Protein AF-0000000073942754 (afdb_homodimer)

Radius of gyration: 35.19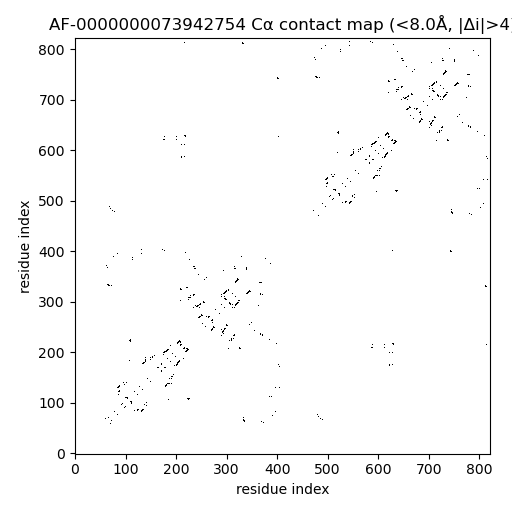 Å; Cα contacts (8 Å, |Δi|>4): 1388; chains: 2; bounding box: 102×134×118 Å

Secondary structure (DSSP, 8-state):
-------------------TTSGGGSGGGTHHHHHHHGGG-----------S-------TTS-TTTBS-HHHHHHHHHHHHHH--EEEP--S-TTTTBSS---SSSTTHHHHHHHHHHHHSTTEES-GGG-SEEE--B-HHHHHHTT--HHHHHHHHHHHHHHHHHH-SHHHHHTTTTEEEEE-STTHHHHTTT-HHHHHHSEEEES--BTTTT--TTTSEE--S-SS--SS----S-STT--EEEEEE----SHHHHHHHHHHTT-SSEEEESS---GGG-TTHHHHHHHTEEEEEEE--TTS--HHHHHHHHHTPEEEEE-SSB--TTTTTB-GGGTSEEE-GGGGGGHHHHHHTS-HHHHHHHHHHHHHHHHHHHSS-S-THHHHHHHHHHHHHHHHTTS--------/-------------------TTSGGGSGGGGGGTHHHHGGG-----------S-------TTS-TTTBS-HHHHHHHHHHHHHH--EEEP--S-TTTTBS----S-STTHHHHHHHHHHHHSTTEES-GGG-SEEE--B-HHHHHHTT--HHHHHHHHHHHHHHHHHH-SHHHHHTTTTEEEEE-STTHHHHTTT-HHHHHHSEEEES--BTTTT--TTTSEE--S-SS--SS----S-STT--EEEEEE----SHHHHHHHHHHTT-SSEEEESS---GGG-TTHHHHHHHTEEEEEEE--TTS--HHHHHHHHHTPEEEEE-SSB--TTTTTB-GGGTSEEE-GGGGGGHHHHHHTS-HHHHHHHHHHHHHHHHHHHSS-S-HHHHHHHHHHHHHHHHHTTS--------

pLDDT: mean 71.67, std 25.23, range [18.22, 98.19]

Foldseek 3Di:
DDPDDPPPDPPDPDPPDDPPPPPVPPPVPPVVPPVVPPVPPPPCPPPPPPDPDPPCLVCLVPLCPFWPGSVVLSVLLVVCVVQAAEEEDPDDDCVAQFLADDDCDDQQVLQRLLSVLNVPDPRYDNDPLSHLAYEGGGEPVRCVVVPDDLVRLLVVLLVSVVVCVVPDVQCVLFVAQRYEYEYEDPSRLSSPVNPVSNLVRHEYEYCQQFPVDSHDPPRYAHDARHQDDDPDAFADLDPPQQQAAEEDADAPQDPLLVVLCVQPCPPDRYPYYNHHPDCVVDPCVVVVNLNRHLEYEFAAHPSGHGNVVVSNLRNLHAYEREDPRDPDGPVNTTDSVQQHHYDYSVCSNVVSVVSVPQDPVSSSRNSVSSNVVVCVCCVVPDPSSNVSSSSVSSVSVVSSVVGDRPSPPDD/DQPDDPPPDPDDPPPPDPPPPPDPPPDPPPVVPPVVPPVPPPPPPVPPPPPPDPPPLVCLVPLCPFWPGSVVLSVLLVVCVVQAAEEEDPDDDCVAQFLADPDCDDQQVLQRLLSVLNVPDPRYDNDPLSHLAYEGGGEPVRCVVVPHDLVRLLVVLLVSVVVCVVPDVQCVLFVAQRYEYEYEDPSRLSSPVNPVSNLVRHEYEYCQQFPVDSHDPPRYAHDARHQDDDPDAFADLDPPQQQAAEEDADAPQDPLLVVLCVQPCPPDRYPYYNHHPDCVVDPCVVLVNLNRHLEYEFAAHPSGHGNVVVSNLRNLHAYEREDPRDPDGPVNTTDSVQQHHYDYSVCSNVVSVVSVPQDPVSSSRNSVSSNVVVCVCCVVPPPSSNVSSSSVSSVSVVSSVVGDRPSPPDD

InterPro domains:
  IPR004263 Exostosin-like [PTHR11062] (67-375)
  IPR040911 Exostosin, GT47 domain [PF03016] (81-358)

Structure (mmCIF, N/CA/C/O backbone):
data_AF-0000000073942754-model_v1
#
loop_
_entity.id
_entity.type
_entity.pdbx_description
1 polymer 'Exostosin GT47 domain-containing protein'
#
loop_
_atom_site.group_PDB
_atom_site.id
_atom_site.type_symbol
_atom_site.label_atom_id
_atom_site.label_alt_id
_atom_site.label_comp_id
_atom_site.label_asym_id
_atom_site.label_entity_id
_atom_site.label_seq_id
_atom_site.pdbx_PDB_ins_code
_atom_site.Cartn_x
_atom_site.Cartn_y
_atom_site.Cartn_z
_atom_site.occupancy
_atom_site.B_iso_or_equiv
_atom_site.auth_seq_id
_atom_site.auth_comp_id
_atom_site.auth_asym_id
_atom_site.auth_atom_id
_atom_site.pdbx_PDB_model_num
ATOM 1 N N . MET A 1 1 ? 25.938 89.25 -39.25 1 18.22 1 MET A N 1
ATOM 2 C CA . MET A 1 1 ? 26.656 89.812 -38.125 1 18.22 1 MET A CA 1
ATOM 3 C C . MET A 1 1 ? 27.281 88.75 -37.25 1 18.22 1 MET A C 1
ATOM 5 O O . MET A 1 1 ? 26.891 87.562 -37.375 1 18.22 1 MET A O 1
ATOM 9 N N . HIS A 1 2 ? 27.828 88.875 -35.875 1 19.86 2 HIS A N 1
ATOM 10 C CA . HIS A 1 2 ? 29.062 88.625 -35.125 1 19.86 2 HIS A CA 1
ATOM 11 C C . HIS A 1 2 ? 29.016 87.312 -34.375 1 19.86 2 HIS A C 1
ATOM 13 O O . HIS A 1 2 ? 28.016 87 -33.719 1 19.86 2 HIS A O 1
ATOM 19 N N . GLY A 1 3 ? 29.812 86.062 -34.656 1 22.89 3 GLY A N 1
ATOM 20 C CA . GLY A 1 3 ? 30.109 84.688 -34.406 1 22.89 3 GLY A CA 1
ATOM 21 C C . GLY A 1 3 ? 30.672 84.375 -33.031 1 22.89 3 GLY A C 1
ATOM 22 O O . GLY A 1 3 ? 31.891 84.312 -32.844 1 22.89 3 GLY A O 1
ATOM 23 N N . ASN A 1 4 ? 30.062 85 -31.906 1 20.05 4 ASN A N 1
ATOM 24 C CA . ASN A 1 4 ? 30.766 85.25 -30.656 1 20.05 4 ASN A CA 1
ATOM 25 C C . ASN A 1 4 ? 31.281 83.938 -30.031 1 20.05 4 ASN A C 1
ATOM 27 O O . ASN A 1 4 ? 30.641 82.875 -30.141 1 20.05 4 ASN A O 1
ATOM 31 N N . ARG A 1 5 ? 32.531 83.75 -29.328 1 20.39 5 ARG A N 1
ATOM 32 C CA . ARG A 1 5 ? 33.812 83.25 -28.875 1 20.39 5 ARG A CA 1
ATOM 33 C C . ARG A 1 5 ? 33.688 82.5 -27.562 1 20.39 5 ARG A C 1
ATOM 35 O O . ARG A 1 5 ? 34.656 82.188 -26.891 1 20.39 5 ARG A O 1
ATOM 42 N N . ILE A 1 6 ? 32.406 82.062 -27.016 1 22.53 6 ILE A N 1
ATOM 43 C CA . ILE A 1 6 ? 32.406 82.062 -25.547 1 22.53 6 ILE A CA 1
ATOM 44 C C . ILE A 1 6 ? 33.344 80.938 -25.047 1 22.53 6 ILE A C 1
ATOM 46 O O . ILE A 1 6 ? 33.188 79.75 -25.406 1 22.53 6 ILE A O 1
ATOM 50 N N . VAL A 1 7 ? 34.594 81.188 -24.516 1 21.11 7 VAL A N 1
ATOM 51 C CA . VAL A 1 7 ? 35.875 80.625 -24.109 1 21.11 7 VAL A CA 1
ATOM 52 C C . VAL A 1 7 ? 35.688 79.75 -22.844 1 21.11 7 VAL A C 1
ATOM 54 O O . VAL A 1 7 ? 35.469 80.312 -21.766 1 21.11 7 VAL A O 1
ATOM 57 N N . ALA A 1 8 ? 34.812 78.625 -22.75 1 22.42 8 ALA A N 1
ATOM 58 C CA . ALA A 1 8 ? 34.344 78 -21.531 1 22.42 8 ALA A CA 1
ATOM 59 C C . ALA A 1 8 ? 35.469 77.312 -20.781 1 22.42 8 ALA A C 1
ATOM 61 O O . ALA A 1 8 ? 36.219 76.5 -21.344 1 22.42 8 ALA A O 1
ATOM 62 N N . HIS A 1 9 ? 36.062 78 -19.812 1 20.41 9 HIS A N 1
ATOM 63 C CA . HIS A 1 9 ? 37.281 77.812 -19.016 1 20.41 9 HIS A CA 1
ATOM 64 C C . HIS A 1 9 ? 37.281 76.5 -18.297 1 20.41 9 HIS A C 1
ATOM 66 O O . HIS A 1 9 ? 36.312 76.125 -17.625 1 20.41 9 HIS A O 1
ATOM 72 N N . LEU A 1 10 ? 38.031 75.438 -18.703 1 21.48 10 LEU A N 1
ATOM 73 C CA . LEU A 1 10 ? 38.312 74 -18.5 1 21.48 10 LEU A CA 1
ATOM 74 C C . LEU A 1 10 ? 38.906 73.75 -17.125 1 21.48 10 LEU A C 1
ATOM 76 O O . LEU A 1 10 ? 40.094 74.062 -16.922 1 21.48 10 LEU A O 1
ATOM 80 N N . ALA A 1 11 ? 38.219 74.375 -16.031 1 20.95 11 ALA A N 1
ATOM 81 C CA . ALA A 1 11 ? 38.969 74.5 -14.781 1 20.95 11 ALA A CA 1
ATOM 82 C C . ALA A 1 11 ? 39.531 73.188 -14.336 1 20.95 11 ALA A C 1
ATOM 84 O O . ALA A 1 11 ? 38.969 72.125 -14.688 1 20.95 11 ALA A O 1
ATOM 85 N N . SER A 1 12 ? 40.75 73.062 -13.758 1 22.14 12 SER A N 1
ATOM 86 C CA . SER A 1 12 ? 41.906 72.25 -13.375 1 22.14 12 SER A CA 1
ATOM 87 C C . SER A 1 12 ? 41.531 71.25 -12.297 1 22.14 12 SER A C 1
ATOM 89 O O . SER A 1 12 ? 40.969 71.625 -11.258 1 22.14 12 SER A O 1
ATOM 91 N N . VAL A 1 13 ? 41.125 69.938 -12.594 1 24.48 13 VAL A N 1
ATOM 92 C CA . VAL A 1 13 ? 40.562 68.812 -11.852 1 24.48 13 VAL A CA 1
ATOM 93 C C . VAL A 1 13 ? 41.562 68.438 -10.758 1 24.48 13 VAL A C 1
ATOM 95 O O . VAL A 1 13 ? 42.688 68.062 -11.039 1 24.48 13 VAL A O 1
ATOM 98 N N . PRO A 1 14 ? 41.469 69.125 -9.602 1 23.84 14 PRO A N 1
ATOM 99 C CA . PRO A 1 14 ? 42.562 69 -8.625 1 23.84 14 PRO A CA 1
ATOM 100 C C . PRO A 1 14 ? 42.938 67.562 -8.344 1 23.84 14 PRO A C 1
ATOM 102 O O . PRO A 1 14 ? 42.125 66.688 -8.57 1 23.84 14 PRO A O 1
ATOM 105 N N . ARG A 1 15 ? 44.25 67.25 -8 1 25.58 15 ARG A N 1
ATOM 106 C CA . ARG A 1 15 ? 45.188 66.188 -7.855 1 25.58 15 ARG A CA 1
ATOM 107 C C . ARG A 1 15 ? 44.844 65.312 -6.656 1 25.58 15 ARG A C 1
ATOM 109 O O . ARG A 1 15 ? 45.031 65.688 -5.508 1 25.58 15 ARG A O 1
ATOM 116 N N . PRO A 1 16 ? 43.562 64.75 -6.5 1 24.33 16 PRO A N 1
ATOM 117 C CA . PRO A 1 16 ? 43.25 64.375 -5.125 1 24.33 16 PRO A CA 1
ATOM 118 C C . PRO A 1 16 ? 44.312 63.438 -4.527 1 24.33 16 PRO A C 1
ATOM 120 O O . PRO A 1 16 ? 45 62.719 -5.258 1 24.33 16 PRO A O 1
ATOM 123 N N . SER A 1 17 ? 44.938 63.844 -3.365 1 22.02 17 SER A N 1
ATOM 124 C CA . SER A 1 17 ? 46.031 63.406 -2.484 1 22.02 17 SER A CA 1
ATOM 125 C C . SER A 1 17 ? 45.938 61.906 -2.199 1 22.02 17 SER A C 1
ATOM 127 O O . SER A 1 17 ? 44.844 61.375 -1.974 1 22.02 17 SER A O 1
ATOM 129 N N . TRP A 1 18 ? 46.969 61.062 -2.582 1 22.22 18 TRP A N 1
ATOM 130 C CA . TRP A 1 18 ? 47.406 59.688 -2.721 1 22.22 18 TRP A CA 1
ATOM 131 C C . TRP A 1 18 ? 47.312 58.938 -1.384 1 22.22 18 TRP A C 1
ATOM 133 O O . TRP A 1 18 ? 47.344 57.719 -1.339 1 22.22 18 TRP A O 1
ATOM 143 N N . ASN A 1 19 ? 47.594 59.781 -0.278 1 22.23 19 ASN A N 1
ATOM 144 C CA . ASN A 1 19 ? 48.344 59.156 0.797 1 22.23 19 ASN A CA 1
ATOM 145 C C . ASN A 1 19 ? 47.594 58.031 1.476 1 22.23 19 ASN A C 1
ATOM 147 O O . ASN A 1 19 ? 48.156 57.188 2.162 1 22.23 19 ASN A O 1
ATOM 151 N N . ARG A 1 20 ? 46.344 58.375 1.848 1 24.11 20 ARG A N 1
ATOM 152 C CA . ARG A 1 20 ? 45.812 57.781 3.059 1 24.11 20 ARG A CA 1
ATOM 153 C C . ARG A 1 20 ? 45.531 56.281 2.855 1 24.11 20 ARG A C 1
ATOM 155 O O . ARG A 1 20 ? 44.438 55.812 3.105 1 24.11 20 ARG A O 1
ATOM 162 N N . PHE A 1 21 ? 46.062 55.719 1.715 1 24.23 21 PHE A N 1
ATOM 163 C CA . PHE A 1 21 ? 45.719 54.375 1.284 1 24.23 21 PHE A CA 1
ATOM 164 C C . PHE A 1 21 ? 46.219 53.344 2.297 1 24.23 21 PHE A C 1
ATOM 166 O O . PHE A 1 21 ? 45.75 52.219 2.322 1 24.23 21 PHE A O 1
ATOM 173 N N . ILE A 1 22 ? 47.469 53.625 2.852 1 23.45 22 ILE A N 1
ATOM 174 C CA . ILE A 1 22 ? 48.375 52.531 3.205 1 23.45 22 ILE A CA 1
ATOM 175 C C . ILE A 1 22 ? 47.906 51.844 4.473 1 23.45 22 ILE A C 1
ATOM 177 O O . ILE A 1 22 ? 48.062 50.625 4.617 1 23.45 22 ILE A O 1
ATOM 181 N N . VAL A 1 23 ? 47.562 52.656 5.492 1 23.11 23 VAL A N 1
ATOM 182 C CA . VAL A 1 23 ? 47.812 52.25 6.867 1 23.11 23 VAL A CA 1
ATOM 183 C C . VAL A 1 23 ? 46.875 51.125 7.25 1 23.11 23 VAL A C 1
ATOM 185 O O . VAL A 1 23 ? 47.062 50.469 8.281 1 23.11 23 VAL A O 1
ATOM 188 N N . ILE A 1 24 ? 45.688 51.125 6.684 1 24.52 24 ILE A N 1
ATOM 189 C CA . ILE A 1 24 ? 44.656 50.438 7.414 1 24.52 24 ILE A CA 1
ATOM 190 C C . ILE A 1 24 ? 44.906 48.938 7.359 1 24.52 24 ILE A C 1
ATOM 192 O O . ILE A 1 24 ? 44.031 48.125 7.695 1 24.52 24 ILE A O 1
ATOM 196 N N . PHE A 1 25 ? 46.062 48.5 6.75 1 25.64 25 PHE A N 1
ATOM 197 C CA . PHE A 1 25 ? 46.344 47.125 6.484 1 25.64 25 PHE A CA 1
ATOM 198 C C . PHE A 1 25 ? 46.531 46.344 7.785 1 25.64 25 PHE A C 1
ATOM 200 O O . PHE A 1 25 ? 46.188 45.156 7.863 1 25.64 25 PHE A O 1
ATOM 207 N N . ILE A 1 26 ? 47.375 46.906 8.695 1 25.78 26 ILE A N 1
ATOM 208 C CA . ILE A 1 26 ? 48.188 46.094 9.609 1 25.78 26 ILE A CA 1
ATOM 209 C C . ILE A 1 26 ? 47.281 45.531 10.719 1 25.78 26 ILE A C 1
ATOM 211 O O . ILE A 1 26 ? 47.5 44.406 11.195 1 25.78 26 ILE A O 1
ATOM 215 N N . THR A 1 27 ? 46.531 46.406 11.352 1 24.95 27 THR A N 1
ATOM 216 C CA . THR A 1 27 ? 46.094 46.125 12.711 1 24.95 27 THR A CA 1
ATOM 217 C C . THR A 1 27 ? 45.125 44.938 12.727 1 24.95 27 THR A C 1
ATOM 219 O O . THR A 1 27 ? 44.625 44.562 13.781 1 24.95 27 THR A O 1
ATOM 222 N N . SER A 1 28 ? 44.562 44.625 11.578 1 26.11 28 SER A N 1
ATOM 223 C CA . SER A 1 28 ? 43.469 43.656 11.57 1 26.11 28 SER A CA 1
ATOM 224 C C . SER A 1 28 ? 43.938 42.281 11.953 1 26.11 28 SER A C 1
ATOM 226 O O . SER A 1 28 ? 43.156 41.312 11.945 1 26.11 28 SER A O 1
ATOM 228 N N . PHE A 1 29 ? 45.281 42.094 12 1 29.81 29 PHE A N 1
ATOM 229 C CA . PHE A 1 29 ? 45.906 40.781 12.195 1 29.81 29 PHE A CA 1
ATOM 230 C C . PHE A 1 29 ? 45.688 40.312 13.617 1 29.81 29 PHE A C 1
ATOM 232 O O . PHE A 1 29 ? 45.562 39.094 13.852 1 29.81 29 PHE A O 1
ATOM 239 N N . PHE A 1 30 ? 45.938 41.219 14.609 1 29.62 30 PHE A N 1
ATOM 240 C CA . PHE A 1 30 ? 46.188 40.75 15.969 1 29.62 30 PHE A CA 1
ATOM 241 C C . PHE A 1 30 ? 44.906 40.188 16.594 1 29.62 30 PHE A C 1
ATOM 243 O O . PHE A 1 30 ? 44.969 39.375 17.516 1 29.62 30 PHE A O 1
ATOM 250 N N . THR A 1 31 ? 43.844 40.969 16.469 1 27.78 31 THR A N 1
ATOM 251 C CA . THR A 1 31 ? 42.719 40.625 17.312 1 27.78 31 THR A CA 1
ATOM 252 C C . THR A 1 31 ? 42.156 39.25 16.953 1 27.78 31 THR A C 1
ATOM 254 O O . THR A 1 31 ? 41.219 38.781 17.594 1 27.78 31 THR A O 1
ATOM 257 N N . ILE A 1 32 ? 42.594 38.688 15.812 1 29.22 32 ILE A N 1
ATOM 258 C CA . ILE A 1 32 ? 42.125 37.344 15.438 1 29.22 32 ILE A CA 1
ATOM 259 C C . ILE A 1 32 ? 42.688 36.312 16.422 1 29.22 32 ILE A C 1
ATOM 261 O O . ILE A 1 32 ? 42.125 35.25 16.594 1 29.22 32 ILE A O 1
ATOM 265 N N . PHE A 1 33 ? 43.875 36.625 17.016 1 29.75 33 PHE A N 1
ATOM 266 C CA . PHE A 1 33 ? 44.625 35.656 17.766 1 29.75 33 PHE A CA 1
ATOM 267 C C . PHE A 1 33 ? 43.969 35.312 19.094 1 29.75 33 PHE A C 1
ATOM 269 O O . PHE A 1 33 ? 43.938 34.156 19.5 1 29.75 33 PHE A O 1
ATOM 276 N N . PHE A 1 34 ? 43.688 36.312 19.953 1 30.33 34 PHE A N 1
ATOM 277 C CA . PHE A 1 34 ? 43.281 36 21.312 1 30.33 34 PHE A CA 1
ATOM 278 C C . PHE A 1 34 ? 41.938 35.25 21.312 1 30.33 34 PHE A C 1
ATOM 280 O O . PHE A 1 34 ? 41.594 34.594 22.297 1 30.33 34 PHE A O 1
ATOM 287 N N . ALA A 1 35 ? 41 35.656 20.422 1 27.25 35 ALA A N 1
ATOM 288 C CA . ALA A 1 35 ? 39.688 35.031 20.5 1 27.25 35 ALA A CA 1
ATOM 289 C C . ALA A 1 35 ? 39.781 33.531 20.25 1 27.25 35 ALA A C 1
ATOM 291 O O . ALA A 1 35 ? 38.812 32.812 20.422 1 27.25 35 ALA A O 1
ATOM 292 N N . THR A 1 36 ? 40.875 33.062 19.688 1 29.11 36 THR A N 1
ATOM 293 C CA . THR A 1 36 ? 41.156 31.625 19.516 1 29.11 36 THR A CA 1
ATOM 294 C C . THR A 1 36 ? 41.344 30.938 20.859 1 29.11 36 THR A C 1
ATOM 296 O O . THR A 1 36 ? 40.969 29.781 21.031 1 29.11 36 THR A O 1
ATOM 299 N N . LEU A 1 37 ? 42.094 31.562 21.766 1 28.11 37 LEU A N 1
ATOM 300 C CA . LEU A 1 37 ? 42.562 30.891 22.984 1 28.11 37 LEU A CA 1
ATOM 301 C C . LEU A 1 37 ? 41.375 30.562 23.891 1 28.11 37 LEU A C 1
ATOM 303 O O . LEU A 1 37 ? 41.375 29.516 24.547 1 28.11 37 LEU A O 1
ATOM 307 N N . TYR A 1 38 ? 40.656 31.641 24.297 1 26.7 38 TYR A N 1
ATOM 308 C CA . TYR A 1 38 ? 39.75 31.391 25.406 1 26.7 38 TYR A CA 1
ATOM 309 C C . TYR A 1 38 ? 38.75 30.297 25.047 1 26.7 38 TYR A C 1
ATOM 311 O O . TYR A 1 38 ? 38.094 29.75 25.922 1 26.7 38 TYR A O 1
ATOM 319 N N . TYR A 1 39 ? 38.375 30.219 23.812 1 25.59 39 TYR A N 1
ATOM 320 C CA . TYR A 1 39 ? 37.312 29.25 23.547 1 25.59 39 TYR A CA 1
ATOM 321 C C . TYR A 1 39 ? 37.812 27.828 23.734 1 25.59 39 TYR A C 1
ATOM 323 O O . TYR A 1 39 ? 37.094 26.859 23.484 1 25.59 39 TYR A O 1
ATOM 331 N N . GLN A 1 40 ? 39.125 27.672 24 1 23.72 40 GLN A N 1
ATOM 332 C CA . GLN A 1 40 ? 39.688 26.344 24.203 1 23.72 40 GLN A CA 1
ATOM 333 C C . GLN A 1 40 ? 39.219 25.75 25.531 1 23.72 40 GLN A C 1
ATOM 335 O O . GLN A 1 40 ? 39.656 24.672 25.938 1 23.72 40 GLN A O 1
ATOM 340 N N . SER A 1 41 ? 39 26.578 26.469 1 26.61 41 SER A N 1
ATOM 341 C CA . SER A 1 41 ? 38.812 25.859 27.719 1 26.61 41 SER A CA 1
ATOM 342 C C . SER A 1 41 ? 37.844 24.688 27.531 1 26.61 41 SER A C 1
ATOM 344 O O . SER A 1 41 ? 36.719 24.875 27.062 1 26.61 41 SER A O 1
ATOM 346 N N . GLN A 1 42 ? 38.406 23.516 27.531 1 24.34 42 GLN A N 1
ATOM 347 C CA . GLN A 1 42 ? 38.125 22.109 27.266 1 24.34 42 GLN A CA 1
ATOM 348 C C . GLN A 1 42 ? 37 21.609 28.172 1 24.34 42 GLN A C 1
ATOM 350 O O . GLN A 1 42 ? 37.188 21.375 29.359 1 24.34 42 GLN A O 1
ATOM 355 N N . VAL A 1 43 ? 35.938 22.281 28.438 1 26.98 43 VAL A N 1
ATOM 356 C CA . VAL A 1 43 ? 35.031 21.5 29.281 1 26.98 43 VAL A CA 1
ATOM 357 C C . VAL A 1 43 ? 35.094 20.031 28.875 1 26.98 43 VAL A C 1
ATOM 359 O O . VAL A 1 43 ? 34.75 19.688 27.734 1 26.98 43 VAL A O 1
ATOM 362 N N . GLU A 1 44 ? 36 19.297 29.453 1 26.2 44 GLU A N 1
ATOM 363 C CA . GLU A 1 44 ? 36.031 17.828 29.516 1 26.2 44 GLU A CA 1
ATOM 364 C C . GLU A 1 44 ? 34.625 17.281 29.734 1 26.2 44 GLU A C 1
ATOM 366 O O . GLU A 1 44 ? 34.094 17.281 30.859 1 26.2 44 GLU A O 1
ATOM 371 N N . VAL A 1 45 ? 33.688 17.672 29.016 1 25.34 45 VAL A N 1
ATOM 372 C CA . VAL A 1 45 ? 32.438 16.922 29.188 1 25.34 45 VAL A CA 1
ATOM 373 C C . VAL A 1 45 ? 32.75 15.43 29.234 1 25.34 45 VAL A C 1
ATOM 375 O O . VAL A 1 45 ? 33.25 14.859 28.266 1 25.34 45 VAL A O 1
ATOM 378 N N . SER A 1 46 ? 33.312 15 30.312 1 25.53 46 SER A N 1
ATOM 379 C CA . SER A 1 46 ? 33.375 13.578 30.609 1 25.53 46 SER A CA 1
ATOM 380 C C . SER A 1 46 ? 32.25 12.805 29.922 1 25.53 46 SER A C 1
ATOM 382 O O . SER A 1 46 ? 31.078 13.148 30.062 1 25.53 46 SER A O 1
ATOM 384 N N . TRP A 1 47 ? 32.594 12.312 28.844 1 24.56 47 TRP A N 1
ATOM 385 C CA . TRP A 1 47 ? 31.828 11.344 28.062 1 24.56 47 TRP A CA 1
ATOM 386 C C . TRP A 1 47 ? 31.141 10.336 28.984 1 24.56 47 TRP A C 1
ATOM 388 O O . TRP A 1 47 ? 31.812 9.578 29.703 1 24.56 47 TRP A O 1
ATOM 398 N N . PHE A 1 48 ? 30.203 10.789 29.75 1 26.25 48 PHE A N 1
ATOM 399 C CA . PHE A 1 48 ? 29.469 9.789 30.516 1 26.25 48 PHE A CA 1
ATOM 400 C C . PHE A 1 48 ? 29.422 8.461 29.766 1 26.25 48 PHE A C 1
ATOM 402 O O . PHE A 1 48 ? 29.172 8.438 28.562 1 26.25 48 PHE A O 1
ATOM 409 N N . GLN A 1 49 ? 30.219 7.523 30.125 1 26.19 49 GLN A N 1
ATOM 410 C CA . GLN A 1 49 ? 30.125 6.109 29.766 1 26.19 49 GLN A CA 1
ATOM 411 C C . GLN A 1 49 ? 28.672 5.672 29.609 1 26.19 49 GLN A C 1
ATOM 413 O O . GLN A 1 49 ? 27.938 5.605 30.594 1 26.19 49 GLN A O 1
ATOM 418 N N . VAL A 1 50 ? 28.078 6.113 28.594 1 26.27 50 VAL A N 1
ATOM 419 C CA . VAL A 1 50 ? 26.75 5.551 28.359 1 26.27 50 VAL A CA 1
ATOM 420 C C . VAL A 1 50 ? 26.812 4.031 28.5 1 26.27 50 VAL A C 1
ATOM 422 O O . VAL A 1 50 ? 27.625 3.369 27.859 1 26.27 50 VAL A O 1
ATOM 425 N N . PRO A 1 51 ? 26.5 3.582 29.625 1 27.81 51 PRO A N 1
ATOM 426 C CA . PRO A 1 51 ? 26.547 2.119 29.672 1 27.81 51 PRO A CA 1
ATOM 427 C C . PRO A 1 51 ? 26.094 1.465 28.375 1 27.81 51 PRO A C 1
ATOM 429 O O . PRO A 1 51 ? 25.297 2.053 27.641 1 27.81 51 PRO A O 1
ATOM 432 N N . THR A 1 52 ? 26.75 0.521 27.875 1 27.2 52 THR A N 1
ATOM 433 C CA . THR A 1 52 ? 26.609 -0.288 26.656 1 27.2 52 THR A CA 1
ATOM 434 C C . THR A 1 52 ? 25.141 -0.547 26.344 1 27.2 52 THR A C 1
ATOM 436 O O . THR A 1 52 ? 24.672 -0.256 25.25 1 27.2 52 THR A O 1
ATOM 439 N N . THR A 1 53 ? 24.797 -1.943 26.234 1 29.84 53 THR A N 1
ATOM 440 C CA . THR A 1 53 ? 23.797 -2.666 25.438 1 29.84 53 THR A CA 1
ATOM 441 C C . THR A 1 53 ? 22.406 -2.484 26.031 1 29.84 53 THR A C 1
ATOM 443 O O . THR A 1 53 ? 21.953 -3.307 26.828 1 29.84 53 THR A O 1
ATOM 446 N N . LEU A 1 54 ? 22.172 -1.504 26.672 1 26.36 54 LEU A N 1
ATOM 447 C CA . LEU A 1 54 ? 20.828 -1.66 27.219 1 26.36 54 LEU A CA 1
ATOM 448 C C . LEU A 1 54 ? 19.812 -1.902 26.094 1 26.36 54 LEU A C 1
ATOM 450 O O . LEU A 1 54 ? 19.672 -1.072 25.203 1 26.36 54 LEU A O 1
ATOM 454 N N . LYS A 1 55 ? 19.438 -3.148 25.797 1 33.31 55 LYS A N 1
ATOM 455 C CA . LYS A 1 55 ? 18.266 -3.596 25.062 1 33.31 55 LYS A CA 1
ATOM 456 C C . LYS A 1 55 ? 17.031 -2.781 25.469 1 33.31 55 LYS A C 1
ATOM 458 O O . LYS A 1 55 ? 16.375 -3.09 26.469 1 33.31 55 LYS A O 1
ATOM 463 N N . VAL A 1 56 ? 17.094 -1.529 25.531 1 31.36 56 VAL A N 1
ATOM 464 C CA . VAL A 1 56 ? 15.836 -0.826 25.781 1 31.36 56 VAL A CA 1
ATOM 465 C C . VAL A 1 56 ? 14.766 -1.289 24.797 1 31.36 56 VAL A C 1
ATOM 467 O O . VAL A 1 56 ? 14.852 -0.993 23.594 1 31.36 56 VAL A O 1
ATOM 470 N N . THR A 1 57 ? 14.156 -2.379 24.953 1 36.97 57 THR A N 1
ATOM 471 C CA . THR A 1 57 ? 12.898 -2.682 24.297 1 36.97 57 THR A CA 1
ATOM 472 C C . THR A 1 57 ? 11.914 -1.525 24.453 1 36.97 57 THR A C 1
ATOM 474 O O . THR A 1 57 ? 11.602 -1.11 25.562 1 36.97 57 THR A O 1
ATOM 477 N N . PRO A 1 58 ? 11.891 -0.522 23.594 1 39.88 58 PRO A N 1
ATOM 478 C CA . PRO A 1 58 ? 10.875 0.515 23.781 1 39.88 58 PRO A CA 1
ATOM 479 C C . PRO A 1 58 ? 9.602 -0.02 24.438 1 39.88 58 PRO A C 1
ATOM 481 O O . PRO A 1 58 ? 9.102 -1.079 24.047 1 39.88 58 PRO A O 1
ATOM 484 N N . ASN A 1 59 ? 9.461 0.083 25.734 1 39.59 59 ASN A N 1
ATOM 485 C CA . ASN A 1 59 ? 8.227 -0.261 26.438 1 39.59 59 ASN A CA 1
ATOM 486 C C . ASN A 1 59 ? 7.008 0.355 25.75 1 39.59 59 ASN A C 1
ATOM 488 O O . ASN A 1 59 ? 6.613 1.477 26.078 1 39.59 59 ASN A O 1
ATOM 492 N N . PHE A 1 60 ? 6.711 0.02 24.625 1 43.25 60 PHE A N 1
ATOM 493 C CA . PHE A 1 60 ? 5.496 0.438 23.938 1 43.25 60 PHE A CA 1
ATOM 494 C C . PHE A 1 60 ? 4.273 0.243 24.828 1 43.25 60 PHE A C 1
ATOM 496 O O . PHE A 1 60 ? 3.158 0.604 24.438 1 43.25 60 PHE A O 1
ATOM 503 N N . GLU A 1 61 ? 4.375 -0.404 26 1 43.34 61 GLU A N 1
ATOM 504 C CA . GLU A 1 61 ? 3.213 -0.641 26.859 1 43.34 61 GLU A CA 1
ATOM 505 C C . GLU A 1 61 ? 2.584 0.673 27.312 1 43.34 61 GLU A C 1
ATOM 507 O O . GLU A 1 61 ? 1.368 0.752 27.5 1 43.34 61 GLU A O 1
ATOM 512 N N . VAL A 1 62 ? 3.322 1.658 27.656 1 42.88 62 VAL A N 1
ATOM 513 C CA . VAL A 1 62 ? 2.758 2.803 28.359 1 42.88 62 VAL A CA 1
ATOM 514 C C . VAL A 1 62 ? 1.966 3.674 27.391 1 42.88 62 VAL A C 1
ATOM 516 O O . VAL A 1 62 ? 1.013 4.348 27.781 1 42.88 62 VAL A O 1
ATOM 519 N N . PHE A 1 63 ? 2.328 3.82 26.172 1 50.97 63 PHE A N 1
ATOM 520 C CA . PHE A 1 63 ? 1.787 4.883 25.328 1 50.97 63 PHE A CA 1
ATOM 521 C C . PHE A 1 63 ? 0.729 4.336 24.375 1 50.97 63 PHE A C 1
ATOM 523 O O . PHE A 1 63 ? 0.855 4.461 23.156 1 50.97 63 PHE A O 1
ATOM 530 N N . THR A 1 64 ? -0.251 3.615 24.922 1 60.41 64 THR A N 1
ATOM 531 C CA . THR A 1 64 ? -1.172 2.713 24.25 1 60.41 64 THR A CA 1
ATOM 532 C C . THR A 1 64 ? -2.217 3.498 23.469 1 60.41 64 THR A C 1
ATOM 534 O O . THR A 1 64 ? -2.652 3.066 22.391 1 60.41 64 THR A O 1
ATOM 537 N N . ASP A 1 65 ? -2.34 4.867 23.859 1 71.56 65 ASP A N 1
ATOM 538 C CA . ASP A 1 65 ? -3.57 5.414 23.297 1 71.56 65 ASP A CA 1
ATOM 539 C C . ASP A 1 65 ? -3.301 6.113 21.969 1 71.56 65 ASP A C 1
ATOM 541 O O . ASP A 1 65 ? -4.195 6.23 21.125 1 71.56 65 ASP A O 1
ATOM 545 N N . VAL A 1 66 ? -1.976 6.48 21.719 1 80.94 66 VAL A N 1
ATOM 546 C CA . VAL A 1 66 ? -1.726 7.297 20.531 1 80.94 66 VAL A CA 1
ATOM 547 C C . VAL A 1 66 ? -1.498 6.391 19.328 1 80.94 66 VAL A C 1
ATOM 549 O O . VAL A 1 66 ? -1.587 6.844 18.172 1 80.94 66 VAL A O 1
ATOM 552 N N . TYR A 1 67 ? -1.264 5.141 19.609 1 78.88 67 TYR A N 1
ATOM 553 C CA . TYR A 1 67 ? -1.079 4.184 18.516 1 78.88 67 TYR A CA 1
ATOM 554 C C . TYR A 1 67 ? -2.367 3.414 18.25 1 78.88 67 TYR A C 1
ATOM 556 O O . TYR A 1 67 ? -3.133 3.125 19.172 1 78.88 67 TYR A O 1
ATOM 564 N N . HIS A 1 68 ? -2.561 3.119 16.922 1 78.19 68 HIS A N 1
ATOM 565 C CA . HIS A 1 68 ? -3.676 2.223 16.641 1 78.19 68 HIS A CA 1
ATOM 566 C C . HIS A 1 68 ? -3.512 0.894 17.375 1 78.19 68 HIS A C 1
ATOM 568 O O . HIS A 1 68 ? -4.465 0.385 17.969 1 78.19 68 HIS A O 1
ATOM 574 N N . SER A 1 69 ? -2.357 0.312 17.297 1 74.25 69 SER A N 1
ATOM 575 C CA . SER A 1 69 ? -1.957 -0.885 18.031 1 74.25 69 SER A CA 1
ATOM 576 C C . SER A 1 69 ? -0.481 -0.835 18.406 1 74.25 69 SER A C 1
ATOM 578 O O . SER A 1 69 ? 0.389 -1.064 17.562 1 74.25 69 SER A O 1
ATOM 580 N N . SER A 1 70 ? -0.24 -0.608 19.609 1 75.31 70 SER A N 1
ATOM 581 C CA . SER A 1 70 ? 1.136 -0.496 20.094 1 75.31 70 SER A CA 1
ATOM 582 C C . SER A 1 70 ? 1.871 -1.826 19.969 1 75.31 70 SER A C 1
ATOM 584 O O . SER A 1 70 ? 3.074 -1.854 19.703 1 75.31 70 SER A O 1
ATOM 586 N N . GLN A 1 71 ? 1.146 -2.891 20.062 1 74.5 71 GLN A N 1
ATOM 587 C CA . GLN A 1 71 ? 1.754 -4.215 19.984 1 74.5 71 GLN A CA 1
ATOM 588 C C . GLN A 1 71 ? 2.211 -4.527 18.562 1 74.5 71 GLN A C 1
ATOM 590 O O . GLN A 1 71 ? 3.342 -4.969 18.359 1 74.5 71 GLN A O 1
ATOM 595 N N . VAL A 1 72 ? 1.322 -4.262 17.656 1 74.69 72 VAL A N 1
ATOM 596 C CA . VAL A 1 72 ? 1.654 -4.523 16.25 1 74.69 72 VAL A CA 1
ATOM 597 C C . VAL A 1 72 ? 2.836 -3.652 15.836 1 74.69 72 VAL A C 1
ATOM 599 O O . VAL A 1 72 ? 3.771 -4.133 15.188 1 74.69 72 VAL A O 1
ATOM 602 N N . PHE A 1 73 ? 2.777 -2.424 16.25 1 74.56 73 PHE A N 1
ATOM 603 C CA . PHE A 1 73 ? 3.871 -1.521 15.906 1 74.56 73 PHE A CA 1
ATOM 604 C C . PHE A 1 73 ? 5.184 -2.012 16.516 1 74.56 73 PHE A C 1
ATOM 606 O O . PHE A 1 73 ? 6.215 -2.025 15.836 1 74.56 73 PHE A O 1
ATOM 613 N N . GLY A 1 74 ? 5.109 -2.318 17.75 1 72.56 74 GLY A N 1
ATOM 614 C CA . GLY A 1 74 ? 6.301 -2.793 18.438 1 72.56 74 GLY A CA 1
ATOM 615 C C . GLY A 1 74 ? 6.934 -4 17.766 1 72.56 74 GLY A C 1
ATOM 616 O O . GLY A 1 74 ? 8.148 -4.035 17.547 1 72.56 74 GLY A O 1
ATOM 617 N N . HIS A 1 75 ? 6.188 -4.961 17.391 1 73.94 75 HIS A N 1
ATOM 618 C CA . HIS A 1 75 ? 6.695 -6.168 16.75 1 73.94 75 HIS A CA 1
ATOM 619 C C . HIS A 1 75 ? 7.246 -5.859 15.352 1 73.94 75 HIS A C 1
ATOM 621 O O . HIS A 1 75 ? 8.273 -6.414 14.953 1 73.94 75 HIS A O 1
ATOM 627 N N . ASN A 1 76 ? 6.531 -5.02 14.625 1 73.06 76 ASN A N 1
ATOM 628 C CA . ASN A 1 76 ? 7.016 -4.609 13.312 1 73.06 76 ASN A CA 1
ATOM 629 C C . ASN A 1 76 ? 8.367 -3.904 13.414 1 73.06 76 ASN A C 1
ATOM 631 O O . ASN A 1 76 ? 9.25 -4.129 12.578 1 73.06 76 ASN A O 1
ATOM 635 N N . TYR A 1 77 ? 8.43 -3.068 14.375 1 72.75 77 TYR A N 1
ATOM 636 C CA . TYR A 1 77 ? 9.672 -2.338 14.586 1 72.75 77 TYR A CA 1
ATOM 637 C C . TYR A 1 77 ? 10.82 -3.293 14.898 1 72.75 77 TYR A C 1
ATOM 639 O O . TYR A 1 77 ? 11.922 -3.148 14.352 1 72.75 77 TYR A O 1
ATOM 647 N N . GLU A 1 78 ? 10.578 -4.207 15.711 1 73.62 78 GLU A N 1
ATOM 648 C CA . GLU A 1 78 ? 11.602 -5.188 16.078 1 73.62 78 GLU A CA 1
ATOM 649 C C . GLU A 1 78 ? 12.023 -6.012 14.859 1 73.62 78 GLU A C 1
ATOM 651 O O . GLU A 1 78 ? 13.211 -6.277 14.672 1 73.62 78 GLU A O 1
ATOM 656 N N . GLU A 1 79 ? 11.102 -6.395 14.109 1 72.88 79 GLU A N 1
ATOM 657 C CA . GLU A 1 79 ? 11.398 -7.172 12.906 1 72.88 79 GLU A CA 1
ATOM 658 C C . GLU A 1 79 ? 12.242 -6.363 11.922 1 72.88 79 GLU A C 1
ATOM 660 O O . GLU A 1 79 ? 13.164 -6.895 11.305 1 72.88 79 GLU A O 1
ATOM 665 N N . MET A 1 80 ? 11.875 -5.18 11.75 1 75.12 80 MET A N 1
ATOM 666 C CA . MET A 1 80 ? 12.633 -4.293 10.867 1 75.12 80 MET A CA 1
ATOM 667 C C . MET A 1 80 ? 14.078 -4.16 11.344 1 75.12 80 MET A C 1
ATOM 669 O O . MET A 1 80 ? 15.008 -4.293 10.547 1 75.12 80 MET A O 1
ATOM 673 N N . GLU A 1 81 ? 14.227 -3.945 12.641 1 74.06 81 GLU A N 1
ATOM 674 C CA . GLU A 1 81 ? 15.57 -3.775 13.203 1 74.06 81 GLU A CA 1
ATOM 675 C C . GLU A 1 81 ? 16.422 -5.027 13 1 74.06 81 GLU A C 1
ATOM 677 O O . GLU A 1 81 ? 17.625 -4.938 12.789 1 74.06 81 GLU A O 1
ATOM 682 N N . ARG A 1 82 ? 15.734 -6.031 12.938 1 74.81 82 ARG A N 1
ATOM 683 C CA . ARG A 1 82 ? 16.453 -7.301 12.867 1 74.81 82 ARG A CA 1
ATOM 684 C C . ARG A 1 82 ? 16.797 -7.66 11.43 1 74.81 82 ARG A C 1
ATOM 686 O O . ARG A 1 82 ? 17.875 -8.172 11.148 1 74.81 82 ARG A O 1
ATOM 693 N N . ASN A 1 83 ? 15.953 -7.426 10.484 1 74.25 83 ASN A N 1
ATOM 694 C CA . ASN A 1 83 ? 16.078 -8.117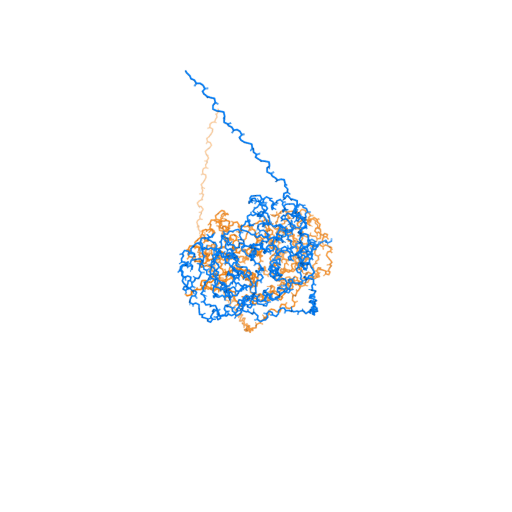 9.203 1 74.25 83 ASN A CA 1
ATOM 695 C C . ASN A 1 83 ? 16.156 -7.129 8.039 1 74.25 83 ASN A C 1
ATOM 697 O O . ASN A 1 83 ? 16.625 -7.473 6.957 1 74.25 83 ASN A O 1
ATOM 701 N N . PHE A 1 84 ? 15.789 -5.906 8.203 1 80.88 84 PHE A N 1
ATOM 702 C CA . PHE A 1 84 ? 15.555 -5 7.082 1 80.88 84 PHE A CA 1
ATOM 703 C C . PHE A 1 84 ? 16.875 -4.492 6.512 1 80.88 84 PHE A C 1
ATOM 705 O O . PHE A 1 84 ? 17.75 -4.047 7.258 1 80.88 84 PHE A O 1
ATOM 712 N N . LYS A 1 85 ? 17 -4.562 5.176 1 85.44 85 LYS A N 1
ATOM 713 C CA . LYS A 1 85 ? 18.203 -4.098 4.48 1 85.44 85 LYS A CA 1
ATOM 714 C C . LYS A 1 85 ? 17.844 -3.297 3.232 1 85.44 85 LYS A C 1
ATOM 716 O O . LYS A 1 85 ? 16.906 -3.654 2.512 1 85.44 85 LYS A O 1
ATOM 721 N N . ILE A 1 86 ? 18.594 -2.234 2.965 1 89.31 86 ILE A N 1
ATOM 722 C CA . ILE A 1 86 ? 18.375 -1.352 1.825 1 89.31 86 ILE A CA 1
ATOM 723 C C . ILE A 1 86 ? 19.656 -1.261 0.994 1 89.31 86 ILE A C 1
ATOM 725 O O . ILE A 1 86 ? 20.734 -1.052 1.537 1 89.31 86 ILE A O 1
ATOM 729 N N . TYR A 1 87 ? 19.562 -1.511 -0.258 1 92.81 87 TYR A N 1
ATOM 730 C CA . TYR A 1 87 ? 20.641 -1.247 -1.19 1 92.81 87 TYR A CA 1
ATOM 731 C C . TYR A 1 87 ? 20.516 0.143 -1.802 1 92.81 87 TYR A C 1
ATOM 733 O O . TYR A 1 87 ? 19.469 0.494 -2.344 1 92.81 87 TYR A O 1
ATOM 741 N N . VAL A 1 88 ? 21.484 0.943 -1.672 1 92.69 88 VAL A N 1
ATOM 742 C CA . VAL A 1 88 ? 21.516 2.281 -2.252 1 92.69 88 VAL A CA 1
ATOM 743 C C . VAL A 1 88 ? 22.359 2.273 -3.527 1 92.69 88 VAL A C 1
ATOM 745 O O . VAL A 1 88 ? 23.547 1.943 -3.494 1 92.69 88 VAL A O 1
ATOM 748 N N . TYR A 1 89 ? 21.719 2.588 -4.668 1 95.31 89 TYR A N 1
ATOM 749 C CA . TYR A 1 89 ? 22.5 2.668 -5.898 1 95.31 89 TYR A CA 1
ATOM 750 C C . TYR A 1 89 ? 23.672 3.631 -5.746 1 95.31 89 TYR A C 1
ATOM 752 O O . TYR A 1 89 ? 23.5 4.75 -5.25 1 95.31 89 TYR A O 1
ATOM 760 N N . PRO A 1 90 ? 24.781 3.258 -6.141 1 93.25 90 PRO A N 1
ATOM 761 C CA . PRO A 1 90 ? 25.953 4.109 -5.934 1 93.25 90 PRO A CA 1
ATOM 762 C C . PRO A 1 90 ? 26.125 5.164 -7.023 1 93.25 90 PRO A C 1
ATOM 764 O O . PRO A 1 90 ? 26.953 6.07 -6.895 1 93.25 90 PRO A O 1
ATOM 767 N N . ASP A 1 91 ? 25.359 5.129 -7.984 1 91.94 91 ASP A N 1
ATOM 768 C CA . ASP A 1 91 ? 25.547 5.949 -9.172 1 91.94 91 ASP A CA 1
ATOM 769 C C . ASP A 1 91 ? 25.156 7.402 -8.914 1 91.94 91 ASP A C 1
ATOM 771 O O . ASP A 1 91 ? 24.234 7.676 -8.141 1 91.94 91 ASP A O 1
ATOM 775 N N . GLY A 1 92 ? 25.75 8.336 -9.664 1 88.75 92 GLY A N 1
ATOM 776 C CA . GLY A 1 92 ? 25.422 9.758 -9.609 1 88.75 92 GLY A CA 1
ATOM 777 C C . GLY A 1 92 ? 26.516 10.586 -8.945 1 88.75 92 GLY A C 1
ATOM 778 O O . GLY A 1 92 ? 27.141 10.141 -7.98 1 88.75 92 GLY A O 1
ATOM 779 N N . ASP A 1 93 ? 26.719 11.703 -9.453 1 86.38 93 ASP A N 1
ATOM 780 C CA . ASP A 1 93 ? 27.703 12.641 -8.914 1 86.38 93 ASP A CA 1
ATOM 781 C C . ASP A 1 93 ? 27.188 13.305 -7.637 1 86.38 93 ASP A C 1
ATOM 783 O O . ASP A 1 93 ? 26.25 14.102 -7.68 1 86.38 93 ASP A O 1
ATOM 787 N N . PRO A 1 94 ? 27.781 12.992 -6.543 1 83.12 94 PRO A N 1
ATOM 788 C CA . PRO A 1 94 ? 27.312 13.539 -5.27 1 83.12 94 PRO A CA 1
ATOM 789 C C . PRO A 1 94 ? 27.391 15.062 -5.215 1 83.12 94 PRO A C 1
ATOM 791 O O . PRO A 1 94 ? 26.812 15.688 -4.328 1 83.12 94 PRO A O 1
ATOM 794 N N . LYS A 1 95 ? 28.094 15.656 -6.098 1 83.25 95 LYS A N 1
ATOM 795 C CA . LYS A 1 95 ? 28.219 17.109 -6.133 1 83.25 95 LYS A CA 1
ATOM 796 C C . LYS A 1 95 ? 27 17.75 -6.793 1 83.25 95 LYS A C 1
ATOM 798 O O . LYS A 1 95 ? 26.859 18.984 -6.785 1 83.25 95 LYS A O 1
ATOM 803 N N . THR A 1 96 ? 26.188 16.953 -7.273 1 85.69 96 THR A N 1
ATOM 804 C CA . THR A 1 96 ? 24.969 17.422 -7.93 1 85.69 96 THR A CA 1
ATOM 805 C C . THR A 1 96 ? 23.734 17.016 -7.145 1 85.69 96 THR A C 1
ATOM 807 O O . THR A 1 96 ? 23.703 17.109 -5.918 1 85.69 96 THR A O 1
ATOM 810 N N . TYR A 1 97 ? 22.719 16.609 -7.797 1 85.5 97 TYR A N 1
ATOM 811 C CA . TYR A 1 97 ? 21.453 16.281 -7.141 1 85.5 97 TYR A CA 1
ATOM 812 C C . TYR A 1 97 ? 21.328 14.773 -6.902 1 85.5 97 TYR A C 1
ATOM 814 O O . TYR A 1 97 ? 20.25 14.273 -6.574 1 85.5 97 TYR A O 1
ATOM 822 N N . TYR A 1 98 ? 22.531 14.141 -7.07 1 82.69 98 TYR A N 1
ATOM 823 C CA . TYR A 1 98 ? 22.562 12.711 -6.77 1 82.69 98 TYR A CA 1
ATOM 824 C C . TYR A 1 98 ? 23.234 12.453 -5.43 1 82.69 98 TYR A C 1
ATOM 826 O O . TYR A 1 98 ? 24.141 13.195 -5.027 1 82.69 98 TYR A O 1
ATOM 834 N N . GLN A 1 99 ? 22.891 11.414 -4.684 1 74.69 99 GLN A N 1
ATOM 835 C CA . GLN A 1 99 ? 23.531 10.828 -3.514 1 74.69 99 GLN A CA 1
ATOM 836 C C . GLN A 1 99 ? 23.438 11.766 -2.312 1 74.69 99 GLN A C 1
ATOM 838 O O . GLN A 1 99 ? 23.438 11.32 -1.166 1 74.69 99 GLN A O 1
ATOM 843 N N . THR A 1 100 ? 23.547 13.078 -2.629 1 65.44 100 THR A N 1
ATOM 844 C CA . THR A 1 100 ? 23.766 13.992 -1.514 1 65.44 100 THR A CA 1
ATOM 845 C C . THR A 1 100 ? 22.516 14.789 -1.2 1 65.44 100 THR A C 1
ATOM 847 O O . THR A 1 100 ? 21.875 15.328 -2.105 1 65.44 100 THR A O 1
ATOM 850 N N . PRO A 1 101 ? 22.156 14.57 0.076 1 59.5 101 PRO A N 1
ATOM 851 C CA . PRO A 1 101 ? 21.047 15.445 0.47 1 59.5 101 PRO A CA 1
ATOM 852 C C . PRO A 1 101 ? 21.422 16.922 0.416 1 59.5 101 PRO A C 1
ATOM 854 O O . PRO A 1 101 ? 22.594 17.281 0.436 1 59.5 101 PRO A O 1
ATOM 857 N N . LYS A 1 102 ? 20.5 17.703 -0.157 1 60.84 102 LYS A N 1
ATOM 858 C CA . LYS A 1 102 ? 20.797 19.109 0.105 1 60.84 102 LYS A CA 1
ATOM 859 C C . LYS A 1 102 ? 21.016 19.359 1.595 1 60.84 102 LYS A C 1
ATOM 861 O O . LYS A 1 102 ? 21.031 18.422 2.391 1 60.84 102 LYS A O 1
ATOM 866 N N . LYS A 1 103 ? 20.5 20.688 1.93 1 61.44 103 LYS A N 1
ATOM 867 C CA . LYS A 1 103 ? 20.594 21.312 3.25 1 61.44 103 LYS A CA 1
ATOM 868 C C . LYS A 1 103 ? 19.641 20.625 4.242 1 61.44 103 LYS A C 1
ATOM 870 O O . LYS A 1 103 ? 18.547 20.219 3.877 1 61.44 103 LYS A O 1
ATOM 875 N N . LEU A 1 104 ? 20.141 20.141 5.34 1 64.56 104 LEU A N 1
ATOM 876 C CA . LEU A 1 104 ? 19.438 19.594 6.5 1 64.56 104 LEU A CA 1
ATOM 877 C C . LEU A 1 104 ? 18.688 20.688 7.246 1 64.56 104 LEU A C 1
ATOM 879 O O . LEU A 1 104 ? 18.5 20.594 8.461 1 64.56 104 LEU A O 1
ATOM 883 N N . LYS A 1 105 ? 18.453 21.781 6.426 1 63.28 105 LYS A N 1
ATOM 884 C CA . LYS A 1 105 ? 17.688 22.859 7.051 1 63.28 105 LYS A CA 1
ATOM 885 C C . LYS A 1 105 ? 16.547 23.312 6.16 1 63.28 105 LYS A C 1
ATOM 887 O O . LYS A 1 105 ? 16.547 23.062 4.953 1 63.28 105 LYS A O 1
ATOM 892 N N . GLY A 1 106 ? 15.594 23.844 6.832 1 65.19 106 GLY A N 1
ATOM 893 C CA . GLY A 1 106 ? 14.477 24.422 6.113 1 65.19 106 GLY A CA 1
ATOM 894 C C . GLY A 1 106 ? 13.32 23.453 5.914 1 65.19 106 GLY A C 1
ATOM 895 O O . GLY A 1 106 ? 13.289 22.391 6.535 1 65.19 106 GLY A O 1
ATOM 896 N N . LYS A 1 107 ? 12.359 23.859 5.082 1 67.19 107 LYS A N 1
ATOM 897 C CA . LYS A 1 107 ? 11.078 23.188 4.906 1 67.19 107 LYS A CA 1
ATOM 898 C C . LYS A 1 107 ? 11.266 21.781 4.383 1 67.19 107 LYS A C 1
ATOM 900 O O . LYS A 1 107 ? 10.516 20.859 4.75 1 67.19 107 LYS A O 1
ATOM 905 N N . TYR A 1 108 ? 12.297 21.469 3.588 1 73.06 108 TYR A N 1
ATOM 906 C CA . TYR A 1 108 ? 12.445 20.156 2.979 1 73.06 108 TYR A CA 1
ATOM 907 C C . TYR A 1 108 ? 13.664 19.438 3.531 1 73.06 108 TYR A C 1
ATOM 909 O O . TYR A 1 108 ? 14.266 18.594 2.852 1 73.06 108 TYR A O 1
ATOM 917 N N . ALA A 1 109 ? 13.93 19.812 4.812 1 74.88 109 ALA A N 1
ATOM 918 C CA . ALA A 1 109 ? 15.062 19.188 5.484 1 74.88 109 ALA A CA 1
ATOM 919 C C . ALA A 1 109 ? 14.844 17.688 5.633 1 74.88 109 ALA A C 1
ATOM 921 O O . ALA A 1 109 ? 15.805 16.906 5.738 1 74.88 109 ALA A O 1
ATOM 922 N N . SER A 1 110 ? 13.602 17.297 5.566 1 77.69 110 SER A N 1
ATOM 923 C CA . SER A 1 110 ? 13.266 15.891 5.742 1 77.69 110 SER A CA 1
ATOM 924 C C . SER A 1 110 ? 13.906 15.031 4.656 1 77.69 110 SER A C 1
ATOM 926 O O . SER A 1 110 ? 14.32 13.898 4.918 1 77.69 110 SER A O 1
ATOM 928 N N . GLU A 1 111 ? 13.953 15.531 3.42 1 79.62 111 GLU A N 1
ATOM 929 C CA . GLU A 1 111 ? 14.617 14.789 2.354 1 79.62 111 GLU A CA 1
ATOM 930 C C . GLU A 1 111 ? 16.094 14.57 2.664 1 79.62 111 GLU A C 1
ATOM 932 O O . GLU A 1 111 ? 16.609 13.461 2.502 1 79.62 111 GLU A O 1
ATOM 937 N N . GLY A 1 112 ? 16.719 15.656 3.1 1 78.19 112 GLY A N 1
ATOM 938 C CA . GLY A 1 112 ? 18.125 15.539 3.473 1 78.19 112 GLY A CA 1
ATOM 939 C C . GLY A 1 112 ? 18.359 14.539 4.586 1 78.19 112 GLY A C 1
ATOM 940 O O . GLY A 1 112 ? 19.281 13.727 4.504 1 78.19 112 GLY A O 1
ATOM 941 N N . TYR A 1 113 ? 17.547 14.648 5.562 1 75.12 113 TYR A N 1
ATOM 942 C CA . TYR A 1 113 ? 17.688 13.719 6.684 1 75.12 113 TYR A CA 1
ATOM 943 C C . TYR A 1 113 ? 17.438 12.281 6.238 1 75.12 113 TYR A C 1
ATOM 945 O O . TYR A 1 113 ? 18.078 11.359 6.746 1 75.12 113 TYR A O 1
ATOM 953 N N . PHE A 1 114 ? 16.578 12.164 5.336 1 78.19 114 PHE A N 1
ATOM 954 C CA . PHE A 1 114 ? 16.281 10.828 4.816 1 78.19 114 PHE A CA 1
ATOM 955 C C . PHE A 1 114 ? 17.516 10.234 4.141 1 78.19 114 PHE A C 1
ATOM 957 O O . PHE A 1 114 ? 17.875 9.086 4.406 1 78.19 114 PHE A O 1
ATOM 964 N N . PHE A 1 115 ? 18.172 11.008 3.316 1 79.88 115 PHE A N 1
ATOM 965 C CA . PHE A 1 115 ? 19.391 10.562 2.645 1 79.88 115 PHE A CA 1
ATOM 966 C C . PHE A 1 115 ? 20.484 10.234 3.658 1 79.88 115 PHE A C 1
ATOM 968 O O . PHE A 1 115 ? 21.125 9.18 3.566 1 79.88 115 PHE A O 1
ATOM 975 N N . GLN A 1 116 ? 20.625 11.078 4.594 1 76.62 116 GLN A N 1
ATOM 976 C CA . GLN A 1 116 ? 21.672 10.906 5.59 1 76.62 116 GLN A CA 1
ATOM 977 C C . GLN A 1 116 ? 21.422 9.664 6.445 1 76.62 116 GLN A C 1
ATOM 979 O O . GLN A 1 116 ? 22.328 8.883 6.695 1 76.62 116 GLN A O 1
ATOM 984 N N . ASN A 1 117 ? 20.25 9.508 6.875 1 73.75 117 ASN A N 1
ATOM 985 C CA . ASN A 1 117 ? 19.922 8.406 7.77 1 73.75 117 ASN A CA 1
ATOM 986 C C . ASN A 1 117 ? 20.094 7.055 7.082 1 73.75 117 ASN A C 1
ATOM 988 O O . ASN A 1 117 ? 20.562 6.098 7.695 1 73.75 117 ASN A O 1
ATOM 992 N N . ILE A 1 118 ? 19.688 6.965 5.82 1 78.62 118 ILE A N 1
ATOM 993 C CA . ILE A 1 118 ? 19.875 5.703 5.113 1 78.62 118 ILE A CA 1
ATOM 994 C C . ILE A 1 118 ? 21.359 5.371 5.016 1 78.62 118 ILE A C 1
ATOM 996 O O . ILE A 1 118 ? 21.766 4.223 5.219 1 78.62 118 ILE A O 1
ATOM 1000 N N . ARG A 1 119 ? 22.094 6.359 4.785 1 76.88 119 ARG A N 1
ATOM 1001 C CA . ARG A 1 119 ? 23.516 6.16 4.57 1 76.88 119 ARG A CA 1
ATOM 1002 C C . ARG A 1 119 ? 24.219 5.75 5.867 1 76.88 119 ARG A C 1
ATOM 1004 O O . ARG A 1 119 ? 25.141 4.934 5.848 1 76.88 119 ARG A O 1
ATOM 1011 N N . GLU A 1 120 ? 23.734 6.289 6.906 1 75.06 120 GLU A N 1
ATOM 1012 C CA . GLU A 1 120 ? 24.406 6.078 8.18 1 75.06 120 GLU A CA 1
ATOM 1013 C C . GLU A 1 120 ? 23.75 4.953 8.977 1 75.06 120 GLU A C 1
ATOM 1015 O O . GLU A 1 120 ? 24.234 4.582 10.047 1 75.06 120 GLU A O 1
ATOM 1020 N N . SER A 1 121 ? 22.812 4.371 8.43 1 75.12 121 SER A N 1
ATOM 1021 C CA . SER A 1 121 ? 22.047 3.391 9.195 1 75.12 121 SER A CA 1
ATOM 1022 C C . SER A 1 121 ? 22.625 1.989 9.023 1 75.12 121 SER A C 1
ATOM 1024 O O . SER A 1 121 ? 23.375 1.733 8.078 1 75.12 121 SER A O 1
ATOM 1026 N N . ARG A 1 122 ? 22.281 1.128 10.031 1 81.38 122 ARG A N 1
ATOM 1027 C CA . ARG A 1 122 ? 22.641 -0.285 9.969 1 81.38 122 ARG A CA 1
ATOM 1028 C C . ARG A 1 122 ? 21.828 -1.012 8.906 1 81.38 122 ARG A C 1
ATOM 1030 O O . ARG A 1 122 ? 22.094 -2.172 8.594 1 81.38 122 ARG A O 1
ATOM 1037 N N . PHE A 1 123 ? 20.906 -0.32 8.312 1 81.94 123 PHE A N 1
ATOM 1038 C CA . PHE A 1 123 ? 20 -0.956 7.359 1 81.94 123 PHE A CA 1
ATOM 1039 C C . PHE A 1 123 ? 20.609 -0.976 5.965 1 81.94 123 PHE A C 1
ATOM 1041 O O . PHE A 1 123 ? 20.125 -1.687 5.082 1 81.94 123 PHE A O 1
ATOM 1048 N N . ARG A 1 124 ? 21.562 -0.22 5.758 1 86.94 124 ARG A N 1
ATOM 1049 C CA . ARG A 1 124 ? 22.203 -0.188 4.445 1 86.94 124 ARG A CA 1
ATOM 1050 C C . ARG A 1 124 ? 23.031 -1.445 4.211 1 86.94 124 ARG A C 1
ATOM 1052 O O . ARG A 1 124 ? 23.719 -1.92 5.117 1 86.94 124 ARG A O 1
ATOM 1059 N N . THR A 1 125 ? 22.859 -2.006 3.004 1 90.56 125 THR A N 1
ATOM 1060 C CA . THR A 1 125 ? 23.688 -3.135 2.604 1 90.56 125 THR A CA 1
ATOM 1061 C C . THR A 1 125 ? 24.344 -2.865 1.257 1 90.56 125 THR A C 1
ATOM 1063 O O . THR A 1 125 ? 23.766 -2.207 0.392 1 90.56 125 THR A O 1
ATOM 1066 N N . ASP A 1 126 ? 25.547 -3.416 1.11 1 93.38 126 ASP A N 1
ATOM 1067 C CA . ASP A 1 126 ? 26.234 -3.32 -0.166 1 93.38 126 ASP A CA 1
ATOM 1068 C C . ASP A 1 126 ? 26 -4.562 -1.021 1 93.38 126 ASP A C 1
ATOM 1070 O O . ASP A 1 126 ? 26.422 -4.625 -2.174 1 93.38 126 ASP A O 1
ATOM 1074 N N . ASP A 1 127 ? 25.281 -5.441 -0.456 1 92.69 127 ASP A N 1
ATOM 1075 C CA . ASP A 1 127 ? 24.922 -6.664 -1.17 1 92.69 127 ASP A CA 1
ATOM 1076 C C . ASP A 1 127 ? 23.484 -6.613 -1.658 1 92.69 127 ASP A C 1
ATOM 1078 O O . ASP A 1 127 ? 22.547 -6.777 -0.869 1 92.69 127 ASP A O 1
ATOM 1082 N N . PRO A 1 128 ? 23.281 -6.422 -2.945 1 92.19 128 PRO A N 1
ATOM 1083 C CA . PRO A 1 128 ? 21.922 -6.324 -3.469 1 92.19 128 PRO A CA 1
ATOM 1084 C C . PRO A 1 128 ? 21.094 -7.582 -3.207 1 92.19 128 PRO A C 1
ATOM 1086 O O . PRO A 1 128 ? 19.875 -7.516 -3.129 1 92.19 128 PRO A O 1
ATOM 1089 N N . GLU A 1 129 ? 21.703 -8.688 -3.021 1 87 129 GLU A N 1
ATOM 1090 C CA . GLU A 1 129 ? 20.984 -9.938 -2.801 1 87 129 GLU A CA 1
ATOM 1091 C C . GLU A 1 129 ? 20.359 -9.977 -1.408 1 87 129 GLU A C 1
ATOM 1093 O O . GLU A 1 129 ? 19.422 -10.727 -1.168 1 87 129 GLU A O 1
ATOM 1098 N N . GLN A 1 130 ? 20.906 -9.141 -0.593 1 86.38 130 GLN A N 1
ATOM 1099 C CA . GLN A 1 130 ? 20.391 -9.078 0.771 1 86.38 130 GLN A CA 1
ATOM 1100 C C . GLN A 1 130 ? 19.359 -7.969 0.918 1 86.38 130 GLN A C 1
ATOM 1102 O O . GLN A 1 130 ? 18.656 -7.898 1.931 1 86.38 130 GLN A O 1
ATOM 1107 N N . ALA A 1 131 ? 19.234 -7.215 -0.099 1 88.94 131 ALA A N 1
ATOM 1108 C CA . ALA A 1 131 ? 18.406 -6.012 0.011 1 88.94 131 ALA A CA 1
ATOM 1109 C C . ALA A 1 131 ? 16.922 -6.352 -0.091 1 88.94 131 ALA A C 1
ATOM 1111 O O . ALA A 1 131 ? 16.531 -7.188 -0.904 1 88.94 131 ALA A O 1
ATOM 1112 N N . HIS A 1 132 ? 16.188 -5.762 0.756 1 85.69 132 HIS A N 1
ATOM 1113 C CA . HIS A 1 132 ? 14.742 -5.84 0.669 1 85.69 132 HIS A CA 1
ATOM 1114 C C . HIS A 1 132 ? 14.18 -4.734 -0.219 1 85.69 132 HIS A C 1
ATOM 1116 O O . HIS A 1 132 ? 13.156 -4.922 -0.877 1 85.69 132 HIS A O 1
ATOM 1122 N N . LEU A 1 133 ? 14.836 -3.619 -0.187 1 90.44 133 LEU A N 1
ATOM 1123 C CA . LEU A 1 133 ? 14.469 -2.471 -1.007 1 90.44 133 LEU A CA 1
ATOM 1124 C C . LEU A 1 133 ? 15.703 -1.823 -1.627 1 90.44 133 LEU A C 1
ATOM 1126 O O . LEU A 1 133 ? 16.797 -1.923 -1.078 1 90.44 133 LEU A O 1
ATOM 1130 N N . PHE A 1 134 ? 15.461 -1.22 -2.723 1 93.06 134 PHE A N 1
ATOM 1131 C CA . PHE A 1 134 ? 16.484 -0.494 -3.449 1 93.06 134 PHE A CA 1
ATOM 1132 C C . PHE A 1 134 ? 16.188 1 -3.477 1 93.06 134 PHE A C 1
ATOM 1134 O O . PHE A 1 134 ? 15.102 1.41 -3.893 1 93.06 134 PHE A O 1
ATOM 1141 N N . PHE A 1 135 ? 17.109 1.813 -3.004 1 92.62 135 PHE A N 1
ATOM 1142 C CA . PHE A 1 135 ? 16.922 3.258 -2.926 1 92.62 135 PHE A CA 1
ATOM 1143 C C . PHE A 1 135 ? 17.516 3.945 -4.152 1 92.62 135 PHE A C 1
ATOM 1145 O O . PHE A 1 135 ? 18.656 3.68 -4.527 1 92.62 135 PHE A O 1
ATOM 1152 N N . ILE A 1 136 ? 16.719 4.762 -4.812 1 93.19 136 ILE A N 1
ATOM 1153 C CA . ILE A 1 136 ? 17.172 5.617 -5.906 1 93.19 136 ILE A CA 1
ATOM 1154 C C . ILE A 1 136 ? 17.547 6.996 -5.363 1 93.19 136 ILE A C 1
ATOM 1156 O O . ILE A 1 136 ? 16.672 7.805 -5.055 1 93.19 136 ILE A O 1
ATOM 1160 N N . PRO A 1 137 ? 18.797 7.27 -5.262 1 91 137 PRO A N 1
ATOM 1161 C CA . PRO A 1 137 ? 19.25 8.461 -4.539 1 91 137 PRO A CA 1
ATOM 1162 C C . PRO A 1 137 ? 19.266 9.711 -5.418 1 91 137 PRO A C 1
ATOM 1164 O O . PRO A 1 137 ? 20.344 10.219 -5.746 1 91 137 PRO A O 1
ATOM 1167 N N . ILE A 1 138 ? 18.188 10.234 -5.746 1 88.31 138 ILE A N 1
ATOM 1168 C CA . ILE A 1 138 ? 18.062 11.461 -6.523 1 88.31 138 ILE A CA 1
ATOM 1169 C C . ILE A 1 138 ? 17.234 12.484 -5.75 1 88.31 138 ILE A C 1
ATOM 1171 O O . ILE A 1 138 ? 16.188 12.164 -5.211 1 88.31 138 ILE A O 1
ATOM 1175 N N . SER A 1 139 ? 17.734 13.664 -5.66 1 84.88 139 SER A N 1
ATOM 1176 C CA . SER A 1 139 ? 17.109 14.711 -4.871 1 84.88 139 SER A CA 1
ATOM 1177 C C . SER A 1 139 ? 16.375 15.711 -5.762 1 84.88 139 SER A C 1
ATOM 1179 O O . SER A 1 139 ? 17 16.547 -6.406 1 84.88 139 SER A O 1
ATOM 1181 N N . CYS A 1 140 ? 15.102 15.734 -5.68 1 81.81 140 CYS A N 1
ATOM 1182 C CA . CYS A 1 140 ? 14.312 16.688 -6.449 1 81.81 140 CYS A CA 1
ATOM 1183 C C . CYS A 1 140 ? 14.492 18.109 -5.91 1 81.81 140 CYS A C 1
ATOM 1185 O O . CYS A 1 140 ? 14.469 19.078 -6.672 1 81.81 140 CYS A O 1
ATOM 1187 N N . GLN A 1 141 ? 14.672 18.172 -4.652 1 80 141 GLN A N 1
ATOM 1188 C CA . GLN A 1 141 ? 14.883 19.484 -4.043 1 80 141 GLN A CA 1
ATOM 1189 C C . GLN A 1 141 ? 16.172 20.125 -4.547 1 80 141 GLN A C 1
ATOM 1191 O O . GLN A 1 141 ? 16.203 21.328 -4.844 1 80 141 GLN A O 1
ATOM 1196 N N . LYS A 1 142 ? 17.141 19.375 -4.539 1 82.94 142 LYS A N 1
ATOM 1197 C CA . LYS A 1 142 ? 18.422 19.891 -5.008 1 82.94 142 LYS A CA 1
ATOM 1198 C C . LYS A 1 142 ? 18.375 20.234 -6.496 1 82.94 142 LYS A C 1
ATOM 1200 O O . LYS A 1 142 ? 19 21.203 -6.941 1 82.94 142 LYS A O 1
ATOM 1205 N N . MET A 1 143 ? 17.625 19.469 -7.254 1 85.12 143 MET A N 1
ATOM 1206 C CA . MET A 1 143 ? 17.453 19.781 -8.672 1 85.12 143 MET A CA 1
ATOM 1207 C C . MET A 1 143 ? 16.797 21.141 -8.867 1 85.12 143 MET A C 1
ATOM 1209 O O . MET A 1 143 ? 17.266 21.953 -9.664 1 85.12 143 MET A O 1
ATOM 1213 N N . ARG A 1 144 ? 15.766 21.328 -8.109 1 80.75 144 ARG A N 1
ATOM 1214 C CA . ARG A 1 144 ? 15.055 22.594 -8.195 1 80.75 144 ARG A CA 1
ATOM 1215 C C . ARG A 1 144 ? 15.938 23.75 -7.727 1 80.75 144 ARG A C 1
ATOM 1217 O O . ARG A 1 144 ? 15.914 24.828 -8.305 1 80.75 144 ARG A O 1
ATOM 1224 N N . GLY A 1 145 ? 16.625 23.5 -6.668 1 79.19 145 GLY A N 1
ATOM 1225 C CA . GLY A 1 145 ? 17.531 24.5 -6.141 1 79.19 145 GLY A CA 1
ATOM 1226 C C . GLY A 1 145 ? 18.656 24.859 -7.102 1 79.19 145 GLY A C 1
ATOM 1227 O O . GLY A 1 145 ? 19.203 25.969 -7.047 1 79.19 145 GLY A O 1
ATOM 1228 N N . SER A 1 146 ? 18.953 23.969 -7.957 1 82.31 146 SER A N 1
ATOM 1229 C CA . SER A 1 146 ? 20.016 24.203 -8.93 1 82.31 146 SER A CA 1
ATOM 1230 C C . SER A 1 146 ? 19.469 24.859 -10.195 1 82.31 146 SER A C 1
ATOM 1232 O O . SER A 1 146 ? 20.188 24.969 -11.195 1 82.31 146 SER A O 1
ATOM 1234 N N . GLY A 1 147 ? 18.141 25.203 -10.148 1 83.06 147 GLY A N 1
ATOM 1235 C CA . GLY A 1 147 ? 17.562 26 -11.227 1 83.06 147 GLY A CA 1
ATOM 1236 C C . GLY A 1 147 ? 16.906 25.141 -12.305 1 83.06 147 GLY A C 1
ATOM 1237 O O . GLY A 1 147 ? 16.5 25.656 -13.344 1 83.06 147 GLY A O 1
ATOM 1238 N N . ALA A 1 148 ? 16.812 23.875 -12.109 1 86.31 148 ALA A N 1
ATOM 1239 C CA . ALA A 1 148 ? 16.203 23.016 -13.117 1 86.31 148 ALA A CA 1
ATOM 1240 C C . ALA A 1 148 ? 14.711 23.297 -13.266 1 86.31 148 ALA A C 1
ATOM 1242 O O . ALA A 1 148 ? 14.016 23.531 -12.273 1 86.31 148 ALA A O 1
ATOM 1243 N N . SER A 1 149 ? 14.273 23.438 -14.555 1 87.5 149 SER A N 1
ATOM 1244 C CA . SER A 1 149 ? 12.844 23.547 -14.82 1 87.5 149 SER A CA 1
ATOM 1245 C C . SER A 1 149 ? 12.125 22.234 -14.539 1 87.5 149 SER A C 1
ATOM 1247 O O . SER A 1 149 ? 12.766 21.188 -14.453 1 87.5 149 SER A O 1
ATOM 1249 N N . TYR A 1 150 ? 10.828 22.25 -14.43 1 81.81 150 TYR A N 1
ATOM 1250 C CA . TYR A 1 150 ? 10.047 21.047 -14.18 1 81.81 150 TYR A CA 1
ATOM 1251 C C . TYR A 1 150 ? 10.234 20.031 -15.305 1 81.81 150 TYR A C 1
ATOM 1253 O O . TYR A 1 150 ? 10.359 18.828 -15.055 1 81.81 150 TYR A O 1
ATOM 1261 N N . GLU A 1 151 ? 10.219 20.531 -16.469 1 86.94 151 GLU A N 1
ATOM 1262 C CA . GLU A 1 151 ? 10.414 19.672 -17.625 1 86.94 151 GLU A CA 1
ATOM 1263 C C . GLU A 1 151 ? 11.789 19 -17.578 1 86.94 151 GLU A C 1
ATOM 1265 O O . GLU A 1 151 ? 11.914 17.812 -17.891 1 86.94 151 GLU A O 1
ATOM 1270 N N . ASN A 1 152 ? 12.742 19.75 -17.172 1 91 152 ASN A N 1
ATOM 1271 C CA . ASN A 1 152 ? 14.094 19.219 -17.109 1 91 152 ASN A CA 1
ATOM 1272 C C . ASN A 1 152 ? 14.234 18.203 -15.984 1 91 152 ASN A C 1
ATOM 1274 O O . ASN A 1 152 ? 14.992 17.234 -16.109 1 91 152 ASN A O 1
ATOM 1278 N N . MET A 1 153 ? 13.539 18.469 -14.93 1 90.25 153 MET A N 1
ATOM 1279 C CA . MET A 1 153 ? 13.586 17.531 -13.82 1 90.25 153 MET A CA 1
ATOM 1280 C C . MET A 1 153 ? 13.07 16.156 -14.242 1 90.25 153 MET A C 1
ATOM 1282 O O . MET A 1 153 ? 13.656 15.133 -13.883 1 90.25 153 MET A O 1
ATOM 1286 N N . THR A 1 154 ? 12.008 16.172 -15.031 1 91.5 154 THR A N 1
ATOM 1287 C CA . THR A 1 154 ? 11.438 14.93 -15.531 1 91.5 154 THR A CA 1
ATOM 1288 C C . THR A 1 154 ? 12.453 14.18 -16.391 1 91.5 154 THR A C 1
ATOM 1290 O O . THR A 1 154 ? 12.617 12.969 -16.25 1 91.5 154 THR A O 1
ATOM 1293 N N . THR A 1 155 ? 13.133 14.906 -17.203 1 94.31 155 THR A N 1
ATOM 1294 C CA . THR A 1 155 ? 14.133 14.312 -18.094 1 94.31 155 THR A CA 1
ATOM 1295 C C . THR A 1 155 ? 15.312 13.773 -17.297 1 94.31 155 THR A C 1
ATOM 1297 O O . THR A 1 155 ? 15.828 12.688 -17.578 1 94.31 155 THR A O 1
ATOM 1300 N N . ILE A 1 156 ? 15.727 14.484 -16.312 1 92.25 156 ILE A N 1
ATOM 1301 C CA . ILE A 1 156 ? 16.859 14.094 -15.477 1 92.25 156 ILE A CA 1
ATOM 1302 C C . ILE A 1 156 ? 16.531 12.781 -14.758 1 92.25 156 ILE A C 1
ATOM 1304 O O . ILE A 1 156 ? 17.344 11.844 -14.766 1 92.25 156 ILE A O 1
ATOM 1308 N N . VAL A 1 157 ? 15.375 12.719 -14.164 1 92.44 157 VAL A N 1
ATOM 1309 C CA . VAL A 1 157 ? 14.969 11.516 -13.438 1 92.44 157 VAL A CA 1
ATOM 1310 C C . VAL A 1 157 ? 14.844 10.344 -14.406 1 92.44 157 VAL A C 1
ATOM 1312 O O . VAL A 1 157 ? 15.312 9.242 -14.117 1 92.44 157 VAL A O 1
ATOM 1315 N N . GLN A 1 158 ? 14.219 10.586 -15.539 1 95.25 158 GLN A N 1
ATOM 1316 C CA . GLN A 1 158 ? 14.055 9.555 -16.562 1 95.25 158 GLN A CA 1
ATOM 1317 C C . GLN A 1 158 ? 15.406 8.984 -16.984 1 95.25 158 GLN A C 1
ATOM 1319 O O . GLN A 1 158 ? 15.586 7.77 -17.031 1 95.25 158 GLN A O 1
ATOM 1324 N N . ASN A 1 159 ? 16.312 9.875 -17.281 1 95.5 159 ASN A N 1
ATOM 1325 C CA . ASN A 1 159 ? 17.641 9.453 -17.719 1 95.5 159 ASN A CA 1
ATOM 1326 C C . ASN A 1 159 ? 18.375 8.68 -16.625 1 95.5 159 ASN A C 1
ATOM 1328 O O . ASN A 1 159 ? 19.047 7.684 -16.891 1 95.5 159 ASN A O 1
ATOM 1332 N N . TYR A 1 160 ? 18.281 9.172 -15.461 1 94.62 160 TYR A N 1
ATOM 1333 C CA . TYR A 1 160 ? 18.953 8.523 -14.344 1 94.62 160 TYR A CA 1
ATOM 1334 C C . TYR A 1 160 ? 18.422 7.109 -14.133 1 94.62 160 TYR A C 1
ATOM 1336 O O . TYR A 1 160 ? 19.188 6.152 -14.062 1 94.62 160 TYR A O 1
ATOM 1344 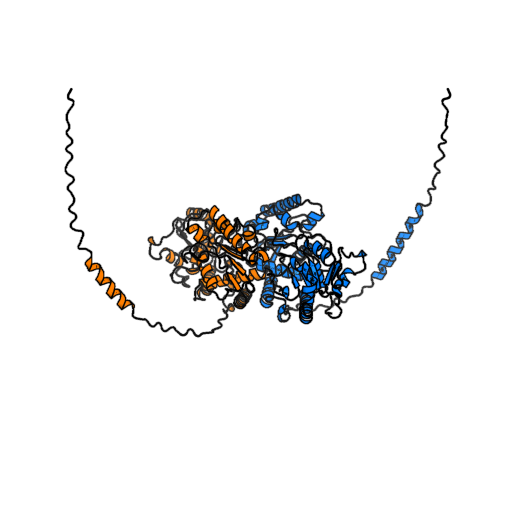N N . VAL A 1 161 ? 17.125 6.926 -14.086 1 96 161 VAL A N 1
ATOM 1345 C CA . VAL A 1 161 ? 16.516 5.625 -13.859 1 96 161 VAL A CA 1
ATOM 1346 C C . VAL A 1 161 ? 16.844 4.688 -15.023 1 96 161 VAL A C 1
ATOM 1348 O O . VAL A 1 161 ? 17.172 3.52 -14.812 1 96 161 VAL A O 1
ATOM 1351 N N . GLN A 1 162 ? 16.781 5.223 -16.219 1 96.94 162 GLN A N 1
ATOM 1352 C CA . GLN A 1 162 ? 17.125 4.414 -17.375 1 96.94 162 GLN A CA 1
ATOM 1353 C C . GLN A 1 162 ? 18.562 3.926 -17.297 1 96.94 162 GLN A C 1
ATOM 1355 O O . GLN A 1 162 ? 18.859 2.787 -17.656 1 96.94 162 GLN A O 1
ATOM 1360 N N . SER A 1 163 ? 19.438 4.812 -16.844 1 97.06 163 SER A N 1
ATOM 1361 C CA . SER A 1 163 ? 20.828 4.414 -16.703 1 97.06 163 SER A CA 1
ATOM 1362 C C . SER A 1 163 ? 20.984 3.291 -15.688 1 97.06 163 SER A C 1
ATOM 1364 O O . SER A 1 163 ? 21.812 2.393 -15.867 1 97.06 163 SER A O 1
ATOM 1366 N N . LEU A 1 164 ? 20.234 3.332 -14.602 1 96.94 164 LEU A N 1
ATOM 1367 C CA . LEU A 1 164 ? 20.281 2.27 -13.602 1 96.94 164 LEU A CA 1
ATOM 1368 C C . LEU A 1 164 ? 19.734 0.962 -14.18 1 96.94 164 LEU A C 1
ATOM 1370 O O . LEU A 1 164 ? 20.312 -0.106 -13.938 1 96.94 164 LEU A O 1
ATOM 1374 N N . ILE A 1 165 ? 18.641 1.046 -14.945 1 96.94 165 ILE A N 1
ATOM 1375 C CA . ILE A 1 165 ? 18 -0.112 -15.562 1 96.94 165 ILE A CA 1
ATOM 1376 C C . ILE A 1 165 ? 18.984 -0.812 -16.484 1 96.94 165 ILE A C 1
ATOM 1378 O O . ILE A 1 165 ? 19.047 -2.043 -16.516 1 96.94 165 ILE A O 1
ATOM 1382 N N . LEU A 1 166 ? 19.75 -0.077 -17.219 1 97.06 166 LEU A N 1
ATOM 1383 C CA . LEU A 1 166 ? 20.703 -0.613 -18.188 1 97.06 166 LEU A CA 1
ATOM 1384 C C . LEU A 1 166 ? 21.938 -1.182 -17.484 1 97.06 166 LEU A C 1
ATOM 1386 O O . LEU A 1 166 ? 22.5 -2.189 -17.922 1 97.06 166 LEU A O 1
ATOM 1390 N N . LYS A 1 167 ? 22.328 -0.593 -16.438 1 97.44 167 LYS A N 1
ATOM 1391 C CA . LYS A 1 167 ? 23.594 -0.917 -15.781 1 97.44 167 LYS A CA 1
ATOM 1392 C C . LYS A 1 167 ? 23.422 -2.092 -14.82 1 97.44 167 LYS A C 1
ATOM 1394 O O . LYS A 1 167 ? 24.359 -2.879 -14.633 1 97.44 167 LYS A O 1
ATOM 1399 N N . TYR A 1 168 ? 22.281 -2.148 -14.125 1 96.94 168 TYR A N 1
ATOM 1400 C CA . TYR A 1 168 ? 22.062 -3.156 -13.094 1 96.94 168 TYR A CA 1
ATOM 1401 C C . TYR A 1 168 ? 20.859 -4.027 -13.43 1 96.94 168 TYR A C 1
ATOM 1403 O O . TYR A 1 168 ? 19.906 -3.566 -14.062 1 96.94 168 TYR A O 1
ATOM 1411 N N . PRO A 1 169 ? 20.828 -5.254 -12.938 1 94.81 169 PRO A N 1
ATOM 1412 C CA . PRO A 1 169 ? 19.703 -6.141 -13.219 1 94.81 169 PRO A CA 1
ATOM 1413 C C . PRO A 1 169 ? 18.562 -5.977 -12.219 1 94.81 169 PRO A C 1
ATOM 1415 O O . PRO A 1 169 ? 17.5 -6.574 -12.391 1 94.81 169 PRO A O 1
ATOM 1418 N N . TYR A 1 170 ? 18.672 -5.172 -11.203 1 94.38 170 TYR A N 1
ATOM 1419 C CA . TYR A 1 170 ? 17.781 -5.191 -10.047 1 94.38 170 TYR A CA 1
ATOM 1420 C C . TYR A 1 170 ? 16.406 -4.648 -10.398 1 94.38 170 TYR A C 1
ATOM 1422 O O . TYR A 1 170 ? 15.391 -5.242 -10.039 1 94.38 170 TYR A O 1
ATOM 1430 N N . TRP A 1 171 ? 16.328 -3.527 -11.117 1 95.38 171 TRP A N 1
ATOM 1431 C CA . TRP A 1 171 ? 15.062 -2.912 -11.484 1 95.38 171 TRP A CA 1
ATOM 1432 C C . TRP A 1 171 ? 14.195 -3.887 -12.281 1 95.38 171 TRP A C 1
ATOM 1434 O O . TRP A 1 171 ? 13.008 -4.055 -11.984 1 95.38 171 TRP A O 1
ATOM 1444 N N . ASN A 1 172 ? 14.82 -4.539 -13.195 1 93.25 172 ASN A N 1
ATOM 1445 C CA . ASN A 1 172 ? 14.094 -5.383 -14.141 1 93.25 172 ASN A CA 1
ATOM 1446 C C . ASN A 1 172 ? 13.555 -6.641 -13.477 1 93.25 172 ASN A C 1
ATOM 1448 O O . ASN A 1 172 ? 12.656 -7.297 -14.008 1 93.25 172 ASN A O 1
ATOM 1452 N N . ARG A 1 173 ? 14.047 -6.941 -12.336 1 89.81 173 ARG A N 1
ATOM 1453 C CA . ARG A 1 173 ? 13.547 -8.117 -11.625 1 89.81 173 ARG A CA 1
ATOM 1454 C C . ARG A 1 173 ? 12.102 -7.918 -11.18 1 89.81 173 ARG A C 1
ATOM 1456 O O . ARG A 1 173 ? 11.328 -8.875 -11.125 1 89.81 173 ARG A O 1
ATOM 1463 N N . THR A 1 174 ? 11.742 -6.676 -10.883 1 91.81 174 THR A N 1
ATOM 1464 C CA . THR A 1 174 ? 10.406 -6.414 -10.352 1 91.81 174 THR A CA 1
ATOM 1465 C C . THR A 1 174 ? 9.766 -5.227 -11.062 1 91.81 174 THR A C 1
ATOM 1467 O O . THR A 1 174 ? 8.711 -4.742 -10.641 1 91.81 174 THR A O 1
ATOM 1470 N N . LEU A 1 175 ? 10.469 -4.738 -12.023 1 94.88 175 LEU A N 1
ATOM 1471 C CA . LEU A 1 175 ? 10.039 -3.537 -12.727 1 94.88 175 LEU A CA 1
ATOM 1472 C C . LEU A 1 175 ? 9.852 -2.375 -11.758 1 94.88 175 LEU A C 1
ATOM 1474 O O . LEU A 1 175 ? 8.867 -1.634 -11.852 1 94.88 175 LEU A O 1
ATOM 1478 N N . GLY A 1 176 ? 10.648 -2.373 -10.766 1 95.25 176 GLY A N 1
ATOM 1479 C CA . GLY A 1 176 ? 10.703 -1.239 -9.852 1 95.25 176 GLY A CA 1
ATOM 1480 C C . GLY A 1 176 ? 9.828 -1.421 -8.625 1 95.25 176 GLY A C 1
ATOM 1481 O O . GLY A 1 176 ? 9.797 -0.554 -7.746 1 95.25 176 GLY A O 1
ATOM 1482 N N . ALA A 1 177 ? 9.188 -2.543 -8.422 1 92.81 177 ALA A N 1
ATOM 1483 C CA . ALA A 1 177 ? 8.242 -2.727 -7.324 1 92.81 177 ALA A CA 1
ATOM 1484 C C . ALA A 1 177 ? 8.961 -2.74 -5.977 1 92.81 177 ALA A C 1
ATOM 1486 O O . ALA A 1 177 ? 8.359 -2.432 -4.945 1 92.81 177 ALA A O 1
ATOM 1487 N N . ASP A 1 178 ? 10.188 -3.084 -5.961 1 90.75 178 ASP A N 1
ATOM 1488 C CA . ASP A 1 178 ? 10.945 -3.086 -4.715 1 90.75 178 ASP A CA 1
ATOM 1489 C C . ASP A 1 178 ? 11.898 -1.896 -4.652 1 90.75 178 ASP A C 1
ATOM 1491 O O . ASP A 1 178 ? 12.922 -1.95 -3.969 1 90.75 178 ASP A O 1
ATOM 1495 N N . HIS A 1 179 ? 11.648 -0.878 -5.391 1 94.06 179 HIS A N 1
ATOM 1496 C CA . HIS A 1 179 ? 12.422 0.355 -5.371 1 94.06 179 HIS A CA 1
ATOM 1497 C C . HIS A 1 179 ? 11.664 1.479 -4.68 1 94.06 179 HIS A C 1
ATOM 1499 O O . HIS A 1 179 ? 10.43 1.435 -4.586 1 94.06 179 HIS A O 1
ATOM 1505 N N . PHE A 1 180 ? 12.367 2.404 -4.16 1 91.12 180 PHE A N 1
ATOM 1506 C CA . PHE A 1 180 ? 11.727 3.59 -3.609 1 91.12 180 PHE A CA 1
ATOM 1507 C C . PHE A 1 180 ? 12.625 4.812 -3.754 1 91.12 180 PHE A C 1
ATOM 1509 O O . PHE A 1 180 ? 13.82 4.68 -4.016 1 91.12 180 PHE A O 1
ATOM 1516 N N . PHE A 1 181 ? 12.07 5.859 -3.672 1 87.12 181 PHE A N 1
ATOM 1517 C CA . PHE A 1 181 ? 12.82 7.113 -3.711 1 87.12 181 PHE A CA 1
ATOM 1518 C C . PHE A 1 181 ? 12.062 8.211 -2.967 1 87.12 181 PHE A C 1
ATOM 1520 O O . PHE A 1 181 ? 10.898 8.039 -2.613 1 87.12 181 PHE A O 1
ATOM 1527 N N . VAL A 1 182 ? 12.742 9.273 -2.609 1 84.25 182 VAL A N 1
ATOM 1528 C CA . VAL A 1 182 ? 12.188 10.352 -1.802 1 84.25 182 VAL A CA 1
ATOM 1529 C C . VAL A 1 182 ? 12 11.594 -2.666 1 84.25 182 VAL A C 1
ATOM 1531 O O . VAL A 1 182 ? 12.906 11.992 -3.398 1 84.25 182 VAL A O 1
ATOM 1534 N N . THR A 1 183 ? 10.852 12.047 -2.623 1 78.81 183 THR A N 1
ATOM 1535 C CA . THR A 1 183 ? 10.57 13.266 -3.379 1 78.81 183 THR A CA 1
ATOM 1536 C C . THR A 1 183 ? 9.898 14.305 -2.492 1 78.81 183 THR A C 1
ATOM 1538 O O . THR A 1 183 ? 8.734 14.156 -2.115 1 78.81 183 THR A O 1
ATOM 1541 N N . CYS A 1 184 ? 10.836 15.211 -2.061 1 74.38 184 CYS A N 1
ATOM 1542 C CA . CYS A 1 184 ? 10.289 16.312 -1.29 1 74.38 184 CYS A CA 1
ATOM 1543 C C . CYS A 1 184 ? 10.062 17.531 -2.176 1 74.38 184 CYS A C 1
ATOM 1545 O O . CYS A 1 184 ? 10.641 17.641 -3.264 1 74.38 184 CYS A O 1
ATOM 1547 N N . HIS A 1 185 ? 9.047 18.203 -2.219 1 62.34 185 HIS A N 1
ATOM 1548 C CA . HIS A 1 185 ? 8.641 19.422 -2.914 1 62.34 185 HIS A CA 1
ATOM 1549 C C . HIS A 1 185 ? 7.371 19.188 -3.73 1 62.34 185 HIS A C 1
ATOM 1551 O O . HIS A 1 185 ? 7.086 18.062 -4.137 1 62.34 185 HIS A O 1
ATOM 1557 N N . ASP A 1 186 ? 6.688 20.156 -3.865 1 61.94 186 ASP A N 1
ATOM 1558 C CA . ASP A 1 186 ? 5.445 20.172 -4.633 1 61.94 186 ASP A CA 1
ATOM 1559 C C . ASP A 1 186 ? 5.648 19.578 -6.027 1 61.94 186 ASP A C 1
ATOM 1561 O O . ASP A 1 186 ? 4.746 18.953 -6.574 1 61.94 186 ASP A O 1
ATOM 1565 N N . VAL A 1 187 ? 6.961 19.625 -6.445 1 64.5 187 VAL A N 1
ATOM 1566 C CA . VAL A 1 187 ? 7.281 19.297 -7.832 1 64.5 187 VAL A CA 1
ATOM 1567 C C . VAL A 1 187 ? 7.805 17.859 -7.922 1 64.5 187 VAL A C 1
ATOM 1569 O O . VAL A 1 187 ? 7.871 17.281 -9.008 1 64.5 187 VAL A O 1
ATOM 1572 N N . GLY A 1 188 ? 7.973 17.266 -6.797 1 67.06 188 GLY A N 1
ATOM 1573 C CA . GLY A 1 188 ? 8.594 15.945 -6.789 1 67.06 188 GLY A CA 1
ATOM 1574 C C . GLY A 1 188 ? 7.773 14.891 -7.504 1 67.06 188 GLY A C 1
ATOM 1575 O O . GLY A 1 188 ? 8.305 14.109 -8.289 1 67.06 188 GLY A O 1
ATOM 1576 N N . VAL A 1 189 ? 6.523 14.93 -7.363 1 74.81 189 VAL A N 1
ATOM 1577 C CA . VAL A 1 189 ? 5.668 13.93 -7.992 1 74.81 189 VAL A CA 1
ATOM 1578 C C . VAL A 1 189 ? 5.699 14.102 -9.508 1 74.81 189 VAL A C 1
ATOM 1580 O O . VAL A 1 189 ? 5.719 13.117 -10.258 1 74.81 189 VAL A O 1
ATOM 1583 N N . ARG A 1 190 ? 5.863 15.281 -9.93 1 77.94 190 ARG A N 1
ATOM 1584 C CA . ARG A 1 190 ? 5.875 15.578 -11.359 1 77.94 190 ARG A CA 1
ATOM 1585 C C . ARG A 1 190 ? 7.188 15.141 -12 1 77.94 190 ARG A C 1
ATOM 1587 O O . ARG A 1 190 ? 7.211 14.727 -13.164 1 77.94 190 ARG A O 1
ATOM 1594 N N . ALA A 1 191 ? 8.227 15.242 -11.195 1 84.94 191 ALA A N 1
ATOM 1595 C CA . ALA A 1 191 ? 9.555 14.914 -11.711 1 84.94 191 ALA A CA 1
ATOM 1596 C C . ALA A 1 191 ? 9.625 13.461 -12.156 1 84.94 191 ALA A C 1
ATOM 1598 O O . ALA A 1 191 ? 10.469 13.094 -12.984 1 84.94 191 ALA A O 1
ATOM 1599 N N . THR A 1 192 ? 8.727 12.625 -11.688 1 87.62 192 THR A N 1
ATOM 1600 C CA . THR A 1 192 ? 8.797 11.195 -11.969 1 87.62 192 THR A CA 1
ATOM 1601 C C . THR A 1 192 ? 7.871 10.828 -13.125 1 87.62 192 THR A C 1
ATOM 1603 O O . THR A 1 192 ? 7.848 9.672 -13.562 1 87.62 192 THR A O 1
ATOM 1606 N N . GLU A 1 193 ? 7.16 11.742 -13.672 1 87.31 193 GLU A N 1
ATOM 1607 C CA . GLU A 1 193 ? 6.105 11.461 -14.641 1 87.31 193 GLU A CA 1
ATOM 1608 C C . GLU A 1 193 ? 6.684 10.891 -15.938 1 87.31 193 GLU A C 1
ATOM 1610 O O . GLU A 1 193 ? 5.973 10.258 -16.719 1 87.31 193 GLU A O 1
ATOM 1615 N N . GLY A 1 194 ? 7.977 11.062 -16.125 1 88.88 194 GLY A N 1
ATOM 1616 C CA . GLY A 1 194 ? 8.617 10.547 -17.328 1 88.88 194 GLY A CA 1
ATOM 1617 C C . GLY A 1 194 ? 8.891 9.055 -17.266 1 88.88 194 GLY A C 1
ATOM 1618 O O . GLY A 1 194 ? 9.281 8.445 -18.25 1 88.88 194 GLY A O 1
ATOM 1619 N N . VAL A 1 195 ? 8.727 8.453 -16.125 1 92.5 195 VAL A N 1
ATOM 1620 C CA . VAL A 1 195 ? 8.922 7.02 -15.93 1 92.5 195 VAL A CA 1
ATOM 1621 C C . VAL A 1 195 ? 7.66 6.402 -15.328 1 92.5 195 VAL A C 1
ATOM 1623 O O . VAL A 1 195 ? 7.598 6.16 -14.117 1 92.5 195 VAL A O 1
ATOM 1626 N N . PRO A 1 196 ? 6.754 6.012 -16.156 1 93.62 196 PRO A N 1
ATOM 1627 C CA . PRO A 1 196 ? 5.449 5.551 -15.688 1 93.62 196 PRO A CA 1
ATOM 1628 C C . PRO A 1 196 ? 5.559 4.367 -14.727 1 93.62 196 PRO A C 1
ATOM 1630 O O . PRO A 1 196 ? 4.836 4.309 -13.727 1 93.62 196 PRO A O 1
ATOM 1633 N N . LEU A 1 197 ? 6.465 3.475 -14.977 1 95.25 197 LEU A N 1
ATOM 1634 C CA . LEU A 1 197 ? 6.602 2.311 -14.109 1 95.25 197 LEU A CA 1
ATOM 1635 C C . LEU A 1 197 ? 7.145 2.711 -12.742 1 95.25 197 LEU A C 1
ATOM 1637 O O . LEU A 1 197 ? 6.852 2.059 -11.742 1 95.25 197 LEU A O 1
ATOM 1641 N N . LEU A 1 198 ? 7.957 3.787 -12.75 1 94.25 198 LEU A N 1
ATOM 1642 C CA . LEU A 1 198 ? 8.43 4.32 -11.477 1 94.25 198 LEU A CA 1
ATOM 1643 C C . LEU A 1 198 ? 7.262 4.836 -10.641 1 94.25 198 LEU A C 1
ATOM 1645 O O . LEU A 1 198 ? 7.184 4.562 -9.438 1 94.25 198 LEU A O 1
ATOM 1649 N N . VAL A 1 199 ? 6.359 5.543 -11.266 1 93.12 199 VAL A N 1
ATOM 1650 C CA . VAL A 1 199 ? 5.195 6.102 -10.586 1 93.12 199 VAL A CA 1
ATOM 1651 C C . VAL A 1 199 ? 4.27 4.977 -10.141 1 93.12 199 VAL A C 1
ATOM 1653 O O . VAL A 1 199 ? 3.807 4.961 -9 1 93.12 199 VAL A O 1
ATOM 1656 N N . LYS A 1 200 ? 4.094 4.047 -10.938 1 94.06 200 LYS A N 1
ATOM 1657 C CA . LYS A 1 200 ? 3.098 3.006 -10.688 1 94.06 200 LYS A CA 1
ATOM 1658 C C . LYS A 1 200 ? 3.609 1.98 -9.688 1 94.06 200 LYS A C 1
ATOM 1660 O O . LYS A 1 200 ? 2.898 1.615 -8.742 1 94.06 200 LYS A O 1
ATOM 1665 N N . ASN A 1 201 ? 4.891 1.544 -9.875 1 94.94 201 ASN A N 1
ATOM 1666 C CA . ASN A 1 201 ? 5.336 0.35 -9.164 1 94.94 201 ASN A CA 1
ATOM 1667 C C . ASN A 1 201 ? 6.168 0.707 -7.934 1 94.94 201 ASN A C 1
ATOM 1669 O O . ASN A 1 201 ? 6.16 -0.025 -6.941 1 94.94 201 ASN A O 1
ATOM 1673 N N . SER A 1 202 ? 6.906 1.757 -7.957 1 93.31 202 SER A N 1
ATOM 1674 C CA . SER A 1 202 ? 7.844 2.066 -6.883 1 93.31 202 SER A CA 1
ATOM 1675 C C . SER A 1 202 ? 7.156 2.832 -5.754 1 93.31 202 SER A C 1
ATOM 1677 O O . SER A 1 202 ? 6.137 3.49 -5.977 1 93.31 202 SER A O 1
ATOM 1679 N N . ILE A 1 203 ? 7.695 2.693 -4.59 1 90.75 203 ILE A N 1
ATOM 1680 C CA . ILE A 1 203 ? 7.211 3.453 -3.441 1 90.75 203 ILE A CA 1
ATOM 1681 C C . ILE A 1 203 ? 7.812 4.855 -3.459 1 90.75 203 ILE A C 1
ATOM 1683 O O . ILE A 1 203 ? 9.031 5.016 -3.521 1 90.75 203 ILE A O 1
ATOM 1687 N N . ARG A 1 204 ? 6.977 5.812 -3.469 1 90.5 204 ARG A N 1
ATOM 1688 C CA . ARG A 1 204 ? 7.465 7.184 -3.396 1 90.5 204 ARG A CA 1
ATOM 1689 C C . ARG A 1 204 ? 7.227 7.777 -2.012 1 90.5 204 ARG A C 1
ATOM 1691 O O . ARG A 1 204 ? 6.137 7.645 -1.451 1 90.5 204 ARG A O 1
ATOM 1698 N N . VAL A 1 205 ? 8.25 8.297 -1.434 1 86.44 205 VAL A N 1
ATOM 1699 C CA . VAL A 1 205 ? 8.164 9.047 -0.184 1 86.44 205 VAL A CA 1
ATOM 1700 C C . VAL A 1 205 ? 7.992 10.531 -0.482 1 86.44 205 VAL A C 1
ATOM 1702 O O . VAL A 1 205 ? 8.914 11.18 -0.98 1 86.44 205 VAL A O 1
ATOM 1705 N N . VAL A 1 206 ? 6.805 11.008 -0.13 1 85.56 206 VAL A N 1
ATOM 1706 C CA . VAL A 1 206 ? 6.438 12.305 -0.689 1 85.56 206 VAL A CA 1
ATOM 1707 C C . VAL A 1 206 ? 6.094 13.273 0.438 1 85.56 206 VAL A C 1
ATOM 1709 O O . VAL A 1 206 ? 5.5 12.875 1.445 1 85.56 206 VAL A O 1
ATOM 1712 N N . CYS A 1 207 ? 6.379 14.578 0.284 1 81.62 207 CYS A N 1
ATOM 1713 C CA . CYS A 1 207 ? 6.059 15.602 1.273 1 81.62 207 CYS A CA 1
ATOM 1714 C C . CYS A 1 207 ? 4.691 16.219 1.002 1 81.62 207 CYS A C 1
ATOM 1716 O O . CYS A 1 207 ? 4.113 16.859 1.877 1 81.62 207 CYS A O 1
ATOM 1718 N N . SER A 1 208 ? 4.105 16.047 -0.194 1 83.25 208 SER A N 1
ATOM 1719 C CA . SER A 1 208 ? 2.795 16.578 -0.559 1 83.25 208 SER A CA 1
ATOM 1720 C C . SER A 1 208 ? 1.792 15.453 -0.812 1 83.25 208 SER A C 1
ATOM 1722 O O . SER A 1 208 ? 1.341 15.258 -1.943 1 83.25 208 SER A O 1
ATOM 1724 N N . PRO A 1 209 ? 1.371 14.852 0.238 1 88.62 209 PRO A N 1
ATOM 1725 C CA . PRO A 1 209 ? 0.535 13.664 0.084 1 88.62 209 PRO A CA 1
ATOM 1726 C C . PRO A 1 209 ? -0.949 13.992 -0.052 1 88.62 209 PRO A C 1
ATOM 1728 O O . PRO A 1 209 ? -1.751 13.617 0.807 1 88.62 209 PRO A O 1
ATOM 1731 N N . SER A 1 210 ? -1.343 14.633 -1.125 1 89.94 210 SER A N 1
ATOM 1732 C CA . SER A 1 210 ? -2.74 14.938 -1.413 1 89.94 210 SER A CA 1
ATOM 1733 C C . SER A 1 210 ? -3.375 13.859 -2.283 1 89.94 210 SER A C 1
ATOM 1735 O O . SER A 1 210 ? -2.795 13.445 -3.287 1 89.94 210 SER A O 1
ATOM 1737 N N . TYR A 1 211 ? -4.625 13.422 -1.91 1 91.19 211 TYR A N 1
ATOM 1738 C CA . TYR A 1 211 ? -5.348 12.445 -2.709 1 91.19 211 TYR A CA 1
ATOM 1739 C C . TYR A 1 211 ? -5.793 13.039 -4.039 1 91.19 211 TYR A C 1
ATOM 1741 O O . TYR A 1 211 ? -6.184 12.312 -4.953 1 91.19 211 TYR A O 1
ATOM 1749 N N . GLU A 1 212 ? -5.699 14.328 -4.176 1 89.31 212 GLU A N 1
ATOM 1750 C CA . GLU A 1 212 ? -6.227 15.023 -5.344 1 89.31 212 GLU A CA 1
ATOM 1751 C C . GLU A 1 212 ? -5.203 15.062 -6.473 1 89.31 212 GLU A C 1
ATOM 1753 O O . GLU A 1 212 ? -5.562 15.25 -7.637 1 89.31 212 GLU A O 1
ATOM 1758 N N . ILE A 1 213 ? -4.016 14.82 -6.105 1 87.31 213 ILE A N 1
ATOM 1759 C CA . ILE A 1 213 ? -2.977 14.969 -7.121 1 87.31 213 ILE A CA 1
ATOM 1760 C C . ILE A 1 213 ? -2.232 13.648 -7.297 1 87.31 213 ILE A C 1
ATOM 1762 O O . ILE A 1 213 ? -2.838 12.57 -7.254 1 87.31 213 ILE A O 1
ATOM 1766 N N . GLY A 1 214 ? -0.934 13.68 -7.57 1 84.56 214 GLY A N 1
ATOM 1767 C CA . GLY A 1 214 ? -0.214 12.508 -8.039 1 84.56 214 GLY A CA 1
ATOM 1768 C C . GLY A 1 214 ? 0.139 11.539 -6.922 1 84.56 214 GLY A C 1
ATOM 1769 O O . GLY A 1 214 ? 0.672 10.461 -7.176 1 84.56 214 GLY A O 1
ATOM 1770 N N . PHE A 1 215 ? -0.204 11.906 -5.699 1 89.25 215 PHE A N 1
ATOM 1771 C CA . PHE A 1 215 ? 0.032 11.008 -4.574 1 89.25 215 PHE A CA 1
ATOM 1772 C C . PHE A 1 215 ? -0.871 9.781 -4.664 1 89.25 215 PHE A C 1
ATOM 1774 O O . PHE A 1 215 ? -2.084 9.914 -4.844 1 89.25 215 PHE A O 1
ATOM 1781 N N . ILE A 1 216 ? -0.305 8.617 -4.605 1 92.06 216 ILE A N 1
ATOM 1782 C CA . ILE A 1 216 ? -1.067 7.375 -4.625 1 92.06 216 ILE A CA 1
ATOM 1783 C C . ILE A 1 216 ? -1.136 6.789 -3.215 1 92.06 216 ILE A C 1
ATOM 1785 O O . ILE A 1 216 ? -0.172 6.188 -2.738 1 92.06 216 ILE A O 1
ATOM 1789 N N . PRO A 1 217 ? -2.326 6.895 -2.609 1 91 217 PRO A N 1
ATOM 1790 C CA . PRO A 1 217 ? -2.447 6.363 -1.25 1 91 217 PRO A CA 1
ATOM 1791 C C . PRO A 1 217 ? -2.227 4.852 -1.188 1 91 217 PRO A C 1
ATOM 1793 O O . PRO A 1 217 ? -2.369 4.16 -2.199 1 91 217 PRO A O 1
ATOM 1796 N N . HIS A 1 218 ? -1.847 4.305 -0.017 1 86.94 218 HIS A N 1
ATOM 1797 C CA . HIS A 1 218 ? -1.59 2.896 0.269 1 86.94 218 HIS A CA 1
ATOM 1798 C C . HIS A 1 218 ? -0.26 2.447 -0.327 1 86.94 218 HIS A C 1
ATOM 1800 O O . HIS A 1 218 ? 0.305 1.437 0.097 1 86.94 218 HIS A O 1
ATOM 1806 N N . LYS A 1 219 ? 0.196 3.119 -1.358 1 89.44 219 LYS A N 1
ATOM 1807 C CA . LYS A 1 219 ? 1.493 2.809 -1.951 1 89.44 219 LYS A CA 1
ATOM 1808 C C . LYS A 1 219 ? 2.551 3.824 -1.525 1 89.44 219 LYS A C 1
ATOM 1810 O O . LYS A 1 219 ? 3.564 3.459 -0.928 1 89.44 219 LYS A O 1
ATOM 1815 N N . ASP A 1 220 ? 2.273 5.039 -1.875 1 88.44 220 ASP A N 1
ATOM 1816 C CA . ASP A 1 220 ? 3.197 6.105 -1.502 1 88.44 220 ASP A CA 1
ATOM 1817 C C . ASP A 1 220 ? 3.146 6.375 0 1 88.44 220 ASP A C 1
ATOM 1819 O O . ASP A 1 220 ? 2.189 5.988 0.674 1 88.44 220 ASP A O 1
ATOM 1823 N N . VAL A 1 221 ? 4.223 6.992 0.475 1 85.94 221 VAL A N 1
ATOM 1824 C CA . VAL A 1 221 ? 4.344 7.242 1.907 1 85.94 221 VAL A CA 1
ATOM 1825 C C . VAL A 1 221 ? 4.492 8.742 2.162 1 85.94 221 VAL A C 1
ATOM 1827 O O . VAL A 1 221 ? 5.352 9.391 1.564 1 85.94 221 VAL A O 1
ATOM 1830 N N . PRO A 1 222 ? 3.621 9.258 3 1 85.44 222 PRO A N 1
ATOM 1831 C CA . PRO A 1 222 ? 3.77 10.68 3.336 1 85.44 222 PRO A CA 1
ATOM 1832 C C . PRO A 1 222 ? 4.969 10.945 4.242 1 85.44 222 PRO A C 1
ATOM 1834 O O . PRO A 1 222 ? 5.148 10.266 5.254 1 85.44 222 PRO A O 1
ATOM 1837 N N . LEU A 1 223 ? 5.777 11.883 3.912 1 81.94 223 LEU A N 1
ATOM 1838 C CA . LEU A 1 223 ? 6.914 12.359 4.695 1 81.94 223 LEU A CA 1
ATOM 1839 C C . LEU A 1 223 ? 6.66 13.766 5.23 1 81.94 223 LEU A C 1
ATOM 1841 O O . LEU A 1 223 ? 6.34 14.672 4.465 1 81.94 223 LEU A O 1
ATOM 1845 N N . PRO A 1 224 ? 6.715 13.859 6.551 1 78.19 224 PRO A N 1
ATOM 1846 C CA . PRO A 1 224 ? 6.59 15.234 7.047 1 78.19 224 PRO A CA 1
ATOM 1847 C C . PRO A 1 224 ? 7.652 16.172 6.465 1 78.19 224 PRO A C 1
ATOM 1849 O O . PRO A 1 224 ? 8.797 15.758 6.266 1 78.19 224 PRO A O 1
ATOM 1852 N N . GLN A 1 225 ? 7.297 17.344 6.215 1 74.06 225 GLN A N 1
ATOM 1853 C CA . GLN A 1 225 ? 8.227 18.297 5.629 1 74.06 225 GLN A CA 1
ATOM 1854 C C . GLN A 1 225 ? 9.422 18.531 6.547 1 74.06 225 GLN A C 1
ATOM 1856 O O . GLN A 1 225 ? 10.547 18.734 6.074 1 74.06 225 GLN A O 1
ATOM 1861 N N . VAL A 1 226 ? 9.125 18.656 7.801 1 65.44 226 VAL A N 1
ATOM 1862 C CA . VAL A 1 226 ? 10.211 18.906 8.742 1 65.44 226 VAL A CA 1
ATOM 1863 C C . VAL A 1 226 ? 10.273 17.781 9.781 1 65.44 226 VAL A C 1
ATOM 1865 O O . VAL A 1 226 ? 9.242 17.359 10.305 1 65.44 226 VAL A O 1
ATOM 1868 N N . LEU A 1 227 ? 11.43 17.203 9.867 1 57.16 227 LEU A N 1
ATOM 1869 C CA . LEU A 1 227 ? 11.586 16.172 10.883 1 57.16 227 LEU A CA 1
ATOM 1870 C C . LEU A 1 227 ? 12.211 16.734 12.156 1 57.16 227 LEU A C 1
ATOM 1872 O O . LEU A 1 227 ? 12.008 16.203 13.242 1 57.16 227 LEU A O 1
ATOM 1876 N N . GLN A 1 228 ? 13.219 17.609 12.141 1 54.22 228 GLN A N 1
ATOM 1877 C CA . GLN A 1 228 ? 13.836 18.188 13.328 1 54.22 228 GLN A CA 1
ATOM 1878 C C . GLN A 1 228 ? 13.578 19.688 13.422 1 54.22 228 GLN A C 1
ATOM 1880 O O . GLN A 1 228 ? 13.969 20.438 12.539 1 54.22 228 GLN A O 1
ATOM 1885 N N . PRO A 1 229 ? 12.508 19.938 14.281 1 52.16 229 PRO A N 1
ATOM 1886 C CA . PRO A 1 229 ? 12.312 21.391 14.461 1 52.16 229 PRO A CA 1
ATOM 1887 C C . PRO A 1 229 ? 13.555 22.094 14.984 1 52.16 229 PRO A C 1
ATOM 1889 O O . PRO A 1 229 ? 14.508 21.438 15.422 1 52.16 229 PRO A O 1
ATOM 1892 N N . PHE A 1 230 ? 13.539 23.375 14.836 1 50.78 230 PHE A N 1
ATOM 1893 C CA . PHE A 1 230 ? 14.547 24.297 15.336 1 50.78 230 PHE A CA 1
ATOM 1894 C C . PHE A 1 230 ? 14.898 23.984 16.781 1 50.78 230 PHE A C 1
ATOM 1896 O O . PHE A 1 230 ? 14.109 23.375 17.5 1 50.78 230 PHE A O 1
ATOM 1903 N N . ALA A 1 231 ? 16.188 24.188 17.109 1 48.44 231 ALA A N 1
ATOM 1904 C CA . ALA A 1 231 ? 16.875 24.016 18.375 1 48.44 231 ALA A CA 1
ATOM 1905 C C . ALA A 1 231 ? 16.031 24.547 19.547 1 48.44 231 ALA A C 1
ATOM 1907 O O . ALA A 1 231 ? 16.547 24.734 20.656 1 48.44 231 ALA A O 1
ATOM 1908 N N . LEU A 1 232 ? 14.812 24.906 19.312 1 52.19 232 LEU A N 1
ATOM 1909 C CA . LEU A 1 232 ? 14.18 25.422 20.516 1 52.19 232 LEU A CA 1
ATOM 1910 C C . LEU A 1 232 ? 13.672 24.266 21.391 1 52.19 232 LEU A C 1
ATOM 1912 O O . LEU A 1 232 ? 13.359 23.188 20.891 1 52.19 232 LEU A O 1
ATOM 1916 N N . PRO A 1 233 ? 13.773 24.578 22.703 1 56.5 233 PRO A N 1
ATOM 1917 C CA . PRO A 1 233 ? 13.328 23.562 23.672 1 56.5 233 PRO A CA 1
ATOM 1918 C C . PRO A 1 233 ? 11.914 23.062 23.391 1 56.5 233 PRO A C 1
ATOM 1920 O O . PRO A 1 233 ? 11.07 23.828 22.891 1 56.5 233 PRO A O 1
ATOM 1923 N N . ALA A 1 234 ? 11.758 21.797 23.391 1 58.78 234 ALA A N 1
ATOM 1924 C CA . ALA A 1 234 ? 10.453 21.141 23.266 1 58.78 234 ALA A CA 1
ATOM 1925 C C . ALA A 1 234 ? 9.414 21.797 24.172 1 58.78 234 ALA A C 1
ATOM 1927 O O . ALA A 1 234 ? 9.75 22.328 25.234 1 58.78 234 ALA A O 1
ATOM 1928 N N . GLY A 1 235 ? 8.188 22.188 23.547 1 58.31 235 GLY A N 1
ATOM 1929 C CA . GLY A 1 235 ? 7.086 22.734 24.328 1 58.31 235 GLY A CA 1
ATOM 1930 C C . GLY A 1 235 ? 6.848 22 25.625 1 58.31 235 GLY A C 1
ATOM 1931 O O . GLY A 1 235 ? 7.184 20.812 25.75 1 58.31 235 GLY A O 1
ATOM 1932 N N . GLY A 1 236 ? 6.766 22.625 26.734 1 60.44 236 GLY A N 1
ATOM 1933 C CA . GLY A 1 236 ? 6.543 22.094 28.062 1 60.44 236 GLY A CA 1
ATOM 1934 C C . GLY A 1 236 ? 5.145 21.531 28.25 1 60.44 236 GLY A C 1
ATOM 1935 O O . GLY A 1 236 ? 4.324 21.578 27.328 1 60.44 236 GLY A O 1
ATOM 1936 N N . ASN A 1 237 ? 4.898 20.672 29.141 1 66.31 237 ASN A N 1
ATOM 1937 C CA . ASN A 1 237 ? 3.668 20.047 29.609 1 66.31 237 ASN A CA 1
ATOM 1938 C C . ASN A 1 237 ? 2.754 21.047 30.297 1 66.31 237 ASN A C 1
ATOM 1940 O O . ASN A 1 237 ? 1.824 20.656 31.016 1 66.31 237 ASN A O 1
ATOM 1944 N N . ASP A 1 238 ? 2.916 22.359 29.859 1 80.56 238 ASP A N 1
ATOM 1945 C CA . ASP A 1 238 ? 2.125 23.328 30.625 1 80.56 238 ASP A CA 1
ATOM 1946 C C . ASP A 1 238 ? 0.842 23.688 29.875 1 80.56 238 ASP A C 1
ATOM 1948 O O . ASP A 1 238 ? 0.891 24.312 28.812 1 80.56 238 ASP A O 1
ATOM 1952 N N . THR A 1 239 ? -0.294 23.375 30.406 1 87.31 239 THR A N 1
ATOM 1953 C CA . THR A 1 239 ? -1.586 23.719 29.828 1 87.31 239 THR A CA 1
ATOM 1954 C C . THR A 1 239 ? -2.127 25.016 30.438 1 87.31 239 THR A C 1
ATOM 1956 O O . THR A 1 239 ? -2.936 25.703 29.812 1 87.31 239 THR A O 1
ATOM 1959 N N . GLU A 1 240 ? -1.596 25.438 31.547 1 85.44 240 GLU A N 1
ATOM 1960 C CA . GLU A 1 240 ? -2.123 26.594 32.281 1 85.44 240 GLU A CA 1
ATOM 1961 C C . GLU A 1 240 ? -1.739 27.906 31.594 1 85.44 240 GLU A C 1
ATOM 1963 O O . GLU A 1 240 ? -2.506 28.859 31.609 1 85.44 240 GLU A O 1
ATOM 1968 N N . ASN A 1 241 ? -0.606 27.906 31.016 1 85.56 241 ASN A N 1
ATOM 1969 C CA . ASN A 1 241 ? -0.105 29.141 30.422 1 85.56 241 ASN A CA 1
ATOM 1970 C C . ASN A 1 241 ? -0.622 29.328 29 1 85.56 241 ASN A C 1
ATOM 1972 O O . ASN A 1 241 ? -0.374 30.359 28.375 1 85.56 241 ASN A O 1
ATOM 1976 N N . ARG A 1 242 ? -1.348 28.391 28.5 1 92.69 242 ARG A N 1
ATOM 1977 C CA . ARG A 1 242 ? -1.898 28.5 27.156 1 92.69 242 ARG A CA 1
ATOM 1978 C C . ARG A 1 242 ? -3.262 29.188 27.172 1 92.69 242 ARG A C 1
ATOM 1980 O O . ARG A 1 242 ? -4.293 28.516 27.281 1 92.69 242 ARG A O 1
ATOM 1987 N N . LYS A 1 243 ? -3.213 30.484 26.938 1 91.31 243 LYS A N 1
ATOM 1988 C CA . LYS A 1 243 ? -4.398 31.312 27.125 1 91.31 243 LYS A CA 1
ATOM 1989 C C . LYS A 1 243 ? -5.051 31.641 25.781 1 91.31 243 LYS A C 1
ATOM 1991 O O . LYS A 1 243 ? -6.262 31.875 25.719 1 91.31 243 LYS A O 1
ATOM 1996 N N . MET A 1 244 ? -4.262 31.734 24.797 1 94.75 244 MET A N 1
ATOM 1997 C CA . MET A 1 244 ? -4.809 31.984 23.469 1 94.75 244 MET A CA 1
ATOM 1998 C C . MET A 1 244 ? -5.508 30.75 22.922 1 94.75 244 MET A C 1
ATOM 2000 O O . MET A 1 244 ? -5.016 29.625 23.078 1 94.75 244 MET A O 1
ATOM 2004 N N . LEU A 1 245 ? -6.652 30.953 22.281 1 97.62 245 LEU A N 1
ATOM 2005 C CA . LEU A 1 245 ? -7.43 29.844 21.766 1 97.62 245 LEU A CA 1
ATOM 2006 C C . LEU A 1 245 ? -6.738 29.203 20.547 1 97.62 245 LEU A C 1
ATOM 2008 O O . LEU A 1 245 ? -6.543 28 20.5 1 97.62 245 LEU A O 1
ATOM 2012 N N . GLY A 1 246 ? -6.445 30.047 19.609 1 97.25 246 GLY A N 1
ATOM 2013 C CA . GLY A 1 246 ? -5.84 29.547 18.391 1 97.25 246 GLY A CA 1
ATOM 2014 C C . GLY A 1 246 ? -4.84 30.516 17.781 1 97.25 246 GLY A C 1
ATOM 2015 O O . GLY A 1 246 ? -4.879 31.719 18.062 1 97.25 246 GLY A O 1
ATOM 2016 N N . PHE A 1 247 ? -3.957 29.953 16.891 1 95.5 247 PHE A N 1
ATOM 2017 C CA . PHE A 1 247 ? -2.908 30.781 16.312 1 95.5 247 PHE A CA 1
ATOM 2018 C C . PHE A 1 247 ? -2.539 30.266 14.922 1 95.5 247 PHE A C 1
ATOM 2020 O O . PHE A 1 247 ? -2.473 29.062 14.695 1 95.5 247 PHE A O 1
ATOM 2027 N N . TRP A 1 248 ? -2.334 31.141 14.016 1 95.25 248 TRP A N 1
ATOM 2028 C CA . TRP A 1 248 ? -1.749 30.859 12.711 1 95.25 248 TRP A CA 1
ATOM 2029 C C . TRP A 1 248 ? -1.046 32.094 12.148 1 95.25 248 TRP A C 1
ATOM 2031 O O . TRP A 1 248 ? -1.584 33.188 12.203 1 95.25 248 TRP A O 1
ATOM 2041 N N . ALA A 1 249 ? 0.098 31.891 11.711 1 91.25 249 ALA A N 1
ATOM 2042 C CA . ALA A 1 249 ? 0.834 32.906 10.977 1 91.25 249 ALA A CA 1
ATOM 2043 C C . ALA A 1 249 ? 1.519 32.344 9.75 1 91.25 249 ALA A C 1
ATOM 2045 O O . ALA A 1 249 ? 2.348 31.422 9.867 1 91.25 249 ALA A O 1
ATOM 2046 N N . GLY A 1 250 ? 1.167 32.719 8.594 1 88 250 GLY A N 1
ATOM 2047 C CA . GLY A 1 250 ? 1.757 32.219 7.375 1 88 250 GLY A CA 1
ATOM 2048 C C . GLY A 1 250 ? 1.298 32.938 6.129 1 88 250 GLY A C 1
ATOM 2049 O O . GLY A 1 250 ? 0.441 33.812 6.199 1 88 250 GLY A O 1
ATOM 2050 N N . HIS A 1 251 ? 1.89 32.531 5.008 1 86.69 251 HIS A N 1
ATOM 2051 C CA . HIS A 1 251 ? 1.537 33.125 3.725 1 86.69 251 HIS A CA 1
ATOM 2052 C C . HIS A 1 251 ? 0.204 32.594 3.215 1 86.69 251 HIS A C 1
ATOM 2054 O O . HIS A 1 251 ? -0.115 31.422 3.41 1 86.69 251 HIS A O 1
ATOM 2060 N N . ARG A 1 252 ? -0.48 33.438 2.512 1 87.81 252 ARG A N 1
ATOM 2061 C CA . ARG A 1 252 ? -1.761 33.062 1.918 1 87.81 252 ARG A CA 1
ATOM 2062 C C . ARG A 1 252 ? -1.563 32.406 0.558 1 87.81 252 ARG A C 1
ATOM 2064 O O . ARG A 1 252 ? -2.139 32.844 -0.44 1 87.81 252 ARG A O 1
ATOM 2071 N N . ASN A 1 253 ? -0.865 31.375 0.484 1 86.81 253 ASN A N 1
ATOM 2072 C CA . ASN A 1 253 ? -0.477 30.75 -0.781 1 86.81 253 ASN A CA 1
ATOM 2073 C C . ASN A 1 253 ? -1.428 29.625 -1.171 1 86.81 253 ASN A C 1
ATOM 2075 O O . ASN A 1 253 ? -1.141 28.859 -2.09 1 86.81 253 ASN A O 1
ATOM 2079 N N . SER A 1 254 ? -2.465 29.484 -0.428 1 90.81 254 SER A N 1
ATOM 2080 C CA . SER A 1 254 ? -3.525 28.531 -0.766 1 90.81 254 SER A CA 1
ATOM 2081 C C . SER A 1 254 ? -4.902 29.141 -0.494 1 90.81 254 SER A C 1
ATOM 2083 O O . SER A 1 254 ? -5.023 30.125 0.226 1 90.81 254 SER A O 1
ATOM 2085 N N . GLU A 1 255 ? -5.906 28.547 -1.115 1 92.56 255 GLU A N 1
ATOM 2086 C CA . GLU A 1 255 ? -7.262 29.047 -0.96 1 92.56 255 GLU A CA 1
ATOM 2087 C C . GLU A 1 255 ? -7.707 29 0.499 1 92.56 255 GLU A C 1
ATOM 2089 O O . GLU A 1 255 ? -8.273 29.969 1.011 1 92.56 255 GLU A O 1
ATOM 2094 N N . ILE A 1 256 ? -7.445 27.953 1.16 1 94.62 256 ILE A N 1
ATOM 2095 C CA . ILE A 1 256 ? -7.895 27.797 2.539 1 94.62 256 ILE A CA 1
ATOM 2096 C C . ILE A 1 256 ? -7.164 28.781 3.439 1 94.62 256 ILE A C 1
ATOM 2098 O O . ILE A 1 256 ? -7.738 29.297 4.406 1 94.62 256 ILE A O 1
ATOM 2102 N N . ARG A 1 257 ? -5.938 29.078 3.178 1 94.38 257 ARG A N 1
ATOM 2103 C CA . ARG A 1 257 ? -5.191 30.047 3.967 1 94.38 257 ARG A CA 1
ATOM 2104 C C . ARG A 1 257 ? -5.734 31.453 3.756 1 94.38 257 ARG A C 1
ATOM 2106 O O . ARG A 1 257 ? -5.828 32.25 4.703 1 94.38 257 ARG A O 1
ATOM 2113 N N . ALA A 1 258 ? -6.082 31.734 2.514 1 94.62 258 ALA A N 1
ATOM 2114 C CA . ALA A 1 258 ? -6.695 33.031 2.219 1 94.62 258 ALA A CA 1
ATOM 2115 C C . ALA A 1 258 ? -8.031 33.188 2.941 1 94.62 258 ALA A C 1
ATOM 2117 O O . ALA A 1 258 ? -8.297 34.219 3.545 1 94.62 258 ALA A O 1
ATOM 2118 N N . VAL A 1 259 ? -8.805 32.188 2.896 1 96.31 259 VAL A N 1
ATOM 2119 C CA . VAL A 1 259 ? -10.117 32.219 3.539 1 96.31 259 VAL A CA 1
ATOM 2120 C C . VAL A 1 259 ? -9.953 32.344 5.051 1 96.31 259 VAL A C 1
ATOM 2122 O O . VAL A 1 259 ? -10.656 33.125 5.703 1 96.31 259 VAL A O 1
ATOM 2125 N N . LEU A 1 260 ? -9.055 31.594 5.582 1 96.75 260 LEU A N 1
ATOM 2126 C CA . LEU A 1 260 ? -8.766 31.641 7.012 1 96.75 260 LEU A CA 1
ATOM 2127 C C . LEU A 1 260 ? -8.414 33.062 7.449 1 96.75 260 LEU A C 1
ATOM 2129 O O . LEU A 1 260 ? -8.953 33.562 8.438 1 96.75 260 LEU A O 1
ATOM 2133 N N . ALA A 1 261 ? -7.512 33.656 6.754 1 94.94 261 ALA A N 1
ATOM 2134 C CA . ALA A 1 261 ? -7.094 35.031 7.055 1 94.94 261 ALA A CA 1
ATOM 2135 C C . ALA A 1 261 ? -8.266 36 6.93 1 94.94 261 ALA A C 1
ATOM 2137 O O . ALA A 1 261 ? -8.492 36.812 7.816 1 94.94 261 ALA A O 1
ATOM 2138 N N . ASN A 1 262 ? -8.953 35.875 5.891 1 94.88 262 ASN A N 1
ATOM 2139 C CA . ASN A 1 262 ? -10.062 36.812 5.633 1 94.88 262 ASN A CA 1
ATOM 2140 C C . ASN A 1 262 ? -11.141 36.688 6.711 1 94.88 262 ASN A C 1
ATOM 2142 O O . ASN A 1 262 ? -11.727 37.688 7.113 1 94.88 262 ASN A O 1
ATOM 2146 N N . GLU A 1 263 ? -11.43 35.531 7.129 1 96.25 263 GLU A N 1
ATOM 2147 C CA . GLU A 1 263 ? -12.531 35.281 8.055 1 96.25 263 GLU A CA 1
ATOM 2148 C C . GLU A 1 263 ? -12.141 35.656 9.484 1 96.25 263 GLU A C 1
ATOM 2150 O O . GLU A 1 263 ? -12.984 36.062 10.273 1 96.25 263 GLU A O 1
ATOM 2155 N N . TRP A 1 264 ? -10.82 35.438 9.828 1 96.62 264 TRP A N 1
ATOM 2156 C CA . TRP A 1 264 ? -10.562 35.406 11.258 1 96.62 264 TRP A CA 1
ATOM 2157 C C . TRP A 1 264 ? -9.422 36.375 11.625 1 96.62 264 TRP A C 1
ATOM 2159 O O . TRP A 1 264 ? -9.031 36.469 12.789 1 96.62 264 TRP A O 1
ATOM 2169 N N . GLU A 1 265 ? -8.828 37.125 10.773 1 93.94 265 GLU A N 1
ATOM 2170 C CA . GLU A 1 265 ? -7.668 37.969 11.055 1 93.94 265 GLU A CA 1
ATOM 2171 C C . GLU A 1 265 ? -8 39.031 12.109 1 93.94 265 GLU A C 1
ATOM 2173 O O . GLU A 1 265 ? -7.113 39.5 12.82 1 93.94 265 GLU A O 1
ATOM 2178 N N . ASN A 1 266 ? -9.242 39.406 12.273 1 94.19 266 ASN A N 1
ATOM 2179 C CA . ASN A 1 266 ? -9.625 40.438 13.203 1 94.19 266 ASN A CA 1
ATOM 2180 C C . ASN A 1 266 ? -10.242 39.875 14.477 1 94.19 266 ASN A C 1
ATOM 2182 O O . ASN A 1 266 ? -10.766 40.625 15.305 1 94.19 266 ASN A O 1
ATOM 2186 N N . ASP A 1 267 ? -10.156 38.656 14.586 1 94.44 267 ASP A N 1
ATOM 2187 C CA . ASP A 1 267 ? -10.703 38.031 15.781 1 94.44 267 ASP A CA 1
ATOM 2188 C C . ASP A 1 267 ? -9.797 38.25 16.984 1 94.44 267 ASP A C 1
ATOM 2190 O O . ASP A 1 267 ? -8.586 38.406 16.844 1 94.44 267 ASP A O 1
ATOM 2194 N N . THR A 1 268 ? -10.352 38.25 18.188 1 93.81 268 THR A N 1
ATOM 2195 C CA . THR A 1 268 ? -9.57 38.531 19.375 1 93.81 268 THR A CA 1
ATOM 2196 C C . THR A 1 268 ? -9.156 37.25 20.094 1 93.81 268 THR A C 1
ATOM 2198 O O . THR A 1 268 ? -8.25 37.281 20.922 1 93.81 268 THR A O 1
ATOM 2201 N N . GLU A 1 269 ? -9.797 36.188 19.828 1 95.62 269 GLU A N 1
ATOM 2202 C CA . GLU A 1 269 ? -9.469 34.938 20.484 1 95.62 269 GLU A CA 1
ATOM 2203 C C . GLU A 1 269 ? -8.602 34.031 19.594 1 95.62 269 GLU A C 1
ATOM 2205 O O . GLU A 1 269 ? -7.965 33.094 20.078 1 95.62 269 GLU A O 1
ATOM 2210 N N . LEU A 1 270 ? -8.688 34.25 18.328 1 96.44 270 LEU A N 1
ATOM 2211 C CA . LEU A 1 270 ? -7.797 33.625 17.359 1 96.44 270 LEU A CA 1
ATOM 2212 C C . LEU A 1 270 ? -6.746 34.625 16.859 1 96.44 270 LEU A C 1
ATOM 2214 O O . LEU A 1 270 ? -7.086 35.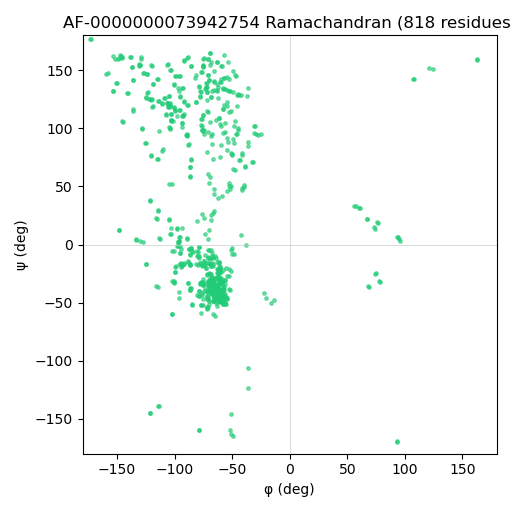656 16.297 1 96.44 270 LEU A O 1
ATOM 2218 N N . ASP A 1 271 ? -5.512 34.281 17.109 1 95.19 271 ASP A N 1
ATOM 2219 C CA . ASP A 1 271 ? -4.414 35.125 16.625 1 95.19 271 ASP A CA 1
ATOM 2220 C C . ASP A 1 271 ? -3.998 34.719 15.211 1 95.19 271 ASP A C 1
ATOM 2222 O O . ASP A 1 271 ? -3.068 33.906 15.039 1 95.19 271 ASP A O 1
ATOM 2226 N N . ILE A 1 272 ? -4.672 35.25 14.227 1 94.94 272 ILE A N 1
ATOM 2227 C CA . ILE A 1 272 ? -4.422 34.938 12.828 1 94.94 272 ILE A CA 1
ATOM 2228 C C . ILE A 1 272 ? -3.672 36.062 12.156 1 94.94 272 ILE A C 1
ATOM 2230 O O . ILE A 1 272 ? -4.16 37.219 12.125 1 94.94 272 ILE A O 1
ATOM 2234 N N . GLN A 1 273 ? -2.523 35.75 11.625 1 88.69 273 GLN A N 1
ATOM 2235 C CA . GLN A 1 273 ? -1.701 36.75 10.984 1 88.69 273 GLN A CA 1
ATOM 2236 C C . GLN A 1 273 ? -1.476 36.438 9.508 1 88.69 273 GLN A C 1
ATOM 2238 O O . GLN A 1 273 ? -1.293 35.281 9.133 1 88.69 273 GLN A O 1
ATOM 2243 N N . ASN A 1 274 ? -1.539 37.438 8.656 1 78.06 274 ASN A N 1
ATOM 2244 C CA . ASN A 1 274 ? -1.465 37.281 7.207 1 78.06 274 ASN A CA 1
ATOM 2245 C C . ASN A 1 274 ? -0.023 37.125 6.73 1 78.06 274 ASN A C 1
ATOM 2247 O O . ASN A 1 274 ? 0.224 36.938 5.539 1 78.06 274 ASN A O 1
ATOM 2251 N N . ASN A 1 275 ? 0.857 37.344 7.586 1 72.81 275 ASN A N 1
ATOM 2252 C CA . ASN A 1 275 ? 2.25 37.219 7.168 1 72.81 275 ASN A CA 1
ATOM 2253 C C . ASN A 1 275 ? 3.051 36.344 8.117 1 72.81 275 ASN A C 1
ATOM 2255 O O . ASN A 1 275 ? 2.664 36.156 9.273 1 72.81 275 ASN A O 1
ATOM 2259 N N . ARG A 1 276 ? 4.066 35.812 7.496 1 68.94 276 ARG A N 1
ATOM 2260 C CA . ARG A 1 276 ? 4.973 35.031 8.328 1 68.94 276 ARG A CA 1
ATOM 2261 C C . ARG A 1 276 ? 5.633 35.906 9.391 1 68.94 276 ARG A C 1
ATOM 2263 O O . ARG A 1 276 ? 5.93 37.062 9.141 1 68.94 276 ARG A O 1
ATOM 2270 N N . ILE A 1 277 ? 5.605 35.406 10.531 1 68.69 277 ILE A N 1
ATOM 2271 C CA . ILE A 1 277 ? 6.426 36.031 11.562 1 68.69 277 ILE A CA 1
ATOM 2272 C C . ILE A 1 277 ? 7.895 35.656 11.336 1 68.69 277 ILE A C 1
ATOM 2274 O O . ILE A 1 277 ? 8.273 34.5 11.422 1 68.69 277 ILE A O 1
ATOM 2278 N N . THR A 1 278 ? 8.5 36.562 10.727 1 61.59 278 THR A N 1
ATOM 2279 C CA . THR A 1 278 ? 9.898 36.344 10.391 1 61.59 278 THR A CA 1
ATOM 2280 C C . THR A 1 278 ? 10.781 36.469 11.625 1 61.59 278 THR A C 1
ATOM 2282 O O . THR A 1 278 ? 10.336 36.969 12.672 1 61.59 278 THR A O 1
ATOM 2285 N N . ARG A 1 279 ? 11.922 35.938 11.531 1 58.81 279 ARG A N 1
ATOM 2286 C CA . ARG A 1 279 ? 12.93 36.062 12.578 1 58.81 279 ARG A CA 1
ATOM 2287 C C . ARG A 1 279 ? 13.172 37.562 12.891 1 58.81 279 ARG A C 1
ATOM 2289 O O . ARG A 1 279 ? 13.555 37.906 14.016 1 58.81 279 ARG A O 1
ATOM 2296 N N . GLY A 1 280 ? 12.93 38.281 11.914 1 55.91 280 GLY A N 1
ATOM 2297 C CA . GLY A 1 280 ? 13.141 39.688 12.078 1 55.91 280 GLY A CA 1
ATOM 2298 C C . GLY A 1 280 ? 12.18 40.344 13.062 1 55.91 280 GLY A C 1
ATOM 2299 O O . GLY A 1 280 ? 12.477 41.375 13.648 1 55.91 280 GLY A O 1
ATOM 2300 N N . THR A 1 281 ? 11.047 39.781 13.133 1 61.16 281 THR A N 1
ATOM 2301 C CA . THR A 1 281 ? 10.055 40.344 14.055 1 61.16 281 THR A CA 1
ATOM 2302 C C . THR A 1 281 ? 10.578 40.344 15.484 1 61.16 281 THR A C 1
ATOM 2304 O O . THR A 1 281 ? 10.312 41.25 16.266 1 61.16 281 THR A O 1
ATOM 2307 N N . GLY A 1 282 ? 11.344 39.375 15.812 1 61.16 282 GLY A N 1
ATOM 2308 C CA . GLY A 1 282 ? 11.914 39.188 17.141 1 61.16 282 GLY A CA 1
ATOM 2309 C C . GLY A 1 282 ? 12.43 37.781 17.391 1 61.16 282 GLY A C 1
ATOM 2310 O O . GLY A 1 282 ? 12.07 36.875 16.672 1 61.16 282 GLY A O 1
ATOM 2311 N N . HIS A 1 283 ? 13.234 37.938 18.328 1 61.31 283 HIS A N 1
ATOM 2312 C CA . HIS A 1 283 ? 13.852 36.688 18.703 1 61.31 283 HIS A CA 1
ATOM 2313 C C . HIS A 1 283 ? 12.805 35.688 19.188 1 61.31 283 HIS A C 1
ATOM 2315 O O . HIS A 1 283 ? 12.18 35.906 20.234 1 61.31 283 HIS A O 1
ATOM 2321 N N . LEU A 1 284 ? 12.445 34.656 18.547 1 69.19 284 LEU A N 1
ATOM 2322 C CA . LEU A 1 284 ? 11.664 33.5 18.906 1 69.19 284 LEU A CA 1
ATOM 2323 C C . LEU A 1 284 ? 10.18 33.844 19.016 1 69.19 284 LEU A C 1
ATOM 2325 O O . LEU A 1 284 ? 9.43 33.125 19.703 1 69.19 284 LEU A O 1
ATOM 2329 N N . VAL A 1 285 ? 9.805 35.062 18.484 1 76.62 285 VAL A N 1
ATOM 2330 C CA . VAL A 1 285 ? 8.414 35.5 18.609 1 76.62 285 VAL A CA 1
ATOM 2331 C C . VAL A 1 285 ? 7.48 34.438 18.062 1 76.62 285 VAL A C 1
ATOM 2333 O O . VAL A 1 285 ? 6.469 34.094 18.688 1 76.62 285 VAL A O 1
ATOM 2336 N N . TYR A 1 286 ? 7.758 33.938 16.969 1 80.25 286 TYR A N 1
ATOM 2337 C CA . TYR A 1 286 ? 6.949 32.875 16.359 1 80.25 286 TYR A CA 1
ATOM 2338 C C . TYR A 1 286 ? 6.844 31.672 17.266 1 80.25 286 TYR A C 1
ATOM 2340 O O . TYR A 1 286 ? 5.754 31.141 17.469 1 80.25 286 TYR A O 1
ATOM 2348 N N . LEU A 1 287 ? 7.824 31.359 17.875 1 76.44 287 LEU A N 1
ATOM 2349 C CA . LEU A 1 287 ? 7.883 30.172 18.719 1 76.44 287 LEU A CA 1
ATOM 2350 C C . LEU A 1 287 ? 7.109 30.391 20.016 1 76.44 287 LEU A C 1
ATOM 2352 O O . LEU A 1 287 ? 6.473 29.453 20.516 1 76.44 287 LEU A O 1
ATOM 2356 N N . GLN A 1 288 ? 7.242 31.547 20.531 1 80.25 288 GLN A N 1
ATOM 2357 C CA . GLN A 1 288 ? 6.559 31.859 21.781 1 80.25 288 GLN A CA 1
ATOM 2358 C C . GLN A 1 288 ? 5.043 31.766 21.625 1 80.25 288 GLN A C 1
ATOM 2360 O O . GLN A 1 288 ? 4.34 31.422 22.578 1 80.25 288 GLN A O 1
ATOM 2365 N N . LYS A 1 289 ? 4.617 31.984 20.422 1 87.56 289 LYS A N 1
ATOM 2366 C CA . LYS A 1 289 ? 3.182 31.891 20.172 1 87.56 289 LYS A CA 1
ATOM 2367 C C . LYS A 1 289 ? 2.684 30.469 20.359 1 87.56 289 LYS A C 1
ATOM 2369 O O . LYS A 1 289 ? 1.585 30.25 20.875 1 87.56 289 LYS A O 1
ATOM 2374 N N . PHE A 1 290 ? 3.465 29.547 20.031 1 87.88 290 PHE A N 1
ATOM 2375 C CA . PHE A 1 290 ? 3.078 28.141 20.172 1 87.88 290 PHE A CA 1
ATOM 2376 C C . PHE A 1 290 ? 2.93 27.766 21.641 1 87.88 290 PHE A C 1
ATOM 2378 O O . PHE A 1 290 ? 2.068 26.953 22 1 87.88 290 PHE A O 1
ATOM 2385 N N . TYR A 1 291 ? 3.682 28.406 22.484 1 85.06 291 TYR A N 1
ATOM 2386 C CA . TYR A 1 291 ? 3.717 28.062 23.906 1 85.06 291 TYR A CA 1
ATOM 2387 C C . TYR A 1 291 ? 2.521 28.656 24.641 1 85.06 291 TYR A C 1
ATOM 2389 O O . TYR A 1 291 ? 2.205 28.25 25.766 1 85.06 291 TYR A O 1
ATOM 2397 N N . THR A 1 292 ? 1.934 29.562 24.062 1 89.88 292 THR A N 1
ATOM 2398 C CA . THR A 1 292 ? 0.875 30.266 24.781 1 89.88 292 THR A CA 1
ATOM 2399 C C . THR A 1 292 ? -0.486 29.984 24.156 1 89.88 292 THR A C 1
ATOM 2401 O O . THR A 1 292 ? -1.488 30.594 24.531 1 89.88 292 THR A O 1
ATOM 2404 N N . THR A 1 293 ? -0.482 29.125 23.188 1 94.5 293 THR A N 1
ATOM 2405 C CA . THR A 1 293 ? -1.701 28.859 22.438 1 94.5 293 THR A CA 1
ATOM 2406 C C . THR A 1 293 ? -2.164 27.422 22.656 1 94.5 293 THR A C 1
ATOM 2408 O O . THR A 1 293 ? -1.345 26.5 22.734 1 94.5 293 THR A O 1
ATOM 2411 N N . LYS A 1 294 ? -3.473 27.25 22.734 1 96.38 294 LYS A N 1
ATOM 2412 C CA . LYS A 1 294 ? -4.043 25.906 22.922 1 96.38 294 LYS A CA 1
ATOM 2413 C C . LYS A 1 294 ? -4.023 25.125 21.609 1 96.38 294 LYS A C 1
ATOM 2415 O O . LYS A 1 294 ? -3.51 24 21.562 1 96.38 294 LYS A O 1
ATOM 2420 N N . PHE A 1 295 ? -4.578 25.766 20.578 1 97.75 295 PHE A N 1
ATOM 2421 C CA . PHE A 1 295 ? -4.742 25.109 19.297 1 97.75 295 PHE A CA 1
ATOM 2422 C C . PHE A 1 295 ? -3.967 25.859 18.203 1 97.75 295 PHE A C 1
ATOM 2424 O O . PHE A 1 295 ? -4.227 27.031 17.938 1 97.75 295 PHE A O 1
ATOM 2431 N N . CYS A 1 296 ? -3.027 25.219 17.609 1 95.62 296 CYS A N 1
ATOM 2432 C CA . CYS A 1 296 ? -2.295 25.781 16.484 1 95.62 296 CYS A CA 1
ATOM 2433 C C . CYS A 1 296 ? -2.893 25.328 15.156 1 95.62 296 CYS A C 1
ATOM 2435 O O . CYS A 1 296 ? -2.848 24.156 14.82 1 95.62 296 CYS A O 1
ATOM 2437 N N . ILE A 1 297 ? -3.4 26.312 14.438 1 96.94 297 ILE A N 1
ATOM 2438 C CA . ILE A 1 297 ? -4.125 26.031 13.195 1 96.94 297 ILE A CA 1
ATOM 2439 C C . ILE A 1 297 ? -3.137 25.734 12.078 1 96.94 297 ILE A C 1
ATOM 2441 O O . ILE A 1 297 ? -2.189 26.484 11.852 1 96.94 297 ILE A O 1
ATOM 2445 N N . CYS A 1 298 ? -3.375 24.562 11.406 1 94.62 298 CYS A N 1
ATOM 2446 C CA . CYS A 1 298 ? -2.502 24.094 10.336 1 94.62 298 CYS A CA 1
ATOM 2447 C C . CYS A 1 298 ? -3.277 23.938 9.031 1 94.62 298 CYS A C 1
ATOM 2449 O O . CYS A 1 298 ? -3.531 22.812 8.594 1 94.62 298 CYS A O 1
ATOM 2451 N N . PRO A 1 299 ? -3.561 25.094 8.398 1 95.31 299 PRO A N 1
ATOM 2452 C CA . PRO A 1 299 ? -4.223 25.016 7.09 1 95.31 299 PRO A CA 1
ATOM 2453 C C . PRO A 1 299 ? -3.307 24.469 5.996 1 95.31 299 PRO A C 1
ATOM 2455 O O . PRO A 1 299 ? -2.105 24.75 5.992 1 95.31 299 PRO A O 1
ATOM 2458 N N . GLY A 1 300 ? -3.926 23.688 5.16 1 91.12 300 GLY A N 1
ATOM 2459 C CA . GLY A 1 300 ? -3.143 23.125 4.07 1 91.12 300 GLY A CA 1
ATOM 2460 C C . GLY A 1 300 ? -2.541 24.188 3.166 1 91.12 300 GLY A C 1
ATOM 2461 O O . GLY A 1 300 ? -3.178 25.203 2.883 1 91.12 300 GLY A O 1
ATOM 2462 N N . GLY A 1 301 ? -1.33 23.938 2.771 1 86.88 301 GLY A N 1
ATOM 2463 C CA . GLY A 1 301 ? -0.722 24.781 1.75 1 86.88 301 GLY A CA 1
ATOM 2464 C C . GLY A 1 301 ? -1.189 24.438 0.347 1 86.88 301 GLY A C 1
ATOM 2465 O O . GLY A 1 301 ? -2.258 23.859 0.167 1 86.88 301 GLY A O 1
ATOM 2466 N N . SER A 1 302 ? -0.42 24.828 -0.587 1 78.56 302 SER A N 1
ATOM 2467 C CA . SER A 1 302 ? -0.799 24.609 -1.979 1 78.56 302 SER A CA 1
ATOM 2468 C C . SER A 1 302 ? -0.913 23.125 -2.295 1 78.56 302 SER A C 1
ATOM 2470 O O . SER A 1 302 ? -1.729 22.719 -3.125 1 78.56 302 SER A O 1
ATOM 2472 N N . GLN A 1 303 ? -0.089 22.328 -1.692 1 77.88 303 GLN A N 1
ATOM 2473 C CA . GLN A 1 303 ? -0.189 20.875 -1.885 1 77.88 303 GLN A CA 1
ATOM 2474 C C . GLN A 1 303 ? -0.408 20.156 -0.557 1 77.88 303 GLN A C 1
ATOM 2476 O O . GLN A 1 303 ? 0.232 19.141 -0.281 1 77.88 303 GLN A O 1
ATOM 2481 N N . VAL A 1 304 ? -1.186 20.75 0.295 1 77 304 VAL A N 1
ATOM 2482 C CA . VAL A 1 304 ? -1.787 20.266 1.532 1 77 304 VAL A CA 1
ATOM 2483 C C . VAL A 1 304 ? -0.743 20.266 2.646 1 77 304 VAL A C 1
ATOM 2485 O O . VAL A 1 304 ? -1.088 20.312 3.83 1 77 304 VAL A O 1
ATOM 2488 N N . ASN A 1 305 ? 0.504 20.047 2.336 1 79.38 305 ASN A N 1
ATOM 2489 C CA . ASN A 1 305 ? 1.487 19.906 3.404 1 79.38 305 ASN A CA 1
ATOM 2490 C C . ASN A 1 305 ? 1.755 21.25 4.098 1 79.38 305 ASN A C 1
ATOM 2492 O O . ASN A 1 305 ? 1.615 22.297 3.486 1 79.38 305 ASN A O 1
ATOM 2496 N N . SER A 1 306 ? 2.018 21.203 5.387 1 78.06 306 SER A N 1
ATOM 2497 C CA . SER A 1 306 ? 2.326 22.375 6.207 1 78.06 306 SER A CA 1
ATOM 2498 C C . SER A 1 306 ? 3.414 22.062 7.23 1 78.06 306 SER A C 1
ATOM 2500 O O . SER A 1 306 ? 3.316 21.078 7.961 1 78.06 306 SER A O 1
ATOM 2502 N N . ASP A 1 307 ? 4.441 22.891 7.32 1 79.12 307 ASP A N 1
ATOM 2503 C CA . ASP A 1 307 ? 5.492 22.719 8.32 1 79.12 307 ASP A CA 1
ATOM 2504 C C . ASP A 1 307 ? 4.957 23 9.727 1 79.12 307 ASP A C 1
ATOM 2506 O O . ASP A 1 307 ? 5.555 22.562 10.711 1 79.12 307 ASP A O 1
ATOM 2510 N N . ARG A 1 308 ? 3.857 23.641 9.781 1 84.69 308 ARG A N 1
ATOM 2511 C CA . ARG A 1 308 ? 3.281 24.047 11.055 1 84.69 308 ARG A CA 1
ATOM 2512 C C . ARG A 1 308 ? 2.885 22.844 11.891 1 84.69 308 ARG A C 1
ATOM 2514 O O . ARG A 1 308 ? 2.887 22.906 13.125 1 84.69 308 ARG A O 1
ATOM 2521 N N . ILE A 1 309 ? 2.553 21.781 11.195 1 87.44 309 ILE A N 1
ATOM 2522 C CA . ILE A 1 309 ? 2.156 20.578 11.914 1 87.44 309 ILE A CA 1
ATOM 2523 C C . ILE A 1 309 ? 3.32 20.078 12.773 1 87.44 309 ILE A C 1
ATOM 2525 O O . ILE A 1 309 ? 3.152 19.812 13.961 1 87.44 309 ILE A O 1
ATOM 2529 N N . ALA A 1 310 ? 4.461 20.016 12.141 1 80.19 310 ALA A N 1
ATOM 2530 C CA . ALA A 1 310 ? 5.648 19.578 12.867 1 80.19 310 ALA A CA 1
ATOM 2531 C C . ALA A 1 310 ? 6 20.547 13.984 1 80.19 310 ALA A C 1
ATOM 2533 O O . ALA A 1 310 ? 6.355 20.141 15.094 1 80.19 310 ALA A O 1
ATOM 2534 N N . ASP A 1 311 ? 5.875 21.812 13.719 1 80.44 311 ASP A N 1
ATOM 2535 C CA . ASP A 1 311 ? 6.129 22.828 14.734 1 80.44 311 ASP A CA 1
ATOM 2536 C C . ASP A 1 311 ? 5.172 22.672 15.914 1 80.44 311 ASP A C 1
ATOM 2538 O O . ASP A 1 311 ? 5.594 22.719 17.062 1 80.44 311 ASP A O 1
ATOM 2542 N N . SER A 1 312 ? 3.941 22.547 15.578 1 86.88 312 SER A N 1
ATOM 2543 C CA . SER A 1 312 ? 2.914 22.422 16.609 1 86.88 312 SER A CA 1
ATOM 2544 C C . SER A 1 312 ? 3.195 21.234 17.531 1 86.88 312 SER A C 1
ATOM 2546 O O . SER A 1 312 ? 3.092 21.359 18.75 1 86.88 312 SER A O 1
ATOM 2548 N N . ILE A 1 313 ? 3.545 20.172 16.938 1 84 313 ILE A N 1
ATOM 2549 C CA . ILE A 1 313 ? 3.83 18.969 17.719 1 84 313 ILE A CA 1
ATOM 2550 C C . ILE A 1 313 ? 5.062 19.203 18.594 1 84 313 ILE A C 1
ATOM 2552 O O . ILE A 1 313 ? 5.055 18.875 19.781 1 84 313 ILE A O 1
ATOM 2556 N N . HIS A 1 314 ? 6.039 19.781 18.031 1 77.81 314 HIS A N 1
ATOM 2557 C CA . HIS A 1 314 ? 7.297 20 18.75 1 77.81 314 HIS A CA 1
ATOM 2558 C C . HIS A 1 314 ? 7.102 20.938 19.938 1 77.81 314 HIS A C 1
ATOM 2560 O O . HIS A 1 314 ? 7.66 20.703 21.016 1 77.81 314 HIS A O 1
ATOM 2566 N N . TYR A 1 315 ? 6.312 21.922 19.766 1 81.06 315 TYR A N 1
ATOM 2567 C CA . TYR A 1 315 ? 6.172 22.938 20.797 1 81.06 315 TYR A CA 1
ATOM 2568 C C . TYR A 1 315 ? 4.969 22.641 21.688 1 81.06 315 TYR A C 1
ATOM 2570 O O . TYR A 1 315 ? 4.648 23.438 22.594 1 81.06 315 TYR A O 1
ATOM 2578 N N . GLY A 1 316 ? 4.328 21.547 21.438 1 84.69 316 GLY A N 1
ATOM 2579 C CA . GLY A 1 316 ? 3.252 21.094 22.312 1 84.69 316 GLY A CA 1
ATOM 2580 C C . GLY A 1 316 ? 1.964 21.875 22.109 1 84.69 316 GLY A C 1
ATOM 2581 O O . GLY A 1 316 ? 1.204 22.078 23.062 1 84.69 316 GLY A O 1
ATOM 2582 N N . CYS A 1 317 ? 1.806 22.516 21.078 1 91.69 317 CYS A N 1
ATOM 2583 C CA . CYS A 1 317 ? 0.553 23.156 20.703 1 91.69 317 CYS A CA 1
ATOM 2584 C C . CYS A 1 317 ? -0.333 22.203 19.906 1 91.69 317 CYS A C 1
ATOM 2586 O O . CYS A 1 317 ? 0.078 21.672 18.875 1 91.69 317 CYS A O 1
ATOM 2588 N N . VAL A 1 318 ? -1.519 21.875 20.344 1 94.69 318 VAL A N 1
ATOM 2589 C CA . VAL A 1 318 ? -2.371 20.891 19.688 1 94.69 318 VAL A CA 1
ATOM 2590 C C . VAL A 1 318 ? -2.645 21.312 18.25 1 94.69 318 VAL A C 1
ATOM 2592 O O . VAL A 1 318 ? -3.246 22.359 18.016 1 94.69 318 VAL A O 1
ATOM 2595 N N . PRO A 1 319 ? -2.211 20.547 17.312 1 95.31 319 PRO A N 1
ATOM 2596 C CA . PRO A 1 319 ? -2.438 20.953 15.922 1 95.31 319 PRO A CA 1
ATOM 2597 C C . PRO A 1 319 ? -3.895 20.797 15.5 1 95.31 319 PRO A C 1
ATOM 2599 O O . PRO A 1 319 ? -4.555 19.828 15.875 1 95.31 319 PRO A O 1
ATOM 2602 N N . VAL A 1 320 ? -4.391 21.797 14.828 1 97.62 320 VAL A N 1
ATOM 2603 C CA . VAL A 1 320 ? -5.676 21.734 14.133 1 97.62 320 VAL A CA 1
ATOM 2604 C C . VAL A 1 320 ? -5.449 21.594 12.633 1 97.62 320 VAL A C 1
ATOM 2606 O O . VAL A 1 320 ? -5.172 22.562 11.938 1 97.62 320 VAL A O 1
ATOM 2609 N N . ILE A 1 321 ? -5.59 20.359 12.227 1 95.56 321 ILE A N 1
ATOM 2610 C CA . ILE A 1 321 ? -5.383 20.094 10.805 1 95.56 321 ILE A CA 1
ATOM 2611 C C . ILE A 1 321 ? -6.598 20.547 10.008 1 95.56 321 ILE A C 1
ATOM 2613 O O . ILE A 1 321 ? -7.676 19.953 10.102 1 95.56 321 ILE A O 1
ATOM 2617 N N . LEU A 1 322 ? -6.406 21.641 9.266 1 95.81 322 LEU A N 1
ATOM 2618 C CA . LEU A 1 322 ? -7.461 22.219 8.438 1 95.81 322 LEU A CA 1
ATOM 2619 C C . LEU A 1 322 ? -7.16 22.016 6.957 1 95.81 322 LEU A C 1
ATOM 2621 O O . LEU A 1 322 ? -6.676 22.938 6.289 1 95.81 322 LEU A O 1
ATOM 2625 N N . SER A 1 323 ? -7.457 20.875 6.426 1 93.12 323 SER A N 1
ATOM 2626 C CA . SER A 1 323 ? -7.121 20.469 5.059 1 93.12 323 SER A CA 1
ATOM 2627 C C . SER A 1 323 ? -8.016 19.328 4.578 1 93.12 323 SER A C 1
ATOM 2629 O O . SER A 1 323 ? -8.469 18.516 5.379 1 93.12 323 SER A O 1
ATOM 2631 N N . ASN A 1 324 ? -8.273 19.391 3.262 1 91.69 324 ASN A N 1
ATOM 2632 C CA . ASN A 1 324 ? -8.953 18.266 2.635 1 91.69 324 ASN A CA 1
ATOM 2633 C C . ASN A 1 324 ? -7.961 17.297 2.01 1 91.69 324 ASN A C 1
ATOM 2635 O O . ASN A 1 324 ? -6.895 17.703 1.55 1 91.69 324 ASN A O 1
ATOM 2639 N N . TYR A 1 325 ? -8.297 15.984 2.061 1 91.75 325 TYR A N 1
ATOM 2640 C CA . TYR A 1 325 ? -7.629 14.953 1.273 1 91.75 325 TYR A CA 1
ATOM 2641 C C . TYR A 1 325 ? -6.141 14.891 1.61 1 91.75 325 TYR A C 1
ATOM 2643 O O . TYR A 1 325 ? -5.305 14.719 0.722 1 91.75 325 TYR A O 1
ATOM 2651 N N . TYR A 1 326 ? -5.809 15.195 2.852 1 91.19 326 TYR A N 1
ATOM 2652 C CA . TYR A 1 326 ? -4.434 15.148 3.342 1 91.19 326 TYR A CA 1
ATOM 2653 C C . TYR A 1 326 ? -4.133 13.789 3.977 1 91.19 326 TYR A C 1
ATOM 2655 O O . TYR A 1 326 ? -4.73 13.43 4.992 1 91.19 326 TYR A O 1
ATOM 2663 N N . ASP A 1 327 ? -3.283 13.008 3.301 1 90.06 327 ASP A N 1
ATOM 2664 C CA . ASP A 1 327 ? -2.811 11.773 3.92 1 90.06 327 ASP A CA 1
ATOM 2665 C C . ASP A 1 327 ? -1.749 12.062 4.98 1 90.06 327 ASP A C 1
ATOM 2667 O O . ASP A 1 327 ? -0.567 12.203 4.66 1 90.06 327 ASP A O 1
ATOM 2671 N N . LEU A 1 328 ? -2.109 12.102 6.25 1 87.44 328 LEU A N 1
ATOM 2672 C CA . LEU A 1 328 ? -1.226 12.516 7.332 1 87.44 328 LEU A CA 1
ATOM 2673 C C . LEU A 1 328 ? -0.073 11.539 7.504 1 87.44 328 LEU A C 1
ATOM 2675 O O . LEU A 1 328 ? -0.266 10.32 7.402 1 87.44 328 LEU A O 1
ATOM 2679 N N . PRO A 1 329 ? 1.071 12.062 7.754 1 84.44 329 PRO A N 1
ATOM 2680 C CA . PRO A 1 329 ? 2.225 11.18 7.941 1 84.44 329 PRO A CA 1
ATOM 2681 C C . PRO A 1 329 ? 2.021 10.18 9.078 1 84.44 329 PRO A C 1
ATOM 2683 O O . PRO A 1 329 ? 1.446 10.523 10.109 1 84.44 329 PRO A O 1
ATOM 2686 N N . PHE A 1 330 ? 2.338 8.914 8.93 1 78.12 330 PHE A N 1
ATOM 2687 C CA . PHE A 1 330 ? 2.316 7.832 9.906 1 78.12 330 PHE A CA 1
ATOM 2688 C C . PHE A 1 330 ? 0.888 7.508 10.328 1 78.12 330 PHE A C 1
ATOM 2690 O O . PHE A 1 330 ? 0.654 7.023 11.438 1 78.12 330 PHE A O 1
ATOM 2697 N N . ASN A 1 331 ? 0.018 7.875 9.508 1 80.38 331 ASN A N 1
ATOM 2698 C CA . ASN A 1 331 ? -1.386 7.648 9.836 1 80.38 331 ASN A CA 1
ATOM 2699 C C . ASN A 1 331 ? -1.682 6.164 10.023 1 80.38 331 ASN A C 1
ATOM 2701 O O . ASN A 1 331 ? -2.662 5.801 10.68 1 80.38 331 ASN A O 1
ATOM 2705 N N . ASP A 1 332 ? -0.885 5.25 9.539 1 72.12 332 ASP A N 1
ATOM 2706 C CA . ASP A 1 332 ? -1.085 3.811 9.672 1 72.12 332 ASP A CA 1
ATOM 2707 C C . ASP A 1 332 ? -0.725 3.33 11.078 1 72.12 332 ASP A C 1
ATOM 2709 O O . ASP A 1 332 ? -1.157 2.258 11.5 1 72.12 332 ASP A O 1
ATOM 2713 N N . ILE A 1 333 ? 0.005 4.117 11.75 1 76 333 ILE A N 1
ATOM 2714 C CA . ILE A 1 333 ? 0.491 3.705 13.062 1 76 333 ILE A CA 1
ATOM 2715 C C . ILE A 1 333 ? -0.117 4.598 14.141 1 76 333 ILE A C 1
ATOM 2717 O O . ILE A 1 333 ? -0.471 4.121 15.227 1 76 333 ILE A O 1
ATOM 2721 N N . LEU A 1 334 ? -0.261 5.852 13.766 1 80.19 334 LEU A N 1
ATOM 2722 C CA . LEU A 1 334 ? -0.702 6.836 14.75 1 80.19 334 LEU A CA 1
ATOM 2723 C C . LEU A 1 334 ? -2.186 7.141 14.586 1 80.19 334 LEU A C 1
ATOM 2725 O O . LEU A 1 334 ? -2.682 7.25 13.461 1 80.19 334 LEU A O 1
ATOM 2729 N N . ASN A 1 335 ? -2.785 7.227 15.727 1 84.38 335 ASN A N 1
ATOM 2730 C CA . ASN A 1 335 ? -4.137 7.777 15.742 1 84.38 335 ASN A CA 1
ATOM 2731 C C . ASN A 1 335 ? -4.129 9.289 15.938 1 84.38 335 ASN A C 1
ATOM 2733 O O . ASN A 1 335 ? -4.141 9.773 17.078 1 84.38 335 ASN A O 1
ATOM 2737 N N . TRP A 1 336 ? -4.168 10.031 14.914 1 88.06 336 TRP A N 1
ATOM 2738 C CA . TRP A 1 336 ? -4.02 11.484 14.922 1 88.06 336 TRP A CA 1
ATOM 2739 C C . TRP A 1 336 ? -5.133 12.141 15.727 1 88.06 336 TRP A C 1
ATOM 2741 O O . TRP A 1 336 ? -4.969 13.25 16.234 1 88.06 336 TRP A O 1
ATOM 2751 N N . ARG A 1 337 ? -6.207 11.492 15.914 1 89.69 337 ARG A N 1
ATOM 2752 C CA . ARG A 1 337 ? -7.344 12.062 16.625 1 89.69 337 ARG A CA 1
ATOM 2753 C C . ARG A 1 337 ? -7.078 12.117 18.125 1 89.69 337 ARG A C 1
ATOM 2755 O O . ARG A 1 337 ? -7.793 12.797 18.875 1 89.69 337 ARG A O 1
ATOM 2762 N N . LYS A 1 338 ? -6.102 11.43 18.484 1 90.19 338 LYS A N 1
ATOM 2763 C CA . LYS A 1 338 ? -5.805 11.352 19.906 1 90.19 338 LYS A CA 1
ATOM 2764 C C . LYS A 1 338 ? -4.914 12.516 20.359 1 90.19 338 LYS A C 1
ATOM 2766 O O . LYS A 1 338 ? -4.734 12.75 21.547 1 90.19 338 LYS A O 1
ATOM 2771 N N . PHE A 1 339 ? -4.398 13.305 19.391 1 91.81 339 PHE A N 1
ATOM 2772 C CA . PHE A 1 339 ? -3.521 14.391 19.812 1 91.81 339 PHE A CA 1
ATOM 2773 C C . PHE A 1 339 ? -3.658 15.586 18.859 1 91.81 339 PHE A C 1
ATOM 2775 O O . PHE A 1 339 ? -2.807 16.469 18.859 1 91.81 339 PHE A O 1
ATOM 2782 N N . SER A 1 340 ? -4.617 15.602 18.047 1 94.44 340 SER A N 1
ATOM 2783 C CA . SER A 1 340 ? -4.91 16.688 17.125 1 94.44 340 SER A CA 1
ATOM 2784 C C . SER A 1 340 ? -6.41 16.844 16.891 1 94.44 340 SER A C 1
ATOM 2786 O O . SER A 1 340 ? -7.195 16 17.344 1 94.44 340 SER A O 1
ATOM 2788 N N . VAL A 1 341 ? -6.746 18 16.375 1 96.44 341 VAL A N 1
ATOM 2789 C CA . VAL A 1 341 ? -8.102 18.234 15.891 1 96.44 341 VAL A CA 1
ATOM 2790 C C . VAL A 1 341 ? -8.109 18.219 14.359 1 96.44 341 VAL A C 1
ATOM 2792 O O . VAL A 1 341 ? -7.395 19 13.719 1 96.44 341 VAL A O 1
ATOM 2795 N N . ILE A 1 342 ? -8.844 17.297 13.805 1 94.25 342 ILE A N 1
ATOM 2796 C CA . ILE A 1 342 ? -8.875 17.141 12.352 1 94.25 342 ILE A CA 1
ATOM 2797 C C . ILE A 1 342 ? -10.18 17.719 11.805 1 94.25 342 ILE A C 1
ATOM 2799 O O . ILE A 1 342 ? -11.266 17.281 12.172 1 94.25 342 ILE A O 1
ATOM 2803 N N . LEU A 1 343 ? -10.055 18.719 10.922 1 94.62 343 LEU A N 1
ATOM 2804 C CA . LEU A 1 343 ? -11.203 19.422 10.344 1 94.62 343 LEU A CA 1
ATOM 2805 C C . LEU A 1 343 ? -11.109 19.469 8.828 1 94.62 343 LEU A C 1
ATOM 2807 O O . LEU A 1 343 ? -10.047 19.203 8.258 1 94.62 343 LEU A O 1
ATOM 2811 N N . ASN A 1 344 ? -12.273 19.703 8.156 1 92.44 344 ASN A N 1
ATOM 2812 C CA . ASN A 1 344 ? -12.305 19.984 6.727 1 92.44 344 ASN A CA 1
ATOM 2813 C C . ASN A 1 344 ? -12.156 21.484 6.453 1 92.44 344 ASN A C 1
ATOM 2815 O O . ASN A 1 344 ? -12.367 22.312 7.344 1 92.44 344 ASN A O 1
ATOM 2819 N N . GLU A 1 345 ? -11.805 21.766 5.25 1 94.31 345 GLU A N 1
ATOM 2820 C CA . GLU A 1 345 ? -11.555 23.156 4.906 1 94.31 345 GLU A CA 1
ATOM 2821 C C . GLU A 1 345 ? -12.805 24 5.113 1 94.31 345 GLU A C 1
ATOM 2823 O O . GLU A 1 345 ? -12.711 25.172 5.508 1 94.31 345 GLU A O 1
ATOM 2828 N N . LEU A 1 346 ? -13.984 23.484 4.934 1 94.69 346 LEU A N 1
ATOM 2829 C CA . LEU A 1 346 ? -15.227 24.219 5.09 1 94.69 346 LEU A CA 1
ATOM 2830 C C . LEU A 1 346 ? -15.469 24.578 6.551 1 94.69 346 LEU A C 1
ATOM 2832 O O . LEU A 1 346 ? -16.234 25.5 6.852 1 94.69 346 LEU A O 1
ATOM 2836 N N . ASP A 1 347 ? -14.836 23.938 7.438 1 96.5 347 ASP A N 1
ATOM 2837 C CA . ASP A 1 347 ? -14.977 24.203 8.867 1 96.5 347 ASP A CA 1
ATOM 2838 C C . ASP A 1 347 ? -14.336 25.531 9.242 1 96.5 347 ASP A C 1
ATOM 2840 O O . ASP A 1 347 ? -14.562 26.062 10.336 1 96.5 347 ASP A O 1
ATOM 2844 N N . VAL A 1 348 ? -13.594 26.109 8.328 1 97.75 348 VAL A N 1
ATOM 2845 C CA . VAL A 1 348 ? -12.891 27.359 8.578 1 97.75 348 VAL A CA 1
ATOM 2846 C C . VAL A 1 348 ? -13.898 28.438 8.953 1 97.75 348 VAL A C 1
ATOM 2848 O O . VAL A 1 348 ? -13.594 29.312 9.773 1 97.75 348 VAL A O 1
ATOM 2851 N N . TYR A 1 349 ? -15.094 28.391 8.453 1 97.5 349 TYR A N 1
ATOM 2852 C CA . TYR A 1 349 ? -16.094 29.422 8.68 1 97.5 349 TYR A CA 1
ATOM 2853 C C . TYR A 1 349 ? -16.609 29.375 10.109 1 97.5 349 TYR A C 1
ATOM 2855 O O . TYR A 1 349 ? -17.062 30.391 10.648 1 97.5 349 TYR A O 1
ATOM 2863 N N . GLY A 1 350 ? -16.562 28.297 10.734 1 97.75 350 GLY A N 1
ATOM 2864 C CA . GLY A 1 350 ? -16.969 28.141 12.117 1 97.75 350 GLY A CA 1
ATOM 2865 C C . GLY A 1 350 ? -15.836 27.766 13.047 1 97.75 350 GLY A C 1
ATOM 2866 O O . GLY A 1 350 ? -16.062 27.203 14.117 1 97.75 350 GLY A O 1
ATOM 2867 N N . LEU A 1 351 ? -14.625 28.047 12.672 1 98.19 351 LEU A N 1
ATOM 2868 C CA . LEU A 1 351 ? -13.422 27.516 13.312 1 98.19 351 LEU A CA 1
ATOM 2869 C C . LEU A 1 351 ? -13.398 27.875 14.797 1 98.19 351 LEU A C 1
ATOM 2871 O O . LEU A 1 351 ? -13.203 27 15.641 1 98.19 351 LEU A O 1
ATOM 2875 N N . LYS A 1 352 ? -13.594 29.156 15.156 1 97.94 352 LYS A N 1
ATOM 2876 C CA . LYS A 1 352 ? -13.562 29.594 16.547 1 97.94 352 LYS A CA 1
ATOM 2877 C C . LYS A 1 352 ? -14.562 28.828 17.406 1 97.94 352 LYS A C 1
ATOM 2879 O O . LYS A 1 352 ? -14.234 28.359 18.484 1 97.94 352 LYS A O 1
ATOM 2884 N N . TYR A 1 353 ? -15.727 28.625 16.906 1 97.56 353 TYR A N 1
ATOM 2885 C CA . TYR A 1 353 ? -16.797 27.984 17.656 1 97.56 353 TYR A CA 1
ATOM 2886 C C . TYR A 1 353 ? -16.516 26.5 17.844 1 97.56 353 TYR A C 1
ATOM 2888 O O . TYR A 1 353 ? -16.812 25.938 18.906 1 97.56 353 TYR A O 1
ATOM 2896 N N . ILE A 1 354 ? -16 25.906 16.812 1 97.75 354 ILE A N 1
ATOM 2897 C CA . ILE A 1 354 ? -15.625 24.5 16.891 1 97.75 354 ILE A CA 1
ATOM 2898 C C . ILE A 1 354 ? -14.586 24.297 18 1 97.75 354 ILE A C 1
ATOM 2900 O O . ILE A 1 354 ? -14.719 23.406 18.828 1 97.75 354 ILE A O 1
ATOM 2904 N N . LEU A 1 355 ? -13.578 25.156 18.031 1 98.19 355 LEU A N 1
ATOM 2905 C CA . LEU A 1 355 ? -12.5 25.016 19 1 98.19 355 LEU A CA 1
ATOM 2906 C C . LEU A 1 355 ? -12.992 25.344 20.406 1 98.19 355 LEU A C 1
ATOM 2908 O O . LEU A 1 355 ? -12.578 24.688 21.375 1 98.19 355 LEU A O 1
ATOM 2912 N N . LYS A 1 356 ? -13.898 26.266 20.562 1 97.5 356 LYS A N 1
ATOM 2913 C CA . LYS A 1 356 ? -14.445 26.641 21.859 1 97.5 356 LYS A CA 1
ATOM 2914 C C . LYS A 1 356 ? -15.312 25.516 22.438 1 97.5 356 LYS A C 1
ATOM 2916 O O . LYS A 1 356 ? -15.492 25.422 23.656 1 97.5 356 LYS A O 1
ATOM 2921 N N . LYS A 1 357 ? -15.812 24.75 21.594 1 97.19 357 LYS A N 1
ATOM 2922 C CA . LYS A 1 357 ? -16.703 23.672 22.016 1 97.19 357 LYS A CA 1
ATOM 2923 C C . LYS A 1 357 ? -15.898 22.5 22.578 1 97.19 357 LYS A C 1
ATOM 2925 O O . LYS A 1 357 ? -16.469 21.609 23.219 1 97.19 357 LYS A O 1
ATOM 2930 N N . ILE A 1 358 ? -14.656 22.453 22.328 1 96.88 358 ILE A N 1
ATOM 2931 C CA . ILE A 1 358 ? -13.82 21.391 22.891 1 96.88 358 ILE A CA 1
ATOM 2932 C C . ILE A 1 358 ? -13.664 21.609 24.391 1 96.88 358 ILE A C 1
ATOM 2934 O O . ILE A 1 358 ? -13.078 22.609 24.828 1 96.88 358 ILE A O 1
ATOM 2938 N N . PRO A 1 359 ? -14.203 20.703 25.172 1 96.19 359 PRO A N 1
ATOM 2939 C CA . PRO A 1 359 ? -14.078 20.875 26.625 1 96.19 359 PRO A CA 1
ATOM 2940 C C . PRO A 1 359 ? -12.633 20.906 27.094 1 96.19 359 PRO A C 1
ATOM 2942 O O . PRO A 1 359 ? -11.758 20.312 26.469 1 96.19 359 PRO A O 1
ATOM 2945 N N . GLU A 1 360 ? -12.445 21.594 28.234 1 94.25 360 GLU A N 1
ATOM 2946 C CA . GLU A 1 360 ? -11.109 21.734 28.797 1 94.25 360 GLU A CA 1
ATOM 2947 C C . GLU A 1 360 ? -10.484 20.375 29.062 1 94.25 360 GLU A C 1
ATOM 2949 O O . GLU A 1 360 ? -9.281 20.188 28.859 1 94.25 360 GLU A O 1
ATOM 2954 N N . SER A 1 361 ? -11.273 19.422 29.484 1 95.31 361 SER A N 1
ATOM 2955 C CA . SER A 1 361 ? -10.766 18.078 29.75 1 95.31 361 SER A CA 1
ATOM 2956 C C . SER A 1 361 ? -10.242 17.422 28.484 1 95.31 361 SER A C 1
ATOM 2958 O O . SER A 1 361 ? -9.219 16.734 28.516 1 95.31 361 SER A O 1
ATOM 2960 N N . GLU A 1 362 ? -10.922 17.625 27.422 1 95.31 362 GLU A N 1
ATOM 2961 C CA . GLU A 1 362 ? -10.484 17.062 26.141 1 95.31 362 GLU A CA 1
ATOM 2962 C C . GLU A 1 362 ? -9.227 17.766 25.641 1 95.31 362 GLU A C 1
ATOM 2964 O O . GLU A 1 362 ? -8.328 17.109 25.094 1 95.31 362 GLU A O 1
ATOM 2969 N N . PHE A 1 363 ? -9.188 19.078 25.844 1 95.38 363 PHE A N 1
ATOM 2970 C CA . PHE A 1 363 ? -7.977 19.797 25.469 1 95.38 363 PHE A CA 1
ATOM 2971 C C . PHE A 1 363 ? -6.77 19.25 26.234 1 95.38 363 PHE A C 1
ATOM 2973 O O . PHE A 1 363 ? -5.723 18.984 25.641 1 95.38 363 PHE A O 1
ATOM 2980 N N . ILE A 1 364 ? -6.93 19.047 27.5 1 93.5 364 ILE A N 1
ATOM 2981 C CA . ILE A 1 364 ? -5.852 18.547 28.344 1 93.5 364 ILE A CA 1
ATOM 2982 C C . ILE A 1 364 ? -5.43 17.156 27.875 1 93.5 364 ILE A C 1
ATOM 2984 O O . ILE A 1 364 ? -4.234 16.844 27.812 1 93.5 364 ILE A O 1
ATOM 2988 N N . ARG A 1 365 ? -6.379 16.359 27.516 1 92.75 365 ARG A N 1
ATOM 2989 C CA . ARG A 1 365 ? -6.086 15.016 27.031 1 92.75 365 ARG A CA 1
ATOM 2990 C C . ARG A 1 365 ? -5.309 15.07 25.719 1 92.75 365 ARG A C 1
ATOM 2992 O O . ARG A 1 365 ? -4.312 14.367 25.547 1 92.75 365 ARG A O 1
ATOM 2999 N N . LEU A 1 366 ? -5.762 15.875 24.781 1 93.88 366 LEU A N 1
ATOM 3000 C CA . LEU A 1 366 ? -5.07 16.031 23.516 1 93.88 366 LEU A CA 1
ATOM 3001 C C . LEU A 1 366 ? -3.641 16.516 23.719 1 93.88 366 LEU A C 1
ATOM 3003 O O . LEU A 1 366 ? -2.705 15.977 23.125 1 93.88 366 LEU A O 1
ATOM 3007 N N . HIS A 1 367 ? -3.514 17.5 24.594 1 92.5 367 HIS A N 1
ATOM 3008 C CA . HIS A 1 367 ? -2.203 18.078 24.875 1 92.5 367 HIS A CA 1
ATOM 3009 C C . HIS A 1 367 ? -1.279 17.031 25.516 1 92.5 367 HIS A C 1
ATOM 3011 O O . HIS A 1 367 ? -0.109 16.938 25.141 1 92.5 367 HIS A O 1
ATOM 3017 N N . TYR A 1 368 ? -1.788 16.312 26.422 1 88.38 368 TYR A N 1
ATOM 3018 C CA . TYR A 1 368 ? -1.02 15.273 27.094 1 88.38 368 TYR A CA 1
ATOM 3019 C C . TYR A 1 368 ? -0.509 14.242 26.094 1 88.38 368 TYR A C 1
ATOM 3021 O O . TYR A 1 368 ? 0.672 13.891 26.109 1 88.38 368 TYR A O 1
ATOM 3029 N N . ASN A 1 369 ? -1.399 13.766 25.234 1 87.88 369 ASN A N 1
ATOM 3030 C CA . ASN A 1 369 ? -1.04 12.781 24.234 1 87.88 369 ASN A CA 1
ATOM 3031 C C . ASN A 1 369 ? -0.018 13.336 23.234 1 87.88 369 ASN A C 1
ATOM 3033 O O . ASN A 1 369 ? 0.875 12.617 22.797 1 87.88 369 ASN A O 1
ATOM 3037 N N . LEU A 1 370 ? -0.163 14.562 22.953 1 87.56 370 LEU A N 1
ATOM 3038 C CA . LEU A 1 370 ? 0.743 15.227 22.031 1 87.56 370 LEU A CA 1
ATOM 3039 C C . LEU A 1 370 ? 2.158 15.281 22.594 1 87.56 370 LEU A C 1
ATOM 3041 O O . LEU A 1 370 ? 3.123 14.969 21.891 1 87.56 370 LEU A O 1
ATOM 3045 N N . VAL A 1 371 ? 2.236 15.656 23.797 1 81.12 371 VAL A N 1
ATOM 3046 C CA . VAL A 1 371 ? 3.535 15.805 24.438 1 81.12 371 VAL A CA 1
ATOM 3047 C C . VAL A 1 371 ? 4.18 14.438 24.641 1 81.12 371 VAL A C 1
ATOM 3049 O O . VAL A 1 371 ? 5.387 14.281 24.453 1 81.12 371 VAL A O 1
ATOM 3052 N N . LYS A 1 372 ? 3.426 13.523 25 1 73.19 372 LYS A N 1
ATOM 3053 C CA . LYS A 1 372 ? 3.945 12.172 25.203 1 73.19 372 LYS A CA 1
ATOM 3054 C C . LYS A 1 372 ? 4.449 11.57 23.891 1 73.19 372 LYS A C 1
ATOM 3056 O O . LYS A 1 372 ? 5.477 10.883 23.875 1 73.19 372 LYS A O 1
ATOM 3061 N N . ARG A 1 373 ? 3.703 11.773 22.906 1 66.94 373 ARG A N 1
ATOM 3062 C CA . ARG A 1 373 ? 4.109 11.312 21.578 1 66.94 373 ARG A CA 1
ATOM 3063 C C . ARG A 1 373 ? 5.434 11.945 21.156 1 66.94 373 ARG A C 1
ATOM 3065 O O . ARG A 1 373 ? 6.301 11.273 20.594 1 66.94 373 ARG A O 1
ATOM 3072 N N . SER A 1 374 ? 5.402 13.172 21.328 1 59.47 374 SER A N 1
ATOM 3073 C CA . SER A 1 374 ? 6.594 13.922 20.938 1 59.47 374 SER A CA 1
ATOM 3074 C C . SER A 1 374 ? 7.836 13.383 21.656 1 59.47 374 SER A C 1
ATOM 3076 O O . SER A 1 374 ? 8.93 13.398 21.078 1 59.47 374 SER A O 1
ATOM 3078 N N . SER A 1 375 ? 7.516 12.906 22.812 1 51.34 375 SER A N 1
ATOM 3079 C CA . SER A 1 375 ? 8.617 12.344 23.578 1 51.34 375 SER A CA 1
ATOM 3080 C C . SER A 1 375 ? 9.086 11.016 22.984 1 51.34 375 SER A C 1
ATOM 3082 O O . SER A 1 375 ? 10.273 10.688 23.047 1 51.34 375 SER A O 1
ATOM 3084 N N . ILE A 1 376 ? 8.172 10.305 22.594 1 48.38 376 ILE A N 1
ATOM 3085 C CA . ILE A 1 376 ? 8.531 9.039 21.953 1 48.38 376 ILE A CA 1
ATOM 3086 C C . ILE A 1 376 ? 9.281 9.312 20.656 1 48.38 376 ILE A C 1
ATOM 3088 O O . ILE A 1 376 ? 10.273 8.648 20.359 1 48.38 376 ILE A O 1
ATOM 3092 N N . ALA A 1 377 ? 8.656 10.227 20.031 1 45.31 377 ALA A N 1
ATOM 3093 C CA . ALA A 1 377 ? 9.328 10.633 18.797 1 45.31 377 ALA A CA 1
ATOM 3094 C C . ALA A 1 377 ? 10.68 11.273 19.094 1 45.31 377 ALA A C 1
ATOM 3096 O O . ALA A 1 377 ? 11.648 11.07 18.359 1 45.31 377 ALA A O 1
ATOM 3097 N N . VAL A 1 378 ? 10.68 12.18 20.25 1 38.19 378 VAL A N 1
ATOM 3098 C CA . VAL A 1 378 ? 11.844 12.961 20.641 1 38.19 378 VAL A CA 1
ATOM 3099 C C . VAL A 1 378 ? 12.758 12.109 21.516 1 38.19 378 VAL A C 1
ATOM 3101 O O . VAL A 1 378 ? 13.984 12.227 21.438 1 38.19 378 VAL A O 1
ATOM 3104 N N . ASN A 1 379 ? 12.203 11.516 22.562 1 35.38 379 ASN A N 1
ATOM 3105 C CA . ASN A 1 379 ? 13.117 10.898 23.516 1 35.38 379 ASN A CA 1
ATOM 3106 C C . ASN A 1 379 ? 13.992 9.844 22.844 1 35.38 379 ASN A C 1
ATOM 3108 O O . ASN A 1 379 ? 14.812 9.203 23.5 1 35.38 379 ASN A O 1
ATOM 3112 N N . THR A 1 380 ? 13.5 9.102 21.984 1 32.78 380 THR A N 1
ATOM 3113 C CA . THR A 1 380 ? 14.68 8.406 21.5 1 32.78 380 THR A CA 1
ATOM 3114 C C . THR A 1 380 ? 15.766 9.398 21.078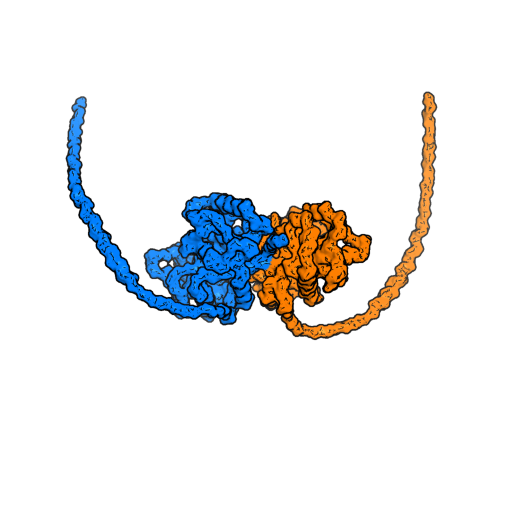 1 32.78 380 THR A C 1
ATOM 3116 O O . THR A 1 380 ? 15.688 10 20.016 1 32.78 380 THR A O 1
ATOM 3119 N N . ALA A 1 381 ? 16.109 10.258 21.875 1 32.78 381 ALA A N 1
ATOM 3120 C CA . ALA A 1 381 ? 17.078 11.336 22.016 1 32.78 381 ALA A CA 1
ATOM 3121 C C . ALA A 1 381 ? 18.25 11.141 21.062 1 32.78 381 ALA A C 1
ATOM 3123 O O . ALA A 1 381 ? 19.125 12.008 20.953 1 32.78 381 ALA A O 1
ATOM 3124 N N . GLY A 1 382 ? 18.812 10.016 20.938 1 33.53 382 GLY A N 1
ATOM 3125 C CA . GLY A 1 382 ? 19.844 10.25 19.938 1 33.53 382 GLY A CA 1
ATOM 3126 C C . GLY A 1 382 ? 19.328 10.922 18.688 1 33.53 382 GLY A C 1
ATOM 3127 O O . GLY A 1 382 ? 18.156 11.305 18.625 1 33.53 382 GLY A O 1
ATOM 3128 N N . SER A 1 383 ? 19.922 11.023 17.422 1 34.94 383 SER A N 1
ATOM 3129 C CA . SER A 1 383 ? 19.547 11.805 16.25 1 34.94 383 SER A CA 1
ATOM 3130 C C . SER A 1 383 ? 18.094 11.539 15.844 1 34.94 383 SER A C 1
ATOM 3132 O O . SER A 1 383 ? 17.719 10.391 15.594 1 34.94 383 SER A O 1
ATOM 3134 N N . ASP A 1 384 ? 17.016 12.242 16.344 1 41.53 384 ASP A N 1
ATOM 3135 C CA . ASP A 1 384 ? 15.594 12.43 16.094 1 41.53 384 ASP A CA 1
ATOM 3136 C C . ASP A 1 384 ? 15.203 11.938 14.703 1 41.53 384 ASP A C 1
ATOM 3138 O O . ASP A 1 384 ? 14.141 11.336 14.531 1 41.53 384 ASP A O 1
ATOM 3142 N N . SER A 1 385 ? 15.93 12.391 13.891 1 42.75 385 SER A N 1
ATOM 3143 C CA . SER A 1 385 ? 15.75 12.031 12.484 1 42.75 385 SER A CA 1
ATOM 3144 C C . SER A 1 385 ? 15.773 10.523 12.289 1 42.75 385 SER A C 1
ATOM 3146 O O . SER A 1 385 ? 15.078 9.992 11.422 1 42.75 385 SER A O 1
ATOM 3148 N N . SER A 1 386 ? 16.375 9.883 13.32 1 41.78 386 SER A N 1
ATOM 3149 C CA . SER A 1 386 ? 16.547 8.445 13.148 1 41.78 386 SER A CA 1
ATOM 3150 C C . SER A 1 386 ? 15.242 7.695 13.359 1 41.78 386 SER A C 1
ATOM 3152 O O . SER A 1 386 ? 14.938 6.746 12.633 1 41.78 386 SER A O 1
ATOM 3154 N N . PHE A 1 387 ? 14.555 8.125 14.344 1 43.59 387 PHE A N 1
ATOM 3155 C CA . PHE A 1 387 ? 13.328 7.391 14.633 1 43.59 387 PHE A CA 1
ATOM 3156 C C . PHE A 1 387 ? 12.32 7.562 13.508 1 43.59 387 PHE A C 1
ATOM 3158 O O . PHE A 1 387 ? 11.68 6.598 13.078 1 43.59 387 PHE A O 1
ATOM 3165 N N . THR A 1 388 ? 12.211 8.867 13.211 1 48.66 388 THR A N 1
ATOM 3166 C CA . THR A 1 388 ? 11.289 9.102 12.102 1 48.66 388 THR A CA 1
ATOM 3167 C C . THR A 1 388 ? 11.656 8.234 10.898 1 48.66 388 THR A C 1
ATOM 3169 O O . THR A 1 388 ? 10.789 7.656 10.258 1 48.66 388 THR A O 1
ATOM 3172 N N . CYS A 1 389 ? 12.961 8.227 10.844 1 44.66 389 CYS A N 1
ATOM 3173 C CA . CYS A 1 389 ? 13.422 7.41 9.727 1 44.66 389 CYS A CA 1
ATOM 3174 C C . CYS A 1 389 ? 13.125 5.934 9.961 1 44.66 389 CYS A C 1
ATOM 3176 O O . CYS A 1 389 ? 12.742 5.215 9.039 1 44.66 389 CYS A O 1
ATOM 3178 N N . LYS A 1 390 ? 13.211 5.695 11.273 1 45.31 390 LYS A N 1
ATOM 3179 C CA . LYS A 1 390 ? 12.953 4.293 11.578 1 45.31 390 LYS A CA 1
ATOM 3180 C C . LYS A 1 390 ? 11.492 3.938 11.328 1 45.31 390 LYS A C 1
ATOM 3182 O O . LYS A 1 390 ? 11.188 2.842 10.852 1 45.31 390 LYS A O 1
ATOM 3187 N N . TYR A 1 391 ? 10.742 4.926 11.656 1 49.28 391 TYR A N 1
ATOM 3188 C CA . TYR A 1 391 ? 9.328 4.699 11.359 1 49.28 391 TYR A CA 1
ATOM 3189 C C . TYR A 1 391 ? 9.109 4.539 9.859 1 49.28 391 TYR A C 1
ATOM 3191 O O . TYR A 1 391 ? 8.375 3.646 9.43 1 49.28 391 TYR A O 1
ATOM 3199 N N . PHE A 1 392 ? 9.852 5.344 9.273 1 47.78 392 PHE A N 1
ATOM 3200 C CA . PHE A 1 392 ? 9.719 5.254 7.824 1 47.78 392 PHE A CA 1
ATOM 3201 C C . PHE A 1 392 ? 10.195 3.893 7.32 1 47.78 392 PHE A C 1
ATOM 3203 O O . PHE A 1 392 ? 9.547 3.279 6.473 1 47.78 392 PHE A O 1
ATOM 3210 N N . TYR A 1 393 ? 11.219 3.504 8.047 1 42.53 393 TYR A N 1
ATOM 3211 C CA . TYR A 1 393 ? 11.75 2.211 7.625 1 42.53 393 TYR A CA 1
ATOM 3212 C C . TYR A 1 393 ? 10.773 1.09 7.957 1 42.53 393 TYR A C 1
ATOM 3214 O O . TYR A 1 393 ? 10.594 0.163 7.164 1 42.53 393 TYR A O 1
ATOM 3222 N N . SER A 1 394 ? 10.188 1.306 9.109 1 44.22 394 SER A N 1
ATOM 3223 C CA . SER A 1 394 ? 9.219 0.294 9.508 1 44.22 394 SER A CA 1
ATOM 3224 C C . SER A 1 394 ? 8.039 0.249 8.539 1 44.22 394 SER A C 1
ATOM 3226 O O . SER A 1 394 ? 7.547 -0.83 8.203 1 44.22 394 SER A O 1
ATOM 3228 N N . MET A 1 395 ? 7.734 1.459 8.117 1 45.75 395 MET A N 1
ATOM 3229 C CA . MET A 1 395 ? 6.645 1.537 7.152 1 45.75 395 MET A CA 1
ATOM 3230 C C . MET A 1 395 ? 7.051 0.914 5.82 1 45.75 395 MET A C 1
ATOM 3232 O O . MET A 1 395 ? 6.266 0.184 5.207 1 45.75 395 MET A O 1
ATOM 3236 N N . LEU A 1 396 ? 8.289 1.268 5.516 1 43.09 396 LEU A N 1
ATOM 3237 C CA . LEU A 1 396 ? 8.805 0.716 4.266 1 43.09 396 LEU A CA 1
ATOM 3238 C C . LEU A 1 396 ? 8.922 -0.802 4.348 1 43.09 396 LEU A C 1
ATOM 3240 O O . LEU A 1 396 ? 8.602 -1.506 3.387 1 43.09 396 LEU A O 1
ATOM 3244 N N . GLN A 1 397 ? 9.328 -1.252 5.488 1 42.38 397 GLN A N 1
ATOM 3245 C CA . GLN A 1 397 ? 9.43 -2.693 5.684 1 42.38 397 GLN A CA 1
ATOM 3246 C C . GLN A 1 397 ? 8.062 -3.363 5.594 1 42.38 397 GLN A C 1
ATOM 3248 O O . GLN A 1 397 ? 7.926 -4.422 4.977 1 42.38 397 GLN A O 1
ATOM 3253 N N . ALA A 1 398 ? 7.125 -2.736 6.23 1 44.81 398 ALA A N 1
ATOM 3254 C CA . ALA A 1 398 ? 5.773 -3.295 6.207 1 44.81 398 ALA A CA 1
ATOM 3255 C C . ALA A 1 398 ? 5.234 -3.369 4.781 1 44.81 398 ALA A C 1
ATOM 3257 O O . ALA A 1 398 ? 4.508 -4.301 4.434 1 44.81 398 ALA A O 1
ATOM 3258 N N . LYS A 1 399 ? 5.699 -2.416 4.02 1 43.62 399 LYS A N 1
ATOM 3259 C CA . LYS A 1 399 ? 5.273 -2.4 2.623 1 43.62 399 LYS A CA 1
ATOM 3260 C C . LYS A 1 399 ? 6.047 -3.426 1.8 1 43.62 399 LYS A C 1
ATOM 3262 O O . LYS A 1 399 ? 5.508 -4.008 0.858 1 43.62 399 LYS A O 1
ATOM 3267 N N . LYS A 1 400 ? 7.375 -3.625 1.997 1 40.72 400 LYS A N 1
ATOM 3268 C CA . LYS A 1 400 ? 8.211 -4.578 1.278 1 40.72 400 LYS A CA 1
ATOM 3269 C C . LYS A 1 400 ? 7.688 -6.004 1.438 1 40.72 400 LYS A C 1
ATOM 3271 O O . LYS A 1 400 ? 7.719 -6.789 0.491 1 40.72 400 LYS A O 1
ATOM 3276 N N . ASN A 1 401 ? 7.391 -6.305 2.643 1 35.38 401 ASN A N 1
ATOM 3277 C CA . ASN A 1 401 ? 6.914 -7.676 2.795 1 35.38 401 ASN A CA 1
ATOM 3278 C C . ASN A 1 401 ? 5.805 -8 1.799 1 35.38 401 ASN A C 1
ATOM 3280 O O . ASN A 1 401 ? 5.527 -9.172 1.534 1 35.38 401 ASN A O 1
ATOM 3284 N N . CYS A 1 402 ? 5.469 -6.957 1.064 1 31.8 402 CYS A N 1
ATOM 3285 C CA . CYS A 1 402 ? 4.41 -7.156 0.083 1 31.8 402 CYS A CA 1
ATOM 3286 C C . CYS A 1 402 ? 4.988 -7.473 -1.29 1 31.8 402 CYS A C 1
ATOM 3288 O O . CYS A 1 402 ? 4.27 -7.926 -2.184 1 31.8 402 CYS A O 1
ATOM 3290 N N . THR A 1 403 ? 6.316 -7.223 -1.638 1 30.44 403 THR A N 1
ATOM 3291 C CA . THR A 1 403 ? 6.824 -7.387 -2.994 1 30.44 403 THR A CA 1
ATOM 3292 C C . THR A 1 403 ? 7.727 -8.617 -3.09 1 30.44 403 THR A C 1
ATOM 3294 O O . THR A 1 403 ? 8.523 -8.875 -2.188 1 30.44 403 THR A O 1
ATOM 3297 N N . PHE A 1 404 ? 7.305 -9.609 -3.766 1 29.89 404 PHE A N 1
ATOM 3298 C CA . PHE A 1 404 ? 8.055 -10.844 -3.98 1 29.89 404 PHE A CA 1
ATOM 3299 C C . PHE A 1 404 ? 9.367 -10.562 -4.703 1 29.89 404 PHE A C 1
ATOM 3301 O O . PHE A 1 404 ? 9.391 -9.844 -5.707 1 29.89 404 PHE A O 1
ATOM 3308 N N . HIS A 1 405 ? 10.453 -10.586 -3.934 1 32.31 405 HIS A N 1
ATOM 3309 C CA . HIS A 1 405 ? 11.742 -10.594 -4.609 1 32.31 405 HIS A CA 1
ATOM 3310 C C . HIS A 1 405 ? 12.07 -11.977 -5.16 1 32.31 405 HIS A C 1
ATOM 3312 O O . HIS A 1 405 ? 11.969 -12.977 -4.445 1 32.31 405 HIS A O 1
ATOM 3318 N N . ALA A 1 406 ? 11.953 -12.219 -6.332 1 30.27 406 ALA A N 1
ATOM 3319 C CA . ALA A 1 406 ? 12.539 -13.422 -6.922 1 30.27 406 ALA A CA 1
ATOM 3320 C C . ALA A 1 406 ? 14.008 -13.562 -6.531 1 30.27 406 ALA A C 1
ATOM 3322 O O . ALA A 1 406 ? 14.805 -12.648 -6.758 1 30.27 406 ALA A O 1
ATOM 3323 N N . GLU A 1 407 ? 14.25 -13.969 -5.426 1 30.47 407 GLU A N 1
ATOM 3324 C CA . GLU A 1 407 ? 15.664 -14.25 -5.199 1 30.47 407 GLU A CA 1
ATOM 3325 C C . GLU A 1 407 ? 16.266 -15.008 -6.379 1 30.47 407 GLU A C 1
ATOM 3327 O O . GLU A 1 407 ? 15.703 -15.992 -6.852 1 30.47 407 GLU A O 1
ATOM 3332 N N . TRP A 1 408 ? 16.906 -14.484 -7.203 1 30.8 408 TRP A N 1
ATOM 3333 C CA . TRP A 1 408 ? 17.812 -15.219 -8.078 1 30.8 408 TRP A CA 1
ATOM 3334 C C . TRP A 1 408 ? 18.766 -16.094 -7.27 1 30.8 408 TRP A C 1
ATOM 3336 O O . TRP A 1 408 ? 19.766 -15.594 -6.734 1 30.8 408 TRP A O 1
ATOM 3346 N N . ARG A 1 409 ? 18.25 -16.781 -6.387 1 30.16 409 ARG A N 1
ATOM 3347 C CA . ARG A 1 409 ? 19.344 -17.609 -5.871 1 30.16 409 ARG A CA 1
ATOM 3348 C C . ARG A 1 409 ? 19.984 -18.422 -6.988 1 30.16 409 ARG A C 1
ATOM 3350 O O . ARG A 1 409 ? 19.297 -18.938 -7.867 1 30.16 409 ARG A O 1
ATOM 3357 N N . LYS A 1 410 ? 21.266 -18.203 -7.203 1 32.56 410 LYS A N 1
ATOM 3358 C CA . LYS A 1 410 ? 22.203 -19.109 -7.879 1 32.56 410 LYS A CA 1
ATOM 3359 C C . LYS A 1 410 ? 21.984 -20.562 -7.461 1 32.56 410 LYS A C 1
ATOM 3361 O O . LYS A 1 410 ? 22.125 -20.891 -6.285 1 32.56 410 LYS A O 1
ATOM 3366 N N . LEU A 1 411 ? 21.078 -21.141 -7.953 1 23.58 411 LEU A N 1
ATOM 3367 C CA . LEU A 1 411 ? 21.328 -22.578 -7.91 1 23.58 411 LEU A CA 1
ATOM 3368 C C . LEU A 1 411 ? 22.734 -22.922 -8.398 1 23.58 411 LEU A C 1
ATOM 3370 O O . LEU A 1 411 ? 23.219 -22.312 -9.367 1 23.58 411 LEU A O 1
ATOM 3374 N N . MET B 1 1 ? -35.594 -32 -86.312 1 18.53 1 MET B N 1
ATOM 3375 C CA . MET B 1 1 ? -36.156 -33.188 -85.688 1 18.53 1 MET B CA 1
ATOM 3376 C C . MET B 1 1 ? -37.031 -32.812 -84.5 1 18.53 1 MET B C 1
ATOM 3378 O O . MET B 1 1 ? -37 -31.688 -84.062 1 18.53 1 MET B O 1
ATOM 3382 N N . HIS B 1 2 ? -37.469 -33.781 -83.562 1 19.69 2 HIS B N 1
ATOM 3383 C CA . HIS B 1 2 ? -38.594 -34.312 -82.812 1 19.69 2 HIS B CA 1
ATOM 3384 C C . HIS B 1 2 ? -38.656 -33.656 -81.438 1 19.69 2 HIS B C 1
ATOM 3386 O O . HIS B 1 2 ? -37.688 -33.656 -80.688 1 19.69 2 HIS B O 1
ATOM 3392 N N . GLY B 1 3 ? -39.5 -32.625 -81 1 22.75 3 GLY B N 1
ATOM 3393 C CA . GLY B 1 3 ? -39.938 -31.719 -79.938 1 22.75 3 GLY B CA 1
ATOM 3394 C C . GLY B 1 3 ? -40.5 -32.406 -78.75 1 22.75 3 GLY B C 1
ATOM 3395 O O . GLY B 1 3 ? -41.719 -32.281 -78.438 1 22.75 3 GLY B O 1
ATOM 3396 N N . ASN B 1 4 ? -39.844 -33.688 -78.25 1 20.28 4 ASN B N 1
ATOM 3397 C CA . ASN B 1 4 ? -40.594 -34.719 -77.562 1 20.28 4 ASN B CA 1
ATOM 3398 C C . ASN B 1 4 ? -41.125 -34.188 -76.188 1 20.28 4 ASN B C 1
ATOM 3400 O O . ASN B 1 4 ? -40.5 -33.344 -75.562 1 20.28 4 ASN B O 1
ATOM 3404 N N . ARG B 1 5 ? -42.344 -34.625 -75.562 1 20.14 5 ARG B N 1
ATOM 3405 C CA . ARG B 1 5 ? -43.594 -34.562 -74.812 1 20.14 5 ARG B CA 1
ATOM 3406 C C . ARG B 1 5 ? -43.406 -34.875 -73.312 1 20.14 5 ARG B C 1
ATOM 3408 O O . ARG B 1 5 ? -44.375 -35.125 -72.625 1 20.14 5 ARG B O 1
ATOM 3415 N N . ILE B 1 6 ? -42.094 -34.906 -72.625 1 22.14 6 ILE B N 1
ATOM 3416 C CA . ILE B 1 6 ? -42 -35.875 -71.562 1 22.14 6 ILE B CA 1
ATOM 3417 C C . ILE B 1 6 ? -42.844 -35.438 -70.375 1 22.14 6 ILE B C 1
ATOM 3419 O O . ILE B 1 6 ? -42.625 -34.375 -69.812 1 22.14 6 ILE B O 1
ATOM 3423 N N . VAL B 1 7 ? -44.094 -35.906 -70.188 1 21.23 7 VAL B N 1
ATOM 3424 C CA . VAL B 1 7 ? -45.281 -35.688 -69.312 1 21.23 7 VAL B CA 1
ATOM 3425 C C . VAL B 1 7 ? -45 -36.094 -67.875 1 21.23 7 VAL B C 1
ATOM 3427 O O . VAL B 1 7 ? -44.75 -37.281 -67.625 1 21.23 7 VAL B O 1
ATOM 3430 N N . ALA B 1 8 ? -44.219 -35.375 -67 1 22.33 8 ALA B N 1
ATOM 3431 C CA . ALA B 1 8 ? -43.594 -35.688 -65.688 1 22.33 8 ALA B CA 1
ATOM 3432 C C . ALA B 1 8 ? -44.656 -35.875 -64.625 1 22.33 8 ALA B C 1
ATOM 3434 O O . ALA B 1 8 ? -45.406 -34.969 -64.312 1 22.33 8 ALA B O 1
ATOM 3435 N N . HIS B 1 9 ? -45.219 -37.062 -64.438 1 20.52 9 HIS B N 1
ATOM 3436 C CA . HIS B 1 9 ? -46.375 -37.5 -63.688 1 20.52 9 HIS B CA 1
ATOM 3437 C C . HIS B 1 9 ? -46.188 -37.281 -62.188 1 20.52 9 HIS B C 1
ATOM 3439 O O . HIS B 1 9 ? -45.156 -37.656 -61.625 1 20.52 9 HIS B O 1
ATOM 3445 N N . LEU B 1 10 ? -46.844 -36.312 -61.5 1 21.73 10 LEU B N 1
ATOM 3446 C CA . LEU B 1 10 ? -46.875 -35.594 -60.219 1 21.73 10 LEU B CA 1
ATOM 3447 C C . LEU B 1 10 ? -47.375 -36.5 -59.094 1 21.73 10 LEU B C 1
ATOM 3449 O O . LEU B 1 10 ? -48.562 -36.844 -59.031 1 21.73 10 LEU B O 1
ATOM 3453 N N . ALA B 1 11 ? -46.594 -37.656 -58.844 1 21.17 11 ALA B N 1
ATOM 3454 C CA . ALA B 1 11 ? -47.125 -38.75 -58.031 1 21.17 11 ALA B CA 1
ATOM 3455 C C . ALA B 1 11 ? -47.594 -38.25 -56.656 1 21.17 11 ALA B C 1
ATOM 3457 O O . ALA B 1 11 ? -47.062 -37.25 -56.156 1 21.17 11 ALA B O 1
ATOM 3458 N N . SER B 1 12 ? -48.656 -38.781 -56.062 1 21.62 12 SER B N 1
ATOM 3459 C CA . SER B 1 12 ? -49.719 -38.625 -55.094 1 21.62 12 SER B CA 1
ATOM 3460 C C . SER B 1 12 ? -49.188 -38.75 -53.688 1 21.62 12 SER B C 1
ATOM 3462 O O . SER B 1 12 ? -48.531 -39.75 -53.344 1 21.62 12 SER B O 1
ATOM 3464 N N . VAL B 1 13 ? -48.812 -37.656 -52.906 1 23.08 13 VAL B N 1
ATOM 3465 C CA . VAL B 1 13 ? -48.188 -37.438 -51.594 1 23.08 13 VAL B CA 1
ATOM 3466 C C . VAL B 1 13 ? -49.031 -38.031 -50.5 1 23.08 13 VAL B C 1
ATOM 3468 O O . VAL B 1 13 ? -50.188 -37.594 -50.281 1 23.08 13 VAL B O 1
ATOM 3471 N N . PRO B 1 14 ? -49.031 -39.344 -50.344 1 22.02 14 PRO B N 1
ATOM 3472 C CA . PRO B 1 14 ? -50.031 -39.938 -49.5 1 22.02 14 PRO B CA 1
ATOM 3473 C C . PRO B 1 14 ? -50.094 -39.281 -48.125 1 22.02 14 PRO B C 1
ATOM 3475 O O . PRO B 1 14 ? -49.094 -38.75 -47.625 1 22.02 14 PRO B O 1
ATOM 3478 N N . ARG B 1 15 ? -51.219 -38.906 -47.562 1 26.12 15 ARG B N 1
ATOM 3479 C CA . ARG B 1 15 ? -51.656 -38.094 -46.438 1 26.12 15 ARG B CA 1
ATOM 3480 C C . ARG B 1 15 ? -51.344 -38.812 -45.125 1 26.12 15 ARG B C 1
ATOM 3482 O O . ARG B 1 15 ? -51.781 -39.938 -44.875 1 26.12 15 ARG B O 1
ATOM 3489 N N . PRO B 1 16 ? -50.031 -38.781 -44.594 1 22.56 16 PRO B N 1
ATOM 3490 C CA . PRO B 1 16 ? -49.625 -39.719 -43.531 1 22.56 16 PRO B CA 1
ATOM 3491 C C . PRO B 1 16 ? -50.594 -39.688 -42.344 1 22.56 16 PRO B C 1
ATOM 3493 O O . PRO B 1 16 ? -51.188 -38.656 -42.031 1 22.56 16 PRO B O 1
ATOM 3496 N N . SER B 1 17 ? -51.344 -40.719 -42.031 1 21.72 17 SER B N 1
ATOM 3497 C CA . SER B 1 17 ? -52.406 -41.062 -41.094 1 21.72 17 SER B CA 1
ATOM 3498 C C . SER B 1 17 ? -52 -40.688 -39.656 1 21.72 17 SER B C 1
ATOM 3500 O O . SER B 1 17 ? -50.875 -40.969 -39.25 1 21.72 17 SER B O 1
ATOM 3502 N N . TRP B 1 18 ? -52.625 -39.719 -38.875 1 22.16 18 TRP B N 1
ATOM 3503 C CA . TRP B 1 18 ? -52.594 -38.875 -37.688 1 22.16 18 TRP B CA 1
ATOM 3504 C C . TRP B 1 18 ? -52.688 -39.75 -36.438 1 22.16 18 TRP B C 1
ATOM 3506 O O . TRP B 1 18 ? -52.75 -39.219 -35.312 1 22.16 18 TRP B O 1
ATOM 3516 N N . ASN B 1 19 ? -53 -41.062 -36.531 1 21.36 19 ASN B N 1
ATOM 3517 C CA . ASN B 1 19 ? -53.656 -41.719 -35.406 1 21.36 19 ASN B CA 1
ATOM 3518 C C . ASN B 1 19 ? -52.75 -41.719 -34.188 1 21.36 19 ASN B C 1
ATOM 3520 O O . ASN B 1 19 ? -53.219 -41.844 -33.031 1 21.36 19 ASN B O 1
ATOM 3524 N N . ARG B 1 20 ? -51.531 -42.188 -34.312 1 24.2 20 ARG B N 1
ATOM 3525 C CA . ARG B 1 20 ? -50.938 -42.938 -33.219 1 24.2 20 ARG B CA 1
ATOM 3526 C C . ARG B 1 20 ? -50.531 -42.031 -32.094 1 24.2 20 ARG B C 1
ATOM 3528 O O . ARG B 1 20 ? -49.312 -41.75 -31.906 1 24.2 20 ARG B O 1
ATOM 3535 N N . PHE B 1 21 ? -51.156 -40.75 -31.938 1 24.06 21 PHE B N 1
ATOM 3536 C CA . PHE B 1 21 ? -50.875 -39.625 -31.062 1 24.06 21 PHE B CA 1
ATOM 3537 C C . PHE B 1 21 ? -51 -40.062 -29.594 1 24.06 21 PHE B C 1
ATOM 3539 O O . PHE B 1 21 ? -50.312 -39.531 -28.734 1 24.06 21 PHE B O 1
ATOM 3546 N N . ILE B 1 22 ? -52.125 -40.812 -29.156 1 23.34 22 ILE B N 1
ATOM 3547 C CA . ILE B 1 22 ? -52.844 -40.594 -27.906 1 23.34 22 ILE B CA 1
ATOM 3548 C C . ILE B 1 22 ? -52.094 -41.25 -26.75 1 23.34 22 ILE B C 1
ATOM 3550 O O . ILE B 1 22 ? -52.062 -40.688 -25.641 1 23.34 22 ILE B O 1
ATOM 3554 N N . VAL B 1 23 ? -51.594 -42.469 -26.906 1 22.59 23 VAL B N 1
ATOM 3555 C CA . VAL B 1 23 ? -51.594 -43.375 -25.781 1 22.59 23 VAL B CA 1
ATOM 3556 C C . VAL B 1 23 ? -50.5 -42.969 -24.797 1 22.59 23 VAL B C 1
ATOM 3558 O O . VAL B 1 23 ? -50.469 -43.469 -23.656 1 22.59 23 VAL B O 1
ATOM 3561 N N . ILE B 1 24 ? -49.406 -42.375 -25.281 1 24.17 24 ILE B N 1
ATOM 3562 C CA . ILE B 1 24 ? -48.156 -42.531 -24.5 1 24.17 24 ILE B CA 1
ATOM 3563 C C . ILE B 1 24 ? -48.25 -41.656 -23.25 1 24.17 24 ILE B C 1
ATOM 3565 O O . ILE B 1 24 ? -47.219 -41.281 -22.672 1 24.17 24 ILE B O 1
ATOM 3569 N N . PHE B 1 25 ? -49.438 -41.031 -22.891 1 25.16 25 PHE B N 1
ATOM 3570 C CA . PHE B 1 25 ? -49.688 -40.062 -21.844 1 25.16 25 PHE B CA 1
ATOM 3571 C C . PHE B 1 25 ? -49.469 -40.688 -20.469 1 25.16 25 PHE B C 1
ATOM 3573 O O . PHE B 1 25 ? -49.031 -40 -19.531 1 25.16 25 PHE B O 1
ATOM 3580 N N . ILE B 1 26 ? -50.031 -41.906 -20.188 1 24.7 26 ILE B N 1
ATOM 3581 C CA . ILE B 1 26 ? -50.562 -42.25 -18.859 1 24.7 26 ILE B CA 1
ATOM 3582 C C . ILE B 1 26 ? -49.375 -42.562 -17.922 1 24.7 26 ILE B C 1
ATOM 3584 O O . ILE B 1 26 ? -49.406 -42.156 -16.766 1 24.7 26 ILE B O 1
ATOM 3588 N N . THR B 1 27 ? -48.562 -43.562 -18.281 1 24.62 27 THR B N 1
ATOM 3589 C CA . THR B 1 27 ? -47.938 -44.375 -17.266 1 24.62 27 THR B CA 1
ATOM 3590 C C . THR B 1 27 ? -46.812 -43.625 -16.562 1 24.62 27 THR B C 1
ATOM 3592 O O . THR B 1 27 ? -46.094 -44.188 -15.742 1 24.62 27 THR B O 1
ATOM 3595 N N . SER B 1 28 ? -46.438 -42.438 -17.078 1 25.53 28 SER B N 1
ATOM 3596 C CA . SER B 1 28 ? -45.25 -41.719 -16.609 1 25.53 28 SER B CA 1
ATOM 3597 C C . SER B 1 28 ? -45.438 -41.219 -15.18 1 25.53 28 SER B C 1
ATOM 3599 O O . SER B 1 28 ? -44.562 -40.531 -14.641 1 25.53 28 SER B O 1
ATOM 3601 N N . PHE B 1 29 ? -46.688 -41.312 -14.648 1 29.47 29 PHE B N 1
ATOM 3602 C CA . PHE B 1 29 ? -47.062 -40.719 -13.383 1 29.47 29 PHE B CA 1
ATOM 3603 C C . PHE B 1 29 ? -46.438 -41.438 -12.203 1 29.47 29 PHE B C 1
ATOM 3605 O O . PHE B 1 29 ? -46.188 -40.844 -11.156 1 29.47 29 PHE B O 1
ATOM 3612 N N . PHE B 1 30 ? -46.469 -42.844 -12.242 1 28.45 30 PHE B N 1
ATOM 3613 C CA . PHE B 1 30 ? -46.375 -43.594 -11 1 28.45 30 PHE B CA 1
ATOM 3614 C C . PHE B 1 30 ? -44.969 -43.469 -10.422 1 28.45 30 PHE B C 1
ATOM 3616 O O . PHE B 1 30 ? -44.781 -43.562 -9.211 1 28.45 30 PHE B O 1
ATOM 3623 N N . THR B 1 31 ? -43.969 -43.75 -11.273 1 27.27 31 THR B N 1
ATOM 3624 C CA . THR B 1 31 ? -42.656 -44.062 -10.672 1 27.27 31 THR B CA 1
ATOM 3625 C C . THR B 1 31 ? -42.094 -42.844 -9.953 1 27.27 31 THR B C 1
ATOM 3627 O O . THR B 1 31 ? -41 -42.875 -9.398 1 27.27 31 THR B O 1
ATOM 3630 N N . ILE B 1 32 ? -42.688 -41.625 -10.086 1 29.33 32 ILE B N 1
ATOM 3631 C CA . ILE B 1 32 ? -42.25 -40.406 -9.43 1 29.33 32 ILE B CA 1
ATOM 3632 C C . ILE B 1 32 ? -42.438 -40.531 -7.918 1 29.33 32 ILE B C 1
ATOM 3634 O O . ILE B 1 32 ? -41.75 -39.844 -7.145 1 29.33 32 ILE B O 1
ATOM 3638 N N . PHE B 1 33 ? -43.469 -41.312 -7.48 1 29.36 33 PHE B N 1
ATOM 3639 C CA . PHE B 1 33 ? -43.969 -41.281 -6.109 1 29.36 33 PHE B CA 1
ATOM 3640 C C . PHE B 1 33 ? -42.969 -41.938 -5.156 1 29.36 33 PHE B C 1
ATOM 3642 O O . PHE B 1 33 ? -42.781 -41.469 -4.039 1 29.36 33 PHE B O 1
ATOM 3649 N N . PHE B 1 34 ? -42.562 -43.219 -5.426 1 29.78 34 PHE B N 1
ATOM 3650 C CA . PHE B 1 34 ? -41.875 -43.969 -4.387 1 29.78 34 PHE B CA 1
ATOM 3651 C C . PHE B 1 34 ? -40.5 -43.344 -4.074 1 29.78 34 PHE B C 1
ATOM 3653 O O . PHE B 1 34 ? -39.875 -43.656 -3.062 1 29.78 34 PHE B O 1
ATOM 3660 N N . ALA B 1 35 ? -39.844 -42.781 -5.113 1 27.14 35 ALA B N 1
ATOM 3661 C CA . ALA B 1 35 ? -38.5 -42.281 -4.84 1 27.14 35 ALA B CA 1
ATOM 3662 C C . ALA B 1 35 ? -38.5 -41.156 -3.816 1 27.14 35 ALA B C 1
ATOM 3664 O O . ALA B 1 35 ? -37.469 -40.688 -3.375 1 27.14 35 ALA B O 1
ATOM 3665 N N . THR B 1 36 ? -39.688 -40.562 -3.551 1 29.23 36 THR B N 1
ATOM 3666 C CA . THR B 1 36 ? -39.875 -39.531 -2.535 1 29.23 36 THR B CA 1
ATOM 3667 C C . THR B 1 36 ? -39.656 -40.125 -1.137 1 29.23 36 THR B C 1
ATOM 3669 O O . THR B 1 36 ? -39.188 -39.406 -0.238 1 29.23 36 THR B O 1
ATOM 3672 N N . LEU B 1 37 ? -40.219 -41.312 -0.889 1 27.7 37 LEU B N 1
ATOM 3673 C CA . LEU B 1 37 ? -40.312 -41.812 0.477 1 27.7 37 LEU B CA 1
ATOM 3674 C C . LEU B 1 37 ? -38.938 -42.062 1.062 1 27.7 37 LEU B C 1
ATOM 3676 O O . LEU B 1 37 ? -38.719 -41.844 2.252 1 27.7 37 LEU B O 1
ATOM 3680 N N . TYR B 1 38 ? -38.25 -43 0.37 1 26.52 38 TYR B N 1
ATOM 3681 C CA . TYR B 1 38 ? -37.125 -43.562 1.1 1 26.52 38 TYR B CA 1
ATOM 3682 C C . TYR B 1 38 ? -36.125 -42.5 1.474 1 26.52 38 TYR B C 1
ATOM 3684 O O . TYR B 1 38 ? -35.219 -42.719 2.264 1 26.52 38 TYR B O 1
ATOM 3692 N N . TYR B 1 39 ? -36.062 -41.469 0.684 1 25.61 39 TYR B N 1
ATOM 3693 C CA . TYR B 1 39 ? -35 -40.5 0.967 1 25.61 39 TYR B CA 1
ATOM 3694 C C . TYR B 1 39 ? -35.25 -39.781 2.281 1 25.61 39 TYR B C 1
ATOM 3696 O O . TYR B 1 39 ? -34.5 -38.875 2.658 1 25.61 39 TYR B O 1
ATOM 3704 N N . GLN B 1 40 ? -36.406 -40 2.873 1 23.78 40 GLN B N 1
ATOM 3705 C CA . GLN B 1 40 ? -36.75 -39.312 4.125 1 23.78 40 GLN B CA 1
ATOM 3706 C C . GLN B 1 40 ? -35.906 -39.844 5.273 1 23.78 40 GLN B C 1
ATOM 3708 O O . GLN B 1 40 ? -36.094 -39.438 6.43 1 23.78 40 GLN B O 1
ATOM 3713 N N . SER B 1 41 ? -35.594 -41.062 5.215 1 26.75 41 SER B N 1
ATOM 3714 C CA . SER B 1 41 ? -35.031 -41.5 6.488 1 26.75 41 SER B CA 1
ATOM 3715 C C . SER B 1 41 ? -33.969 -40.531 6.988 1 26.75 41 SER B C 1
ATOM 3717 O O . SER B 1 41 ? -33 -40.219 6.281 1 26.75 41 SER B O 1
ATOM 3719 N N . GLN B 1 42 ? -34.375 -39.719 7.941 1 24.28 42 GLN B N 1
ATOM 3720 C CA . GLN B 1 42 ? -33.938 -38.562 8.695 1 24.28 42 GLN B CA 1
ATOM 3721 C C . GLN B 1 42 ? -32.594 -38.812 9.367 1 24.28 42 GLN B C 1
ATOM 3723 O O . GLN B 1 42 ? -32.5 -39.562 10.336 1 24.28 42 GLN B O 1
ATOM 3728 N N . VAL B 1 43 ? -31.578 -39.344 8.789 1 26.95 43 VAL B N 1
ATOM 3729 C CA . VAL B 1 43 ? -30.406 -39.406 9.641 1 26.95 43 VAL B CA 1
ATOM 3730 C C . VAL B 1 43 ? -30.328 -38.188 10.531 1 26.95 43 VAL B C 1
ATOM 3732 O O . VAL B 1 43 ? -30.234 -37.062 10.031 1 26.95 43 VAL B O 1
ATOM 3735 N N . GLU B 1 44 ? -31 -38.219 11.656 1 26.27 44 GLU B N 1
ATOM 3736 C CA . GLU B 1 44 ? -30.797 -37.312 12.789 1 26.27 44 GLU B CA 1
ATOM 3737 C C . GLU B 1 44 ? -29.312 -37.031 13.008 1 26.27 44 GLU B C 1
ATOM 3739 O O . GLU B 1 44 ? -28.594 -37.844 13.578 1 26.27 44 GLU B O 1
ATOM 3744 N N . VAL B 1 45 ? -28.625 -36.656 12.062 1 25.25 45 VAL B N 1
ATOM 3745 C CA . VAL B 1 45 ? -27.281 -36.188 12.414 1 25.25 45 VAL B CA 1
ATOM 3746 C C . VAL B 1 45 ? -27.359 -35.312 13.648 1 25.25 45 VAL B C 1
ATOM 3748 O O . VAL B 1 45 ? -27.969 -34.219 13.617 1 25.25 45 VAL B O 1
ATOM 3751 N N . SER B 1 46 ? -27.578 -35.875 14.758 1 25.53 46 SER B N 1
ATOM 3752 C CA . SER B 1 46 ? -27.375 -35.188 16.031 1 25.53 46 SER B CA 1
ATOM 3753 C C . SER B 1 46 ? -26.312 -34.094 15.914 1 25.53 46 SER B C 1
ATOM 3755 O O . SER B 1 46 ? -25.188 -34.375 15.477 1 25.53 46 SER B O 1
ATOM 3757 N N . TRP B 1 47 ? -26.75 -32.969 15.68 1 24.52 47 TRP B N 1
ATOM 3758 C CA . TRP B 1 47 ? -26.031 -31.703 15.719 1 24.52 47 TRP B CA 1
ATOM 3759 C C . TRP B 1 47 ? -25.047 -31.672 16.875 1 24.52 47 TRP B C 1
ATOM 3761 O O . TRP B 1 47 ? -25.438 -31.766 18.047 1 24.52 47 TRP B O 1
ATOM 3771 N N . PHE B 1 48 ? -24.047 -32.469 16.797 1 26.53 48 PHE B N 1
ATOM 3772 C CA . PHE B 1 48 ? -23.031 -32.344 17.844 1 26.53 48 PHE B CA 1
ATOM 3773 C C . PHE B 1 48 ? -22.938 -30.906 18.328 1 26.53 48 PHE B C 1
ATOM 3775 O O . PHE B 1 48 ? -22.922 -29.969 17.531 1 26.53 48 PHE B O 1
ATOM 3782 N N . GLN B 1 49 ? -23.5 -30.594 19.438 1 25.97 49 GLN B N 1
ATOM 3783 C CA . GLN B 1 49 ? -23.281 -29.391 20.234 1 25.97 49 GLN B CA 1
ATOM 3784 C C . GLN B 1 49 ? -21.844 -28.891 20.109 1 25.97 49 GLN B C 1
ATOM 3786 O O . GLN B 1 49 ? -20.922 -29.547 20.578 1 25.97 49 GLN B O 1
ATOM 3791 N N . VAL B 1 50 ? -21.547 -28.391 19 1 26.19 50 VAL B N 1
ATOM 3792 C CA . VAL B 1 50 ? -20.234 -27.75 18.953 1 26.19 50 VAL B CA 1
ATOM 3793 C C . VAL B 1 50 ? -20.047 -26.875 20.188 1 26.19 50 VAL B C 1
ATOM 3795 O O . VAL B 1 50 ? -20.875 -26.016 20.484 1 26.19 50 VAL B O 1
ATOM 3798 N N . PRO B 1 51 ? -19.453 -27.406 21.141 1 27.7 51 PRO B N 1
ATOM 3799 C CA . PRO B 1 51 ? -19.297 -26.484 22.281 1 27.7 51 PRO B CA 1
ATOM 3800 C C . PRO B 1 51 ? -19.016 -25.047 21.828 1 27.7 51 PRO B C 1
ATOM 3802 O O . PRO B 1 51 ? -18.422 -24.828 20.766 1 27.7 51 PRO B O 1
ATOM 3805 N N . THR B 1 52 ? -19.703 -24.094 22.25 1 27.91 52 THR B N 1
ATOM 3806 C CA . THR B 1 52 ? -19.719 -22.656 21.984 1 27.91 52 THR B CA 1
ATOM 3807 C C . THR B 1 52 ? -18.312 -22.125 21.766 1 27.91 52 THR B C 1
ATOM 3809 O O . THR B 1 52 ? -18.047 -21.469 20.766 1 27.91 52 THR B O 1
ATOM 3812 N N . THR B 1 53 ? -17.766 -21.359 22.844 1 29.53 53 THR B N 1
ATOM 3813 C CA . THR B 1 53 ? -16.859 -20.219 22.844 1 29.53 53 THR B CA 1
ATOM 3814 C C . THR B 1 53 ? -15.414 -20.672 22.672 1 29.53 53 THR B C 1
ATOM 3816 O O . THR B 1 53 ? -14.672 -20.766 23.656 1 29.53 53 THR B O 1
ATOM 3819 N N . LEU B 1 54 ? -15.156 -21.766 22.203 1 26.03 54 LEU B N 1
ATOM 3820 C CA . LEU B 1 54 ? -13.719 -21.969 22.312 1 26.03 54 LEU B CA 1
ATOM 3821 C C . LEU B 1 54 ? -12.961 -20.859 21.578 1 26.03 54 LEU B C 1
ATOM 3823 O O . LEU B 1 54 ? -13.102 -20.703 20.375 1 26.03 54 LEU B O 1
ATOM 3827 N N . LYS B 1 55 ? -12.516 -19.797 22.266 1 33.38 55 LYS B N 1
ATOM 3828 C CA . LYS B 1 55 ? -11.484 -18.828 21.906 1 33.38 55 LYS B CA 1
ATOM 3829 C C . LYS B 1 55 ? -10.281 -19.531 21.266 1 33.38 55 LYS B C 1
ATOM 3831 O O . LYS B 1 55 ? -9.391 -20 21.969 1 33.38 55 LYS B O 1
ATOM 3836 N N . VAL B 1 56 ? -10.438 -20.375 20.344 1 30.92 56 VAL B N 1
ATOM 3837 C CA . VAL B 1 56 ? -9.234 -20.891 19.719 1 30.92 56 VAL B CA 1
ATOM 3838 C C . VAL B 1 56 ? -8.367 -19.734 19.219 1 30.92 56 VAL B C 1
ATOM 3840 O O . VAL B 1 56 ? -8.734 -19.031 18.281 1 30.92 56 VAL B O 1
ATOM 3843 N N . THR B 1 57 ? -7.613 -19.109 20.016 1 36.66 57 THR B N 1
ATOM 3844 C CA . THR B 1 57 ? -6.504 -18.266 19.562 1 36.66 57 THR B CA 1
ATOM 3845 C C . THR B 1 57 ? -5.641 -19.031 18.547 1 36.66 57 THR B C 1
ATOM 3847 O O . THR B 1 57 ? -5.141 -20.109 18.844 1 36.66 57 THR B O 1
ATOM 3850 N N . PRO B 1 58 ? -5.879 -18.984 17.266 1 39.84 58 PRO B N 1
ATOM 3851 C CA . PRO B 1 58 ? -4.961 -19.688 16.359 1 39.84 58 PRO B CA 1
ATOM 3852 C C . PRO B 1 58 ? -3.527 -19.719 16.891 1 39.84 58 PRO B C 1
ATOM 3854 O O . PRO B 1 58 ? -3.018 -18.703 17.359 1 39.84 58 PRO B O 1
ATOM 3857 N N . ASN B 1 59 ? -3.111 -20.766 17.547 1 39.81 59 ASN B N 1
ATOM 3858 C CA . ASN B 1 59 ? -1.725 -20.953 17.969 1 39.81 59 ASN B CA 1
ATOM 3859 C C . ASN B 1 59 ? -0.754 -20.703 16.812 1 39.81 59 ASN B C 1
ATOM 3861 O O . ASN B 1 59 ? -0.429 -21.609 16.062 1 39.81 59 ASN B O 1
ATOM 3865 N N . PHE B 1 60 ? -0.657 -19.594 16.328 1 43.38 60 PHE B N 1
ATOM 3866 C CA . PHE B 1 60 ? 0.327 -19.219 15.328 1 43.38 60 PHE B CA 1
ATOM 3867 C C . PHE B 1 60 ? 1.727 -19.641 15.742 1 43.38 60 PHE B C 1
ATOM 3869 O O . PHE B 1 60 ? 2.686 -19.484 14.984 1 43.38 60 PHE B O 1
ATOM 3876 N N . GLU B 1 61 ? 1.952 -20.125 16.969 1 43.25 61 GLU B N 1
ATOM 3877 C CA . GLU B 1 61 ? 3.291 -20.5 17.422 1 43.25 61 GLU B CA 1
ATOM 3878 C C . GLU B 1 61 ? 3.869 -21.625 16.562 1 43.25 61 GLU B C 1
ATOM 3880 O O . GLU B 1 61 ? 5.082 -21.688 16.344 1 43.25 61 GLU B O 1
ATOM 3885 N N . VAL B 1 62 ? 3.119 -22.594 16.188 1 43.03 62 VAL B N 1
ATOM 3886 C CA . VAL B 1 62 ? 3.705 -23.812 15.625 1 43.03 62 VAL B CA 1
ATOM 3887 C C . VAL B 1 62 ? 4.172 -23.547 14.195 1 43.03 62 VAL B C 1
ATOM 3889 O O . VAL B 1 62 ? 5.113 -24.188 13.711 1 43.03 62 VAL B O 1
ATOM 3892 N N . PHE B 1 63 ? 3.557 -22.719 13.422 1 50.88 63 PHE B N 1
ATOM 3893 C CA . PHE B 1 63 ? 3.785 -22.719 11.977 1 50.88 63 PHE B CA 1
ATOM 3894 C C . PHE B 1 63 ? 4.656 -21.531 11.578 1 50.88 63 PHE B C 1
ATOM 3896 O O . PHE B 1 63 ? 4.277 -20.734 10.703 1 50.88 63 PHE B O 1
ATOM 3903 N N . THR B 1 64 ? 5.801 -21.375 12.234 1 60.38 64 THR B N 1
ATOM 3904 C CA . THR B 1 64 ? 6.633 -20.188 12.297 1 60.38 64 THR B CA 1
ATOM 3905 C C . THR B 1 64 ? 7.395 -19.984 10.992 1 60.38 64 THR B C 1
ATOM 3907 O O . THR B 1 64 ? 7.633 -18.844 10.57 1 60.38 64 THR B O 1
ATOM 3910 N N . ASP B 1 65 ? 7.461 -21.156 10.18 1 71.25 65 ASP B N 1
ATOM 3911 C CA . ASP B 1 65 ? 8.469 -20.953 9.141 1 71.25 65 ASP B CA 1
ATOM 3912 C C . ASP B 1 65 ? 7.828 -20.422 7.855 1 71.25 65 ASP B C 1
ATOM 3914 O O . ASP B 1 65 ? 8.492 -19.75 7.066 1 71.25 65 ASP B O 1
ATOM 3918 N N . VAL B 1 66 ? 6.457 -20.609 7.738 1 80.88 66 VAL B N 1
ATOM 3919 C CA . VAL B 1 66 ? 5.855 -20.25 6.457 1 80.88 66 VAL B CA 1
ATOM 3920 C C . VAL B 1 66 ? 5.457 -18.781 6.461 1 80.88 66 VAL B C 1
ATOM 3922 O O . VAL B 1 66 ? 5.23 -18.188 5.402 1 80.88 66 VAL B O 1
ATOM 3925 N N . TYR B 1 67 ? 5.438 -18.203 7.633 1 78.62 67 TYR B N 1
ATOM 3926 C CA . TYR B 1 67 ? 5.113 -16.797 7.746 1 78.62 67 TYR B CA 1
ATOM 3927 C C . TYR B 1 67 ? 6.379 -15.953 7.879 1 78.62 67 TYR B C 1
ATOM 3929 O O . TYR B 1 67 ? 7.355 -16.391 8.5 1 78.62 67 TYR B O 1
ATOM 3937 N N . HIS B 1 68 ? 6.309 -14.734 7.266 1 78.06 68 HIS B N 1
ATOM 3938 C CA . HIS B 1 68 ? 7.418 -13.828 7.523 1 78.06 68 HIS B CA 1
ATOM 3939 C C . HIS B 1 68 ? 7.566 -13.547 9.016 1 78.06 68 HIS B C 1
ATOM 3941 O O . HIS B 1 68 ? 8.672 -13.578 9.555 1 78.06 68 HIS B O 1
ATOM 3947 N N . SER B 1 69 ? 6.484 -13.219 9.656 1 74.06 69 SER B N 1
ATOM 3948 C CA . SER B 1 69 ? 6.391 -13.055 11.109 1 74.06 69 SER B CA 1
ATOM 3949 C C . SER B 1 69 ? 5.039 -13.523 11.633 1 74.06 69 SER B C 1
ATOM 3951 O O . SER B 1 69 ? 4.031 -12.836 11.484 1 74.06 69 SER B O 1
ATOM 3953 N N . SER B 1 70 ? 5.051 -14.633 12.242 1 75.19 70 SER B N 1
ATOM 3954 C CA . SER B 1 70 ? 3.814 -15.203 12.758 1 75.19 70 SER B CA 1
ATOM 3955 C C . SER B 1 70 ? 3.215 -14.336 13.859 1 75.19 70 SER B C 1
ATOM 3957 O O . SER B 1 70 ? 1.992 -14.242 13.984 1 75.19 70 SER B O 1
ATOM 3959 N N . GLN B 1 71 ? 4.051 -13.656 14.57 1 74.5 71 GLN B N 1
ATOM 3960 C CA . GLN B 1 71 ? 3.584 -12.812 15.664 1 74.5 71 GLN B CA 1
ATOM 3961 C C . GLN B 1 71 ? 2.855 -11.578 15.141 1 74.5 71 GLN B C 1
ATOM 3963 O O . GLN B 1 71 ? 1.76 -11.258 15.602 1 74.5 71 GLN B O 1
ATOM 3968 N N . VAL B 1 72 ? 3.486 -10.961 14.172 1 74.56 72 VAL B N 1
ATOM 3969 C CA . VAL B 1 72 ? 2.877 -9.766 13.594 1 74.56 72 VAL B CA 1
ATOM 3970 C C . VAL B 1 72 ? 1.547 -10.125 12.945 1 74.56 72 VAL B C 1
ATOM 3972 O O . VAL B 1 72 ? 0.547 -9.43 13.125 1 74.56 72 VAL B O 1
ATOM 3975 N N . PHE B 1 73 ? 1.562 -11.227 12.25 1 74.56 73 PHE B N 1
ATOM 3976 C CA . PHE B 1 73 ? 0.33 -11.664 11.602 1 74.56 73 PHE B CA 1
ATOM 3977 C C . PHE B 1 73 ? -0.752 -11.953 12.641 1 74.56 73 PHE B C 1
ATOM 3979 O O . PHE B 1 73 ? -1.901 -11.539 12.469 1 74.56 73 PHE B O 1
ATOM 3986 N N . GLY B 1 74 ? -0.376 -12.695 13.602 1 72.62 74 GLY B N 1
ATOM 3987 C CA . GLY B 1 74 ? -1.328 -13.039 14.648 1 72.62 74 GLY B CA 1
ATOM 3988 C C . GLY B 1 74 ? -1.959 -11.82 15.305 1 72.62 74 GLY B C 1
ATOM 3989 O O . GLY B 1 74 ? -3.18 -11.766 15.477 1 72.62 74 GLY B O 1
ATOM 3990 N N . HIS B 1 75 ? -1.216 -10.844 15.641 1 73.94 75 HIS B N 1
ATOM 3991 C CA . HIS B 1 75 ? -1.722 -9.633 16.281 1 73.94 75 HIS B CA 1
ATOM 3992 C C . HIS B 1 75 ? -2.598 -8.828 15.336 1 73.94 75 HIS B C 1
ATOM 3994 O O . HIS B 1 75 ? -3.623 -8.273 15.742 1 73.94 75 HIS B O 1
ATOM 4000 N N . ASN B 1 76 ? -2.16 -8.742 14.094 1 73.12 76 ASN B N 1
ATOM 4001 C CA . ASN B 1 76 ? -2.969 -8.055 13.094 1 73.12 76 ASN B CA 1
ATOM 4002 C C . ASN B 1 76 ? -4.328 -8.719 12.914 1 73.12 76 ASN B C 1
ATOM 4004 O O . ASN B 1 76 ? -5.348 -8.039 12.781 1 73.12 76 ASN B O 1
ATOM 4008 N N . TYR B 1 77 ? -4.262 -9.984 12.875 1 72.88 77 TYR B N 1
ATOM 4009 C CA . TYR B 1 77 ? -5.496 -10.75 12.727 1 72.88 77 TYR B CA 1
ATOM 4010 C C . TYR B 1 77 ? -6.441 -10.492 13.891 1 72.88 77 TYR B C 1
ATOM 4012 O O . TYR B 1 77 ? -7.641 -10.289 13.695 1 72.88 77 TYR B O 1
ATOM 4020 N N . GLU B 1 78 ? -5.922 -10.5 15.031 1 73.62 78 GLU B N 1
ATOM 4021 C CA . GLU B 1 78 ? -6.727 -10.258 16.219 1 73.62 78 GLU B CA 1
ATOM 4022 C C . GLU B 1 78 ? -7.324 -8.859 16.203 1 73.62 78 GLU B C 1
ATOM 4024 O O . GLU B 1 78 ? -8.492 -8.672 16.562 1 73.62 78 GLU B O 1
ATOM 4029 N N . GLU B 1 79 ? -6.551 -7.934 15.836 1 72.88 79 GLU B N 1
ATOM 4030 C CA . GLU B 1 79 ? -7.031 -6.559 15.766 1 72.88 79 GLU B CA 1
ATOM 4031 C C . GLU B 1 79 ? -8.148 -6.418 14.734 1 72.88 79 GLU B C 1
ATOM 4033 O O . GLU B 1 79 ? -9.133 -5.711 14.969 1 72.88 79 GLU B O 1
ATOM 4038 N N . MET B 1 80 ? -7.957 -7.012 13.648 1 75.25 80 MET B N 1
ATOM 4039 C CA . MET B 1 80 ? -8.977 -6.992 12.602 1 75.25 80 MET B CA 1
ATOM 4040 C C . MET B 1 80 ? -10.289 -7.59 13.109 1 75.25 80 MET B C 1
ATOM 4042 O O . MET B 1 80 ? -11.352 -7 12.938 1 75.25 80 MET B O 1
ATOM 4046 N N . GLU B 1 81 ? -10.164 -8.727 13.773 1 74.25 81 GLU B N 1
ATOM 4047 C CA . GLU B 1 81 ? -11.359 -9.406 14.273 1 74.25 81 GLU B CA 1
ATOM 4048 C C . GLU B 1 81 ? -12.094 -8.539 15.289 1 74.25 81 GLU B C 1
ATOM 4050 O O . GLU B 1 81 ? -13.328 -8.57 15.359 1 74.25 81 GLU B O 1
ATOM 4055 N N . ARG B 1 82 ? -11.336 -7.777 15.875 1 74.94 82 ARG B N 1
ATOM 4056 C CA . ARG B 1 82 ? -11.922 -6.988 16.953 1 74.94 82 ARG B CA 1
ATOM 4057 C C . ARG B 1 82 ? -12.539 -5.699 16.422 1 74.94 82 ARG B C 1
ATOM 4059 O O . ARG B 1 82 ? -13.602 -5.277 16.891 1 74.94 82 ARG B O 1
ATOM 4066 N N . ASN B 1 83 ? -11.961 -5.039 15.492 1 74.31 83 ASN B N 1
ATOM 4067 C CA . ASN B 1 83 ? -12.297 -3.639 15.266 1 74.31 83 ASN B CA 1
ATOM 4068 C C . ASN B 1 83 ? -12.734 -3.396 13.82 1 74.31 83 ASN B C 1
ATOM 4070 O O . ASN B 1 83 ? -13.398 -2.402 13.531 1 74.31 83 ASN B O 1
ATOM 4074 N N . PHE B 1 84 ? -12.469 -4.258 12.906 1 80.94 84 PHE B N 1
ATOM 4075 C CA . PHE B 1 84 ? -12.586 -3.961 11.484 1 80.94 84 PHE B CA 1
ATOM 4076 C C . PHE B 1 84 ? -14.039 -3.992 11.047 1 80.94 84 PHE B C 1
ATOM 4078 O O . PHE B 1 84 ? -14.766 -4.938 11.352 1 80.94 84 PHE B O 1
ATOM 4085 N N . LYS B 1 85 ? -14.461 -2.943 10.32 1 85.5 85 LYS B N 1
ATOM 4086 C CA . LYS B 1 85 ? -15.82 -2.84 9.805 1 85.5 85 LYS B CA 1
ATOM 4087 C C . LYS B 1 85 ? -15.828 -2.365 8.352 1 85.5 85 LYS B C 1
ATOM 4089 O O . LYS B 1 85 ? -15.047 -1.488 7.98 1 85.5 85 LYS B O 1
ATOM 4094 N N . ILE B 1 86 ? -16.734 -2.922 7.547 1 89.25 86 ILE B N 1
ATOM 4095 C CA . ILE B 1 86 ? -16.875 -2.598 6.129 1 89.25 86 ILE B CA 1
ATOM 4096 C C . ILE B 1 86 ? -18.312 -2.158 5.84 1 89.25 86 ILE B C 1
ATOM 4098 O O . ILE B 1 86 ? -19.266 -2.816 6.258 1 89.25 86 ILE B O 1
ATOM 4102 N N . TYR B 1 87 ? -18.469 -1.026 5.25 1 92.75 87 TYR B N 1
ATOM 4103 C CA . TYR B 1 87 ? -19.766 -0.601 4.727 1 92.75 87 TYR B CA 1
ATOM 4104 C C . TYR B 1 87 ? -19.922 -1.011 3.268 1 92.75 87 TYR B C 1
ATOM 4106 O O . TYR B 1 87 ? -19.062 -0.708 2.436 1 92.75 87 TYR B O 1
ATOM 4114 N N . VAL B 1 88 ? -20.922 -1.732 2.957 1 92.69 88 VAL B N 1
ATOM 4115 C CA . VAL B 1 88 ? -21.219 -2.152 1.592 1 92.69 88 VAL B CA 1
ATOM 4116 C C . VAL B 1 88 ? -22.312 -1.269 1.008 1 92.69 88 VAL B C 1
ATOM 4118 O O . VAL B 1 88 ? -23.422 -1.208 1.547 1 92.69 88 VAL B O 1
ATOM 4121 N N . TYR B 1 89 ? -21.984 -0.546 -0.08 1 95.31 89 TYR B N 1
ATOM 4122 C CA . TYR B 1 89 ? -23.031 0.258 -0.716 1 95.31 89 TYR B CA 1
ATOM 4123 C C . TYR B 1 89 ? -24.219 -0.603 -1.098 1 95.31 89 TYR B C 1
ATOM 4125 O O . TYR B 1 89 ? -24.062 -1.677 -1.682 1 95.31 89 TYR B O 1
ATOM 4133 N N . PRO B 1 90 ? -25.359 -0.172 -0.805 1 93.25 90 PRO B N 1
ATOM 4134 C CA . PRO B 1 90 ? -26.547 -0.997 -1.065 1 93.25 90 PRO B CA 1
ATOM 4135 C C . PRO B 1 90 ? -27.047 -0.863 -2.498 1 93.25 90 PRO B C 1
ATOM 4137 O O . PRO B 1 90 ? -27.922 -1.631 -2.924 1 93.25 90 PRO B O 1
ATOM 4140 N N . ASP B 1 91 ? -26.516 -0.032 -3.227 1 92 91 ASP B N 1
ATOM 4141 C CA . ASP B 1 91 ? -27.062 0.329 -4.531 1 92 91 ASP B CA 1
ATOM 4142 C C . ASP B 1 91 ? -26.781 -0.758 -5.566 1 92 91 ASP B C 1
ATOM 4144 O O . ASP B 1 91 ? -25.75 -1.422 -5.508 1 92 91 ASP B O 1
ATOM 4148 N N . GLY B 1 92 ? -27.609 -0.852 -6.605 1 88.69 92 GLY B N 1
ATOM 4149 C CA . GLY B 1 92 ? -27.438 -1.765 -7.727 1 88.69 92 GLY B CA 1
ATOM 4150 C C . GLY B 1 92 ? -28.422 -2.918 -7.707 1 88.69 92 GLY B C 1
ATOM 4151 O O . GLY B 1 92 ? -28.766 -3.438 -6.641 1 88.69 92 GLY B O 1
ATOM 4152 N N . ASP B 1 93 ? -28.859 -3.281 -8.828 1 86.31 93 ASP B N 1
ATOM 4153 C CA . ASP B 1 93 ? -29.781 -4.395 -8.992 1 86.31 93 ASP B CA 1
ATOM 4154 C C . ASP B 1 93 ? -29.078 -5.734 -8.836 1 86.31 93 ASP B C 1
ATOM 4156 O O . ASP B 1 93 ? -28.25 -6.109 -9.672 1 86.31 93 ASP B O 1
ATOM 4160 N N . PRO B 1 94 ? -29.375 -6.426 -7.801 1 83 94 PRO B N 1
ATOM 4161 C CA . PRO B 1 94 ? -28.688 -7.691 -7.543 1 83 94 PRO B CA 1
ATOM 4162 C C . PRO B 1 94 ? -28.906 -8.719 -8.648 1 83 94 PRO B C 1
ATOM 4164 O O . PRO B 1 94 ? -28.203 -9.734 -8.711 1 83 94 PRO B O 1
ATOM 4167 N N . LYS B 1 95 ? -29.844 -8.508 -9.484 1 83.44 95 LYS B N 1
ATOM 4168 C CA . LYS B 1 95 ? -30.125 -9.422 -10.586 1 83.44 95 LYS B CA 1
ATOM 4169 C C . LYS B 1 95 ? -29.156 -9.203 -11.75 1 83.44 95 LYS B C 1
ATOM 4171 O O . LYS B 1 95 ? -29.141 -9.977 -12.703 1 83.44 95 LYS B O 1
ATOM 4176 N N . THR B 1 96 ? -28.391 -8.219 -11.602 1 86.06 96 THR B N 1
ATOM 4177 C CA . THR B 1 96 ? -27.422 -7.898 -12.633 1 86.06 96 THR B CA 1
ATOM 4178 C C . THR B 1 96 ? -26 -8.094 -12.109 1 86.06 96 THR B C 1
ATOM 4180 O O . THR B 1 96 ? -25.703 -9.086 -11.438 1 86.06 96 THR B O 1
ATOM 4183 N N . TYR B 1 97 ? -25.109 -7.23 -12.422 1 86.06 97 TYR B N 1
ATOM 4184 C CA . TYR B 1 97 ? -23.719 -7.387 -12.055 1 86.06 97 TYR B CA 1
ATOM 4185 C C . TYR B 1 97 ? -23.391 -6.594 -10.797 1 86.06 97 TYR B C 1
ATOM 4187 O O . TYR B 1 97 ? -22.219 -6.414 -10.453 1 86.06 97 TYR B O 1
ATOM 4195 N N . TYR B 1 98 ? -24.516 -6.168 -10.148 1 83.62 98 TYR B N 1
ATOM 4196 C CA . TYR B 1 98 ? -24.344 -5.48 -8.867 1 83.62 98 TYR B CA 1
ATOM 4197 C C . TYR B 1 98 ? -24.672 -6.41 -7.707 1 83.62 98 TYR B C 1
ATOM 4199 O O . TYR B 1 98 ? -25.531 -7.285 -7.82 1 83.62 98 TYR B O 1
ATOM 4207 N N . GLN B 1 99 ? -24.062 -6.258 -6.547 1 75.5 99 GLN B N 1
ATOM 4208 C CA . GLN B 1 99 ? -24.359 -6.852 -5.246 1 75.5 99 GLN B CA 1
ATOM 4209 C C . GLN B 1 99 ? -24.094 -8.352 -5.254 1 75.5 99 GLN B C 1
ATOM 4211 O O . GLN B 1 99 ? -23.812 -8.945 -4.211 1 75.5 99 GLN B O 1
ATOM 4216 N N . THR B 1 100 ? -24.391 -8.984 -6.414 1 65.75 100 THR B N 1
ATOM 4217 C CA . THR B 1 100 ? -24.438 -10.438 -6.387 1 65.75 100 THR B CA 1
ATOM 4218 C C . THR B 1 100 ? -23.234 -11.039 -7.09 1 65.75 100 THR B C 1
ATOM 4220 O O . THR B 1 100 ? -22.875 -10.617 -8.195 1 65.75 100 THR B O 1
ATOM 4223 N N . PRO B 1 101 ? -22.562 -11.844 -6.215 1 60.12 101 PRO B N 1
ATOM 4224 C CA . PRO B 1 101 ? -21.5 -12.578 -6.902 1 60.12 101 PRO B CA 1
ATOM 4225 C C . PRO B 1 101 ? -22.031 -13.531 -7.969 1 60.12 101 PRO B C 1
ATOM 4227 O O . PRO B 1 101 ? -23.203 -13.906 -7.938 1 60.12 101 PRO B O 1
ATOM 4230 N N . LYS B 1 102 ? -21.328 -13.555 -9.133 1 60.72 102 LYS B N 1
ATOM 4231 C CA . LYS B 1 102 ? -21.672 -14.703 -9.969 1 60.72 102 LYS B CA 1
ATOM 4232 C C . LYS B 1 102 ? -21.578 -16 -9.18 1 60.72 102 LYS B C 1
ATOM 4234 O O . LYS B 1 102 ? -21.188 -16 -8.008 1 60.72 102 LYS B O 1
ATOM 4239 N N . LYS B 1 103 ? -21.453 -17.078 -10.055 1 60.75 103 LYS B N 1
ATOM 4240 C CA . LYS B 1 103 ? -21.328 -18.469 -9.648 1 60.75 103 LYS B CA 1
ATOM 4241 C C . LYS B 1 103 ? -20.047 -18.688 -8.828 1 60.75 103 LYS B C 1
ATOM 4243 O O . LYS B 1 103 ? -19.016 -18.078 -9.102 1 60.75 103 LYS B O 1
ATOM 4248 N N . LEU B 1 104 ? -20.109 -19.234 -7.648 1 64.38 104 LEU B N 1
ATOM 4249 C CA . LEU B 1 104 ? -19.078 -19.656 -6.711 1 64.38 104 LEU B CA 1
ATOM 4250 C C . LEU B 1 104 ? -18.312 -20.859 -7.266 1 64.38 104 LEU B C 1
ATOM 4252 O O . LEU B 1 104 ? -17.875 -21.719 -6.504 1 64.38 104 LEU B O 1
ATOM 4256 N N . LYS B 1 105 ? -18.375 -20.891 -8.656 1 63.25 105 LYS B N 1
ATOM 4257 C CA . LYS B 1 105 ? -17.641 -21.984 -9.281 1 63.25 105 LYS B CA 1
ATOM 4258 C C . LYS B 1 105 ? -16.75 -21.469 -10.414 1 63.25 105 LYS B C 1
ATOM 4260 O O . LYS B 1 105 ? -16.984 -20.391 -10.945 1 63.25 105 LYS B O 1
ATOM 4265 N N . GLY B 1 106 ? -15.75 -22.234 -10.602 1 65.19 106 GLY B N 1
ATOM 4266 C CA . GLY B 1 106 ? -14.891 -21.938 -11.734 1 65.19 106 GLY B CA 1
ATOM 4267 C C . GLY B 1 106 ? -13.703 -21.047 -11.367 1 65.19 106 GLY B C 1
ATOM 4268 O O . GLY B 1 106 ? -13.422 -20.844 -10.188 1 65.19 106 GLY B O 1
ATOM 4269 N N . LYS B 1 107 ? -13.008 -20.562 -12.406 1 67.25 107 LYS B N 1
ATOM 4270 C CA . LYS B 1 107 ? -11.727 -19.875 -12.289 1 67.25 107 LYS B CA 1
ATOM 4271 C C . LYS B 1 107 ? -11.867 -18.594 -11.484 1 67.25 107 LYS B C 1
ATOM 4273 O O . LYS B 1 107 ? -10.953 -18.203 -10.75 1 67.25 107 LYS B O 1
ATOM 4278 N N . TYR B 1 108 ? -13.008 -17.906 -11.5 1 73.06 108 TYR B N 1
ATOM 4279 C CA . TYR B 1 108 ? -13.141 -16.625 -10.844 1 73.06 108 TYR B CA 1
ATOM 4280 C C . TYR B 1 108 ? -14.125 -16.703 -9.68 1 73.06 108 TYR B C 1
ATOM 4282 O O . TYR B 1 108 ? -14.75 -15.703 -9.32 1 73.06 108 TYR B O 1
ATOM 4290 N N . ALA B 1 109 ? -14.156 -17.953 -9.141 1 74.69 109 ALA B N 1
ATOM 4291 C CA . ALA B 1 109 ? -15.031 -18.172 -7.992 1 74.69 109 ALA B CA 1
ATOM 4292 C C . ALA B 1 109 ? -14.625 -17.297 -6.809 1 74.69 109 ALA B C 1
ATOM 4294 O O . ALA B 1 109 ? -15.445 -16.984 -5.941 1 74.69 109 ALA B O 1
ATOM 4295 N N . SER B 1 110 ? -13.391 -16.891 -6.836 1 77.38 110 SER B N 1
ATOM 4296 C CA . SER B 1 110 ? -12.875 -16.078 -5.738 1 77.38 110 SER B CA 1
ATOM 4297 C C . SER B 1 110 ? -13.641 -14.773 -5.602 1 77.38 110 SER B C 1
ATOM 4299 O O . SER B 1 110 ? -13.867 -14.289 -4.492 1 77.38 110 SER B O 1
ATOM 4301 N N . GLU B 1 111 ? -14.016 -14.156 -6.727 1 79.5 111 GLU B N 1
ATOM 4302 C CA . GLU B 1 111 ? -14.812 -12.938 -6.664 1 79.5 111 GLU B CA 1
ATOM 4303 C C . GLU B 1 111 ? -16.156 -13.18 -5.977 1 79.5 111 GLU B C 1
ATOM 4305 O O . GLU B 1 111 ? -16.562 -12.406 -5.117 1 79.5 111 GLU B O 1
ATOM 4310 N N . GLY B 1 112 ? -16.766 -14.273 -6.391 1 77.94 112 GLY B N 1
ATOM 4311 C CA . GLY B 1 112 ? -18.031 -14.625 -5.77 1 77.94 112 GLY B CA 1
ATOM 4312 C C . GLY B 1 112 ? -17.922 -14.859 -4.273 1 77.94 112 GLY B C 1
ATOM 4313 O O . GLY B 1 112 ? -18.75 -14.367 -3.5 1 77.94 112 GLY B O 1
ATOM 4314 N N . TYR B 1 113 ? -16.938 -15.586 -3.943 1 74.88 113 TYR B N 1
ATOM 4315 C CA . TYR B 1 113 ? -16.719 -15.867 -2.527 1 74.88 113 TYR B CA 1
ATOM 4316 C C . TYR B 1 113 ? -16.438 -14.578 -1.757 1 74.88 113 TYR B C 1
ATOM 4318 O O . TYR B 1 113 ? -16.828 -14.445 -0.598 1 74.88 113 TYR B O 1
ATOM 4326 N N . PHE B 1 114 ? -15.773 -13.727 -2.41 1 78.12 114 PHE B N 1
ATOM 4327 C CA . PHE B 1 114 ? -15.469 -12.453 -1.774 1 78.12 114 PHE B CA 1
ATOM 4328 C C . PHE B 1 114 ? -16.75 -11.688 -1.454 1 78.12 114 PHE B C 1
ATOM 4330 O O . PHE B 1 114 ? -16.922 -11.188 -0.338 1 78.12 114 PHE B O 1
ATOM 4337 N N . PHE B 1 115 ? -17.656 -11.625 -2.391 1 79.94 115 PHE B N 1
ATOM 4338 C CA . PHE B 1 115 ? -18.938 -10.961 -2.188 1 79.94 115 PHE B CA 1
ATOM 4339 C C . PHE B 1 115 ? -19.734 -11.633 -1.074 1 79.94 115 PHE B C 1
ATOM 4341 O O . PHE B 1 115 ? -20.25 -10.961 -0.186 1 79.94 115 PHE B O 1
ATOM 4348 N N . GLN B 1 116 ? -19.75 -12.891 -1.121 1 76.5 116 GLN B N 1
ATOM 4349 C CA . GLN B 1 116 ? -20.516 -13.656 -0.145 1 76.5 116 GLN B CA 1
ATOM 4350 C C . GLN B 1 116 ? -19.953 -13.484 1.26 1 76.5 116 GLN B C 1
ATOM 4352 O O . GLN B 1 116 ? -20.688 -13.266 2.217 1 76.5 116 GLN B O 1
ATOM 4357 N N . ASN B 1 117 ? -18.719 -13.594 1.374 1 73.69 117 ASN B N 1
ATOM 4358 C CA . ASN B 1 117 ? -18.078 -13.539 2.684 1 73.69 117 ASN B CA 1
ATOM 4359 C C . ASN B 1 117 ? -18.25 -12.172 3.336 1 73.69 117 ASN B C 1
ATOM 4361 O O . ASN B 1 117 ? -18.469 -12.078 4.547 1 73.69 117 ASN B O 1
ATOM 4365 N N . ILE B 1 118 ? -18.141 -11.102 2.547 1 78.75 118 ILE B N 1
ATOM 4366 C CA . ILE B 1 118 ? -18.344 -9.781 3.119 1 78.75 118 ILE B CA 1
ATOM 4367 C C . ILE B 1 118 ? -19.766 -9.656 3.648 1 78.75 118 ILE B C 1
ATOM 4369 O O . ILE B 1 118 ? -19.984 -9.125 4.738 1 78.75 118 ILE B O 1
ATOM 4373 N N . ARG B 1 119 ? -20.625 -10.188 2.926 1 76.81 119 ARG B N 1
ATOM 4374 C CA . ARG B 1 119 ? -22.031 -10.055 3.271 1 76.81 119 ARG B CA 1
ATOM 4375 C C . ARG B 1 119 ? -22.375 -10.852 4.527 1 76.81 119 ARG B C 1
ATOM 4377 O O . ARG B 1 119 ? -23.188 -10.422 5.344 1 76.81 119 ARG B O 1
ATOM 4384 N N . GLU B 1 120 ? -21.719 -11.938 4.637 1 75.38 120 GLU B N 1
ATOM 4385 C CA . GLU B 1 120 ? -22.062 -12.844 5.723 1 75.38 120 GLU B CA 1
ATOM 4386 C C . GLU B 1 120 ? -21.141 -12.656 6.918 1 75.38 120 GLU B C 1
ATOM 4388 O O . GLU B 1 120 ? -21.312 -13.289 7.957 1 75.38 120 GLU B O 1
ATOM 4393 N N . SER B 1 121 ? -20.297 -11.758 6.809 1 75.31 121 SER B N 1
ATOM 4394 C CA . SER B 1 121 ? -19.281 -11.625 7.855 1 75.31 121 SER B CA 1
ATOM 4395 C C . SER B 1 121 ? -19.734 -10.656 8.938 1 75.31 121 SER B C 1
ATOM 4397 O O . SER B 1 121 ? -20.641 -9.852 8.727 1 75.31 121 SER B O 1
ATOM 4399 N N . ARG B 1 122 ? -19.094 -10.844 10.133 1 81.56 122 ARG B N 1
ATOM 4400 C CA . ARG B 1 122 ? -19.312 -9.922 11.25 1 81.56 122 ARG B CA 1
ATOM 4401 C C . ARG B 1 122 ? -18.672 -8.562 10.969 1 81.56 122 ARG B C 1
ATOM 4403 O O . ARG B 1 122 ? -18.875 -7.613 11.719 1 81.56 122 ARG B O 1
ATOM 4410 N N . PHE B 1 123 ? -17.984 -8.453 9.875 1 81.94 123 PHE B N 1
ATOM 4411 C CA . PHE B 1 123 ? -17.25 -7.23 9.578 1 81.94 123 PHE B CA 1
ATOM 4412 C C . PHE B 1 123 ? -18.156 -6.219 8.875 1 81.94 123 PHE B C 1
ATOM 4414 O O . PHE B 1 123 ? -17.797 -5.039 8.766 1 81.94 123 PHE B O 1
ATOM 4421 N N . ARG B 1 124 ? -19.203 -6.648 8.391 1 87.06 124 ARG B N 1
ATOM 4422 C CA . ARG B 1 124 ? -20.109 -5.738 7.707 1 87.06 124 ARG B CA 1
ATOM 4423 C C . ARG B 1 124 ? -20.844 -4.84 8.703 1 87.06 124 ARG B C 1
ATOM 4425 O O . ARG B 1 124 ? -21.25 -5.293 9.773 1 87.06 124 ARG B O 1
ATOM 4432 N N . THR B 1 125 ? -20.875 -3.549 8.359 1 90.69 125 THR B N 1
ATOM 4433 C CA . THR B 1 125 ? -21.656 -2.607 9.156 1 90.69 125 THR B CA 1
ATOM 4434 C C . THR B 1 125 ? -22.625 -1.824 8.273 1 90.69 125 THR B C 1
ATOM 4436 O O . THR B 1 125 ? -22.328 -1.522 7.117 1 90.69 125 THR B O 1
ATOM 4439 N N . ASP B 1 126 ? -23.75 -1.494 8.867 1 93.44 126 ASP B N 1
ATOM 4440 C CA . ASP B 1 126 ? -24.734 -0.655 8.172 1 93.44 126 ASP B CA 1
ATOM 4441 C C . ASP B 1 126 ? -24.547 0.815 8.539 1 93.44 126 ASP B C 1
ATOM 4443 O O . ASP B 1 126 ? -25.219 1.688 7.98 1 93.44 126 ASP B O 1
ATOM 4447 N N . ASP B 1 127 ? -23.656 1.023 9.406 1 92.62 127 ASP B N 1
ATOM 4448 C CA . ASP B 1 127 ? -23.328 2.385 9.82 1 92.62 127 ASP B CA 1
ATOM 4449 C C . ASP B 1 127 ? -22.047 2.875 9.156 1 92.62 127 ASP B C 1
ATOM 4451 O O . ASP B 1 127 ? -20.953 2.473 9.555 1 92.62 127 ASP B O 1
ATOM 4455 N N . PRO B 1 128 ? -22.172 3.76 8.188 1 92.25 128 PRO B N 1
ATOM 4456 C CA . PRO B 1 128 ? -20.969 4.238 7.492 1 92.25 128 PRO B CA 1
ATOM 4457 C C . PRO B 1 128 ? -19.984 4.934 8.422 1 92.25 128 PRO B C 1
ATOM 4459 O O . PRO B 1 128 ? -18.781 4.965 8.141 1 92.25 128 PRO B O 1
ATOM 4462 N N . GLU B 1 129 ? -20.406 5.441 9.508 1 86.94 129 GLU B N 1
ATOM 4463 C CA . GLU B 1 129 ? -19.531 6.152 10.438 1 86.94 129 GLU B CA 1
ATOM 4464 C C . GLU B 1 129 ? -18.609 5.184 11.172 1 86.94 129 GLU B C 1
ATOM 4466 O O . GLU B 1 129 ? -17.562 5.582 11.68 1 86.94 129 GLU B O 1
ATOM 4471 N N . GLN B 1 130 ? -19.047 3.965 11.148 1 86.44 130 GLN B N 1
ATOM 4472 C CA . GLN B 1 130 ? -18.25 2.947 11.82 1 86.44 130 GLN B CA 1
ATOM 4473 C C . GLN B 1 130 ? -17.328 2.232 10.836 1 86.44 130 GLN B C 1
ATOM 4475 O O . GLN B 1 130 ? -16.438 1.492 11.242 1 86.44 130 GLN B O 1
ATOM 4480 N N . ALA B 1 131 ? -17.516 2.535 9.617 1 88.88 131 ALA B N 1
ATOM 4481 C CA . ALA B 1 131 ? -16.828 1.767 8.586 1 88.88 131 ALA B CA 1
ATOM 4482 C C . ALA B 1 131 ? -15.375 2.217 8.445 1 88.88 131 ALA B C 1
ATOM 4484 O O . ALA B 1 131 ? -15.078 3.414 8.5 1 88.88 131 ALA B O 1
ATOM 4485 N N . HIS B 1 132 ? -14.539 1.274 8.352 1 85.62 132 HIS B N 1
ATOM 4486 C CA . HIS B 1 132 ? -13.141 1.544 8.031 1 85.62 132 HIS B CA 1
ATOM 4487 C C . HIS B 1 132 ? -12.914 1.565 6.527 1 85.62 132 HIS B C 1
ATOM 4489 O O . HIS B 1 132 ? -12.039 2.279 6.035 1 85.62 132 HIS B O 1
ATOM 4495 N N . LEU B 1 133 ? -13.664 0.761 5.84 1 90.44 133 LEU B N 1
ATOM 4496 C CA . LEU B 1 133 ? -13.609 0.688 4.383 1 90.44 133 LEU B CA 1
ATOM 4497 C C . LEU B 1 133 ? -15.008 0.613 3.787 1 90.44 133 LEU B C 1
ATOM 4499 O O . LEU B 1 133 ? -15.945 0.143 4.441 1 90.44 133 LEU B O 1
ATOM 4503 N N . PHE B 1 134 ? -15.078 1.092 2.609 1 93.06 134 PHE B N 1
ATOM 4504 C CA . PHE B 1 134 ? -16.312 1.073 1.843 1 93.06 134 PHE B CA 1
ATOM 4505 C C . PHE B 1 134 ? -16.188 0.168 0.624 1 93.06 134 PHE B C 1
ATOM 4507 O O . PHE B 1 134 ? -15.273 0.334 -0.184 1 93.06 134 PHE B O 1
ATOM 4514 N N . PHE B 1 135 ? -17.062 -0.813 0.504 1 92.56 135 PHE B N 1
ATOM 4515 C CA . PHE B 1 135 ? -17.016 -1.777 -0.589 1 92.56 135 PHE B CA 1
ATOM 4516 C C . PHE B 1 135 ? -17.938 -1.346 -1.726 1 92.56 135 PHE B C 1
ATOM 4518 O O . PHE B 1 135 ? -19.109 -1.013 -1.497 1 92.56 135 PHE B O 1
ATOM 4525 N N . ILE B 1 136 ? -17.406 -1.284 -2.926 1 93.19 136 ILE B N 1
ATOM 4526 C CA . ILE B 1 136 ? -18.172 -1.048 -4.141 1 93.19 136 ILE B CA 1
ATOM 4527 C C . ILE B 1 136 ? -18.562 -2.383 -4.777 1 93.19 136 ILE B C 1
ATOM 4529 O O . ILE B 1 136 ? -17.719 -3.037 -5.406 1 93.19 136 ILE B O 1
ATOM 4533 N N . PRO B 1 137 ? -19.781 -2.77 -4.645 1 91.12 137 PRO B N 1
ATOM 4534 C CA . PRO B 1 137 ? -20.172 -4.129 -5.016 1 91.12 137 PRO B CA 1
ATOM 4535 C C . PRO B 1 137 ? -20.516 -4.262 -6.496 1 91.12 137 PRO B C 1
ATOM 4537 O O . PRO B 1 137 ? -21.703 -4.418 -6.848 1 91.12 137 PRO B O 1
ATOM 4540 N N . ILE B 1 138 ? -19.594 -4.25 -7.336 1 88.38 138 ILE B N 1
ATOM 4541 C CA . ILE B 1 138 ? -19.781 -4.434 -8.766 1 88.38 138 ILE B CA 1
ATOM 4542 C C . ILE B 1 138 ? -18.922 -5.594 -9.266 1 88.38 138 ILE B C 1
ATOM 4544 O O . ILE B 1 138 ? -17.75 -5.684 -8.922 1 88.38 138 ILE B O 1
ATOM 4548 N N . SER B 1 139 ? -19.516 -6.473 -9.992 1 85.25 139 SER B N 1
ATOM 4549 C CA . SER B 1 139 ? -18.844 -7.68 -10.453 1 85.25 139 SER B CA 1
ATOM 4550 C C . SER B 1 139 ? -18.438 -7.562 -11.922 1 85.25 139 SER B C 1
ATOM 4552 O O . SER B 1 139 ? -19.281 -7.672 -12.812 1 85.25 139 SER B O 1
ATOM 4554 N N . CYS B 1 140 ? -17.188 -7.508 -12.164 1 82.19 140 CYS B N 1
ATOM 4555 C CA . CYS B 1 140 ? -16.688 -7.449 -13.539 1 82.19 140 CYS B CA 1
ATOM 4556 C C . CYS B 1 140 ? -16.891 -8.781 -14.242 1 82.19 140 CYS B C 1
ATOM 4558 O O . CYS B 1 140 ? -17.141 -8.82 -15.453 1 82.19 140 CYS B O 1
ATOM 4560 N N . GLN B 1 141 ? -16.797 -9.805 -13.492 1 80.19 141 GLN B N 1
ATOM 4561 C CA . GLN B 1 141 ? -17 -11.125 -14.07 1 80.19 141 GLN B CA 1
ATOM 4562 C C . GLN B 1 141 ? -18.422 -11.289 -14.578 1 80.19 141 GLN B C 1
ATOM 4564 O O . GLN B 1 141 ? -18.641 -11.828 -15.664 1 80.19 141 GLN B O 1
ATOM 4569 N N . LYS B 1 142 ? -19.297 -10.906 -13.781 1 83.12 142 LYS B N 1
ATOM 4570 C CA . LYS B 1 142 ? -20.703 -11.016 -14.188 1 83.12 142 LYS B CA 1
ATOM 4571 C C . LYS B 1 142 ? -21 -10.102 -15.367 1 83.12 142 LYS B C 1
ATOM 4573 O O . LYS B 1 142 ? -21.797 -10.445 -16.234 1 83.12 142 LYS B O 1
ATOM 4578 N N . MET B 1 143 ? -20.359 -8.953 -15.414 1 85.44 143 MET B N 1
ATOM 4579 C CA . MET B 1 143 ? -20.531 -8.047 -16.547 1 85.44 143 MET B CA 1
ATOM 4580 C C . MET B 1 143 ? -20.094 -8.711 -17.844 1 85.44 143 MET B C 1
ATOM 4582 O O . MET B 1 143 ? -20.797 -8.672 -18.844 1 85.44 143 MET B O 1
ATOM 4586 N N . ARG B 1 144 ? -18.938 -9.297 -17.75 1 81 144 ARG B N 1
ATOM 4587 C CA . ARG B 1 144 ? -18.406 -9.969 -18.938 1 81 144 ARG B CA 1
ATOM 4588 C C . ARG B 1 144 ? -19.266 -11.156 -19.328 1 81 144 ARG B C 1
ATOM 4590 O O . ARG B 1 144 ? -19.484 -11.406 -20.516 1 81 144 ARG B O 1
ATOM 4597 N N . GLY B 1 145 ? -19.688 -11.883 -18.328 1 79.44 145 GLY B N 1
ATOM 4598 C CA . GLY B 1 145 ? -20.562 -13.023 -18.578 1 79.44 145 GLY B CA 1
ATOM 4599 C C . GLY B 1 145 ? -21.891 -12.641 -19.188 1 79.44 145 GLY B C 1
ATOM 4600 O O . GLY B 1 145 ? -22.531 -13.445 -19.875 1 79.44 145 GLY B O 1
ATOM 4601 N N . SER B 1 146 ? -22.281 -11.438 -18.969 1 82.62 146 SER B N 1
ATOM 4602 C CA . SER B 1 146 ? -23.547 -10.945 -19.516 1 82.62 146 SER B CA 1
ATOM 4603 C C . SER B 1 146 ? -23.359 -10.352 -20.906 1 82.62 146 SER B C 1
ATOM 4605 O O . SER B 1 146 ? -24.281 -9.742 -21.453 1 82.62 146 SER B O 1
ATOM 4607 N N . GLY B 1 147 ? -22.094 -10.492 -21.422 1 83.31 147 GLY B N 1
ATOM 4608 C CA . GLY B 1 147 ? -21.844 -10.117 -22.797 1 83.31 147 GLY B CA 1
ATOM 4609 C C . GLY B 1 147 ? -21.359 -8.688 -22.953 1 83.31 147 GLY B C 1
ATOM 4610 O O . GLY B 1 147 ? -21.25 -8.18 -24.078 1 83.31 147 GLY B O 1
ATOM 4611 N N . ALA B 1 148 ? -21.094 -8 -21.891 1 86.44 148 ALA B N 1
ATOM 4612 C CA . ALA B 1 148 ? -20.641 -6.617 -21.984 1 86.44 148 ALA B CA 1
ATOM 4613 C C . ALA B 1 148 ? -19.266 -6.531 -22.641 1 86.44 148 ALA B C 1
ATOM 4615 O O . ALA B 1 148 ? -18.391 -7.359 -22.359 1 86.44 148 ALA B O 1
ATOM 4616 N N . SER B 1 149 ? -19.141 -5.594 -23.625 1 87.62 149 SER B N 1
ATOM 4617 C CA . SER B 1 149 ? -17.828 -5.305 -24.172 1 87.62 149 SER B CA 1
ATOM 4618 C C . SER B 1 149 ? -16.938 -4.594 -23.156 1 87.62 149 SER B C 1
ATOM 4620 O O . SER B 1 149 ? -17.438 -4.055 -22.172 1 87.62 149 SER B O 1
ATOM 4622 N N . TYR B 1 150 ? -15.656 -4.547 -23.391 1 82.19 150 TYR B N 1
ATOM 4623 C CA . TYR B 1 150 ? -14.719 -3.875 -22.484 1 82.19 150 TYR B CA 1
ATOM 4624 C C . TYR B 1 150 ? -15.047 -2.393 -22.359 1 82.19 150 TYR B C 1
ATOM 4626 O O . TYR B 1 150 ? -15 -1.83 -21.266 1 82.19 150 TYR B O 1
ATOM 4634 N N . GLU B 1 151 ? -15.352 -1.827 -23.453 1 87.06 151 GLU B N 1
ATOM 4635 C CA . GLU B 1 151 ? -15.711 -0.414 -23.453 1 87.06 151 GLU B CA 1
ATOM 4636 C C . GLU B 1 151 ? -16.969 -0.166 -22.625 1 87.06 151 GLU B C 1
ATOM 4638 O O . GLU B 1 151 ? -17.031 0.811 -21.875 1 87.06 151 GLU B O 1
ATOM 4643 N N . ASN B 1 152 ? -17.891 -1.065 -22.734 1 91.12 152 ASN B N 1
ATOM 4644 C CA . ASN B 1 152 ? -19.125 -0.917 -21.984 1 91.12 152 ASN B CA 1
ATOM 4645 C C . ASN B 1 152 ? -18.906 -1.146 -20.5 1 91.12 152 ASN B C 1
ATOM 4647 O O . ASN B 1 152 ? -19.562 -0.514 -19.656 1 91.12 152 ASN B O 1
ATOM 4651 N N . MET B 1 153 ? -18.016 -2.051 -20.219 1 90.38 153 MET B N 1
ATOM 4652 C CA . MET B 1 153 ? -17.703 -2.303 -18.812 1 90.38 153 MET B CA 1
ATOM 4653 C C . MET B 1 153 ? -17.172 -1.047 -18.141 1 90.38 153 MET B C 1
ATOM 4655 O O . MET B 1 153 ? -17.547 -0.73 -17.016 1 90.38 153 MET B O 1
ATOM 4659 N N . THR B 1 154 ? -16.312 -0.349 -18.875 1 91.69 154 THR B N 1
ATOM 4660 C CA . THR B 1 154 ? -15.734 0.889 -18.344 1 91.69 154 THR B CA 1
ATOM 4661 C C . THR B 1 154 ? -16.828 1.918 -18.078 1 91.69 154 THR B C 1
ATOM 4663 O O . THR B 1 154 ? -16.828 2.57 -17.031 1 91.69 154 THR B O 1
ATOM 4666 N N . THR B 1 155 ? -17.75 2.008 -18.969 1 94.44 155 THR B N 1
ATOM 4667 C CA . THR B 1 155 ? -18.844 2.955 -18.844 1 94.44 155 THR B CA 1
ATOM 4668 C C . THR B 1 155 ? -19.75 2.568 -17.688 1 94.44 155 THR B C 1
ATOM 4670 O O . THR B 1 155 ? -20.203 3.432 -16.922 1 94.44 155 THR B O 1
ATOM 4673 N N . ILE B 1 156 ? -20.016 1.317 -17.547 1 92.44 156 ILE B N 1
ATOM 4674 C CA . ILE B 1 156 ? -20.891 0.817 -16.484 1 92.44 156 ILE B CA 1
ATOM 4675 C C . ILE B 1 156 ? -20.281 1.14 -15.125 1 92.44 156 ILE B C 1
ATOM 4677 O O . ILE B 1 156 ? -20.969 1.663 -14.234 1 92.44 156 ILE B O 1
ATOM 4681 N N . VAL B 1 157 ? -19.016 0.863 -14.969 1 92.75 157 VAL B N 1
ATOM 4682 C CA . VAL B 1 157 ? -18.328 1.123 -13.703 1 92.75 157 VAL B CA 1
ATOM 4683 C C . VAL B 1 157 ? -18.297 2.625 -13.43 1 92.75 157 VAL B C 1
ATOM 4685 O O . VAL B 1 157 ? -18.578 3.066 -12.312 1 92.75 157 VAL B O 1
ATOM 4688 N N . GLN B 1 158 ? -17.984 3.393 -14.445 1 95.44 158 GLN B N 1
ATOM 4689 C CA . GLN B 1 158 ? -17.938 4.844 -14.312 1 95.44 158 GLN B CA 1
ATOM 4690 C C . GLN B 1 158 ? -19.281 5.395 -13.844 1 95.44 158 GLN B C 1
ATOM 4692 O O . GLN B 1 158 ? -19.344 6.191 -12.906 1 95.44 158 GLN B O 1
ATOM 4697 N N . ASN B 1 159 ? -20.328 4.945 -14.492 1 95.56 159 ASN B N 1
ATOM 4698 C CA . ASN B 1 159 ? -21.656 5.41 -14.141 1 95.56 159 ASN B CA 1
ATOM 4699 C C . ASN B 1 159 ? -22.047 4.992 -12.727 1 95.56 159 ASN B C 1
ATOM 4701 O O . ASN B 1 159 ? -22.656 5.773 -11.992 1 95.56 159 ASN B O 1
ATOM 4705 N N . TYR B 1 160 ? -21.75 3.818 -12.422 1 94.69 160 TYR B N 1
ATOM 4706 C CA . TYR B 1 160 ? -22.078 3.316 -11.094 1 94.69 160 TYR B CA 1
ATOM 4707 C C . TYR B 1 160 ? -21.359 4.121 -10.008 1 94.69 160 TYR B C 1
ATOM 4709 O O . TYR B 1 160 ? -22 4.598 -9.062 1 94.69 160 TYR B O 1
ATOM 4717 N N . VAL B 1 161 ? -20.094 4.336 -10.125 1 96.12 161 VAL B N 1
ATOM 4718 C CA . VAL B 1 161 ? -19.312 5.066 -9.141 1 96.12 161 VAL B CA 1
ATOM 4719 C C . VAL B 1 161 ? -19.781 6.512 -9.062 1 96.12 161 VAL B C 1
ATOM 4721 O O . VAL B 1 161 ? -19.938 7.062 -7.969 1 96.12 161 VAL B O 1
ATOM 4724 N N . GLN B 1 162 ? -20.031 7.082 -10.203 1 97 162 GLN B N 1
ATOM 4725 C CA . GLN B 1 162 ? -20.547 8.445 -10.227 1 97 162 GLN B CA 1
ATOM 4726 C C . GLN B 1 162 ? -21.875 8.547 -9.484 1 97 162 GLN B C 1
ATOM 4728 O O . GLN B 1 162 ? -22.125 9.523 -8.773 1 97 162 GLN B O 1
ATOM 4733 N N . SER B 1 163 ? -22.719 7.551 -9.688 1 97.06 163 SER B N 1
ATOM 4734 C CA . SER B 1 163 ? -24 7.547 -8.984 1 97.06 163 SER B CA 1
ATOM 4735 C C . SER B 1 163 ? -23.797 7.48 -7.473 1 97.06 163 SER B C 1
ATOM 4737 O O . SER B 1 163 ? -24.547 8.102 -6.715 1 97.06 163 SER B O 1
ATOM 4739 N N . LEU B 1 164 ? -22.844 6.715 -7.008 1 97 164 LEU B N 1
ATOM 4740 C CA . LEU B 1 164 ? -22.547 6.633 -5.582 1 97 164 LEU B CA 1
ATOM 4741 C C . LEU B 1 164 ? -22.016 7.965 -5.062 1 97 164 LEU B C 1
ATOM 4743 O O . LEU B 1 164 ? -22.391 8.406 -3.977 1 97 164 LEU B O 1
ATOM 4747 N N . ILE B 1 165 ? -21.125 8.609 -5.84 1 97 165 ILE B N 1
ATOM 4748 C CA . ILE B 1 165 ? -20.516 9.883 -5.48 1 97 165 ILE B CA 1
ATOM 4749 C C . ILE B 1 165 ? -21.609 10.938 -5.293 1 97 165 ILE B C 1
ATOM 4751 O O . ILE B 1 165 ? -21.547 11.742 -4.363 1 97 165 ILE B O 1
ATOM 4755 N N . LEU B 1 166 ? -22.594 10.93 -6.121 1 97.12 166 LEU B N 1
ATOM 4756 C CA . LEU B 1 166 ? -23.672 11.914 -6.094 1 97.12 166 LEU B CA 1
ATOM 4757 C C . LEU B 1 166 ? -24.656 11.609 -4.957 1 97.12 166 LEU B C 1
ATOM 4759 O O . LEU B 1 166 ? -25.188 12.531 -4.336 1 97.12 166 LEU B O 1
ATOM 4763 N N . LYS B 1 167 ? -24.844 10.398 -4.672 1 97.44 167 LYS B N 1
ATOM 4764 C CA . LYS B 1 167 ? -25.891 9.977 -3.748 1 97.44 167 LYS B CA 1
ATOM 4765 C C . LYS B 1 167 ? -25.406 10.016 -2.305 1 97.44 167 LYS B C 1
ATOM 4767 O O . LYS B 1 167 ? -26.172 10.281 -1.384 1 97.44 167 LYS B O 1
ATOM 4772 N N . TYR B 1 168 ? -24.125 9.641 -2.1 1 97 168 TYR B N 1
ATOM 4773 C CA . TYR B 1 168 ? -23.594 9.523 -0.75 1 97 168 TYR B CA 1
ATOM 4774 C C . TYR B 1 168 ? -22.406 10.461 -0.558 1 97 168 TYR B C 1
ATOM 4776 O O . TYR B 1 168 ? -21.672 10.75 -1.509 1 97 168 TYR B O 1
ATOM 4784 N N . PRO B 1 169 ? -22.125 10.875 0.667 1 94.88 169 PRO B N 1
ATOM 4785 C CA . PRO B 1 169 ? -21 11.781 0.923 1 94.88 169 PRO B CA 1
ATOM 4786 C C . PRO B 1 169 ? -19.688 11.031 1.151 1 94.88 169 PRO B C 1
ATOM 4788 O O . PRO B 1 169 ? -18.625 11.656 1.266 1 94.88 169 PRO B O 1
ATOM 4791 N N . TYR B 1 170 ? -19.672 9.727 1.182 1 94.44 170 TYR B N 1
ATOM 4792 C CA . TYR B 1 170 ? -18.547 8.953 1.707 1 94.44 170 TYR B CA 1
ATOM 4793 C C . TYR B 1 170 ? -17.344 9.016 0.768 1 94.44 170 TYR B C 1
ATOM 4795 O O . TYR B 1 170 ? -16.219 9.234 1.21 1 94.44 170 TYR B O 1
ATOM 4803 N N . TRP B 1 171 ? -17.562 8.859 -0.546 1 95.5 171 TRP B N 1
ATOM 4804 C CA . TRP B 1 171 ? -16.469 8.883 -1.524 1 95.5 171 TRP B CA 1
ATOM 4805 C C . TRP B 1 171 ? -15.711 10.195 -1.462 1 95.5 171 TRP B C 1
ATOM 4807 O O . TRP B 1 171 ? -14.484 10.211 -1.419 1 95.5 171 TRP B O 1
ATOM 4817 N N . ASN B 1 172 ? -16.453 11.258 -1.388 1 93.31 172 ASN B N 1
ATOM 4818 C CA . ASN B 1 172 ? -15.875 12.594 -1.489 1 93.31 172 ASN B CA 1
ATOM 4819 C C . ASN B 1 172 ? -15.062 12.945 -0.249 1 93.31 172 ASN B C 1
ATOM 4821 O O . ASN B 1 172 ? -14.234 13.859 -0.283 1 93.31 172 ASN B O 1
ATOM 4825 N N . ARG B 1 173 ? -15.25 12.227 0.78 1 89.88 173 ARG B N 1
ATOM 4826 C CA . ARG B 1 173 ? -14.492 12.492 1.995 1 89.88 173 ARG B CA 1
ATOM 4827 C C . ARG B 1 173 ? -13.008 12.18 1.79 1 89.88 173 ARG B C 1
ATOM 4829 O O . ARG B 1 173 ? -12.148 12.836 2.377 1 89.88 173 ARG B O 1
ATOM 4836 N N . THR B 1 174 ? -12.727 11.188 0.958 1 91.69 174 THR B N 1
ATOM 4837 C CA . THR B 1 174 ? -11.344 10.75 0.789 1 91.69 174 THR B CA 1
ATOM 4838 C C . THR B 1 174 ? -11 10.594 -0.691 1 91.69 174 THR B C 1
ATOM 4840 O O . THR B 1 174 ? -9.938 10.07 -1.037 1 91.69 174 THR B O 1
ATOM 4843 N N . LEU B 1 175 ? -11.945 10.961 -1.491 1 94.94 175 LEU B N 1
ATOM 4844 C CA . LEU B 1 175 ? -11.812 10.766 -2.932 1 94.94 175 LEU B CA 1
ATOM 4845 C C . LEU B 1 175 ? -11.539 9.305 -3.266 1 94.94 175 LEU B C 1
ATOM 4847 O O . LEU B 1 175 ? -10.688 9.008 -4.105 1 94.94 175 LEU B O 1
ATOM 4851 N N . GLY B 1 176 ? -12.094 8.469 -2.479 1 95.31 176 GLY B N 1
ATOM 4852 C CA . GLY B 1 176 ? -12.062 7.043 -2.775 1 95.31 176 GLY B CA 1
ATOM 4853 C C . GLY B 1 176 ? -10.93 6.312 -2.08 1 95.31 176 GLY B C 1
ATOM 4854 O O . GLY B 1 176 ? -10.797 5.094 -2.207 1 95.31 176 GLY B O 1
ATOM 4855 N N . ALA B 1 177 ? -10.141 6.941 -1.254 1 92.81 177 ALA B N 1
ATOM 4856 C CA . ALA B 1 177 ? -8.961 6.324 -0.658 1 92.81 177 ALA B CA 1
ATOM 4857 C C . ALA B 1 177 ? -9.352 5.23 0.331 1 92.81 177 ALA B C 1
ATOM 4859 O O . ALA B 1 177 ? -8.57 4.309 0.591 1 92.81 177 ALA B O 1
ATOM 4860 N N . ASP B 1 178 ? -10.5 5.305 0.881 1 90.69 178 ASP B N 1
ATOM 4861 C CA . ASP B 1 178 ? -10.953 4.277 1.812 1 90.69 178 ASP B CA 1
ATOM 4862 C C . ASP B 1 178 ? -11.984 3.363 1.157 1 90.69 178 ASP B C 1
ATOM 4864 O O . ASP B 1 178 ? -12.812 2.764 1.845 1 90.69 178 ASP B O 1
ATOM 4868 N N . HIS B 1 179 ? -12.016 3.309 -0.119 1 94.12 179 HIS B N 1
ATOM 4869 C CA . HIS B 1 179 ? -12.898 2.422 -0.87 1 94.12 179 HIS B CA 1
ATOM 4870 C C . HIS B 1 179 ? -12.117 1.254 -1.471 1 94.12 179 HIS B C 1
ATOM 4872 O O . HIS B 1 179 ? -10.906 1.34 -1.653 1 94.12 179 HIS B O 1
ATOM 4878 N N . PHE B 1 180 ? -12.789 0.191 -1.709 1 91.12 180 PHE B N 1
ATOM 4879 C CA . PHE B 1 180 ? -12.164 -0.921 -2.416 1 91.12 180 PHE B CA 1
ATOM 4880 C C . PHE B 1 180 ? -13.195 -1.688 -3.234 1 91.12 180 PHE B C 1
ATOM 4882 O O . PHE B 1 180 ? -14.398 -1.531 -3.031 1 91.12 180 PHE B O 1
ATOM 4889 N N . PHE B 1 181 ? -12.719 -2.338 -4.113 1 86.94 181 PHE B N 1
ATOM 4890 C CA . PHE B 1 181 ? -13.57 -3.166 -4.961 1 86.94 181 PHE B CA 1
ATOM 4891 C C . PHE B 1 181 ? -12.797 -4.367 -5.492 1 86.94 181 PHE B C 1
ATOM 4893 O O . PHE B 1 181 ? -11.57 -4.41 -5.41 1 86.94 181 PHE B O 1
ATOM 4900 N N . VAL B 1 182 ? -13.523 -5.41 -5.91 1 84.25 182 VAL B N 1
ATOM 4901 C CA . VAL B 1 182 ? -12.914 -6.66 -6.359 1 84.25 182 VAL B CA 1
ATOM 4902 C C . VAL B 1 182 ? -13.062 -6.789 -7.875 1 84.25 182 VAL B C 1
ATOM 4904 O O . VAL B 1 182 ? -14.156 -6.59 -8.414 1 84.25 182 VAL B O 1
ATOM 4907 N N . THR B 1 183 ? -11.992 -6.988 -8.445 1 78.75 183 THR B N 1
ATOM 4908 C CA . THR B 1 183 ? -12.016 -7.172 -9.891 1 78.75 183 THR B CA 1
ATOM 4909 C C . THR B 1 183 ? -11.281 -8.445 -10.289 1 78.75 183 THR B C 1
ATOM 4911 O O . THR B 1 183 ? -10.055 -8.523 -10.18 1 78.75 183 THR B O 1
ATOM 4914 N N . CYS B 1 184 ? -12.188 -9.438 -10.523 1 74.38 184 CYS B N 1
ATOM 4915 C CA . CYS B 1 184 ? -11.609 -10.68 -11.023 1 74.38 184 CYS B CA 1
ATOM 4916 C C . CYS B 1 184 ? -11.711 -10.758 -12.539 1 74.38 184 CYS B C 1
ATOM 4918 O O . CYS B 1 184 ? -12.477 -10.008 -13.156 1 74.38 184 CYS B O 1
ATOM 4920 N N . HIS B 1 185 ? -10.797 -11.109 -13.289 1 62.16 185 HIS B N 1
ATOM 4921 C CA . HIS B 1 185 ? -10.695 -11.312 -14.734 1 62.16 185 HIS B CA 1
ATOM 4922 C C . HIS B 1 185 ? -9.617 -10.422 -15.336 1 62.16 185 HIS B C 1
ATOM 4924 O O . HIS B 1 185 ? -9.289 -9.367 -14.781 1 62.16 185 HIS B O 1
ATOM 4930 N N . ASP B 1 186 ? -9.086 -10.844 -16.328 1 61.91 186 ASP B N 1
ATOM 4931 C CA . ASP B 1 186 ? -8.055 -10.148 -17.078 1 61.91 186 ASP B CA 1
ATOM 4932 C C . ASP B 1 186 ? -8.492 -8.727 -17.438 1 61.91 186 ASP B C 1
ATOM 4934 O O . ASP B 1 186 ? -7.668 -7.816 -17.5 1 61.91 186 ASP B O 1
ATOM 4938 N N . VAL B 1 187 ? -9.859 -8.555 -17.406 1 64.69 187 VAL B N 1
ATOM 4939 C CA . VAL B 1 187 ? -10.445 -7.324 -17.938 1 64.69 187 VAL B CA 1
ATOM 4940 C C . VAL B 1 187 ? -10.82 -6.395 -16.781 1 64.69 187 VAL B C 1
ATOM 4942 O O . VAL B 1 187 ? -11.055 -5.203 -16.984 1 64.69 187 VAL B O 1
ATOM 4945 N N . GLY B 1 188 ? -10.672 -6.871 -15.594 1 67.62 188 GLY B N 1
ATOM 4946 C CA . GLY B 1 188 ? -11.141 -6.105 -14.453 1 67.62 188 GLY B CA 1
ATOM 4947 C C . GLY B 1 188 ? -10.398 -4.797 -14.266 1 67.62 188 GLY B C 1
ATOM 4948 O O . GLY B 1 188 ? -11.008 -3.754 -14.039 1 67.62 188 GLY B O 1
ATOM 4949 N N . VAL B 1 189 ? -9.156 -4.789 -14.477 1 75.12 189 VAL B N 1
ATOM 4950 C CA . VAL B 1 189 ? -8.367 -3.576 -14.289 1 75.12 189 VAL B CA 1
ATOM 4951 C C . VAL B 1 189 ? -8.758 -2.539 -15.336 1 75.12 189 VAL B C 1
ATOM 4953 O O . VAL B 1 189 ? -8.844 -1.346 -15.039 1 75.12 189 VAL B O 1
ATOM 4956 N N . ARG B 1 190 ? -9.125 -2.99 -16.453 1 78.06 190 ARG B N 1
ATOM 4957 C CA . ARG B 1 190 ? -9.484 -2.094 -17.547 1 78.06 190 ARG B CA 1
ATOM 4958 C C . ARG B 1 190 ? -10.859 -1.468 -17.312 1 78.06 190 ARG B C 1
ATOM 4960 O O . ARG B 1 190 ? -11.094 -0.322 -17.703 1 78.06 190 ARG B O 1
ATOM 4967 N N . ALA B 1 191 ? -11.695 -2.262 -16.672 1 85.38 191 ALA B N 1
ATOM 4968 C CA . ALA B 1 191 ? -13.062 -1.799 -16.438 1 85.38 191 ALA B CA 1
ATOM 4969 C C . ALA B 1 191 ? -13.078 -0.531 -15.594 1 85.38 191 ALA B C 1
ATOM 4971 O O . ALA B 1 191 ? -14.039 0.24 -15.633 1 85.38 191 ALA B O 1
ATOM 4972 N N . THR B 1 192 ? -12.008 -0.263 -14.859 1 87.75 192 THR B N 1
ATOM 4973 C CA . THR B 1 192 ? -11.984 0.859 -13.93 1 87.75 192 THR B CA 1
ATOM 4974 C C . THR B 1 192 ? -11.32 2.076 -14.562 1 87.75 192 THR B C 1
ATOM 4976 O O . THR B 1 192 ? -11.281 3.152 -13.969 1 87.75 192 THR B O 1
ATOM 4979 N N . GLU B 1 193 ? -10.852 1.977 -15.766 1 87.5 193 GLU B N 1
ATOM 4980 C CA . GLU B 1 193 ? -10.016 3.008 -16.375 1 87.5 193 GLU B CA 1
ATOM 4981 C C . GLU B 1 193 ? -10.805 4.293 -16.609 1 87.5 193 GLU B C 1
ATOM 4983 O O . GLU B 1 193 ? -10.227 5.367 -16.766 1 87.5 193 GLU B O 1
ATOM 4988 N N . GLY B 1 194 ? -12.117 4.199 -16.562 1 89 194 GLY B N 1
ATOM 4989 C CA . GLY B 1 194 ? -12.953 5.375 -16.766 1 89 194 GLY B CA 1
ATOM 4990 C C . GLY B 1 194 ? -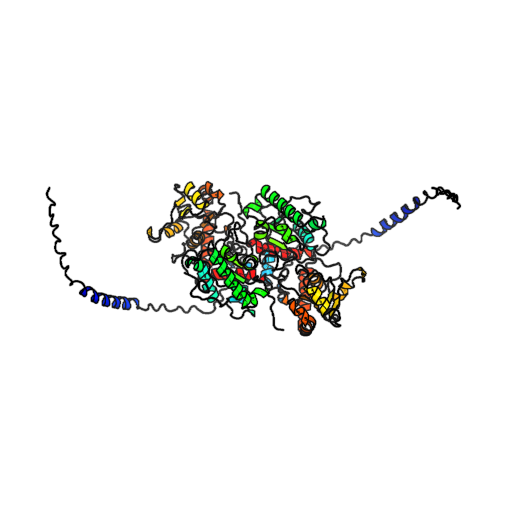13.047 6.25 -15.523 1 89 194 GLY B C 1
ATOM 4991 O O . GLY B 1 194 ? -13.586 7.359 -15.586 1 89 194 GLY B O 1
ATOM 4992 N N . VAL B 1 195 ? -12.562 5.789 -14.406 1 92.56 195 VAL B N 1
ATOM 4993 C CA . VAL B 1 195 ? -12.562 6.539 -13.156 1 92.56 195 VAL B CA 1
ATOM 4994 C C . VAL B 1 195 ? -11.141 6.613 -12.602 1 92.56 195 VAL B C 1
ATOM 4996 O O . VAL B 1 195 ? -10.781 5.863 -11.695 1 92.56 195 VAL B O 1
ATOM 4999 N N . PRO B 1 196 ? -10.406 7.598 -13.016 1 93.62 196 PRO B N 1
ATOM 5000 C CA . PRO B 1 196 ? -8.984 7.676 -12.664 1 93.62 196 PRO B CA 1
ATOM 5001 C C . PRO B 1 196 ? -8.758 7.688 -11.148 1 93.62 196 PRO B C 1
ATOM 5003 O O . PRO B 1 196 ? -7.828 7.043 -10.656 1 93.62 196 PRO B O 1
ATOM 5006 N N . LEU B 1 197 ? -9.594 8.359 -10.422 1 95.25 197 LEU B N 1
ATOM 5007 C CA . LEU B 1 197 ? -9.414 8.43 -8.977 1 95.25 197 LEU B CA 1
ATOM 5008 C C . LEU B 1 197 ? -9.68 7.074 -8.328 1 95.25 197 LEU B C 1
ATOM 5010 O O . LEU B 1 197 ? -9.102 6.758 -7.285 1 95.25 197 LEU B O 1
ATOM 5014 N N . LEU B 1 198 ? -10.578 6.305 -8.984 1 94.38 198 LEU B N 1
ATOM 5015 C CA . LEU B 1 198 ? -10.805 4.945 -8.508 1 94.38 198 LEU B CA 1
ATOM 5016 C C . LEU B 1 198 ? -9.539 4.102 -8.648 1 94.38 198 LEU B C 1
ATOM 5018 O O . LEU B 1 198 ? -9.172 3.373 -7.73 1 94.38 198 LEU B O 1
ATOM 5022 N N . VAL B 1 199 ? -8.875 4.223 -9.766 1 93.19 199 VAL B N 1
ATOM 5023 C CA . VAL B 1 199 ? -7.656 3.473 -10.039 1 93.19 199 VAL B CA 1
ATOM 5024 C C . VAL B 1 199 ? -6.539 3.951 -9.117 1 93.19 199 VAL B C 1
ATOM 5026 O O . VAL B 1 199 ? -5.836 3.139 -8.508 1 93.19 199 VAL B O 1
ATOM 5029 N N . LYS B 1 200 ? -6.449 5.172 -8.93 1 94 200 LYS B N 1
ATOM 5030 C CA . LYS B 1 200 ? -5.32 5.758 -8.211 1 94 200 LYS B CA 1
ATOM 5031 C C . LYS B 1 200 ? -5.484 5.598 -6.699 1 94 200 LYS B C 1
ATOM 5033 O O . LYS B 1 200 ? -4.547 5.195 -6.008 1 94 200 LYS B O 1
ATOM 5038 N N . ASN B 1 201 ? -6.723 5.879 -6.195 1 94.94 201 ASN B N 1
ATOM 5039 C CA . ASN B 1 201 ? -6.871 6.059 -4.758 1 94.94 201 ASN B CA 1
ATOM 5040 C C . ASN B 1 201 ? -7.441 4.809 -4.094 1 94.94 201 ASN B C 1
ATOM 5042 O O . ASN B 1 201 ? -7.148 4.527 -2.93 1 94.94 201 ASN B O 1
ATOM 5046 N N . SER B 1 202 ? -8.273 4.078 -4.746 1 93.44 202 SER B N 1
ATOM 5047 C CA . SER B 1 202 ? -8.969 2.961 -4.117 1 93.44 202 SER B CA 1
ATOM 5048 C C . SER B 1 202 ? -8.133 1.687 -4.168 1 93.44 202 SER B C 1
ATOM 5050 O O . SER B 1 202 ? -7.27 1.539 -5.031 1 93.44 202 SER B O 1
ATOM 5052 N N . ILE B 1 203 ? -8.391 0.831 -3.225 1 90.81 203 ILE B N 1
ATOM 5053 C CA . ILE B 1 203 ? -7.742 -0.478 -3.213 1 90.81 203 ILE B CA 1
ATOM 5054 C C . ILE B 1 203 ? -8.477 -1.423 -4.164 1 90.81 203 ILE B C 1
ATOM 5056 O O . ILE B 1 203 ? -9.695 -1.599 -4.059 1 90.81 203 ILE B O 1
ATOM 5060 N N . ARG B 1 204 ? -7.766 -1.938 -5.082 1 90.56 204 ARG B N 1
ATOM 5061 C CA . ARG B 1 204 ? -8.359 -2.924 -5.977 1 90.56 204 ARG B CA 1
ATOM 5062 C C . ARG B 1 204 ? -7.887 -4.332 -5.637 1 90.56 204 ARG B C 1
ATOM 5064 O O . ARG B 1 204 ? -6.688 -4.555 -5.445 1 90.56 204 ARG B O 1
ATOM 5071 N N . VAL B 1 205 ? -8.805 -5.219 -5.461 1 86.5 205 VAL B N 1
ATOM 5072 C CA . VAL B 1 205 ? -8.523 -6.637 -5.285 1 86.5 205 VAL B CA 1
ATOM 5073 C C . VAL B 1 205 ? -8.578 -7.348 -6.637 1 86.5 205 VAL B C 1
ATOM 5075 O O . VAL B 1 205 ? -9.656 -7.484 -7.227 1 86.5 205 VAL B O 1
ATOM 5078 N N . VAL B 1 206 ? -7.391 -7.785 -7.047 1 85.56 206 VAL B N 1
ATOM 5079 C CA . VAL B 1 206 ? -7.293 -8.148 -8.453 1 85.56 206 VAL B CA 1
ATOM 5080 C C . VAL B 1 206 ? -6.809 -9.594 -8.578 1 85.56 206 VAL B C 1
ATOM 5082 O O . VAL B 1 206 ? -5.969 -10.047 -7.801 1 85.56 206 VAL B O 1
ATOM 5085 N N . CYS B 1 207 ? -7.258 -10.344 -9.609 1 81.56 207 CYS B N 1
ATOM 5086 C CA . CYS B 1 207 ? -6.844 -11.719 -9.852 1 81.56 207 CYS B CA 1
ATOM 5087 C C . CYS B 1 207 ? -5.641 -11.773 -10.781 1 81.56 207 CYS B C 1
ATOM 5089 O O . CYS B 1 207 ? -4.957 -12.789 -10.867 1 81.56 207 CYS B O 1
ATOM 5091 N N . SER B 1 208 ? -5.324 -10.695 -11.508 1 83.19 208 SER B N 1
ATOM 5092 C CA . SER B 1 208 ? -4.191 -10.625 -12.43 1 83.19 208 SER B CA 1
ATOM 5093 C C . SER B 1 208 ? -3.158 -9.609 -11.961 1 83.19 208 SER B C 1
ATOM 5095 O O . SER B 1 208 ? -2.961 -8.578 -12.609 1 83.19 208 SER B O 1
ATOM 5097 N N . PRO B 1 209 ? -2.451 -9.969 -10.961 1 88.62 209 PRO B N 1
ATOM 5098 C CA . PRO B 1 209 ? -1.553 -8.992 -10.336 1 88.62 209 PRO B CA 1
ATOM 5099 C C . PRO B 1 209 ? -0.181 -8.945 -11.008 1 88.62 209 PRO B C 1
ATOM 5101 O O . PRO B 1 209 ? 0.829 -9.266 -10.375 1 88.62 209 PRO B O 1
ATOM 5104 N N . SER B 1 210 ? -0.11 -8.5 -12.242 1 89.94 210 SER B N 1
ATOM 5105 C CA . SER B 1 210 ? 1.148 -8.328 -12.961 1 89.94 210 SER B CA 1
ATOM 5106 C C . SER B 1 210 ? 1.685 -6.906 -12.805 1 89.94 210 SER B C 1
ATOM 5108 O O . SER B 1 210 ? 0.942 -5.938 -12.969 1 89.94 210 SER B O 1
ATOM 5110 N N . TYR B 1 211 ? 3.023 -6.785 -12.523 1 91.19 211 TYR B N 1
ATOM 5111 C CA . TYR B 1 211 ? 3.652 -5.473 -12.422 1 91.19 211 TYR B CA 1
ATOM 5112 C C . TYR B 1 211 ? 3.721 -4.793 -13.781 1 91.19 211 TYR B C 1
ATOM 5114 O O . TYR B 1 211 ? 3.969 -3.59 -13.875 1 91.19 211 TYR B O 1
ATOM 5122 N N . GLU B 1 212 ? 3.473 -5.52 -14.828 1 89.38 212 GLU B N 1
ATOM 5123 C CA . GLU B 1 212 ? 3.652 -5.016 -16.188 1 89.38 212 GLU B CA 1
ATOM 5124 C C . GLU B 1 212 ? 2.402 -4.289 -16.672 1 89.38 212 GLU B C 1
ATOM 5126 O O . GLU B 1 212 ? 2.471 -3.48 -17.609 1 89.38 212 GLU B O 1
ATOM 5131 N N . ILE B 1 213 ? 1.353 -4.551 -16 1 87.44 213 ILE B N 1
ATOM 5132 C CA . ILE B 1 213 ? 0.105 -3.986 -16.516 1 87.44 213 ILE B CA 1
ATOM 5133 C C . ILE B 1 213 ? -0.519 -3.084 -15.445 1 87.44 213 ILE B C 1
ATOM 5135 O O . ILE B 1 213 ? 0.19 -2.359 -14.742 1 87.44 213 ILE B O 1
ATOM 5139 N N . GLY B 1 214 ? -1.845 -3.029 -15.344 1 85.06 214 GLY B N 1
ATOM 5140 C CA . GLY B 1 214 ? -2.523 -2 -14.578 1 85.06 214 GLY B CA 1
ATOM 5141 C C . GLY B 1 214 ? -2.518 -2.268 -13.078 1 85.06 214 GLY B C 1
ATOM 5142 O O . GLY B 1 214 ? -2.98 -1.439 -12.297 1 85.06 214 GLY B O 1
ATOM 5143 N N . PHE B 1 215 ? -1.952 -3.391 -12.688 1 89.38 215 PHE B N 1
ATOM 5144 C CA . PHE B 1 215 ? -1.835 -3.695 -11.273 1 89.38 215 PHE B CA 1
ATOM 5145 C C . PHE B 1 215 ? -0.852 -2.748 -10.594 1 89.38 215 PHE B C 1
ATOM 5147 O O . PHE B 1 215 ? 0.273 -2.57 -11.062 1 89.38 215 PHE B O 1
ATOM 5154 N N . ILE B 1 216 ? -1.257 -2.102 -9.547 1 92.12 216 ILE B N 1
ATOM 5155 C CA . ILE B 1 216 ? -0.392 -1.21 -8.781 1 92.12 216 ILE B CA 1
ATOM 5156 C C . ILE B 1 216 ? 0.052 -1.899 -7.496 1 92.12 216 ILE B C 1
ATOM 5158 O O . ILE B 1 216 ? -0.71 -1.971 -6.527 1 92.12 216 ILE B O 1
ATOM 5162 N N . PRO B 1 217 ? 1.32 -2.301 -7.469 1 91.06 217 PRO B N 1
ATOM 5163 C CA . PRO B 1 217 ? 1.796 -2.98 -6.266 1 91.06 217 PRO B CA 1
ATOM 5164 C C . PRO B 1 217 ? 1.753 -2.088 -5.027 1 91.06 217 PRO B C 1
ATOM 5166 O O . PRO B 1 217 ? 1.737 -0.86 -5.148 1 91.06 217 PRO B O 1
ATOM 5169 N N . HIS B 1 218 ? 1.71 -2.672 -3.816 1 86.88 218 HIS B N 1
ATOM 5170 C CA . HIS B 1 218 ? 1.671 -2.018 -2.514 1 86.88 218 HIS B CA 1
ATOM 5171 C C . HIS B 1 218 ? 0.296 -1.42 -2.236 1 86.88 218 HIS B C 1
ATOM 5173 O O . HIS B 1 218 ? -0.057 -1.17 -1.082 1 86.88 218 HIS B O 1
ATOM 5179 N N . LYS B 1 219 ? -0.443 -1.104 -3.273 1 89.5 219 LYS B N 1
ATOM 5180 C CA . LYS B 1 219 ? -1.8 -0.591 -3.107 1 89.5 219 LYS B CA 1
ATOM 5181 C C . LYS B 1 219 ? -2.836 -1.677 -3.387 1 89.5 219 LYS B C 1
ATOM 5183 O O . LYS B 1 219 ? -3.65 -2.002 -2.521 1 89.5 219 LYS B O 1
ATOM 5188 N N . ASP B 1 220 ? -2.766 -2.154 -4.59 1 88.5 220 ASP B N 1
ATOM 5189 C CA . ASP B 1 220 ? -3.689 -3.219 -4.969 1 88.5 220 ASP B CA 1
ATOM 5190 C C . ASP B 1 220 ? -3.334 -4.527 -4.266 1 88.5 220 ASP B C 1
ATOM 5192 O O . ASP B 1 220 ? -2.215 -4.691 -3.773 1 88.5 220 ASP B O 1
ATOM 5196 N N . VAL B 1 221 ? -4.344 -5.406 -4.215 1 85.94 221 VAL B N 1
ATOM 5197 C CA . VAL B 1 221 ? -4.164 -6.668 -3.502 1 85.94 221 VAL B CA 1
ATOM 5198 C C . VAL B 1 221 ? -4.414 -7.836 -4.453 1 85.94 221 VAL B C 1
ATOM 5200 O O . VAL B 1 221 ? -5.445 -7.891 -5.125 1 85.94 221 VAL B O 1
ATOM 5203 N N . PRO B 1 222 ? -3.428 -8.711 -4.523 1 85.38 222 PRO B N 1
ATOM 5204 C CA . PRO B 1 222 ? -3.646 -9.891 -5.363 1 85.38 222 PRO B CA 1
ATOM 5205 C C . PRO B 1 222 ? -4.637 -10.883 -4.746 1 85.38 222 PRO B C 1
ATOM 5207 O O . PRO B 1 222 ? -4.512 -11.234 -3.57 1 85.38 222 PRO B O 1
ATOM 5210 N N . LEU B 1 223 ? -5.594 -11.32 -5.488 1 81.62 223 LEU B N 1
ATOM 5211 C CA . LEU B 1 223 ? -6.574 -12.336 -5.121 1 81.62 223 LEU B CA 1
ATOM 5212 C C . LEU B 1 223 ? -6.352 -13.617 -5.922 1 81.62 223 LEU B C 1
ATOM 5214 O O . LEU B 1 223 ? -6.309 -13.578 -7.152 1 81.62 223 LEU B O 1
ATOM 5218 N N . PRO B 1 224 ? -6.113 -14.695 -5.18 1 77.94 224 PRO B N 1
ATOM 5219 C CA . PRO B 1 224 ? -6.023 -15.93 -5.953 1 77.94 224 PRO B CA 1
ATOM 5220 C C . PRO B 1 224 ? -7.273 -16.203 -6.781 1 77.94 224 PRO B C 1
ATOM 5222 O O . PRO B 1 224 ? -8.391 -15.914 -6.34 1 77.94 224 PRO B O 1
ATOM 5225 N N . GLN B 1 225 ? -7.102 -16.719 -7.918 1 73.88 225 GLN B N 1
ATOM 5226 C CA . GLN B 1 225 ? -8.227 -16.984 -8.805 1 73.88 225 GLN B CA 1
ATOM 5227 C C . GLN B 1 225 ? -9.211 -17.969 -8.164 1 73.88 225 GLN B C 1
ATOM 5229 O O . GLN B 1 225 ? -10.422 -17.844 -8.344 1 73.88 225 GLN B O 1
ATOM 5234 N N . VAL B 1 226 ? -8.664 -18.984 -7.586 1 64.5 226 VAL B N 1
ATOM 5235 C CA . VAL B 1 226 ? -9.547 -19.984 -6.988 1 64.5 226 VAL B CA 1
ATOM 5236 C C . VAL B 1 226 ? -9.25 -20.109 -5.492 1 64.5 226 VAL B C 1
ATOM 5238 O O . VAL B 1 226 ? -8.086 -20.109 -5.078 1 64.5 226 VAL B O 1
ATOM 5241 N N . LEU B 1 227 ? -10.258 -19.938 -4.68 1 55.25 227 LEU B N 1
ATOM 5242 C CA . LEU B 1 227 ? -10.07 -20.125 -3.244 1 55.25 227 LEU B CA 1
ATOM 5243 C C . LEU B 1 227 ? -10.484 -21.531 -2.828 1 55.25 227 LEU B C 1
ATOM 5245 O O . LEU B 1 227 ? -9.992 -22.047 -1.825 1 55.25 227 LEU B O 1
ATOM 5249 N N . GLN B 1 228 ? -11.711 -22.141 -3.279 1 52.91 228 GLN B N 1
ATOM 5250 C CA . GLN B 1 228 ? -12.188 -23.438 -2.809 1 52.91 228 GLN B CA 1
ATOM 5251 C C . GLN B 1 228 ? -11.977 -24.531 -3.865 1 52.91 228 GLN B C 1
ATOM 5253 O O . GLN B 1 228 ? -12.414 -24.375 -5.008 1 52.91 228 GLN B O 1
ATOM 5258 N N . PRO B 1 229 ? -10.875 -25.297 -3.562 1 49.69 229 PRO B N 1
ATOM 5259 C CA . PRO B 1 229 ? -10.688 -26.422 -4.473 1 49.69 229 PRO B CA 1
ATOM 5260 C C . PRO B 1 229 ? -11.93 -27.297 -4.586 1 49.69 229 PRO B C 1
ATOM 5262 O O . PRO B 1 229 ? -12.836 -27.219 -3.746 1 49.69 229 PRO B O 1
ATOM 5265 N N . PHE B 1 230 ? -11.922 -27.969 -5.707 1 49.88 230 PHE B N 1
ATOM 5266 C CA . PHE B 1 230 ? -12.828 -29.078 -6 1 49.88 230 PHE B CA 1
ATOM 5267 C C . PHE B 1 230 ? -12.875 -30.062 -4.84 1 49.88 230 PHE B C 1
ATOM 5269 O O . PHE B 1 230 ? -11.945 -30.125 -4.027 1 49.88 230 PHE B O 1
ATOM 5276 N N . ALA B 1 231 ? -14.086 -30.625 -4.664 1 47.91 231 ALA B N 1
ATOM 5277 C CA . ALA B 1 231 ? -14.516 -31.656 -3.727 1 47.91 231 ALA B CA 1
ATOM 5278 C C . ALA B 1 231 ? -13.43 -32.719 -3.535 1 47.91 231 ALA B C 1
ATOM 5280 O O . ALA B 1 231 ? -13.656 -33.75 -2.883 1 47.91 231 ALA B O 1
ATOM 5281 N N . LEU B 1 232 ? -12.305 -32.625 -4.176 1 51.09 232 LEU B N 1
ATOM 5282 C CA . LEU B 1 232 ? -11.43 -33.75 -3.924 1 51.09 232 LEU B CA 1
ATOM 5283 C C . LEU B 1 232 ? -10.664 -33.562 -2.617 1 51.09 232 LEU B C 1
ATOM 5285 O O . LEU B 1 232 ? -10.398 -32.438 -2.197 1 51.09 232 LEU B O 1
ATOM 5289 N N . PRO B 1 233 ? -10.516 -34.719 -1.966 1 55.75 233 PRO B N 1
ATOM 5290 C CA . PRO B 1 233 ? -9.789 -34.75 -0.695 1 55.75 233 PRO B CA 1
ATOM 5291 C C . PRO B 1 233 ? -8.43 -34.031 -0.789 1 55.75 233 PRO B C 1
ATOM 5293 O O . PRO B 1 233 ? -7.801 -34.062 -1.848 1 55.75 233 PRO B O 1
ATOM 5296 N N . ALA B 1 234 ? -8.164 -33.188 0.137 1 58.16 234 ALA B N 1
ATOM 5297 C CA . ALA B 1 234 ? -6.879 -32.5 0.291 1 58.16 234 ALA B CA 1
ATOM 5298 C C . ALA B 1 234 ? -5.723 -33.5 0.11 1 58.16 234 ALA B C 1
ATOM 5300 O O . ALA B 1 234 ? -5.855 -34.688 0.419 1 58.16 234 ALA B O 1
ATOM 5301 N N . GLY B 1 235 ? -4.688 -33.125 -0.823 1 57.97 235 GLY B N 1
ATOM 5302 C CA . GLY B 1 235 ? -3.498 -33.938 -1.021 1 57.97 235 GLY B CA 1
ATOM 5303 C C . GLY B 1 235 ? -2.895 -34.438 0.277 1 57.97 235 GLY B C 1
ATOM 5304 O O . GLY B 1 235 ? -3.064 -33.812 1.327 1 57.97 235 GLY B O 1
ATOM 5305 N N . GLY B 1 236 ? -2.627 -35.656 0.441 1 60 236 GLY B N 1
ATOM 5306 C CA . GLY B 1 236 ? -2.051 -36.312 1.602 1 60 236 GLY B CA 1
ATOM 5307 C C . GLY B 1 236 ? -0.599 -35.969 1.839 1 60 236 GLY B C 1
ATOM 5308 O O . GLY B 1 236 ? -0.007 -35.219 1.06 1 60 236 GLY B O 1
ATOM 5309 N N . ASN B 1 237 ? -0.07 -36.031 2.99 1 65.94 237 ASN B N 1
ATOM 5310 C CA . ASN B 1 237 ? 1.293 -35.844 3.477 1 65.94 237 ASN B CA 1
ATOM 5311 C C . ASN B 1 237 ? 2.229 -36.938 2.943 1 65.94 237 ASN B C 1
ATOM 5313 O O . ASN B 1 237 ? 3.32 -37.125 3.477 1 65.94 237 ASN B O 1
ATOM 5317 N N . ASP B 1 238 ? 1.842 -37.469 1.694 1 80.38 238 ASP B N 1
ATOM 5318 C CA . ASP B 1 238 ? 2.674 -38.594 1.266 1 80.38 238 ASP B CA 1
ATOM 5319 C C . ASP B 1 238 ? 3.721 -38.125 0.248 1 80.38 238 ASP B C 1
ATOM 5321 O O . ASP B 1 238 ? 3.379 -37.75 -0.871 1 80.38 238 ASP B O 1
ATOM 5325 N N . THR B 1 239 ? 4.977 -38.188 0.568 1 87.12 239 THR B N 1
ATOM 5326 C CA . THR B 1 239 ? 6.066 -37.812 -0.337 1 87.12 239 THR B CA 1
ATOM 5327 C C . THR B 1 239 ? 6.586 -39.062 -1.065 1 87.12 239 THR B C 1
ATOM 5329 O O . THR B 1 239 ? 7.152 -38.938 -2.156 1 87.12 239 THR B O 1
ATOM 5332 N N . GLU B 1 240 ? 6.266 -40.25 -0.592 1 85.31 240 GLU B N 1
ATOM 5333 C CA . GLU B 1 240 ? 6.82 -41.469 -1.142 1 85.31 240 GLU B CA 1
ATOM 5334 C C . GLU B 1 240 ? 6.152 -41.844 -2.467 1 85.31 240 GLU B C 1
ATOM 5336 O O . GLU B 1 240 ? 6.793 -42.406 -3.355 1 85.31 240 GLU B O 1
ATOM 5341 N N . ASN B 1 241 ? 4.934 -41.531 -2.572 1 85.44 241 ASN B N 1
ATOM 5342 C CA . ASN B 1 241 ? 4.184 -41.906 -3.762 1 85.44 241 ASN B CA 1
ATOM 5343 C C . ASN B 1 241 ? 4.355 -40.875 -4.887 1 85.44 241 ASN B C 1
ATOM 5345 O O . ASN B 1 241 ? 3.867 -41.094 -6 1 85.44 241 ASN B O 1
ATOM 5349 N N . ARG B 1 242 ? 5.039 -39.844 -4.648 1 92.62 242 ARG B N 1
ATOM 5350 C CA . ARG B 1 242 ? 5.266 -38.812 -5.668 1 92.62 242 ARG B CA 1
ATOM 5351 C C . ARG B 1 242 ? 6.52 -39.125 -6.48 1 92.62 242 ARG B C 1
ATOM 5353 O O . ARG B 1 242 ? 7.613 -38.688 -6.137 1 92.62 242 ARG B O 1
ATOM 5360 N N . LYS B 1 243 ? 6.297 -39.812 -7.598 1 91.25 243 LYS B N 1
ATOM 5361 C CA . LYS B 1 243 ? 7.398 -40.344 -8.383 1 91.25 243 LYS B CA 1
ATOM 5362 C C . LYS B 1 243 ? 7.699 -39.469 -9.594 1 91.25 243 LYS B C 1
ATOM 5364 O O . LYS B 1 243 ? 8.836 -39.438 -10.07 1 91.25 243 LYS B O 1
ATOM 5369 N N . MET B 1 244 ? 6.703 -38.875 -10.086 1 94.75 244 MET B N 1
ATOM 5370 C CA . MET B 1 244 ? 6.91 -37.969 -11.211 1 94.75 244 MET B CA 1
ATOM 5371 C C . MET B 1 244 ? 7.598 -36.688 -10.758 1 94.75 244 MET B C 1
ATOM 5373 O O . MET B 1 244 ? 7.273 -36.125 -9.703 1 94.75 244 MET B O 1
ATOM 5377 N N . LE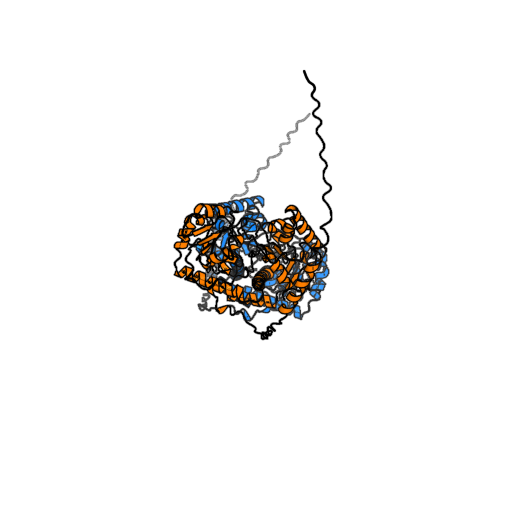U B 1 245 ? 8.555 -36.219 -11.57 1 97.62 245 LEU B N 1
ATOM 5378 C CA . LEU B 1 245 ? 9.305 -35 -11.203 1 97.62 245 LEU B CA 1
ATOM 5379 C C . LEU B 1 245 ? 8.438 -33.781 -11.305 1 97.62 245 LEU B C 1
ATOM 5381 O O . LEU B 1 245 ? 8.367 -32.969 -10.367 1 97.62 245 LEU B O 1
ATOM 5385 N N . GLY B 1 246 ? 7.848 -33.625 -12.453 1 97.19 246 GLY B N 1
ATOM 5386 C CA . GLY B 1 246 ? 7.039 -32.438 -12.695 1 97.19 246 GLY B CA 1
ATOM 5387 C C . GLY B 1 246 ? 5.832 -32.688 -13.57 1 97.19 246 GLY B C 1
ATOM 5388 O O . GLY B 1 246 ? 5.809 -33.688 -14.328 1 97.19 246 GLY B O 1
ATOM 5389 N N . PHE B 1 247 ? 4.844 -31.75 -13.477 1 95.5 247 PHE B N 1
ATOM 5390 C CA . PHE B 1 247 ? 3.609 -31.938 -14.234 1 95.5 247 PHE B CA 1
ATOM 5391 C C . PHE B 1 247 ? 2.994 -30.594 -14.609 1 95.5 247 PHE B C 1
ATOM 5393 O O . PHE B 1 247 ? 3.008 -29.656 -13.812 1 95.5 247 PHE B O 1
ATOM 5400 N N . TRP B 1 248 ? 2.508 -30.5 -15.781 1 95.19 248 TRP B N 1
ATOM 5401 C CA . TRP B 1 248 ? 1.679 -29.375 -16.234 1 95.19 248 TRP B CA 1
ATOM 5402 C C . TRP B 1 248 ? 0.744 -29.812 -17.359 1 95.19 248 TRP B C 1
ATOM 5404 O O . TRP B 1 248 ? 1.161 -30.516 -18.281 1 95.19 248 TRP B O 1
ATOM 5414 N N . ALA B 1 249 ? -0.441 -29.469 -17.219 1 91.12 249 ALA B N 1
ATOM 5415 C CA . ALA B 1 249 ? -1.426 -29.656 -18.281 1 91.12 249 ALA B CA 1
ATOM 5416 C C . ALA B 1 249 ? -2.303 -28.406 -18.438 1 91.12 249 ALA B C 1
ATOM 5418 O O . ALA B 1 249 ? -2.988 -28.016 -17.5 1 91.12 249 ALA B O 1
ATOM 5419 N N . GLY B 1 250 ? -2.268 -27.75 -19.531 1 87.94 250 GLY B N 1
ATOM 5420 C CA . GLY B 1 250 ? -3.055 -26.547 -19.75 1 87.94 250 GLY B CA 1
ATOM 5421 C C . GLY B 1 250 ? -2.965 -26.031 -21.172 1 87.94 250 GLY B C 1
ATOM 5422 O O . GLY B 1 250 ? -2.219 -26.562 -21.984 1 87.94 250 GLY B O 1
ATOM 5423 N N . HIS B 1 251 ? -3.744 -24.969 -21.406 1 86.56 251 HIS B N 1
ATOM 5424 C CA . HIS B 1 251 ? -3.752 -24.344 -22.719 1 86.56 251 HIS B CA 1
ATOM 5425 C C . HIS B 1 251 ? -2.518 -23.469 -22.922 1 86.56 251 HIS B C 1
ATOM 5427 O O . HIS B 1 251 ? -2.045 -22.828 -21.984 1 86.56 251 HIS B O 1
ATOM 5433 N N . ARG B 1 252 ? -2.092 -23.406 -24.141 1 87.81 252 ARG B N 1
ATOM 5434 C CA . ARG B 1 252 ? -0.944 -22.578 -24.5 1 87.81 252 ARG B CA 1
ATOM 5435 C C . ARG B 1 252 ? -1.369 -21.141 -24.797 1 87.81 252 ARG B C 1
ATOM 5437 O O . ARG B 1 252 ? -1.084 -20.609 -25.859 1 87.81 252 ARG B O 1
ATOM 5444 N N . ASN B 1 253 ? -1.957 -20.484 -23.891 1 86.75 253 ASN B N 1
ATOM 5445 C CA . ASN B 1 253 ? -2.549 -19.172 -24.109 1 86.75 253 ASN B CA 1
ATOM 5446 C C . ASN B 1 253 ? -1.595 -18.062 -23.703 1 86.75 253 ASN B C 1
ATOM 5448 O O . ASN B 1 253 ? -1.993 -16.891 -23.609 1 86.75 253 ASN B O 1
ATOM 5452 N N . SER B 1 254 ? -0.408 -18.422 -23.359 1 90.62 254 SER B N 1
ATOM 5453 C CA . SER B 1 254 ? 0.646 -17.453 -23.094 1 90.62 254 SER B CA 1
ATOM 5454 C C . SER B 1 254 ? 1.978 -17.891 -23.688 1 90.62 254 SER B C 1
ATOM 5456 O O . SER B 1 254 ? 2.15 -19.062 -24.016 1 90.62 254 SER B O 1
ATOM 5458 N N . GLU B 1 255 ? 2.873 -16.922 -23.828 1 92.44 255 GLU B N 1
ATOM 5459 C CA . GLU B 1 255 ? 4.172 -17.234 -24.422 1 92.44 255 GLU B CA 1
ATOM 5460 C C . GLU B 1 255 ? 4.93 -18.266 -23.594 1 92.44 255 GLU B C 1
ATOM 5462 O O . GLU B 1 255 ? 5.488 -19.219 -24.141 1 92.44 255 GLU B O 1
ATOM 5467 N N . ILE B 1 256 ? 4.934 -18.125 -22.328 1 94.56 256 ILE B N 1
ATOM 5468 C CA . ILE B 1 256 ? 5.691 -19.016 -21.469 1 94.56 256 ILE B CA 1
ATOM 5469 C C . ILE B 1 256 ? 5.078 -20.422 -21.516 1 94.56 256 ILE B C 1
ATOM 5471 O O . ILE B 1 256 ? 5.797 -21.422 -21.438 1 94.56 256 ILE B O 1
ATOM 5475 N N . ARG B 1 257 ? 3.805 -20.547 -21.625 1 94.25 257 ARG B N 1
ATOM 5476 C CA . ARG B 1 257 ? 3.156 -21.844 -21.719 1 94.25 257 ARG B CA 1
ATOM 5477 C C . ARG B 1 257 ? 3.488 -22.531 -23.031 1 94.25 257 ARG B C 1
ATOM 5479 O O . ARG B 1 257 ? 3.707 -23.75 -23.078 1 94.25 257 ARG B O 1
ATOM 5486 N N . ALA B 1 258 ? 3.516 -21.719 -24.078 1 94.56 258 ALA B N 1
ATOM 5487 C CA . ALA B 1 258 ? 3.906 -22.266 -25.375 1 94.56 258 ALA B CA 1
ATOM 5488 C C . ALA B 1 258 ? 5.344 -22.766 -25.344 1 94.56 258 ALA B C 1
ATOM 5490 O O . ALA B 1 258 ? 5.633 -23.859 -25.828 1 94.56 258 ALA B O 1
ATOM 5491 N N . VAL B 1 259 ? 6.191 -22.016 -24.812 1 96.19 259 VAL B N 1
ATOM 5492 C CA . VAL B 1 259 ? 7.598 -22.391 -24.734 1 96.19 259 VAL B CA 1
ATOM 5493 C C . VAL B 1 259 ? 7.758 -23.641 -23.859 1 96.19 259 VAL B C 1
ATOM 5495 O O . VAL B 1 259 ? 8.508 -24.547 -24.203 1 96.19 259 VAL B O 1
ATOM 5498 N N . LEU B 1 260 ? 7.086 -23.656 -22.781 1 96.75 260 LEU B N 1
ATOM 5499 C CA . LEU B 1 260 ? 7.121 -24.812 -21.875 1 96.75 260 LEU B CA 1
ATOM 5500 C C . LEU B 1 260 ? 6.723 -26.078 -22.609 1 96.75 260 LEU B C 1
ATOM 5502 O O . LEU B 1 260 ? 7.414 -27.094 -22.516 1 96.75 260 LEU B O 1
ATOM 5506 N N . ALA B 1 261 ? 5.633 -26.047 -23.281 1 94.88 261 ALA B N 1
ATOM 5507 C CA . ALA B 1 261 ? 5.152 -27.188 -24.047 1 94.88 261 ALA B CA 1
ATOM 5508 C C . ALA B 1 261 ? 6.156 -27.594 -25.125 1 94.88 261 ALA B C 1
ATOM 5510 O O . ALA B 1 261 ? 6.496 -28.766 -25.266 1 94.88 261 ALA B O 1
ATOM 5511 N N . ASN B 1 262 ? 6.605 -26.656 -25.828 1 94.81 262 ASN B N 1
ATOM 5512 C CA . ASN B 1 262 ? 7.527 -26.938 -26.938 1 94.81 262 ASN B CA 1
ATOM 5513 C C . ASN B 1 262 ? 8.82 -27.562 -26.438 1 94.81 262 ASN B C 1
ATOM 5515 O O . ASN B 1 262 ? 9.375 -28.453 -27.078 1 94.81 262 ASN B O 1
ATOM 5519 N N . GLU B 1 263 ? 9.328 -27.109 -25.344 1 96.19 263 GLU B N 1
ATOM 5520 C CA . GLU B 1 263 ? 10.625 -27.531 -24.828 1 96.19 263 GLU B CA 1
ATOM 5521 C C . GLU B 1 263 ? 10.523 -28.891 -24.156 1 96.19 263 GLU B C 1
ATOM 5523 O O . GLU B 1 263 ? 11.469 -29.688 -24.188 1 96.19 263 GLU B O 1
ATOM 5528 N N . TRP B 1 264 ? 9.344 -29.172 -23.516 1 96.62 264 TRP B N 1
ATOM 5529 C CA . TRP B 1 264 ? 9.414 -30.266 -22.562 1 96.62 264 TRP B CA 1
ATOM 5530 C C . TRP B 1 264 ? 8.289 -31.281 -22.797 1 96.62 264 TRP B C 1
ATOM 5532 O O . TRP B 1 264 ? 8.164 -32.25 -22.078 1 96.62 264 TRP B O 1
ATOM 5542 N N . GLU B 1 265 ? 7.434 -31.188 -23.766 1 93.88 265 GLU B N 1
ATOM 5543 C CA . GLU B 1 265 ? 6.289 -32.062 -23.969 1 93.88 265 GLU B CA 1
ATOM 5544 C C . GLU B 1 265 ? 6.73 -33.5 -24.203 1 93.88 265 GLU B C 1
ATOM 5546 O O . GLU B 1 265 ? 5.98 -34.438 -23.922 1 93.88 265 GLU B O 1
ATOM 5551 N N . ASN B 1 266 ? 7.934 -33.719 -24.656 1 94.19 266 ASN B N 1
ATOM 5552 C CA . ASN B 1 266 ? 8.406 -35.062 -24.984 1 94.19 266 ASN B CA 1
ATOM 5553 C C . ASN B 1 266 ? 9.344 -35.594 -23.906 1 94.19 266 ASN B C 1
ATOM 5555 O O . ASN B 1 266 ? 9.953 -36.656 -24.094 1 94.19 266 ASN B O 1
ATOM 5559 N N . ASP B 1 267 ? 9.422 -34.938 -22.906 1 94.44 267 ASP B N 1
ATOM 5560 C CA . ASP B 1 267 ? 10.289 -35.375 -21.812 1 94.44 267 ASP B CA 1
ATOM 5561 C C . ASP B 1 267 ? 9.656 -36.531 -21.047 1 94.44 267 ASP B C 1
ATOM 5563 O O . ASP B 1 267 ? 8.43 -36.625 -20.984 1 94.44 267 ASP B O 1
ATOM 5567 N N . THR B 1 268 ? 10.453 -37.375 -20.422 1 93.75 268 THR B N 1
ATOM 5568 C CA . THR B 1 268 ? 9.938 -38.562 -19.75 1 93.75 268 THR B CA 1
ATOM 5569 C C . THR B 1 268 ? 9.828 -38.312 -18.25 1 93.75 268 THR B C 1
ATOM 5571 O O . THR B 1 268 ? 9.133 -39.062 -17.547 1 93.75 268 THR B O 1
ATOM 5574 N N . GLU B 1 269 ? 10.492 -37.375 -17.734 1 95.69 269 GLU B N 1
ATOM 5575 C CA . GLU B 1 269 ? 10.453 -37.094 -16.297 1 95.69 269 GLU B CA 1
ATOM 5576 C C . GLU B 1 269 ? 9.516 -35.938 -15.977 1 95.69 269 GLU B C 1
ATOM 5578 O O . GLU B 1 269 ? 9.102 -35.781 -14.828 1 95.69 269 GLU B O 1
ATOM 5583 N N . LEU B 1 270 ? 9.289 -35.094 -16.938 1 96.44 270 LEU B N 1
ATOM 5584 C CA . LEU B 1 270 ? 8.273 -34.062 -16.844 1 96.44 270 LEU B CA 1
ATOM 5585 C C . LEU B 1 270 ? 7.047 -34.406 -17.672 1 96.44 270 LEU B C 1
ATOM 5587 O O . LEU B 1 270 ? 7.141 -34.625 -18.875 1 96.44 270 LEU B O 1
ATOM 5591 N N . ASP B 1 271 ? 5.945 -34.531 -17 1 95.19 271 ASP B N 1
ATOM 5592 C CA . ASP B 1 271 ? 4.684 -34.812 -17.688 1 95.19 271 ASP B CA 1
ATOM 5593 C C . ASP B 1 271 ? 4.008 -33.5 -18.141 1 95.19 271 ASP B C 1
ATOM 5595 O O . ASP B 1 271 ? 3.16 -32.969 -17.422 1 95.19 271 ASP B O 1
ATOM 5599 N N . ILE B 1 272 ? 4.379 -33.031 -19.297 1 94.88 272 ILE B N 1
ATOM 5600 C CA . ILE B 1 272 ? 3.857 -31.797 -19.844 1 94.88 272 ILE B CA 1
ATOM 5601 C C . ILE B 1 272 ? 2.863 -32.094 -20.969 1 94.88 272 ILE B C 1
ATOM 5603 O O . ILE B 1 272 ? 3.211 -32.75 -21.953 1 94.88 272 ILE B O 1
ATOM 5607 N N . GLN B 1 273 ? 1.671 -31.609 -20.781 1 88.56 273 GLN B N 1
ATOM 5608 C CA . GLN B 1 273 ? 0.625 -31.859 -21.766 1 88.56 273 GLN B CA 1
ATOM 5609 C C . GLN B 1 273 ? 0.114 -30.562 -22.375 1 88.56 273 GLN B C 1
ATOM 5611 O O . GLN B 1 273 ? -0.022 -29.547 -21.688 1 88.56 273 GLN B O 1
ATOM 5616 N N . ASN B 1 274 ? -0.116 -30.531 -23.656 1 77.88 274 ASN B N 1
ATOM 5617 C CA . ASN B 1 274 ? -0.499 -29.359 -24.438 1 77.88 274 ASN B CA 1
ATOM 5618 C C . ASN B 1 274 ? -1.983 -29.047 -24.281 1 77.88 274 ASN B C 1
ATOM 5620 O O . ASN B 1 274 ? -2.459 -28.016 -24.766 1 77.88 274 ASN B O 1
ATOM 5624 N N . ASN B 1 275 ? -2.668 -29.938 -23.719 1 72.31 275 ASN B N 1
ATOM 5625 C CA . ASN B 1 275 ? -4.098 -29.688 -23.578 1 72.31 275 ASN B CA 1
ATOM 5626 C C . ASN B 1 275 ? -4.57 -29.938 -22.141 1 72.31 275 ASN B C 1
ATOM 5628 O O . ASN B 1 275 ? -3.922 -30.656 -21.391 1 72.31 275 ASN B O 1
ATOM 5632 N N . ARG B 1 276 ? -5.641 -29.219 -21.891 1 68.69 276 ARG B N 1
ATOM 5633 C CA . ARG B 1 276 ? -6.25 -29.438 -20.594 1 68.69 276 ARG B CA 1
ATOM 5634 C C . ARG B 1 276 ? -6.754 -30.875 -20.469 1 68.69 276 ARG B C 1
ATOM 5636 O O . ARG B 1 276 ? -7.223 -31.469 -21.438 1 68.69 276 ARG B O 1
ATOM 5643 N N . ILE B 1 277 ? -6.406 -31.422 -19.391 1 68.69 277 ILE B N 1
ATOM 5644 C CA . ILE B 1 277 ? -7.043 -32.688 -19.062 1 68.69 277 ILE B CA 1
ATOM 5645 C C . ILE B 1 277 ? -8.484 -32.438 -18.609 1 68.69 277 ILE B C 1
ATOM 5647 O O . ILE B 1 277 ? -8.711 -31.797 -17.578 1 68.69 277 ILE B O 1
ATOM 5651 N N . THR B 1 278 ? -9.297 -32.625 -19.531 1 61.44 278 THR B N 1
ATOM 5652 C CA . THR B 1 278 ? -10.711 -32.375 -19.266 1 61.44 278 THR B CA 1
ATOM 5653 C C . THR B 1 278 ? -11.312 -33.5 -18.422 1 61.44 278 THR B C 1
ATOM 5655 O O . THR B 1 278 ? -10.695 -34.531 -18.234 1 61.44 278 THR B O 1
ATOM 5658 N N . ARG B 1 279 ? -12.391 -33.188 -17.812 1 58.72 279 ARG B N 1
ATOM 5659 C CA . ARG B 1 279 ? -13.156 -34.188 -17.062 1 58.72 279 ARG B CA 1
ATOM 5660 C C . ARG B 1 279 ? -13.469 -35.406 -17.938 1 58.72 279 ARG B C 1
ATOM 5662 O O . ARG B 1 279 ? -13.633 -36.5 -17.422 1 58.72 279 ARG B O 1
ATOM 5669 N N . GLY B 1 280 ? -13.508 -35.094 -19.141 1 56.31 280 GLY B N 1
ATOM 5670 C CA . GLY B 1 280 ? -13.82 -36.156 -20.078 1 56.31 280 GLY B CA 1
ATOM 5671 C C . GLY B 1 280 ? -12.727 -37.219 -20.172 1 56.31 280 GLY B C 1
ATOM 5672 O O . GLY B 1 280 ? -12.992 -38.375 -20.531 1 56.31 280 GLY B O 1
ATOM 5673 N N . THR B 1 281 ? -11.562 -36.812 -19.953 1 60.94 281 THR B N 1
ATOM 5674 C CA . THR B 1 281 ? -10.453 -37.75 -20.031 1 60.94 281 THR B CA 1
ATOM 5675 C C . THR B 1 281 ? -10.633 -38.875 -19.016 1 60.94 281 THR B C 1
ATOM 5677 O O . THR B 1 281 ? -10.297 -40.031 -19.297 1 60.94 281 THR B O 1
ATOM 5680 N N . GLY B 1 282 ? -11.211 -38.594 -17.891 1 61.28 282 GLY B N 1
ATOM 5681 C CA . GLY B 1 282 ? -11.453 -39.531 -16.828 1 61.28 282 GLY B CA 1
ATOM 5682 C C . GLY B 1 282 ? -11.758 -38.875 -15.5 1 61.28 282 GLY B C 1
ATOM 5683 O O . GLY B 1 282 ? -11.484 -37.688 -15.312 1 61.28 282 GLY B O 1
ATOM 5684 N N . HIS B 1 283 ? -12.344 -39.781 -14.867 1 61.47 283 HIS B N 1
ATOM 5685 C CA . HIS B 1 283 ? -12.727 -39.312 -13.539 1 61.47 283 HIS B CA 1
ATOM 5686 C C . HIS B 1 283 ? -11.5 -38.906 -12.711 1 61.47 283 HIS B C 1
ATOM 5688 O O . HIS B 1 283 ? -10.688 -39.781 -12.375 1 61.47 283 HIS B O 1
ATOM 5694 N N . LEU B 1 284 ? -11.203 -37.75 -12.414 1 69.12 284 LEU B N 1
ATOM 5695 C CA . LEU B 1 284 ? -10.242 -37.156 -11.477 1 69.12 284 LEU B CA 1
ATOM 5696 C C . LEU B 1 284 ? -8.82 -37.312 -11.984 1 69.12 284 LEU B C 1
ATOM 5698 O O . LEU B 1 284 ? -7.867 -37.312 -11.195 1 69.12 284 LEU B O 1
ATOM 5702 N N . VAL B 1 285 ? -8.688 -37.656 -13.336 1 76.44 285 VAL B N 1
ATOM 5703 C CA . VAL B 1 285 ? -7.367 -37.906 -13.906 1 76.44 285 VAL B CA 1
ATOM 5704 C C . VAL B 1 285 ? -6.469 -36.688 -13.641 1 76.44 285 VAL B C 1
ATOM 5706 O O . VAL B 1 285 ? -5.316 -36.844 -13.227 1 76.44 285 VAL B O 1
ATOM 5709 N N . TYR B 1 286 ? -6.93 -35.562 -13.867 1 80.12 286 TYR B N 1
ATOM 5710 C CA . TYR B 1 286 ? -6.168 -34.344 -13.633 1 80.12 286 TYR B CA 1
ATOM 5711 C C . TYR B 1 286 ? -5.738 -34.25 -12.172 1 80.12 286 TYR B C 1
ATOM 5713 O O . TYR B 1 286 ? -4.574 -33.969 -11.883 1 80.12 286 TYR B O 1
ATOM 5721 N N . LEU B 1 287 ? -6.547 -34.594 -11.328 1 76.5 287 LEU B N 1
ATOM 5722 C CA . LEU B 1 287 ? -6.285 -34.469 -9.898 1 76.5 287 LEU B CA 1
ATOM 5723 C C . LEU B 1 287 ? -5.277 -35.531 -9.445 1 76.5 287 LEU B C 1
ATOM 5725 O O . LEU B 1 287 ? -4.449 -35.25 -8.57 1 76.5 287 LEU B O 1
ATOM 5729 N N . GLN B 1 288 ? -5.395 -36.688 -9.992 1 80.19 288 GLN B N 1
ATOM 5730 C CA . GLN B 1 288 ? -4.496 -37.781 -9.633 1 80.19 288 GLN B CA 1
ATOM 5731 C C . GLN B 1 288 ? -3.051 -37.438 -9.977 1 80.19 288 GLN B C 1
ATOM 5733 O O . GLN B 1 288 ? -2.123 -37.875 -9.297 1 80.19 288 GLN B O 1
ATOM 5738 N N . LYS B 1 289 ? -2.916 -36.625 -10.984 1 87.44 289 LYS B N 1
ATOM 5739 C CA . LYS B 1 289 ? -1.569 -36.25 -11.383 1 87.44 289 LYS B CA 1
ATOM 5740 C C . LYS B 1 289 ? -0.89 -35.406 -10.297 1 87.44 289 LYS B C 1
ATOM 5742 O O . LYS B 1 289 ? 0.313 -35.562 -10.062 1 87.44 289 LYS B O 1
ATOM 5747 N N . PHE B 1 290 ? -1.616 -34.656 -9.602 1 87.81 290 PHE B N 1
ATOM 5748 C CA . PHE B 1 290 ? -1.06 -33.844 -8.539 1 87.81 290 PHE B CA 1
ATOM 5749 C C . PHE B 1 290 ? -0.552 -34.688 -7.391 1 87.81 290 PHE B C 1
ATOM 5751 O O . PHE B 1 290 ? 0.444 -34.344 -6.746 1 87.81 290 PHE B O 1
ATOM 5758 N N . TYR B 1 291 ? -1.162 -35.844 -7.203 1 85.12 291 TYR B N 1
ATOM 5759 C CA . TYR B 1 291 ? -0.846 -36.688 -6.07 1 85.12 291 TYR B CA 1
ATOM 5760 C C . TYR B 1 291 ? 0.412 -37.5 -6.34 1 85.12 291 TYR B C 1
ATOM 5762 O O . TYR B 1 291 ? 1.007 -38.062 -5.414 1 85.12 291 TYR B O 1
ATOM 5770 N N . THR B 1 292 ? 0.756 -37.562 -7.52 1 89.94 292 THR B N 1
ATOM 5771 C CA . THR B 1 292 ? 1.868 -38.469 -7.848 1 89.94 292 THR B CA 1
ATOM 5772 C C . THR B 1 292 ? 3.078 -37.656 -8.32 1 89.94 292 THR B C 1
ATOM 5774 O O . THR B 1 292 ? 4.066 -38.219 -8.781 1 89.94 292 THR B O 1
ATOM 5777 N N . THR B 1 293 ? 2.959 -36.375 -8.242 1 94.44 293 THR B N 1
ATOM 5778 C CA . THR B 1 293 ? 3.998 -35.5 -8.773 1 94.44 293 THR B CA 1
ATOM 5779 C C . THR B 1 293 ? 4.648 -34.719 -7.648 1 94.44 293 THR B C 1
ATOM 5781 O O . THR B 1 293 ? 3.965 -34.25 -6.723 1 94.44 293 THR B O 1
ATOM 5784 N N . LYS B 1 294 ? 5.953 -34.531 -7.754 1 96.44 294 LYS B N 1
ATOM 5785 C CA . LYS B 1 294 ? 6.684 -33.75 -6.754 1 96.44 294 LYS B CA 1
ATOM 5786 C C . LYS B 1 294 ? 6.457 -32.25 -6.945 1 96.44 294 LYS B C 1
ATOM 5788 O O . LYS B 1 294 ? 6.066 -31.547 -6.008 1 96.44 294 LYS B O 1
ATOM 5793 N N . PHE B 1 295 ? 6.695 -31.812 -8.188 1 97.75 295 PHE B N 1
ATOM 5794 C CA . PHE B 1 295 ? 6.633 -30.391 -8.516 1 97.75 295 PHE B CA 1
ATOM 5795 C C . PHE B 1 295 ? 5.562 -30.125 -9.57 1 97.75 295 PHE B C 1
ATOM 5797 O O . PHE B 1 295 ? 5.625 -30.656 -10.68 1 97.75 295 PHE B O 1
ATOM 5804 N N . CYS B 1 296 ? 4.598 -29.344 -9.242 1 95.56 296 CYS B N 1
ATOM 5805 C CA . CYS B 1 296 ? 3.574 -28.938 -10.195 1 95.56 296 CYS B CA 1
ATOM 5806 C C . CYS B 1 296 ? 3.904 -27.578 -10.797 1 95.56 296 CYS B C 1
ATOM 5808 O O . CYS B 1 296 ? 3.902 -26.562 -10.094 1 95.56 296 CYS B O 1
ATOM 5810 N N . ILE B 1 297 ? 4.141 -27.594 -12.102 1 96.94 297 ILE B N 1
ATOM 5811 C CA . ILE B 1 297 ? 4.598 -26.406 -12.805 1 96.94 297 ILE B CA 1
ATOM 5812 C C . ILE B 1 297 ? 3.42 -25.453 -13.039 1 96.94 297 ILE B C 1
ATOM 5814 O O . ILE B 1 297 ? 2.369 -25.875 -13.531 1 96.94 297 ILE B O 1
ATOM 5818 N N . CYS B 1 298 ? 3.621 -24.172 -12.609 1 94.38 298 CYS B N 1
ATOM 5819 C CA . CYS B 1 298 ? 2.588 -23.156 -12.719 1 94.38 298 CYS B CA 1
ATOM 5820 C C . CYS B 1 298 ? 3.068 -21.984 -13.562 1 94.38 298 CYS B C 1
ATOM 5822 O O . CYS B 1 298 ? 3.344 -20.906 -13.031 1 94.38 298 CYS B O 1
ATOM 5824 N N . PRO B 1 299 ? 3.078 -22.203 -14.891 1 95.19 299 PRO B N 1
ATOM 5825 C CA . PRO B 1 299 ? 3.436 -21.094 -15.781 1 95.19 299 PRO B CA 1
ATOM 5826 C C . PRO B 1 299 ? 2.365 -20 -15.828 1 95.19 299 PRO B C 1
ATOM 5828 O O . PRO B 1 299 ? 1.17 -20.312 -15.773 1 95.19 299 PRO B O 1
ATOM 5831 N N . GLY B 1 300 ? 2.873 -18.812 -15.875 1 91.06 300 GLY B N 1
ATOM 5832 C CA . GLY B 1 300 ? 1.93 -17.703 -15.938 1 91.06 300 GLY B CA 1
ATOM 5833 C C . GLY B 1 300 ? 1.029 -17.75 -17.156 1 91.06 300 GLY B C 1
ATOM 5834 O O . GLY B 1 300 ? 1.473 -18.125 -18.25 1 91.06 300 GLY B O 1
ATOM 5835 N N . GLY B 1 301 ? -0.205 -17.422 -16.938 1 86.88 301 GLY B N 1
ATOM 5836 C CA . GLY B 1 301 ? -1.116 -17.25 -18.062 1 86.88 301 GLY B CA 1
ATOM 5837 C C . GLY B 1 301 ? -0.948 -15.922 -18.766 1 86.88 301 GLY B C 1
ATOM 5838 O O . GLY B 1 301 ? 0.106 -15.289 -18.672 1 86.88 301 GLY B O 1
ATOM 5839 N N . SER B 1 302 ? -1.953 -15.539 -19.469 1 78.62 302 SER B N 1
ATOM 5840 C CA . SER B 1 302 ? -1.882 -14.305 -20.234 1 78.62 302 SER B CA 1
ATOM 5841 C C . SER B 1 302 ? -1.688 -13.094 -19.328 1 78.62 302 SER B C 1
ATOM 5843 O O . SER B 1 302 ? -1.037 -12.125 -19.703 1 78.62 302 SER B O 1
ATOM 5845 N N . GLN B 1 303 ? -2.262 -13.125 -18.172 1 77.69 303 GLN B N 1
ATOM 5846 C CA . GLN B 1 303 ? -2.055 -12.039 -17.219 1 77.69 303 GLN B CA 1
ATOM 5847 C C . GLN B 1 303 ? -1.467 -12.562 -15.906 1 77.69 303 GLN B C 1
ATOM 5849 O O . GLN B 1 303 ? -1.923 -12.195 -14.82 1 77.69 303 GLN B O 1
ATOM 5854 N N . VAL B 1 304 ? -0.589 -13.516 -16.016 1 76.62 304 VAL B N 1
ATOM 5855 C CA . VAL B 1 304 ? 0.325 -14.078 -15.023 1 76.62 304 VAL B CA 1
ATOM 5856 C C . VAL B 1 304 ? -0.434 -15.031 -14.102 1 76.62 304 VAL B C 1
ATOM 5858 O O . VAL B 1 304 ? 0.161 -15.93 -13.5 1 76.62 304 VAL B O 1
ATOM 5861 N N . ASN B 1 305 ? -1.69 -14.781 -13.836 1 78.69 305 ASN B N 1
ATOM 5862 C CA . ASN B 1 305 ? -2.383 -15.617 -12.859 1 78.69 305 ASN B CA 1
ATOM 5863 C C . ASN B 1 305 ? -2.631 -17.016 -13.391 1 78.69 305 ASN B C 1
ATOM 5865 O O . ASN B 1 305 ? -2.736 -17.219 -14.602 1 78.69 305 ASN B O 1
ATOM 5869 N N . SER B 1 306 ? -2.594 -18.016 -12.531 1 77.38 306 SER B N 1
ATOM 5870 C CA . SER B 1 306 ? -2.828 -19.422 -12.844 1 77.38 306 SER B CA 1
ATOM 5871 C C . SER B 1 306 ? -3.625 -20.109 -11.742 1 77.38 306 SER B C 1
ATOM 5873 O O . SER B 1 306 ? -3.275 -20.016 -10.562 1 77.38 306 SER B O 1
ATOM 5875 N N . ASP B 1 307 ? -4.691 -20.828 -12.109 1 78.81 307 ASP B N 1
ATOM 5876 C CA . ASP B 1 307 ? -5.469 -21.594 -11.141 1 78.81 307 ASP B CA 1
ATOM 5877 C C . ASP B 1 307 ? -4.672 -22.781 -10.609 1 78.81 307 ASP B C 1
ATOM 5879 O O . ASP B 1 307 ? -4.988 -23.328 -9.555 1 78.81 307 ASP B O 1
ATOM 5883 N N . ARG B 1 308 ? -3.652 -23.109 -11.305 1 84.19 308 ARG B N 1
ATOM 5884 C CA . ARG B 1 308 ? -2.852 -24.281 -10.969 1 84.19 308 ARG B CA 1
ATOM 5885 C C . ARG B 1 308 ? -2.156 -24.109 -9.617 1 84.19 308 ARG B C 1
ATOM 5887 O O . ARG B 1 308 ? -1.901 -25.078 -8.914 1 84.19 308 ARG B O 1
ATOM 5894 N N . ILE B 1 309 ? -1.877 -22.859 -9.297 1 87.19 309 ILE B N 1
ATOM 5895 C CA . ILE B 1 309 ? -1.208 -22.594 -8.031 1 87.19 309 ILE B CA 1
ATOM 5896 C C . ILE B 1 309 ? -2.094 -23.047 -6.875 1 87.19 309 ILE B C 1
ATOM 5898 O O . ILE B 1 309 ? -1.638 -23.766 -5.98 1 87.19 309 ILE B O 1
ATOM 5902 N N . ALA B 1 310 ? -3.334 -22.656 -6.977 1 79.94 310 ALA B N 1
ATOM 5903 C CA . ALA B 1 310 ? -4.273 -23.062 -5.934 1 79.94 310 ALA B CA 1
ATOM 5904 C C . ALA B 1 310 ? -4.469 -24.562 -5.918 1 79.94 310 ALA B C 1
ATOM 5906 O O . ALA B 1 310 ? -4.523 -25.188 -4.852 1 79.94 310 ALA B O 1
ATOM 5907 N N . ASP B 1 311 ? -4.539 -25.156 -7.062 1 80 311 ASP B N 1
ATOM 5908 C CA . ASP B 1 311 ? -4.664 -26.609 -7.16 1 80 311 ASP B CA 1
ATOM 5909 C C . ASP B 1 311 ? -3.455 -27.312 -6.539 1 80 311 ASP B C 1
ATOM 5911 O O . ASP B 1 311 ? -3.607 -28.266 -5.77 1 80 311 ASP B O 1
ATOM 5915 N N . SER B 1 312 ? -2.318 -26.844 -6.902 1 86.69 312 SER B N 1
ATOM 5916 C CA . SER B 1 312 ? -1.081 -27.438 -6.406 1 86.69 312 SER B CA 1
ATOM 5917 C C . SER B 1 312 ? -1.026 -27.406 -4.883 1 86.69 312 SER B C 1
ATOM 5919 O O . SER B 1 312 ? -0.672 -28.406 -4.254 1 86.69 312 SER B O 1
ATOM 5921 N N . ILE B 1 313 ? -1.386 -26.312 -4.355 1 83.62 313 ILE B N 1
ATOM 5922 C CA . ILE B 1 313 ? -1.368 -26.156 -2.904 1 83.62 313 ILE B CA 1
ATOM 5923 C C . ILE B 1 313 ? -2.393 -27.109 -2.277 1 83.62 313 ILE B C 1
ATOM 5925 O O . ILE B 1 313 ? -2.09 -27.797 -1.307 1 83.62 313 ILE B O 1
ATOM 5929 N N . HIS B 1 314 ? -3.523 -27.156 -2.852 1 77.5 314 HIS B N 1
ATOM 5930 C CA . HIS B 1 314 ? -4.609 -27.969 -2.311 1 77.5 314 HIS B CA 1
ATOM 5931 C C . HIS B 1 314 ? -4.254 -29.453 -2.332 1 77.5 314 HIS B C 1
ATOM 5933 O O . HIS B 1 314 ? -4.531 -30.172 -1.374 1 77.5 314 HIS B O 1
ATOM 5939 N N . TYR B 1 315 ? -3.637 -29.875 -3.354 1 80.81 315 TYR B N 1
ATOM 5940 C CA . TYR B 1 315 ? -3.377 -31.297 -3.523 1 80.81 315 TYR B CA 1
ATOM 5941 C C . TYR B 1 315 ? -1.981 -31.656 -3.029 1 80.81 315 TYR B C 1
ATOM 5943 O O . TYR B 1 315 ? -1.553 -32.812 -3.152 1 80.81 315 TYR B O 1
ATOM 5951 N N . GLY B 1 316 ? -1.299 -30.703 -2.496 1 84.19 316 GLY B N 1
ATOM 5952 C CA . GLY B 1 316 ? -0.014 -30.953 -1.865 1 84.19 316 GL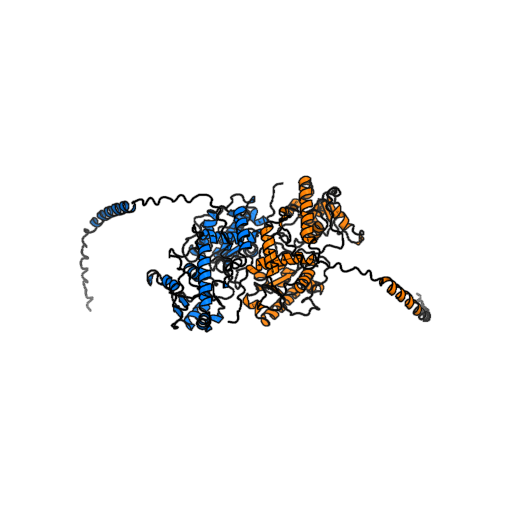Y B CA 1
ATOM 5953 C C . GLY B 1 316 ? 1.108 -31.172 -2.861 1 84.19 316 GLY B C 1
ATOM 5954 O O . GLY B 1 316 ? 2.033 -31.953 -2.607 1 84.19 316 GLY B O 1
ATOM 5955 N N . CYS B 1 317 ? 0.961 -30.781 -4.012 1 91.5 317 CYS B N 1
ATOM 5956 C CA . CYS B 1 317 ? 2.023 -30.766 -5.008 1 91.5 317 CYS B CA 1
ATOM 5957 C C . CYS B 1 317 ? 2.807 -29.453 -4.957 1 91.5 317 CYS B C 1
ATOM 5959 O O . CYS B 1 317 ? 2.229 -28.375 -5.09 1 91.5 317 CYS B O 1
ATOM 5961 N N . VAL B 1 318 ? 4.09 -29.453 -4.703 1 94.56 318 VAL B N 1
ATOM 5962 C CA . VAL B 1 318 ? 4.871 -28.234 -4.539 1 94.56 318 VAL B CA 1
ATOM 5963 C C . VAL B 1 318 ? 4.77 -27.375 -5.801 1 94.56 318 VAL B C 1
ATOM 5965 O O . VAL B 1 318 ? 5.195 -27.812 -6.879 1 94.56 318 VAL B O 1
ATOM 5968 N N . PRO B 1 319 ? 4.219 -26.234 -5.699 1 95.12 319 PRO B N 1
ATOM 5969 C CA . PRO B 1 319 ? 4.086 -25.406 -6.898 1 95.12 319 PRO B CA 1
ATOM 5970 C C . PRO B 1 319 ? 5.422 -24.828 -7.367 1 95.12 319 PRO B C 1
ATOM 5972 O O . PRO B 1 319 ? 6.25 -24.438 -6.547 1 95.12 319 PRO B O 1
ATOM 5975 N N . VAL B 1 320 ? 5.648 -24.891 -8.641 1 97.56 320 VAL B N 1
ATOM 5976 C CA . VAL B 1 320 ? 6.746 -24.203 -9.305 1 97.56 320 VAL B CA 1
ATOM 5977 C C . VAL B 1 320 ? 6.211 -22.984 -10.055 1 97.56 320 VAL B C 1
ATOM 5979 O O . VAL B 1 320 ? 5.688 -23.109 -11.164 1 97.56 320 VAL B O 1
ATOM 5982 N N . ILE B 1 321 ? 6.387 -21.875 -9.406 1 95.38 321 ILE B N 1
ATOM 5983 C CA . ILE B 1 321 ? 5.902 -20.641 -10.008 1 95.38 321 ILE B CA 1
ATOM 5984 C C . ILE B 1 321 ? 6.852 -20.203 -11.125 1 95.38 321 ILE B C 1
ATOM 5986 O O . ILE B 1 321 ? 7.98 -19.797 -10.859 1 95.38 321 ILE B O 1
ATOM 5990 N N . LEU B 1 322 ? 6.395 -20.344 -12.359 1 95.69 322 LEU B N 1
ATOM 5991 C CA . LEU B 1 322 ? 7.168 -19.984 -13.539 1 95.69 322 LEU B CA 1
ATOM 5992 C C . LEU B 1 322 ? 6.566 -18.766 -14.234 1 95.69 322 LEU B C 1
ATOM 5994 O O . LEU B 1 322 ? 5.863 -18.891 -15.234 1 95.69 322 LEU B O 1
ATOM 5998 N N . SER B 1 323 ? 6.848 -17.594 -13.734 1 93 323 SER B N 1
ATOM 5999 C CA . SER B 1 323 ? 6.258 -16.344 -14.188 1 93 323 SER B CA 1
ATOM 6000 C C . SER B 1 323 ? 7.137 -15.156 -13.82 1 93 323 SER B C 1
ATOM 6002 O O . SER B 1 323 ? 7.855 -15.195 -12.82 1 93 323 SER B O 1
ATOM 6004 N N . ASN B 1 324 ? 7.078 -14.156 -14.719 1 91.62 324 ASN B N 1
ATOM 6005 C CA . ASN B 1 324 ? 7.719 -12.891 -14.398 1 91.62 324 ASN B CA 1
ATOM 6006 C C . ASN B 1 324 ? 6.723 -11.891 -13.82 1 91.62 324 ASN B C 1
ATOM 6008 O O . ASN B 1 324 ? 5.543 -11.906 -14.172 1 91.62 324 ASN B O 1
ATOM 6012 N N . TYR B 1 325 ? 7.191 -11.062 -12.867 1 91.81 325 TYR B N 1
ATOM 6013 C CA . TYR B 1 325 ? 6.48 -9.867 -12.414 1 91.81 325 TYR B CA 1
ATOM 6014 C C . TYR B 1 325 ? 5.121 -10.242 -11.828 1 91.81 325 TYR B C 1
ATOM 6016 O O . TYR B 1 325 ? 4.129 -9.547 -12.062 1 91.81 325 TYR B O 1
ATOM 6024 N N . TYR B 1 326 ? 5.047 -11.414 -11.227 1 91.06 326 TYR B N 1
ATOM 6025 C CA . TYR B 1 326 ? 3.832 -11.898 -10.586 1 91.06 326 TYR B CA 1
ATOM 6026 C C . TYR B 1 326 ? 3.824 -11.547 -9.102 1 91.06 326 TYR B C 1
ATOM 6028 O O . TYR B 1 326 ? 4.664 -12.023 -8.336 1 91.06 326 TYR B O 1
ATOM 6036 N N . ASP B 1 327 ? 2.926 -10.617 -8.727 1 89.69 327 ASP B N 1
ATOM 6037 C CA . ASP B 1 327 ? 2.736 -10.352 -7.305 1 89.69 327 ASP B CA 1
ATOM 6038 C C . ASP B 1 327 ? 1.913 -11.453 -6.641 1 89.69 327 ASP B C 1
ATOM 6040 O O . ASP B 1 327 ? 0.681 -11.422 -6.676 1 89.69 327 ASP B O 1
ATOM 6044 N N . LEU B 1 328 ? 2.547 -12.406 -5.98 1 87.25 328 LEU B N 1
ATOM 6045 C CA . LEU B 1 328 ? 1.889 -13.586 -5.445 1 87.25 328 LEU B CA 1
ATOM 6046 C C . LEU B 1 328 ? 0.912 -13.219 -4.336 1 87.25 328 LEU B C 1
ATOM 6048 O O . LEU B 1 328 ? 1.201 -12.344 -3.516 1 87.25 328 LEU B O 1
ATOM 6052 N N . PRO B 1 329 ? -0.199 -13.867 -4.324 1 84.25 329 PRO B N 1
ATOM 6053 C CA . PRO B 1 329 ? -1.184 -13.57 -3.281 1 84.25 329 PRO B CA 1
ATOM 6054 C C . PRO B 1 329 ? -0.631 -13.766 -1.871 1 84.25 329 PRO B C 1
ATOM 6056 O O . PRO B 1 329 ? 0.117 -14.719 -1.627 1 84.25 329 PRO B O 1
ATOM 6059 N N . PHE B 1 330 ? -0.829 -12.875 -0.927 1 78.06 330 PHE B N 1
ATOM 6060 C CA . PHE B 1 330 ? -0.479 -12.922 0.488 1 78.06 330 PHE B CA 1
ATOM 6061 C C . PHE B 1 330 ? 1.033 -12.891 0.673 1 78.06 330 PHE B C 1
ATOM 6063 O O . PHE B 1 330 ? 1.556 -13.406 1.664 1 78.06 330 PHE B O 1
ATOM 6070 N N . ASN B 1 331 ? 1.653 -12.406 -0.304 1 80.19 331 ASN B N 1
ATOM 6071 C CA . ASN B 1 331 ? 3.109 -12.367 -0.241 1 80.19 331 ASN B CA 1
ATOM 6072 C C . ASN B 1 331 ? 3.598 -11.523 0.936 1 80.19 331 ASN B C 1
ATOM 6074 O O . ASN B 1 331 ? 4.73 -11.68 1.39 1 80.19 331 ASN B O 1
ATOM 6078 N N . ASP B 1 332 ? 2.805 -10.656 1.509 1 72.12 332 ASP B N 1
ATOM 6079 C CA . ASP B 1 332 ? 3.178 -9.812 2.641 1 72.12 332 ASP B CA 1
ATOM 6080 C C . ASP B 1 332 ? 3.189 -10.609 3.941 1 72.12 332 ASP B C 1
ATOM 6082 O O . ASP B 1 332 ? 3.812 -10.195 4.922 1 72.12 332 ASP B O 1
ATOM 6086 N N . ILE B 1 333 ? 2.564 -11.711 3.918 1 75.81 333 ILE B N 1
ATOM 6087 C CA . ILE B 1 333 ? 2.432 -12.492 5.141 1 75.81 333 ILE B CA 1
ATOM 6088 C C . ILE B 1 333 ? 3.162 -13.828 4.984 1 75.81 333 ILE B C 1
ATOM 6090 O O . ILE B 1 333 ? 3.797 -14.312 5.926 1 75.81 333 ILE B O 1
ATOM 6094 N N . LEU B 1 334 ? 3.078 -14.328 3.76 1 80.12 334 LEU B N 1
ATOM 6095 C CA . LEU B 1 334 ? 3.619 -15.664 3.512 1 80.12 334 LEU B CA 1
ATOM 6096 C C . LEU B 1 334 ? 4.992 -15.578 2.852 1 80.12 334 LEU B C 1
ATOM 6098 O O . LEU B 1 334 ? 5.211 -14.742 1.973 1 80.12 334 LEU B O 1
ATOM 6102 N N . ASN B 1 335 ? 5.828 -16.422 3.352 1 84.38 335 ASN B N 1
ATOM 6103 C CA . ASN B 1 335 ? 7.086 -16.641 2.646 1 84.38 335 ASN B CA 1
ATOM 6104 C C . ASN B 1 335 ? 6.961 -17.766 1.614 1 84.38 335 ASN B C 1
ATOM 6106 O O . ASN B 1 335 ? 7.172 -18.938 1.932 1 84.38 335 ASN B O 1
ATOM 6110 N N . TRP B 1 336 ? 6.695 -17.469 0.42 1 88 336 TRP B N 1
ATOM 6111 C CA . TRP B 1 336 ? 6.398 -18.422 -0.646 1 88 336 TRP B CA 1
ATOM 6112 C C . TRP B 1 336 ? 7.59 -19.328 -0.904 1 88 336 TRP B C 1
ATOM 6114 O O . TRP B 1 336 ? 7.426 -20.453 -1.402 1 88 336 TRP B O 1
ATOM 6124 N N . ARG B 1 337 ? 8.734 -18.938 -0.538 1 89.69 337 ARG B N 1
ATOM 6125 C CA . ARG B 1 337 ? 9.938 -19.734 -0.79 1 89.69 337 ARG B CA 1
ATOM 6126 C C . ARG B 1 337 ? 10.008 -20.938 0.145 1 89.69 337 ARG B C 1
ATOM 6128 O O . ARG B 1 337 ? 10.789 -21.859 -0.08 1 89.69 337 ARG B O 1
ATOM 6135 N N . LYS B 1 338 ? 9.211 -20.875 1.103 1 90.12 338 LYS B N 1
ATOM 6136 C CA . LYS B 1 338 ? 9.242 -21.938 2.1 1 90.12 338 LYS B CA 1
ATOM 6137 C C . LYS B 1 338 ? 8.359 -23.109 1.683 1 90.12 338 LYS B C 1
ATOM 6139 O O . LYS B 1 338 ? 8.422 -24.188 2.279 1 90.12 338 LYS B O 1
ATOM 6144 N N . PHE B 1 339 ? 7.566 -22.938 0.6 1 91.5 339 PHE B N 1
ATOM 6145 C CA . PHE B 1 339 ? 6.691 -24.047 0.222 1 91.5 339 PHE B CA 1
ATOM 6146 C C . PHE B 1 339 ? 6.488 -24.078 -1.288 1 91.5 339 PHE B C 1
ATOM 6148 O O . PHE B 1 339 ? 5.574 -24.75 -1.781 1 91.5 339 PHE B O 1
ATOM 6155 N N . SER B 1 340 ? 7.234 -23.375 -2.012 1 94.31 340 SER B N 1
ATOM 6156 C CA . SER B 1 340 ? 7.191 -23.344 -3.471 1 94.31 340 SER B CA 1
ATOM 6157 C C . SER B 1 340 ? 8.578 -23.109 -4.059 1 94.31 340 SER B C 1
ATOM 6159 O O . SER B 1 340 ? 9.531 -22.828 -3.324 1 94.31 340 SER B O 1
ATOM 6161 N N . VAL B 1 341 ? 8.672 -23.406 -5.332 1 96.38 341 VAL B N 1
ATOM 6162 C CA . VAL B 1 341 ? 9.852 -23.047 -6.113 1 96.38 341 VAL B CA 1
ATOM 6163 C C . VAL B 1 341 ? 9.523 -21.859 -7.027 1 96.38 341 VAL B C 1
ATOM 6165 O O . VAL B 1 341 ? 8.609 -21.953 -7.848 1 96.38 341 VAL B O 1
ATOM 6168 N N . ILE B 1 342 ? 10.219 -20.781 -6.832 1 94.19 342 ILE B N 1
ATOM 6169 C CA . ILE B 1 342 ? 9.945 -19.578 -7.602 1 94.19 342 ILE B CA 1
ATOM 6170 C C . ILE B 1 342 ? 11.016 -19.391 -8.664 1 94.19 342 ILE B C 1
ATOM 6172 O O . ILE B 1 342 ? 12.203 -19.266 -8.344 1 94.19 342 ILE B O 1
ATOM 6176 N N . LEU B 1 343 ? 10.602 -19.359 -9.945 1 94.56 343 LEU B N 1
ATOM 6177 C CA . LEU B 1 343 ? 11.516 -19.25 -11.078 1 94.56 343 LEU B CA 1
ATOM 6178 C C . LEU B 1 343 ? 11.078 -18.125 -12.008 1 94.56 343 LEU B C 1
ATOM 6180 O O . LEU B 1 343 ? 9.961 -17.625 -11.914 1 94.56 343 LEU B O 1
ATOM 6184 N N . ASN B 1 344 ? 12.031 -17.656 -12.867 1 92.31 344 ASN B N 1
ATOM 6185 C CA . ASN B 1 344 ? 11.719 -16.75 -13.969 1 92.31 344 ASN B CA 1
ATOM 6186 C C . ASN B 1 344 ? 11.352 -17.516 -15.242 1 92.31 344 ASN B C 1
ATOM 6188 O O . ASN B 1 344 ? 11.672 -18.688 -15.375 1 92.31 344 ASN B O 1
ATOM 6192 N N . GLU B 1 345 ? 10.703 -16.812 -16.094 1 94.19 345 GLU B N 1
ATOM 6193 C CA . GLU B 1 345 ? 10.242 -17.469 -17.312 1 94.19 345 GLU B CA 1
ATOM 6194 C C . GLU B 1 345 ? 11.406 -18.047 -18.109 1 94.19 345 GLU B C 1
ATOM 6196 O O . GLU B 1 345 ? 11.289 -19.094 -18.734 1 94.19 345 GLU B O 1
ATOM 6201 N N . LEU B 1 346 ? 12.578 -17.438 -18.078 1 94.62 346 LEU B N 1
ATOM 6202 C CA . LEU B 1 346 ? 13.742 -17.906 -18.828 1 94.62 346 LEU B CA 1
ATOM 6203 C C . LEU B 1 346 ? 14.258 -19.219 -18.266 1 94.62 346 LEU B C 1
ATOM 6205 O O . LEU B 1 346 ? 14.969 -19.953 -18.953 1 94.62 346 LEU B O 1
ATOM 6209 N N . ASP B 1 347 ? 13.906 -19.547 -17.094 1 96.5 347 ASP B N 1
ATOM 6210 C CA . ASP B 1 347 ? 14.336 -20.797 -16.453 1 96.5 347 ASP B CA 1
ATOM 6211 C C . ASP B 1 347 ? 13.656 -22 -17.109 1 96.5 347 ASP B C 1
ATOM 6213 O O . ASP B 1 347 ? 14.062 -23.141 -16.875 1 96.5 347 ASP B O 1
ATOM 6217 N N . VAL B 1 348 ? 12.68 -21.75 -17.922 1 97.69 348 VAL B N 1
ATOM 6218 C CA . VAL B 1 348 ? 11.922 -22.828 -18.562 1 97.69 348 VAL B CA 1
ATOM 6219 C C . VAL B 1 348 ? 12.859 -23.703 -19.391 1 97.69 348 VAL B C 1
ATOM 6221 O O . VAL B 1 348 ? 12.664 -24.922 -19.484 1 97.69 348 VAL B O 1
ATOM 6224 N N . TYR B 1 349 ? 13.914 -23.141 -19.922 1 97.44 349 TYR B N 1
ATOM 6225 C CA . TYR B 1 349 ? 14.82 -23.875 -20.797 1 97.44 349 TYR B CA 1
ATOM 6226 C C . TYR B 1 349 ? 15.648 -24.891 -20 1 97.44 349 TYR B C 1
ATOM 6228 O O . TYR B 1 349 ? 16.094 -25.906 -20.547 1 97.44 349 TYR B O 1
ATOM 6236 N N . GLY B 1 350 ? 15.852 -24.688 -18.781 1 97.75 350 GLY B N 1
ATOM 6237 C CA . GLY B 1 350 ? 16.578 -25.594 -17.922 1 97.75 350 GLY B CA 1
ATOM 6238 C C . GLY B 1 350 ? 15.719 -26.172 -16.812 1 97.75 350 GLY B C 1
ATOM 6239 O O . GLY B 1 350 ? 16.234 -26.609 -15.773 1 97.75 350 GLY B O 1
ATOM 6240 N N . LEU B 1 351 ? 14.43 -26.203 -16.984 1 98.19 351 LEU B N 1
ATOM 6241 C CA . LEU B 1 351 ? 13.461 -26.469 -15.93 1 98.19 351 LEU B CA 1
ATOM 6242 C C . LEU B 1 351 ? 13.734 -27.828 -15.281 1 98.19 351 LEU B C 1
ATOM 6244 O O . LEU B 1 351 ? 13.828 -27.938 -14.062 1 98.19 351 LEU B O 1
ATOM 6248 N N . LYS B 1 352 ? 13.875 -28.906 -16.078 1 97.94 352 LYS B N 1
ATOM 6249 C CA . LYS B 1 352 ? 14.102 -30.25 -15.555 1 97.94 352 LYS B CA 1
ATOM 6250 C C . LYS B 1 352 ? 15.344 -30.297 -14.68 1 97.94 352 LYS B C 1
ATOM 6252 O O . LYS B 1 352 ? 15.32 -30.859 -13.578 1 97.94 352 LYS B O 1
ATOM 6257 N N . TYR B 1 353 ? 16.375 -29.688 -15.086 1 97.5 353 TYR B N 1
ATOM 6258 C CA . TYR B 1 353 ? 17.656 -29.719 -14.383 1 97.5 353 TYR B CA 1
ATOM 6259 C C . TYR B 1 353 ? 17.578 -28.938 -13.078 1 97.5 353 TYR B C 1
ATOM 6261 O O . TYR B 1 353 ? 18.156 -29.344 -12.07 1 97.5 353 TYR B O 1
ATOM 6269 N N . ILE B 1 354 ? 16.906 -27.828 -13.141 1 97.75 354 ILE B N 1
ATOM 6270 C CA . ILE B 1 354 ? 16.719 -27.031 -11.938 1 97.75 354 ILE B CA 1
ATOM 6271 C C . ILE B 1 354 ? 15.977 -27.844 -10.883 1 97.75 354 ILE B C 1
ATOM 6273 O O . ILE B 1 354 ? 16.391 -27.891 -9.719 1 97.75 354 ILE B O 1
ATOM 6277 N N . LEU B 1 355 ? 14.922 -28.516 -11.281 1 98.19 355 LEU B N 1
ATOM 6278 C CA . LEU B 1 355 ? 14.109 -29.297 -10.344 1 98.19 355 LEU B CA 1
ATOM 6279 C C . LEU B 1 355 ? 14.859 -30.516 -9.836 1 98.19 355 LEU B C 1
ATOM 6281 O O . LEU B 1 355 ? 14.75 -30.875 -8.664 1 98.19 355 LEU B O 1
ATOM 6285 N N . LYS B 1 356 ? 15.672 -31.125 -10.648 1 97.5 356 LYS B N 1
ATOM 6286 C CA . LYS B 1 356 ? 16.453 -32.312 -10.258 1 97.5 356 LYS B CA 1
ATOM 6287 C C . LYS B 1 356 ? 17.547 -31.922 -9.258 1 97.5 356 LYS B C 1
ATOM 6289 O O . LYS B 1 356 ? 18 -32.781 -8.484 1 97.5 356 LYS B O 1
ATOM 6294 N N . LYS B 1 357 ? 17.922 -30.734 -9.297 1 97.19 357 LYS B N 1
ATOM 6295 C CA . LYS B 1 357 ? 18.984 -30.266 -8.406 1 97.19 357 LYS B CA 1
ATOM 6296 C C . LYS B 1 357 ? 18.469 -30.031 -6.996 1 97.19 357 LYS B C 1
ATOM 6298 O O . LYS B 1 357 ? 19.234 -29.891 -6.051 1 97.19 357 LYS B O 1
ATOM 6303 N N . ILE B 1 358 ? 17.203 -29.953 -6.84 1 96.88 358 ILE B N 1
ATOM 6304 C CA . ILE B 1 358 ? 16.641 -29.797 -5.508 1 96.88 358 ILE B CA 1
ATOM 6305 C C . ILE B 1 358 ? 16.781 -31.094 -4.727 1 96.88 358 ILE B C 1
ATOM 6307 O O . ILE B 1 358 ? 16.203 -32.125 -5.102 1 96.88 358 ILE B O 1
ATOM 6311 N N . PRO B 1 359 ? 17.578 -31.031 -3.674 1 96.19 359 PRO B N 1
ATOM 6312 C CA . PRO B 1 359 ? 17.766 -32.25 -2.893 1 96.19 359 PRO B CA 1
ATOM 6313 C C . PRO B 1 359 ? 16.453 -32.812 -2.316 1 96.19 359 PRO B C 1
ATOM 6315 O O . PRO B 1 359 ? 15.539 -32.031 -2.039 1 96.19 359 PRO B O 1
ATOM 6318 N N . GLU B 1 360 ? 16.469 -34.125 -2.104 1 94.31 360 GLU B N 1
ATOM 6319 C CA . GLU B 1 360 ? 15.273 -34.781 -1.565 1 94.31 360 GLU B CA 1
ATOM 6320 C C . GLU B 1 360 ? 14.867 -34.188 -0.224 1 94.31 360 GLU B C 1
ATOM 6322 O O . GLU B 1 360 ? 13.68 -34.031 0.058 1 94.31 360 GLU B O 1
ATOM 6327 N N . SER B 1 361 ? 15.828 -33.812 0.582 1 95.31 361 SER B N 1
ATOM 6328 C CA . SER B 1 361 ? 15.539 -33.219 1.878 1 95.31 361 SER B CA 1
ATOM 6329 C C . SER B 1 361 ? 14.812 -31.875 1.717 1 95.31 361 SER B C 1
ATOM 6331 O O . SER B 1 361 ? 13.898 -31.562 2.484 1 95.31 361 SER B O 1
ATOM 6333 N N . GLU B 1 362 ? 15.219 -31.141 0.767 1 95.25 362 GLU B N 1
ATOM 6334 C CA . GLU B 1 362 ? 14.57 -29.859 0.506 1 95.25 362 GLU B CA 1
ATOM 6335 C C . GLU B 1 362 ? 13.164 -30.047 -0.046 1 95.25 362 GLU B C 1
ATOM 6337 O O . GLU B 1 362 ? 12.242 -29.312 0.323 1 95.25 362 GLU B O 1
ATOM 6342 N N . PHE B 1 363 ? 13.031 -31.031 -0.913 1 95.38 363 PHE B N 1
ATOM 6343 C CA . PHE B 1 363 ? 11.695 -31.344 -1.416 1 95.38 363 PHE B CA 1
ATOM 6344 C C . PHE B 1 363 ? 10.758 -31.703 -0.272 1 95.38 363 PHE B C 1
ATOM 6346 O O . PHE B 1 363 ? 9.641 -31.188 -0.203 1 95.38 363 PHE B O 1
ATOM 6353 N N . ILE B 1 364 ? 11.219 -32.531 0.606 1 93.5 364 ILE B N 1
ATOM 6354 C CA . ILE B 1 364 ? 10.414 -32.969 1.74 1 93.5 364 ILE B CA 1
ATOM 6355 C C . ILE B 1 364 ? 10.047 -31.75 2.607 1 93.5 364 ILE B C 1
ATOM 6357 O O . ILE B 1 364 ? 8.906 -31.641 3.076 1 93.5 364 ILE B O 1
ATOM 6361 N N . ARG B 1 365 ? 10.969 -30.859 2.785 1 92.62 365 ARG B N 1
ATOM 6362 C CA . ARG B 1 365 ? 10.719 -29.656 3.576 1 92.62 365 ARG B CA 1
ATOM 6363 C C . ARG B 1 365 ? 9.664 -28.781 2.91 1 92.62 365 ARG B C 1
ATOM 6365 O O . ARG B 1 365 ? 8.734 -28.297 3.568 1 92.62 365 ARG B O 1
ATOM 6372 N N . LEU B 1 366 ? 9.82 -28.547 1.631 1 93.81 366 LEU B N 1
ATOM 6373 C CA . LEU B 1 366 ? 8.852 -27.734 0.888 1 93.81 366 LEU B CA 1
ATOM 6374 C C . LEU B 1 366 ? 7.465 -28.359 0.968 1 93.81 366 LEU B C 1
ATOM 6376 O O . LEU B 1 366 ? 6.48 -27.656 1.219 1 93.81 366 LEU B O 1
ATOM 6380 N N . HIS B 1 367 ? 7.426 -29.672 0.773 1 92.38 367 HIS B N 1
ATOM 6381 C CA . HIS B 1 367 ? 6.16 -30.391 0.806 1 92.38 367 HIS B CA 1
ATOM 6382 C C . HIS B 1 367 ? 5.512 -30.312 2.184 1 92.38 367 HIS B C 1
ATOM 6384 O O . HIS B 1 367 ? 4.305 -30.078 2.293 1 92.38 367 HIS B O 1
ATOM 6390 N N . TYR B 1 368 ? 6.277 -30.484 3.172 1 88.25 368 TYR B N 1
ATOM 6391 C CA . TYR B 1 368 ? 5.789 -30.406 4.543 1 88.25 368 TYR B CA 1
ATOM 6392 C C . TYR B 1 368 ? 5.184 -29.031 4.828 1 88.25 368 TYR B C 1
ATOM 6394 O O . TYR B 1 368 ? 4.078 -28.938 5.367 1 88.25 368 TYR B O 1
ATOM 6402 N N . ASN B 1 369 ? 5.906 -28 4.484 1 87.75 369 ASN B N 1
ATOM 6403 C CA . ASN B 1 369 ? 5.438 -26.625 4.691 1 87.75 369 ASN B CA 1
ATOM 6404 C C . ASN B 1 369 ? 4.168 -26.344 3.895 1 87.75 369 ASN B C 1
ATOM 6406 O O . ASN B 1 369 ? 3.279 -25.641 4.367 1 87.75 369 ASN B O 1
ATOM 6410 N N . LEU B 1 370 ? 4.125 -26.891 2.75 1 87.25 370 LEU B N 1
ATOM 6411 C CA . LEU B 1 370 ? 2.969 -26.703 1.879 1 87.25 370 LEU B CA 1
ATOM 6412 C C . LEU B 1 370 ? 1.718 -27.312 2.5 1 87.25 370 LEU B C 1
ATOM 6414 O O . LEU B 1 370 ? 0.662 -26.688 2.529 1 87.25 370 LEU B O 1
ATOM 6418 N N . VAL B 1 371 ? 1.869 -28.484 2.969 1 80.88 371 VAL B N 1
ATOM 6419 C CA . VAL B 1 371 ? 0.739 -29.203 3.541 1 80.88 371 VAL B CA 1
ATOM 6420 C C . VAL B 1 371 ? 0.305 -28.547 4.844 1 80.88 371 VAL B C 1
ATOM 6422 O O . VAL B 1 371 ? -0.892 -28.422 5.121 1 80.88 371 VAL B O 1
ATOM 6425 N N . LYS B 1 372 ? 1.209 -28.125 5.598 1 73.06 372 LYS B N 1
ATOM 6426 C CA . LYS B 1 372 ? 0.896 -27.469 6.863 1 73.06 372 LYS B CA 1
ATOM 6427 C C . LYS B 1 372 ? 0.183 -26.141 6.637 1 73.06 372 LYS B C 1
ATOM 6429 O O . LYS B 1 372 ? -0.736 -25.797 7.379 1 73.06 372 LYS B O 1
ATOM 6434 N N . ARG B 1 373 ? 0.675 -25.438 5.711 1 67.19 373 ARG B N 1
ATOM 6435 C CA . ARG B 1 373 ? 0.036 -24.188 5.336 1 67.19 373 ARG B CA 1
ATOM 6436 C C . ARG B 1 373 ? -1.41 -24.406 4.91 1 67.19 373 ARG B C 1
ATOM 6438 O O . ARG B 1 373 ? -2.299 -23.641 5.273 1 67.19 373 ARG B O 1
ATOM 6445 N N . SER B 1 374 ? -1.487 -25.328 4.094 1 59.12 374 SER B N 1
ATOM 6446 C CA . SER B 1 374 ? -2.811 -25.641 3.562 1 59.12 374 SER B CA 1
ATOM 6447 C C . SER B 1 374 ? -3.797 -25.953 4.68 1 59.12 374 SER B C 1
ATOM 6449 O O . SER B 1 374 ? -4.988 -25.656 4.574 1 59.12 374 SER B O 1
ATOM 6451 N N . SER B 1 375 ? -3.178 -26.484 5.684 1 51.03 375 SER B N 1
ATOM 6452 C CA . SER B 1 375 ? -4.016 -26.812 6.832 1 51.03 375 SER B CA 1
ATOM 6453 C C . SER B 1 375 ? -4.465 -25.562 7.57 1 51.03 375 SER B C 1
ATOM 6455 O O . SER B 1 375 ? -5.566 -25.516 8.125 1 51.03 375 SER B O 1
ATOM 6457 N N . ILE B 1 376 ? -3.584 -24.703 7.68 1 47.91 376 ILE B N 1
ATOM 6458 C CA . ILE B 1 376 ? -3.939 -23.453 8.328 1 47.91 376 ILE B CA 1
ATOM 6459 C C . ILE B 1 376 ? -4.984 -22.703 7.488 1 47.91 376 ILE B C 1
ATOM 6461 O O . ILE B 1 376 ? -5.941 -22.156 8.031 1 47.91 376 ILE B O 1
ATOM 6465 N N . ALA B 1 377 ? -4.613 -22.75 6.293 1 44.62 377 ALA B N 1
ATOM 6466 C CA . ALA B 1 377 ? -5.582 -22.156 5.379 1 44.62 377 ALA B CA 1
ATOM 6467 C C . ALA B 1 377 ? -6.887 -22.938 5.367 1 44.62 377 ALA B C 1
ATOM 6469 O O . ALA B 1 377 ? -7.973 -22.359 5.289 1 44.62 377 ALA B O 1
ATOM 6470 N N . VAL B 1 378 ? -6.719 -24.391 5.395 1 37.66 378 VAL B N 1
ATOM 6471 C CA . VAL B 1 378 ? -7.84 -25.328 5.293 1 37.66 378 VAL B CA 1
ATOM 6472 C C . VAL B 1 378 ? -8.453 -25.547 6.672 1 37.66 378 VAL B C 1
ATOM 6474 O O . VAL B 1 378 ? -9.672 -25.703 6.797 1 37.66 378 VAL B O 1
ATOM 6477 N N . ASN B 1 379 ? -7.652 -25.859 7.645 1 35.09 379 ASN B N 1
ATOM 6478 C CA . ASN B 1 379 ? -8.289 -26.266 8.891 1 35.09 379 ASN B CA 1
ATOM 6479 C C . ASN B 1 379 ? -9.242 -25.188 9.406 1 35.09 379 ASN B C 1
ATOM 6481 O O . ASN B 1 379 ? -9.875 -25.359 10.453 1 35.09 379 ASN B O 1
ATOM 6485 N N . THR B 1 380 ? -8.898 -24.016 9.422 1 31.94 380 THR B N 1
ATOM 6486 C CA . THR B 1 380 ? -10.125 -23.328 9.82 1 31.94 380 THR B CA 1
ATOM 6487 C C . THR B 1 380 ? -11.297 -23.766 8.945 1 31.94 380 THR B C 1
ATOM 6489 O O . THR B 1 380 ? -11.438 -23.312 7.812 1 31.94 380 THR B O 1
ATOM 6492 N N . ALA B 1 381 ? -11.492 -24.938 8.797 1 32.78 381 ALA B N 1
ATOM 6493 C CA . ALA B 1 381 ? -12.492 -25.797 8.18 1 32.78 381 ALA B CA 1
ATOM 6494 C C . ALA B 1 381 ? -13.828 -25.078 8.047 1 32.78 381 ALA B C 1
ATOM 6496 O O . ALA B 1 381 ? -14.805 -25.641 7.543 1 32.78 381 ALA B O 1
ATOM 6497 N N . GLY B 1 382 ? -14.305 -24.344 8.977 1 33.59 382 GLY B N 1
ATOM 6498 C CA . GLY B 1 382 ? -15.539 -23.844 8.398 1 33.59 382 GLY B CA 1
ATOM 6499 C C . GLY B 1 382 ? -15.359 -23.266 7.004 1 33.59 382 GLY B C 1
ATOM 6500 O O . GLY B 1 382 ? -14.258 -23.344 6.438 1 33.59 382 GLY B O 1
ATOM 6501 N N . SER B 1 383 ? -16.188 -22.469 6.242 1 34.38 383 SER B N 1
ATOM 6502 C CA . SER B 1 383 ? -16.078 -22.094 4.836 1 34.38 383 SER B CA 1
ATOM 6503 C C . SER B 1 383 ? -14.727 -21.469 4.527 1 34.38 383 SER B C 1
ATOM 6505 O O . SER B 1 383 ? -14.312 -20.516 5.191 1 34.38 383 SER B O 1
ATOM 6507 N N . ASP B 1 384 ? -13.602 -22.203 4.082 1 41.12 384 ASP B N 1
ATOM 6508 C CA . ASP B 1 384 ? -12.297 -21.953 3.48 1 41.12 384 ASP B CA 1
ATOM 6509 C C . ASP B 1 384 ? -12.203 -20.531 2.953 1 41.12 384 ASP B C 1
ATOM 6511 O O . ASP B 1 384 ? -11.164 -19.875 3.094 1 41.12 384 ASP B O 1
ATOM 6515 N N . SER B 1 385 ? -13.156 -20.266 2.326 1 42.19 385 SER B N 1
ATOM 6516 C CA . SER B 1 385 ? -13.297 -18.953 1.723 1 42.19 385 SER B CA 1
ATOM 6517 C C . SER B 1 385 ? -13.227 -17.859 2.775 1 42.19 385 SER B C 1
ATOM 6519 O O . SER B 1 385 ? -12.719 -16.766 2.512 1 42.19 385 SER B O 1
ATOM 6521 N N . SER B 1 386 ? -13.523 -18.312 4.02 1 41.41 386 SER B N 1
ATOM 6522 C CA . SER B 1 386 ? -13.602 -17.297 5.059 1 41.41 386 SER B CA 1
ATOM 6523 C C . SER B 1 386 ? -12.211 -16.828 5.484 1 41.41 386 SER B C 1
ATOM 6525 O O . SER B 1 386 ? -11.992 -15.633 5.703 1 41.41 386 SER B O 1
ATOM 6527 N N . PHE B 1 387 ? -11.359 -17.781 5.625 1 43 387 PHE B N 1
ATOM 6528 C CA . PHE B 1 387 ? -10.031 -17.391 6.09 1 43 387 PHE B CA 1
ATOM 6529 C C . PHE B 1 387 ? -9.328 -16.531 5.051 1 43 387 PHE B C 1
ATOM 6531 O O . PHE B 1 387 ? -8.711 -15.516 5.395 1 43 387 PHE B O 1
ATOM 6538 N N . THR B 1 388 ? -9.422 -17.125 3.861 1 48.09 388 THR B N 1
ATOM 6539 C CA . THR B 1 388 ? -8.797 -16.328 2.812 1 48.09 388 THR B CA 1
ATOM 6540 C C . THR B 1 388 ? -9.344 -14.906 2.824 1 48.09 388 THR B C 1
ATOM 6542 O O . THR B 1 388 ? -8.586 -13.945 2.686 1 48.09 388 THR B O 1
ATOM 6545 N N . CYS B 1 389 ? -10.617 -15 3.092 1 44.53 389 CYS B N 1
ATOM 6546 C CA . CYS B 1 389 ? -11.234 -13.68 3.137 1 44.53 389 CYS B CA 1
ATOM 6547 C C . CYS B 1 389 ? -10.742 -12.891 4.348 1 44.53 389 CYS B C 1
ATOM 6549 O O . CYS B 1 389 ? -10.508 -11.68 4.258 1 44.53 389 CYS B O 1
ATOM 6551 N N . LYS B 1 390 ? -10.523 -13.742 5.348 1 44.91 390 LYS B N 1
ATOM 6552 C CA . LYS B 1 390 ? -10.062 -13.047 6.551 1 44.91 390 LYS B CA 1
ATOM 6553 C C . LYS B 1 390 ? -8.664 -12.469 6.352 1 44.91 390 LYS B C 1
ATOM 6555 O O . LYS B 1 390 ? -8.375 -11.375 6.828 1 44.91 390 LYS B O 1
ATOM 6560 N N . TYR B 1 391 ? -7.957 -13.289 5.648 1 49.06 391 TYR B N 1
ATOM 6561 C CA . TYR B 1 391 ? -6.629 -12.766 5.344 1 49.06 391 TYR B CA 1
ATOM 6562 C C . TYR B 1 391 ? -6.727 -11.5 4.492 1 49.06 391 TYR B C 1
ATOM 6564 O O . TYR B 1 391 ? -6.02 -10.523 4.742 1 49.06 391 TYR B O 1
ATOM 6572 N N . PHE B 1 392 ? -7.652 -11.656 3.682 1 47.41 392 PHE B N 1
ATOM 6573 C CA . PHE B 1 392 ? -7.836 -10.484 2.834 1 47.41 392 PHE B CA 1
ATOM 6574 C C . PHE B 1 392 ? -8.273 -9.281 3.66 1 47.41 392 PHE B C 1
ATOM 6576 O O . PHE B 1 392 ? -7.77 -8.172 3.465 1 47.41 392 PHE B O 1
ATOM 6583 N N . TYR B 1 393 ? -9.07 -9.672 4.617 1 42.03 393 TYR B N 1
ATOM 6584 C CA . TYR B 1 393 ? -9.547 -8.578 5.461 1 42.03 393 TYR B CA 1
ATOM 6585 C C . TYR B 1 393 ? -8.414 -8.008 6.305 1 42.03 393 TYR B C 1
ATOM 6587 O O . TYR B 1 393 ? -8.312 -6.793 6.484 1 42.03 393 TYR B O 1
ATOM 6595 N N . SER B 1 394 ? -7.605 -8.953 6.719 1 43.94 394 SER B N 1
ATOM 6596 C CA . SER B 1 394 ? -6.473 -8.5 7.516 1 43.94 394 SER B CA 1
ATOM 6597 C C . SER B 1 394 ? -5.543 -7.609 6.699 1 43.94 394 SER B C 1
ATOM 6599 O O . SER B 1 394 ? -5.031 -6.609 7.207 1 43.94 394 SER B O 1
ATOM 6601 N N . MET B 1 395 ? -5.461 -8.039 5.461 1 45.72 395 MET B N 1
ATOM 6602 C CA . MET B 1 395 ? -4.625 -7.234 4.57 1 45.72 395 MET B CA 1
ATOM 6603 C C . MET B 1 395 ? -5.254 -5.871 4.316 1 45.72 395 MET B C 1
ATOM 6605 O O . MET B 1 395 ? -4.559 -4.852 4.328 1 45.72 395 MET B O 1
ATOM 6609 N N . LEU B 1 396 ? -6.559 -6 4.133 1 43.06 396 LEU B N 1
ATOM 6610 C CA . LEU B 1 396 ? -7.285 -4.758 3.9 1 43.06 396 LEU B CA 1
ATOM 6611 C C . LEU B 1 396 ? -7.227 -3.857 5.129 1 43.06 396 LEU B C 1
ATOM 6613 O O . LEU B 1 396 ? -7.066 -2.641 5.004 1 43.06 396 LEU B O 1
ATOM 6617 N N . GLN B 1 397 ? -7.324 -4.477 6.258 1 42.03 397 GLN B N 1
ATOM 6618 C CA . GLN B 1 397 ? -7.238 -3.713 7.496 1 42.03 397 GLN B CA 1
ATOM 6619 C C . GLN B 1 397 ? -5.863 -3.066 7.652 1 42.03 397 GLN B C 1
ATOM 6621 O O . GLN B 1 397 ? -5.762 -1.902 8.047 1 42.03 397 GLN B O 1
ATOM 6626 N N . ALA B 1 398 ? -4.867 -3.854 7.363 1 45.09 398 ALA B N 1
ATOM 6627 C CA . ALA B 1 398 ? -3.508 -3.334 7.48 1 45.09 398 ALA B CA 1
ATOM 6628 C C . ALA B 1 398 ? -3.291 -2.148 6.543 1 45.09 398 ALA B C 1
ATOM 6630 O O . ALA B 1 398 ? -2.578 -1.202 6.883 1 45.09 398 ALA B O 1
ATOM 6631 N N . LYS B 1 399 ? -4.016 -2.24 5.457 1 43.72 399 LYS B N 1
ATOM 6632 C CA . LYS B 1 399 ? -3.914 -1.145 4.496 1 43.72 399 LYS B CA 1
ATOM 6633 C C . LYS B 1 399 ? -4.742 0.056 4.941 1 43.72 399 LYS B C 1
ATOM 6635 O O . LYS B 1 399 ? -4.371 1.203 4.688 1 43.72 399 LYS B O 1
ATOM 6640 N N . LYS B 1 400 ? -5.965 -0.102 5.512 1 40.41 400 LYS B N 1
ATOM 6641 C CA . LYS B 1 400 ? -6.84 0.966 5.984 1 40.41 400 LYS B CA 1
ATOM 6642 C C . LYS B 1 400 ? -6.148 1.81 7.051 1 40.41 400 LYS B C 1
ATOM 6644 O O . LYS B 1 400 ? -6.305 3.033 7.082 1 40.41 400 LYS B O 1
ATOM 6649 N N . ASN B 1 401 ? -5.566 1.109 7.953 1 35.03 401 ASN B N 1
ATOM 6650 C CA . ASN B 1 401 ? -4.926 1.917 8.984 1 35.03 401 ASN B CA 1
ATOM 6651 C C . ASN B 1 401 ? -4.027 2.99 8.383 1 35.03 401 ASN B C 1
ATOM 6653 O O . ASN B 1 401 ? -3.688 3.969 9.047 1 35.03 401 ASN B O 1
ATOM 6657 N N . CYS B 1 402 ? -3.949 2.887 7.078 1 31.75 402 CYS B N 1
ATOM 6658 C CA . CYS B 1 402 ? -3.111 3.865 6.398 1 31.75 402 CYS B CA 1
ATOM 6659 C C . CYS B 1 402 ? -3.936 5.059 5.926 1 31.75 402 CYS B C 1
ATOM 6661 O O . CYS B 1 402 ? -3.383 6.105 5.59 1 31.75 402 CYS B O 1
ATOM 6663 N N . THR B 1 403 ? -5.324 5.02 5.816 1 30.52 403 THR B N 1
ATOM 6664 C CA . THR B 1 403 ? -6.094 6.109 5.227 1 30.52 403 THR B CA 1
ATOM 6665 C C . THR B 1 403 ? -6.859 6.875 6.305 1 30.52 403 THR B C 1
ATOM 6667 O O . THR B 1 403 ? -7.406 6.273 7.23 1 30.52 403 THR B O 1
ATOM 6670 N N . PHE B 1 404 ? -6.516 8.07 6.555 1 29.59 404 PHE B N 1
ATOM 6671 C CA . PHE B 1 404 ? -7.16 8.953 7.523 1 29.59 404 PHE B CA 1
ATOM 6672 C C . PHE B 1 404 ? -8.633 9.156 7.176 1 29.59 404 PHE B C 1
ATOM 6674 O O . PHE B 1 404 ? -8.969 9.453 6.031 1 29.59 404 PHE B O 1
ATOM 6681 N N . HIS B 1 405 ? -9.484 8.445 7.91 1 31.8 405 HIS B N 1
ATOM 6682 C CA . HIS B 1 405 ? -10.898 8.797 7.801 1 31.8 405 HIS B CA 1
ATOM 6683 C C . HIS B 1 405 ? -11.203 10.078 8.57 1 31.8 405 HIS B C 1
ATOM 6685 O O . HIS B 1 405 ? -10.836 10.211 9.742 1 31.8 405 HIS B O 1
ATOM 6691 N N . ALA B 1 406 ? -11.336 11.125 7.988 1 30.27 406 ALA B N 1
ATOM 6692 C CA . ALA B 1 406 ? -11.914 12.297 8.648 1 30.27 406 ALA B CA 1
ATOM 6693 C C . ALA B 1 406 ? -13.234 11.945 9.328 1 30.27 406 ALA B C 1
ATOM 6695 O O . ALA B 1 406 ? -14.164 11.453 8.68 1 30.27 406 ALA B O 1
ATOM 6696 N N . GLU B 1 407 ? -13.172 11.352 10.367 1 30.27 407 GLU B N 1
ATOM 6697 C CA . GLU B 1 407 ? -14.461 11.227 11.047 1 30.27 407 GLU B CA 1
ATOM 6698 C C . GLU B 1 407 ? -15.219 12.555 11.031 1 30.27 407 GLU B C 1
ATOM 6700 O O . GLU B 1 407 ? -14.656 13.602 11.367 1 30.27 407 GLU B O 1
ATOM 6705 N N . TRP B 1 408 ? -16.062 12.781 10.258 1 30.83 408 TRP B N 1
ATOM 6706 C CA . TRP B 1 408 ? -17.047 13.836 10.469 1 30.83 408 TRP B CA 1
ATOM 6707 C C . TRP B 1 408 ? -17.719 13.688 11.836 1 30.83 408 TRP B C 1
ATOM 6709 O O . TRP B 1 408 ? -18.594 12.844 12.023 1 30.83 408 TRP B O 1
ATOM 6719 N N . ARG B 1 409 ? -16.969 13.547 12.805 1 29.73 409 ARG B N 1
ATOM 6720 C CA . ARG B 1 409 ? -17.797 13.578 13.992 1 29.73 409 ARG B CA 1
ATOM 6721 C C . ARG B 1 409 ? -18.656 14.852 14.039 1 29.73 409 ARG B C 1
ATOM 6723 O O . ARG B 1 409 ? -18.172 15.93 13.695 1 29.73 409 ARG B O 1
ATOM 6730 N N . LYS B 1 410 ? -19.938 14.672 14.047 1 32.16 410 LYS B N 1
ATOM 6731 C CA . LYS B 1 410 ? -20.922 15.633 14.523 1 32.16 410 LYS B CA 1
ATOM 6732 C C . LYS B 1 410 ? -20.469 16.312 15.812 1 32.16 410 LYS B C 1
ATOM 6734 O O . LYS B 1 410 ? -20.266 15.641 16.828 1 32.16 410 LYS B O 1
ATOM 6739 N N . LEU B 1 411 ? -19.656 17.172 15.742 1 23.19 411 LEU B N 1
ATOM 6740 C CA . LEU B 1 411 ? -19.75 18.047 16.906 1 23.19 411 LEU B CA 1
ATOM 6741 C C . LEU B 1 411 ? -21.188 18.469 17.156 1 23.19 411 LEU B C 1
ATOM 6743 O O . LEU B 1 411 ? -21.938 18.75 16.219 1 23.19 411 LEU B O 1
#

Sequence (822 aa):
MHGNRIVAHLASVPRPSWNRFIVIFITSFFTIFFATLYYQSQVEVSWFQVPTTLKVTPNFEVFTDVYHSSQVFGHNYEEMERNFKIYVYPDGDPKTYYQTPKKLKGKYASEGYFFQNIRESRFRTDDPEQAHLFFIPISCQKMRGSGASYENMTTIVQNYVQSLILKYPYWNRTLGADHFFVTCHDVGVRATEGVPLLVKNSIRVVCSPSYEIGFIPHKDVPLPQVLQPFALPAGGNDTENRKMLGFWAGHRNSEIRAVLANEWENDTELDIQNNRITRGTGHLVYLQKFYTTKFCICPGGSQVNSDRIADSIHYGCVPVILSNYYDLPFNDILNWRKFSVILNELDVYGLKYILKKIPESEFIRLHYNLVKRSSIAVNTAGSDSSFTCKYFYSMLQAKKNCTFHAEWRKLMHGNRIVAHLASVPRPSWNRFIVIFITSFFTIFFATLYYQSQVEVSWFQVPTTLKVTPNFEVFTDVYHSSQVFGHNYEEMERNFKIYVYPDGDPKTYYQTPKKLKGKYASEGYFFQNIRESRFRTDDPEQAHLFFIPISCQKMRGSGASYENMTTIVQNYVQSLILKYPYWNRTLGADHFFVTCHDVGVRATEGVPLLVKNSIRVVCSPSYEIGFIPHKDVPLPQVLQPFALPAGGNDTENRKMLGFWAGHRNSEIRAVLANEWENDTELDIQNNRITRGTGHLVYLQKFYTTKFCICPGGSQVNSDRIADSIHYGCVPVILSNYYDLPFNDILNWRKFSVILNELDVYGLKYILKKIPESEFIRLHYNLVKRSSIAVNTAGSDSSFTCKYFYSMLQAKKNCTFHAEWRKL

Organism: Camellia sinensis var. sinensis (NCBI:txid542762)

Solvent-accessible surface area (backbone atoms only — not comparable to full-atom values): 44586 Å² total; per-residue (Å²): 139,89,88,83,75,88,76,79,78,81,77,81,80,76,77,79,83,78,69,88,68,65,71,81,66,63,74,73,60,61,73,60,55,62,69,58,56,69,72,53,71,66,77,74,68,70,72,69,77,66,76,78,78,72,80,70,65,80,69,47,74,78,61,46,74,46,25,72,47,34,64,47,50,50,48,44,44,52,49,34,74,70,67,50,25,31,18,62,60,80,66,62,57,53,91,53,34,15,64,33,48,58,60,76,55,67,68,54,13,28,51,15,44,49,43,50,46,50,71,72,36,89,35,48,38,91,46,66,89,64,31,62,33,36,40,51,51,49,34,45,52,40,36,48,73,70,65,48,50,69,72,50,37,14,50,51,45,34,50,51,53,51,50,48,49,73,72,39,70,67,41,70,64,38,53,24,44,47,27,32,38,54,23,36,47,86,57,24,65,58,22,42,64,64,32,62,51,52,64,50,24,22,33,39,35,25,30,40,33,21,60,86,55,86,38,34,54,62,37,37,39,42,37,59,33,41,63,72,73,70,93,61,76,65,35,65,95,60,68,82,65,28,72,37,52,27,38,37,60,35,69,60,69,20,70,60,33,40,49,45,39,72,74,34,42,83,43,88,55,35,53,38,39,71,44,60,66,48,71,80,79,30,88,58,51,62,58,52,50,37,53,28,21,44,29,30,53,32,47,19,36,76,49,42,43,52,59,52,47,47,47,19,44,50,27,39,7,27,28,27,40,31,37,64,40,54,47,56,57,58,32,52,48,36,36,61,74,45,28,34,45,77,41,47,52,79,45,57,84,48,39,70,60,57,60,68,66,54,48,69,70,56,50,51,46,23,37,51,43,28,43,52,46,40,36,60,52,42,57,54,58,62,75,40,55,46,49,57,45,43,49,48,45,32,52,48,44,65,45,38,38,45,50,68,70,78,66,77,65,81,120,140,85,89,82,76,88,78,80,78,81,79,82,79,74,77,83,82,81,68,93,69,70,75,87,67,64,79,78,62,60,77,66,56,64,70,59,57,69,73,52,73,68,77,75,69,72,72,70,75,65,77,80,80,73,80,72,66,80,70,47,74,78,61,45,74,45,25,72,47,35,65,49,50,49,48,44,43,52,49,33,75,70,65,49,24,30,19,64,61,80,67,62,56,53,89,52,32,14,64,33,48,54,64,76,56,65,68,55,13,29,51,15,44,50,44,50,45,48,69,72,36,88,34,48,37,92,44,66,89,65,31,60,34,34,40,51,50,50,33,43,52,38,36,48,72,72,64,49,48,68,71,52,37,13,51,51,46,34,52,51,52,50,50,47,49,73,73,40,71,68,41,70,64,38,53,26,43,47,27,33,38,56,24,35,50,87,56,22,64,57,23,41,62,65,32,60,51,52,63,49,24,21,33,40,35,25,32,41,34,21,59,86,53,85,39,34,53,61,37,37,39,44,35,58,34,42,63,73,76,67,94,58,75,66,35,65,95,60,68,83,65,27,72,37,52,27,36,36,59,36,67,60,69,19,72,60,31,41,50,45,38,72,75,34,42,83,44,90,54,34,52,36,42,72,46,60,67,46,72,81,78,29,89,58,51,62,60,52,50,36,52,28,20,45,30,30,52,31,47,18,37,75,48,42,43,52,60,52,47,47,49,18,43,49,28,39,7,28,28,27,40,31,37,65,42,54,47,56,58,59,33,53,48,36,36,62,74,44,29,34,46,74,42,47,54,78,45,57,83,48,41,70,60,57,60,67,65,54,47,69,70,55,51,50,47,23,37,51,43,28,44,52,46,42,36,62,50,40,59,56,56,61,73,39,55,45,48,57,44,44,49,47,45,32,52,48,45,64,46,37,40,44,49,69,70,78,65,77,64,81,120

Nearest PDB structures (foldseek):
  7sch-assembly1_A  TM=6.929E-01  e=1.350E-13  Homo sapiens
  7uqy-assembly1_A  TM=6.482E-01  e=1.015E-13  Homo sapiens
  7scj-assembly1_A  TM=6.551E-01  e=1.275E-13  Homo sapiens
  7zay-assembly1_B  TM=6.718E-01  e=1.397E-12  Homo sapiens
  7sch-assembly1_B  TM=6.812E-01  e=4.791E-11  Homo sapiens